Protein AF-A0A5S9F3M2-F1 (afdb_monomer_lite)

Foldseek 3Di:
DWDADVPQLEIEAEEEEFFEPPLCLVLLVVLVVVVQVVPADWDFDQPPDVPKGKGKDKAADPDALVPGTYIYIYIYDYLVRLVDPVVLVSLLRHQEYEYGDELPDDLVRRLVSLVSVCVSCVVRPNCSVVHLYEYEYEDCVVDDCSVVSVVSSCVRHVPVVHHYFYDYSPDSPSSVVSVVSSVVSSVVVVSVVSVVVVVPDDPDPPPPPPPDDDDDDDDDDDDDDDDDDDDDDDDDDDDDDDDDYYDDDDDDDDDDDDDDDDDDDDDDDDDDDDDDDPPPPVPVVVVVVVVVVVVVVVVVVVVVVVVVVVVVVVVVVVVVVVVVVVVVVPPDPDDDDDDDDDDDDDDDDDPPCPVVVVVVVVVVVVVVVVVVVPPPDDDDDDDDDDDDDDDDDDDDDPDDDPDDPPDPLPPLPDQQAADELVRLVVCVQVLHAAESHEEAENEQELEERCHEYHYELYEYAEYAQANYEANHEHEHESYEYAAEYHNHDPHEYEALEEYYAEQYEYNYEAEHEAYEHNEEYEAYLYEYCDAHANELYEACEEYEHELYEHQHYAHENYEAAYEYEAYNYEHNHEYEHANYEHQEEYYAECYEHQEYYLHLYEAAYEYEHELYEHQAEAANANYEHCEEYEAYNYEYNHEYHLDNYEAAYEYYYENYEHQEEYEPHQYEYDDEYEAYNYEDQEEYECDNHEAEEYEQALYEANYEYECHLYEYNEEAENHLYEHQEEYECANYEHPYAYYCPNYAYNYAYFCQNYHDQHYHDDCVRHPVRHPCVVPLQLVRQLRRLVVQLNNCVSVVVLLSNLVSVLRNVVSVLSPDDADPVDVVSVVVNVVCCLCCVQACSVVSDNVSLVVSLVVLLQVQLVCCLPVVVVLLDLPPLPVCVVVVVCVDPVCVVRVSSSSSSVLLVLLLDPPNPPPLVSPPDPVSVVSSVVSNVSSVVSVVSSVVSVVVVVVVD

Structure (mmCIF, N/CA/C/O backbone):
data_AF-A0A5S9F3M2-F1
#
_entry.id   AF-A0A5S9F3M2-F1
#
loop_
_atom_site.group_PDB
_atom_site.id
_atom_site.type_symbol
_atom_site.label_atom_id
_atom_site.label_alt_id
_atom_site.label_comp_id
_atom_site.label_asym_id
_atom_site.label_entity_id
_atom_site.label_seq_id
_atom_site.pdbx_PDB_ins_code
_atom_site.Cartn_x
_atom_site.Cartn_y
_atom_site.Cartn_z
_atom_site.occupancy
_atom_site.B_iso_or_equiv
_atom_site.auth_seq_id
_atom_site.auth_comp_id
_atom_site.auth_asym_id
_atom_site.auth_atom_id
_atom_site.pdbx_PDB_model_num
ATOM 1 N N . MET A 1 1 ? 10.648 -12.844 11.273 1.00 50.19 1 MET A N 1
ATOM 2 C CA . MET A 1 1 ? 9.506 -12.717 10.330 1.00 50.19 1 MET A CA 1
ATOM 3 C C . MET A 1 1 ? 9.712 -13.756 9.245 1.00 50.19 1 MET A C 1
ATOM 5 O O . MET A 1 1 ? 10.776 -13.767 8.639 1.00 50.19 1 MET A O 1
ATOM 9 N N . VAL A 1 2 ? 8.711 -14.597 8.983 1.00 56.19 2 VAL A N 1
ATOM 10 C CA . VAL A 1 2 ? 8.876 -15.795 8.148 1.00 56.19 2 VAL A CA 1
ATOM 11 C C . VAL A 1 2 ? 9.036 -15.405 6.675 1.00 56.19 2 VAL A C 1
ATOM 13 O O . VAL A 1 2 ? 8.067 -15.022 6.021 1.00 56.19 2 VAL A O 1
ATOM 16 N N . GLN A 1 3 ? 10.253 -15.509 6.138 1.00 63.50 3 GLN A N 1
ATOM 17 C CA . GLN A 1 3 ? 10.548 -15.129 4.755 1.00 63.50 3 GLN A CA 1
ATOM 18 C C . GLN A 1 3 ? 10.052 -16.218 3.793 1.00 63.50 3 GLN A C 1
ATOM 20 O O . GLN A 1 3 ? 10.585 -17.326 3.776 1.00 63.50 3 GLN A O 1
ATOM 25 N N . THR A 1 4 ? 9.041 -15.932 2.971 1.00 66.38 4 THR A N 1
ATOM 26 C CA . THR A 1 4 ? 8.465 -16.913 2.033 1.00 66.38 4 THR A CA 1
ATOM 27 C C . THR A 1 4 ? 8.854 -16.608 0.586 1.00 66.38 4 THR A C 1
ATOM 29 O O . THR A 1 4 ? 8.638 -15.515 0.075 1.00 66.38 4 THR A O 1
ATOM 32 N N . ASN A 1 5 ? 9.442 -17.590 -0.102 1.00 62.31 5 ASN A N 1
ATOM 33 C CA . ASN A 1 5 ? 9.765 -17.525 -1.525 1.00 62.31 5 ASN A CA 1
ATOM 34 C C . ASN A 1 5 ? 8.818 -18.448 -2.303 1.00 62.31 5 ASN A C 1
ATOM 36 O O . ASN A 1 5 ? 9.076 -19.642 -2.491 1.00 62.31 5 ASN A O 1
ATOM 40 N N . PHE A 1 6 ? 7.711 -17.880 -2.779 1.00 62.19 6 PHE A N 1
ATOM 41 C CA . PHE A 1 6 ? 6.687 -18.615 -3.523 1.00 62.19 6 PHE A CA 1
ATOM 42 C C . PHE A 1 6 ? 7.171 -19.142 -4.885 1.00 62.19 6 PHE A C 1
ATOM 44 O O . PHE A 1 6 ? 6.666 -20.164 -5.349 1.00 62.19 6 PHE A O 1
ATOM 51 N N . PHE A 1 7 ? 8.178 -18.510 -5.503 1.00 45.09 7 PHE A N 1
ATOM 52 C CA . PHE A 1 7 ? 8.736 -18.946 -6.789 1.00 45.09 7 PHE A CA 1
ATOM 53 C C . PHE A 1 7 ? 9.518 -20.263 -6.659 1.00 45.09 7 PHE A C 1
ATOM 55 O O . PHE A 1 7 ? 9.350 -21.174 -7.468 1.00 45.09 7 PHE A O 1
ATOM 62 N N . GLN A 1 8 ? 10.330 -20.394 -5.607 1.00 58.72 8 GLN A N 1
ATOM 63 C CA . GLN A 1 8 ? 11.069 -21.626 -5.299 1.00 58.72 8 GLN A CA 1
ATOM 64 C C . GLN A 1 8 ? 10.236 -22.637 -4.484 1.00 58.72 8 GLN A C 1
ATOM 66 O O . GLN A 1 8 ? 10.624 -23.802 -4.370 1.00 58.72 8 GLN A O 1
ATOM 71 N N . LYS A 1 9 ? 9.073 -22.207 -3.965 1.00 70.50 9 LYS A N 1
ATOM 72 C CA . LYS A 1 9 ? 8.241 -22.910 -2.972 1.00 70.50 9 LYS A CA 1
ATOM 73 C C . LYS A 1 9 ? 9.015 -23.210 -1.687 1.00 70.50 9 LYS A C 1
ATOM 75 O O . LYS A 1 9 ? 9.005 -24.345 -1.209 1.00 70.50 9 LYS A O 1
ATOM 80 N N . GLU A 1 10 ? 9.705 -22.212 -1.143 1.00 73.81 10 GLU A N 1
ATOM 81 C CA . GLU A 1 10 ? 10.549 -22.367 0.048 1.00 73.81 10 GLU A CA 1
ATOM 82 C C . GLU A 1 10 ? 10.197 -21.336 1.127 1.00 73.81 10 GLU A C 1
ATOM 84 O O . GLU A 1 10 ? 10.027 -20.153 0.847 1.00 73.81 10 GLU A O 1
ATOM 89 N N . ILE A 1 11 ? 10.101 -21.794 2.373 1.00 78.62 11 ILE A N 1
ATOM 90 C CA . ILE A 1 11 ? 9.918 -20.974 3.572 1.00 78.62 11 ILE A CA 1
ATOM 91 C C . ILE A 1 11 ? 11.272 -20.886 4.269 1.00 78.62 11 ILE A C 1
ATOM 93 O O . ILE A 1 11 ? 11.777 -21.905 4.730 1.00 78.62 11 ILE A O 1
ATOM 97 N N . SER A 1 12 ? 11.859 -19.698 4.352 1.00 81.44 12 SER A N 1
ATOM 98 C CA . SER A 1 12 ? 13.105 -19.452 5.077 1.00 81.44 12 SER A CA 1
ATOM 99 C C . SER A 1 12 ? 12.811 -18.995 6.507 1.00 81.44 12 SER A C 1
ATOM 101 O O . SER A 1 12 ? 12.123 -17.997 6.714 1.00 81.44 12 SER A O 1
ATOM 103 N N . LEU A 1 13 ? 13.337 -19.738 7.481 1.00 84.94 13 LEU A N 1
ATOM 104 C CA . LEU A 1 13 ? 13.241 -19.463 8.916 1.00 84.94 13 LEU A CA 1
ATOM 105 C C . LEU A 1 13 ? 14.618 -19.121 9.487 1.00 84.94 13 LEU A C 1
ATOM 107 O O . LEU A 1 13 ? 15.593 -19.824 9.192 1.00 84.94 13 LEU A O 1
ATOM 111 N N . LYS A 1 14 ? 14.689 -18.088 10.332 1.00 85.88 14 LYS A N 1
ATOM 112 C CA . LYS A 1 14 ? 15.930 -17.650 10.992 1.00 85.88 14 LYS A CA 1
ATOM 113 C C . LYS A 1 14 ? 15.907 -17.955 12.490 1.00 85.88 14 LYS A C 1
ATOM 115 O O . LYS A 1 14 ? 15.054 -17.449 13.221 1.00 85.88 14 LYS A O 1
ATOM 120 N N . PHE A 1 15 ? 16.879 -18.742 12.943 1.00 86.75 15 PHE A N 1
ATOM 121 C CA . PHE A 1 15 ? 17.084 -19.102 14.346 1.00 86.75 15 PHE A CA 1
ATOM 122 C C . PHE A 1 15 ? 18.406 -18.535 14.853 1.00 86.75 15 PHE A C 1
ATOM 124 O O . PHE A 1 15 ? 19.408 -18.604 14.144 1.00 86.75 15 PHE A O 1
ATOM 131 N N . ILE A 1 16 ? 18.437 -18.008 16.075 1.00 87.19 16 ILE A N 1
ATOM 132 C CA . ILE A 1 16 ? 19.652 -17.419 16.650 1.00 87.19 16 ILE A CA 1
ATOM 133 C C . ILE A 1 16 ? 20.034 -18.100 17.955 1.00 87.19 16 ILE A C 1
ATOM 135 O O . ILE A 1 16 ? 19.229 -18.176 18.876 1.00 87.19 16 ILE A O 1
ATOM 139 N N . TYR A 1 17 ? 21.292 -18.529 18.030 1.00 87.88 17 TYR A N 1
ATOM 140 C CA . TYR A 1 17 ? 21.966 -18.912 19.263 1.00 87.88 17 TYR A CA 1
ATOM 141 C C . TYR A 1 17 ? 22.765 -17.712 19.773 1.00 87.88 17 TYR A C 1
ATOM 143 O O . TYR A 1 17 ? 23.737 -17.285 19.139 1.00 87.88 17 TYR A O 1
ATOM 151 N N . TYR A 1 18 ? 22.357 -17.179 20.921 1.00 88.31 18 TYR A N 1
ATOM 152 C CA . TYR A 1 18 ? 23.039 -16.089 21.616 1.00 88.31 18 TYR A CA 1
ATOM 153 C C . TYR A 1 18 ? 23.416 -16.510 23.042 1.00 88.31 18 TYR A C 1
ATOM 155 O O . TYR A 1 18 ? 22.825 -17.424 23.600 1.00 88.31 18 TYR A O 1
ATOM 163 N N . GLY A 1 19 ? 24.416 -15.858 23.623 1.00 86.19 19 GLY A N 1
ATOM 164 C CA . GLY A 1 19 ? 24.915 -16.098 24.975 1.00 86.19 19 GLY A CA 1
ATOM 165 C C . GLY A 1 19 ? 26.361 -15.627 25.087 1.00 86.19 19 GLY A C 1
ATOM 166 O O . GLY A 1 19 ? 26.955 -15.229 24.078 1.00 86.19 19 GLY A O 1
ATOM 167 N N . ARG A 1 20 ? 26.954 -15.726 26.279 1.00 84.94 20 ARG A N 1
ATOM 168 C CA . ARG A 1 20 ? 28.384 -15.446 26.479 1.00 84.94 20 ARG A CA 1
ATOM 169 C C . ARG A 1 20 ? 29.261 -16.360 25.612 1.00 84.94 20 ARG A C 1
ATOM 171 O O . ARG A 1 20 ? 28.831 -17.412 25.134 1.00 84.94 20 ARG A O 1
ATOM 178 N N . ASP A 1 21 ? 30.494 -15.960 25.348 1.00 79.56 21 ASP A N 1
ATOM 179 C CA . ASP A 1 21 ? 31.439 -16.820 24.637 1.00 79.56 21 ASP A CA 1
ATOM 180 C C . ASP A 1 21 ? 31.909 -17.994 25.527 1.00 79.56 21 ASP A C 1
ATOM 182 O O . ASP A 1 21 ? 31.840 -17.944 26.751 1.00 79.56 21 ASP A O 1
ATOM 186 N N . SER A 1 22 ? 32.297 -19.118 24.915 1.00 77.06 22 SER A N 1
ATOM 187 C CA . SER A 1 22 ? 32.665 -20.375 25.610 1.00 77.06 22 SER A CA 1
ATOM 188 C C . SER A 1 22 ? 31.568 -21.087 26.443 1.00 77.06 22 SER A C 1
ATOM 190 O O . SER A 1 22 ? 31.860 -22.073 27.124 1.00 77.06 22 SER A O 1
ATOM 192 N N . VAL A 1 23 ? 30.290 -20.697 26.318 1.00 81.94 23 VAL A N 1
ATOM 193 C CA . VAL A 1 23 ? 29.128 -21.396 26.935 1.00 81.94 23 VAL A CA 1
ATOM 194 C C . VAL A 1 23 ? 28.634 -22.639 26.166 1.00 81.94 23 VAL A C 1
ATOM 196 O O . VAL A 1 23 ? 27.569 -23.167 26.467 1.00 81.94 23 VAL A O 1
ATOM 199 N N . GLY A 1 24 ? 29.354 -23.097 25.136 1.00 75.69 24 GLY A N 1
ATOM 200 C CA . GLY A 1 24 ? 28.998 -24.308 24.372 1.00 75.69 24 GLY A CA 1
ATOM 201 C C . GLY A 1 24 ? 28.220 -24.095 23.060 1.00 75.69 24 GLY A C 1
ATOM 202 O O . GLY A 1 24 ? 28.036 -25.059 22.322 1.00 75.69 24 GLY A O 1
ATOM 203 N N . LYS A 1 25 ? 27.855 -22.851 22.681 1.00 80.62 25 LYS A N 1
ATOM 204 C CA . LYS A 1 25 ? 27.114 -22.517 21.429 1.00 80.62 25 LYS A CA 1
ATOM 205 C C . LYS A 1 25 ? 27.614 -23.292 20.189 1.00 80.62 25 LYS A C 1
ATOM 207 O O . LYS A 1 25 ? 26.841 -23.950 19.496 1.00 80.62 25 LYS A O 1
ATOM 212 N N . LYS A 1 26 ? 28.928 -23.243 19.925 1.00 75.75 26 LYS A N 1
ATOM 213 C CA . LYS A 1 26 ? 29.568 -23.898 18.762 1.00 75.75 26 LYS A CA 1
ATOM 214 C C . LYS A 1 26 ? 29.541 -25.435 18.862 1.00 75.75 26 LYS A C 1
ATOM 216 O O . LYS A 1 26 ? 29.426 -26.108 17.840 1.00 75.75 26 LYS A O 1
ATOM 221 N N . THR A 1 27 ? 29.621 -25.992 20.073 1.00 75.94 27 THR A N 1
ATOM 222 C CA . THR A 1 27 ? 29.533 -27.438 20.342 1.00 75.94 27 THR A CA 1
ATOM 223 C C . THR A 1 27 ? 28.117 -27.953 20.082 1.00 75.94 27 THR A C 1
ATOM 225 O O . THR A 1 27 ? 27.941 -28.908 19.325 1.00 75.94 27 THR A O 1
ATOM 228 N N . THR A 1 28 ? 27.102 -27.255 20.606 1.00 78.31 28 THR A N 1
ATOM 229 C CA . THR A 1 28 ? 25.678 -27.558 20.391 1.00 78.31 28 THR A CA 1
ATOM 230 C C . THR A 1 28 ? 25.332 -27.630 18.903 1.00 78.31 28 THR A C 1
ATOM 232 O O . THR A 1 28 ? 24.705 -28.588 18.456 1.00 78.31 28 THR A O 1
ATOM 235 N N . LEU A 1 29 ? 25.806 -26.665 18.109 1.00 76.38 29 LEU A N 1
ATOM 236 C CA . LEU A 1 29 ? 25.528 -26.600 16.670 1.00 76.38 29 LEU A CA 1
ATOM 237 C C . LEU A 1 29 ? 26.213 -27.713 15.866 1.00 76.38 29 LEU A C 1
ATOM 239 O O . LEU A 1 29 ? 25.610 -28.247 14.936 1.00 76.38 29 LEU A O 1
ATOM 243 N N . ARG A 1 30 ? 27.432 -28.122 16.243 1.00 75.38 30 ARG A N 1
ATOM 244 C CA . ARG A 1 30 ? 28.111 -29.285 15.638 1.00 75.38 30 ARG A CA 1
ATOM 245 C C . ARG A 1 30 ? 27.375 -30.594 15.932 1.00 75.38 30 ARG A C 1
ATOM 247 O O . ARG A 1 30 ? 27.221 -31.409 15.025 1.00 75.38 30 ARG A O 1
ATOM 254 N N . SER A 1 31 ? 26.897 -30.769 17.165 1.00 74.62 31 SER A N 1
ATOM 255 C CA . SER A 1 31 ? 26.093 -31.931 17.571 1.00 74.62 31 SER A CA 1
ATOM 256 C C . SER A 1 31 ? 24.776 -31.999 16.784 1.00 74.62 31 SER A C 1
ATOM 258 O O . SER A 1 31 ? 24.492 -32.991 16.108 1.00 74.62 31 SER A O 1
ATOM 260 N N . LEU A 1 32 ? 24.037 -30.883 16.736 1.00 75.88 32 LEU A N 1
ATOM 261 C CA . LEU A 1 32 ? 22.804 -30.755 15.958 1.00 75.88 32 LEU A CA 1
ATOM 262 C C . LEU A 1 32 ? 23.030 -31.014 14.454 1.00 75.88 32 LEU A C 1
ATOM 264 O O . LEU A 1 32 ? 22.239 -31.717 13.824 1.00 75.88 32 LEU A O 1
ATOM 268 N N . HIS A 1 33 ? 24.123 -30.505 13.873 1.00 70.69 33 HIS A N 1
ATOM 269 C CA . HIS A 1 33 ? 24.454 -30.731 12.462 1.00 70.69 33 HIS A CA 1
ATOM 270 C C . HIS A 1 33 ? 24.686 -32.210 12.142 1.00 70.69 33 HIS A C 1
ATOM 272 O O . HIS A 1 33 ? 24.075 -32.733 11.210 1.00 70.69 33 HIS A O 1
ATOM 278 N N . LYS A 1 34 ? 25.508 -32.895 12.948 1.00 69.88 34 LYS A N 1
ATOM 279 C CA . LYS A 1 34 ? 25.791 -34.333 12.822 1.00 69.88 34 LYS A CA 1
ATOM 280 C C . LYS A 1 34 ? 24.502 -35.166 12.867 1.00 69.88 34 LYS A C 1
ATOM 282 O O . LYS A 1 34 ? 24.349 -36.114 12.095 1.00 69.88 34 LYS A O 1
ATOM 287 N N . HIS A 1 35 ? 23.543 -34.786 13.716 1.00 68.94 35 HIS A N 1
ATOM 288 C CA . HIS A 1 35 ? 22.236 -35.441 13.768 1.00 68.94 35 HIS A CA 1
ATOM 289 C C . HIS A 1 35 ? 21.396 -35.184 12.500 1.00 68.94 35 HIS A C 1
ATOM 291 O O . HIS A 1 35 ? 20.769 -36.108 11.973 1.00 68.94 35 HIS A O 1
ATOM 297 N N . LEU A 1 36 ? 21.384 -33.952 11.979 1.00 65.75 36 LEU A N 1
ATOM 298 C CA . LEU A 1 36 ? 20.599 -33.561 10.798 1.00 65.75 36 LEU A CA 1
ATOM 299 C C . LEU A 1 36 ? 21.159 -34.127 9.475 1.00 65.75 36 LEU A C 1
ATOM 301 O O . LEU A 1 36 ? 20.375 -34.548 8.619 1.00 65.75 36 LEU A O 1
ATOM 305 N N . GLU A 1 37 ? 22.486 -34.221 9.330 1.00 58.59 37 GLU A N 1
ATOM 306 C CA . GLU A 1 37 ? 23.166 -34.844 8.177 1.00 58.59 37 GLU A CA 1
ATOM 307 C C . GLU A 1 37 ? 22.725 -36.289 7.933 1.00 58.59 37 GLU A C 1
ATOM 309 O O . GLU A 1 37 ? 22.573 -36.707 6.786 1.00 58.59 37 GLU A O 1
ATOM 314 N N . SER A 1 38 ? 22.445 -37.043 9.002 1.00 53.22 38 SER A N 1
ATOM 315 C CA . SER A 1 38 ? 22.010 -38.444 8.905 1.00 53.22 38 SER A CA 1
ATOM 316 C C . SER A 1 38 ? 20.684 -38.642 8.150 1.00 53.22 38 SER A C 1
ATOM 318 O O . SER A 1 38 ? 20.350 -39.766 7.772 1.00 53.22 38 SER A O 1
ATOM 320 N N . LYS A 1 39 ? 19.907 -37.567 7.939 1.00 50.28 39 LYS A N 1
ATOM 321 C CA . LYS A 1 39 ? 18.544 -37.613 7.383 1.00 50.28 39 LYS A CA 1
ATOM 322 C C . LYS A 1 39 ? 18.332 -36.707 6.161 1.00 50.28 39 LYS A C 1
ATOM 324 O O . LYS A 1 39 ? 17.409 -36.979 5.392 1.00 50.28 39 LYS A O 1
ATOM 329 N N . GLN A 1 40 ? 19.110 -35.634 5.969 1.00 54.38 40 GLN A N 1
ATOM 330 C CA . GLN A 1 40 ? 18.882 -34.616 4.924 1.00 54.38 40 GLN A CA 1
ATOM 331 C C . GLN A 1 40 ? 20.200 -34.037 4.366 1.00 54.38 40 GLN A C 1
ATOM 333 O O . GLN A 1 40 ? 21.214 -34.004 5.052 1.00 54.38 40 GLN A O 1
ATOM 338 N N . LYS A 1 41 ? 20.186 -33.538 3.116 1.00 46.59 41 LYS A N 1
ATOM 339 C CA . LYS A 1 41 ? 21.335 -32.824 2.522 1.00 46.59 41 LYS A CA 1
ATOM 340 C C . LYS A 1 41 ? 21.522 -31.463 3.203 1.00 46.59 41 LYS A C 1
ATOM 342 O O . LYS A 1 41 ? 20.814 -30.512 2.867 1.00 46.59 41 LYS A O 1
ATOM 347 N N . THR A 1 42 ? 22.479 -31.363 4.115 1.00 51.31 42 THR A N 1
ATOM 348 C CA . THR A 1 42 ? 22.942 -30.093 4.690 1.00 51.31 42 THR A CA 1
ATOM 349 C C . THR A 1 42 ? 24.218 -29.620 3.982 1.00 51.31 42 THR A C 1
ATOM 351 O O . THR A 1 42 ? 24.799 -30.339 3.163 1.00 51.31 42 THR A O 1
ATOM 354 N N . LYS A 1 43 ? 24.639 -28.379 4.245 1.00 47.91 43 LYS A N 1
ATOM 355 C CA . LYS A 1 43 ? 25.945 -27.866 3.821 1.00 47.91 43 LYS A CA 1
ATOM 356 C C . LYS A 1 43 ? 26.406 -26.821 4.832 1.00 47.91 43 LYS A C 1
ATOM 358 O O . LYS A 1 43 ? 25.825 -25.738 4.889 1.00 47.91 43 LYS A O 1
ATOM 363 N N . ILE A 1 44 ? 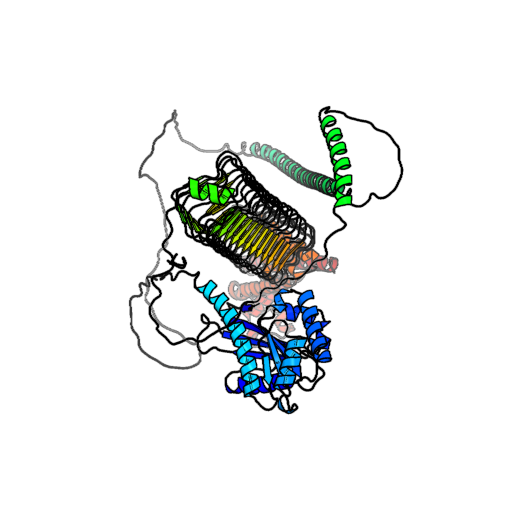27.452 -27.124 5.599 1.00 48.56 44 ILE A N 1
ATOM 364 C CA . ILE A 1 44 ? 28.142 -26.090 6.379 1.00 48.56 44 ILE A CA 1
ATOM 365 C C . ILE A 1 44 ? 28.802 -25.128 5.389 1.00 48.56 44 ILE A C 1
ATOM 367 O O . ILE A 1 44 ? 29.490 -25.550 4.456 1.00 48.56 44 ILE A O 1
ATOM 371 N N . GLN A 1 45 ? 28.578 -23.836 5.592 1.00 50.06 45 GLN A N 1
ATOM 372 C CA . GLN A 1 45 ? 29.412 -22.789 5.027 1.00 50.06 45 GLN A CA 1
ATOM 373 C C . GLN A 1 45 ? 29.901 -21.960 6.206 1.00 50.06 45 GLN A C 1
ATOM 375 O O . GLN A 1 45 ? 29.155 -21.137 6.729 1.00 50.06 45 GLN A O 1
ATOM 380 N N . ASP A 1 46 ? 31.144 -22.202 6.622 1.00 49.00 46 ASP A N 1
ATOM 381 C CA . ASP A 1 46 ? 31.852 -21.330 7.557 1.00 49.00 46 ASP A CA 1
ATOM 382 C C . ASP A 1 46 ? 32.197 -20.025 6.815 1.00 49.00 46 ASP A C 1
ATOM 384 O O . ASP A 1 46 ? 33.316 -19.811 6.346 1.00 49.00 46 ASP A O 1
ATOM 388 N N . GLU A 1 47 ? 31.188 -19.179 6.606 1.00 43.25 47 GLU A N 1
ATOM 389 C CA . GLU A 1 47 ? 31.372 -17.837 6.065 1.00 43.25 47 GLU A CA 1
ATOM 390 C C . GLU A 1 47 ? 31.952 -16.957 7.172 1.00 43.25 47 GLU A C 1
ATOM 392 O O . GLU A 1 47 ? 31.275 -16.654 8.151 1.00 43.25 47 GLU A O 1
ATOM 397 N N . ASN A 1 48 ? 33.218 -16.556 7.018 1.00 42.38 48 ASN A N 1
ATOM 398 C CA . ASN A 1 48 ? 33.896 -15.629 7.927 1.00 42.38 48 ASN A CA 1
ATOM 399 C C . ASN A 1 48 ? 33.280 -14.222 7.816 1.00 42.38 48 ASN A C 1
ATOM 401 O O . ASN A 1 48 ? 33.819 -13.342 7.145 1.00 42.38 48 ASN A O 1
ATOM 405 N N . PHE A 1 49 ? 32.143 -14.024 8.480 1.00 41.12 49 PHE A N 1
ATOM 406 C CA . PHE A 1 49 ? 31.431 -12.757 8.609 1.00 41.12 49 PHE A CA 1
ATOM 407 C C . PHE A 1 49 ? 31.561 -12.260 10.053 1.00 41.12 49 PHE A C 1
ATOM 409 O O . PHE A 1 49 ? 30.794 -12.681 10.912 1.00 41.12 49 PHE A O 1
ATOM 416 N N . ASP A 1 50 ? 32.535 -11.383 10.325 1.00 44.09 50 ASP A N 1
ATOM 417 C CA . ASP A 1 50 ? 32.705 -10.679 11.612 1.00 44.09 50 ASP A CA 1
ATOM 418 C C . ASP A 1 50 ? 32.489 -11.587 12.867 1.00 44.09 50 ASP A C 1
ATOM 420 O O . ASP A 1 50 ? 31.727 -11.250 13.772 1.00 44.09 50 ASP A O 1
ATOM 424 N N . ASP A 1 51 ? 33.120 -12.774 12.882 1.00 50.72 51 ASP A N 1
ATOM 425 C CA . ASP A 1 51 ? 33.037 -13.844 13.908 1.00 50.72 51 ASP A CA 1
ATOM 426 C C . ASP A 1 51 ? 31.664 -14.531 14.147 1.00 50.72 51 ASP A C 1
ATOM 428 O O . ASP A 1 51 ? 31.513 -15.344 15.070 1.00 50.72 51 ASP A O 1
ATOM 432 N N . VAL A 1 52 ? 30.670 -14.301 13.284 1.00 53.22 52 VAL A N 1
ATOM 433 C CA . VAL A 1 52 ? 29.374 -15.008 13.283 1.00 53.22 52 VAL A CA 1
ATOM 434 C C . VAL A 1 52 ? 29.486 -16.342 12.535 1.00 53.22 52 VAL A C 1
ATOM 436 O O . VAL A 1 52 ? 29.833 -16.370 11.358 1.00 53.22 52 VAL A O 1
ATOM 439 N N . ILE A 1 53 ? 29.129 -17.461 13.181 1.00 52.56 53 ILE A N 1
ATOM 440 C CA . ILE A 1 53 ? 29.062 -18.779 12.514 1.00 52.56 53 ILE A CA 1
ATOM 441 C C . ILE A 1 53 ? 27.638 -19.039 12.020 1.00 52.56 53 ILE A C 1
ATOM 443 O O . ILE A 1 53 ? 26.680 -18.900 12.785 1.00 52.56 53 ILE A O 1
ATOM 447 N N . VAL A 1 54 ? 27.497 -19.455 10.758 1.00 53.38 54 VAL A N 1
ATOM 448 C CA . VAL A 1 54 ? 26.201 -19.666 10.098 1.00 53.38 54 VAL A CA 1
ATOM 449 C C . VAL A 1 54 ? 26.035 -21.119 9.648 1.00 53.38 54 VAL A C 1
ATOM 451 O O . VAL A 1 54 ? 26.802 -21.632 8.839 1.00 53.38 54 VAL A O 1
ATOM 454 N N . HIS A 1 55 ? 24.980 -21.781 10.120 1.00 53.94 55 HIS A N 1
ATOM 455 C CA . HIS A 1 55 ? 24.602 -23.126 9.690 1.00 53.94 55 HIS A CA 1
ATOM 456 C C . HIS A 1 55 ? 23.305 -23.082 8.882 1.00 53.94 55 HIS A C 1
ATOM 458 O O . HIS A 1 55 ? 22.245 -22.732 9.397 1.00 53.94 55 HIS A O 1
ATOM 464 N N . HIS A 1 56 ? 23.368 -23.498 7.618 1.00 52.75 56 HIS A N 1
ATOM 465 C CA . HIS A 1 56 ? 22.193 -23.640 6.762 1.00 52.75 56 HIS A CA 1
ATOM 466 C C . HIS A 1 56 ? 21.832 -25.117 6.581 1.00 52.75 56 HIS A C 1
ATOM 468 O O . HIS A 1 56 ? 22.654 -25.923 6.139 1.00 52.75 56 HIS A O 1
ATOM 474 N N . PHE A 1 57 ? 20.574 -25.473 6.841 1.00 58.72 57 PHE A N 1
ATOM 475 C CA . PHE A 1 57 ? 20.040 -26.785 6.483 1.00 58.72 57 PHE A CA 1
ATOM 476 C C . PHE A 1 57 ? 18.626 -26.686 5.903 1.00 58.72 57 PHE A C 1
ATOM 478 O O . PHE A 1 57 ? 17.867 -25.760 6.189 1.00 58.72 57 PHE A O 1
ATOM 485 N N . ILE A 1 58 ? 18.279 -27.633 5.032 1.00 49.06 58 ILE A N 1
ATOM 486 C CA . ILE A 1 58 ? 16.990 -27.656 4.335 1.00 49.06 58 ILE A CA 1
ATOM 487 C C . ILE A 1 58 ? 16.149 -28.783 4.923 1.00 49.06 58 ILE A C 1
ATOM 489 O O . ILE A 1 58 ? 16.394 -29.960 4.652 1.00 49.06 58 ILE A O 1
ATOM 493 N N . HIS A 1 59 ? 15.136 -28.412 5.701 1.00 54.84 59 HIS A N 1
ATOM 494 C CA . HIS A 1 59 ? 14.158 -29.343 6.229 1.00 54.84 59 HIS A CA 1
ATOM 495 C C . HIS A 1 59 ? 13.013 -29.577 5.237 1.00 54.84 59 HIS A C 1
ATOM 497 O O . HIS A 1 59 ? 12.209 -28.695 4.932 1.00 54.84 59 HIS A O 1
ATOM 503 N N . ILE A 1 60 ? 12.894 -30.813 4.760 1.00 47.03 60 ILE A N 1
ATOM 504 C CA . ILE A 1 60 ? 11.728 -31.270 4.000 1.00 47.03 60 ILE A CA 1
ATOM 505 C C . ILE A 1 60 ? 10.761 -31.941 4.994 1.00 47.03 60 ILE A C 1
ATOM 507 O O . ILE A 1 60 ? 11.032 -33.070 5.415 1.00 47.03 60 ILE A O 1
ATOM 511 N N . PRO A 1 61 ? 9.660 -31.281 5.407 1.00 50.31 61 PRO A N 1
ATOM 512 C CA . PRO A 1 61 ? 8.736 -31.850 6.383 1.00 50.31 61 PRO A CA 1
ATOM 513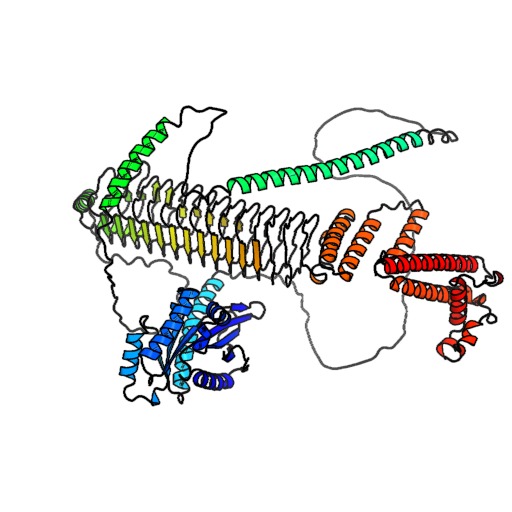 C C . PRO A 1 61 ? 7.954 -33.034 5.794 1.00 50.31 61 PRO A C 1
ATOM 515 O O . PRO A 1 61 ? 7.461 -32.975 4.668 1.00 50.31 61 PRO A O 1
ATOM 518 N N . LYS A 1 62 ? 7.772 -34.104 6.586 1.00 40.81 62 LYS A N 1
ATOM 519 C CA . LYS A 1 62 ? 7.049 -35.330 6.169 1.00 40.81 62 LYS A CA 1
ATOM 520 C C . LYS A 1 62 ? 5.573 -35.100 5.799 1.00 40.81 62 LYS A C 1
ATOM 522 O O . LYS A 1 62 ? 5.001 -35.905 5.071 1.00 40.81 62 LYS A O 1
ATOM 527 N N . LYS A 1 63 ? 4.952 -34.026 6.300 1.00 44.56 63 LYS A N 1
ATOM 528 C CA . LYS A 1 63 ? 3.649 -33.519 5.842 1.00 44.56 63 LYS A CA 1
ATOM 529 C C . LYS A 1 63 ? 3.880 -32.161 5.184 1.00 44.56 63 LYS A C 1
ATOM 531 O O . LYS A 1 63 ? 4.471 -31.279 5.803 1.00 44.56 63 LYS A O 1
ATOM 536 N N . ALA A 1 64 ? 3.423 -32.006 3.945 1.00 45.72 64 ALA A N 1
ATOM 537 C CA . ALA A 1 64 ? 3.667 -30.806 3.156 1.00 45.72 64 ALA A CA 1
ATOM 538 C C . ALA A 1 64 ? 2.960 -29.579 3.759 1.00 45.72 64 ALA A C 1
ATOM 540 O O . ALA A 1 64 ? 1.732 -29.527 3.808 1.00 45.72 64 ALA A O 1
ATOM 541 N N . LEU A 1 65 ? 3.738 -28.569 4.154 1.00 55.56 65 LEU A N 1
ATOM 542 C CA . LEU A 1 65 ? 3.230 -27.257 4.554 1.00 55.56 65 LEU A CA 1
ATOM 543 C C . LEU A 1 65 ? 2.794 -26.510 3.280 1.00 55.56 65 LEU A C 1
ATOM 545 O O . LEU A 1 65 ? 3.620 -25.916 2.593 1.00 55.56 65 LEU A O 1
ATOM 549 N N . ALA A 1 66 ? 1.530 -26.666 2.875 1.00 57.12 66 ALA A N 1
ATOM 550 C CA . ALA A 1 66 ? 0.974 -26.135 1.617 1.00 57.12 66 ALA A CA 1
ATOM 551 C C . ALA A 1 66 ? 1.774 -26.474 0.326 1.00 57.12 66 ALA A C 1
ATOM 553 O O . ALA A 1 66 ? 1.631 -25.811 -0.699 1.00 57.12 66 ALA A O 1
ATOM 554 N N . GLY A 1 67 ? 2.614 -27.518 0.347 1.00 59.34 67 GLY A N 1
ATOM 555 C CA . GLY A 1 67 ? 3.485 -27.888 -0.780 1.00 59.34 67 GLY A CA 1
ATOM 556 C C . GLY A 1 67 ? 4.827 -27.142 -0.850 1.00 59.34 67 GLY A C 1
ATOM 557 O O . GLY A 1 67 ? 5.514 -27.255 -1.866 1.00 59.34 67 GLY A O 1
ATOM 558 N N . MET A 1 68 ? 5.204 -26.405 0.199 1.00 65.88 68 MET A N 1
ATOM 559 C CA . MET A 1 68 ? 6.485 -25.702 0.317 1.00 65.88 68 MET A CA 1
ATOM 560 C C . MET A 1 68 ? 7.523 -26.503 1.124 1.00 65.88 68 MET A C 1
ATOM 562 O O . MET A 1 68 ? 7.182 -27.267 2.031 1.00 65.88 68 MET A O 1
ATOM 566 N N . LYS A 1 69 ? 8.806 -26.317 0.796 1.00 69.06 69 LYS A N 1
ATOM 567 C CA . LYS A 1 69 ? 9.964 -26.782 1.578 1.00 69.06 69 LYS A CA 1
ATOM 568 C C . LYS A 1 69 ? 10.293 -25.771 2.679 1.00 69.06 69 LYS A C 1
ATOM 570 O O . LYS A 1 69 ? 9.923 -24.606 2.560 1.00 69.06 69 LYS A O 1
ATOM 575 N N . ILE A 1 70 ? 11.048 -26.177 3.698 1.00 73.88 70 ILE A N 1
ATOM 576 C CA . ILE A 1 70 ? 11.493 -25.280 4.770 1.00 73.88 70 ILE A CA 1
ATOM 577 C C . ILE A 1 70 ? 13.024 -25.203 4.755 1.00 73.88 70 ILE A C 1
ATOM 579 O O . ILE A 1 70 ? 13.712 -26.215 4.838 1.00 73.88 70 ILE A O 1
ATOM 583 N N . LYS A 1 71 ? 13.576 -23.999 4.650 1.00 77.56 71 LYS A N 1
ATOM 584 C CA . LYS A 1 71 ? 15.005 -23.709 4.766 1.00 77.56 71 LYS A CA 1
ATOM 585 C C . LYS A 1 71 ? 15.244 -23.067 6.129 1.00 77.56 71 LYS A C 1
ATOM 587 O O . LYS A 1 71 ? 14.654 -22.038 6.435 1.00 77.56 71 LYS A O 1
ATOM 592 N N . CYS A 1 72 ? 16.098 -23.659 6.950 1.00 76.38 72 CYS A N 1
ATOM 593 C CA . CYS A 1 72 ? 16.444 -23.129 8.264 1.00 76.38 72 CYS A CA 1
ATOM 594 C C . CYS A 1 72 ? 17.873 -22.578 8.222 1.00 76.38 72 CYS A C 1
ATOM 596 O O . CYS A 1 72 ? 18.817 -23.304 7.904 1.00 76.38 72 CYS A O 1
ATOM 598 N N . GLY A 1 73 ? 18.025 -21.290 8.526 1.00 79.69 73 GLY A N 1
ATOM 599 C CA . GLY A 1 73 ? 19.312 -20.676 8.840 1.00 79.69 73 GLY A CA 1
ATOM 600 C C . GLY A 1 73 ? 19.446 -20.550 10.353 1.00 79.69 73 GLY A C 1
ATOM 601 O O . GLY A 1 73 ? 18.616 -19.892 10.980 1.00 79.69 73 GLY A O 1
ATOM 602 N N . ILE A 1 74 ? 20.459 -21.188 10.933 1.00 81.31 74 ILE A N 1
ATOM 603 C CA . ILE A 1 74 ? 20.842 -21.008 12.333 1.00 81.31 74 ILE A CA 1
ATOM 604 C C . ILE A 1 74 ? 22.093 -20.127 12.386 1.00 81.31 74 ILE A C 1
ATOM 606 O O . ILE A 1 74 ? 23.096 -20.434 11.744 1.00 81.31 74 ILE A O 1
ATOM 610 N N . TYR A 1 75 ? 22.049 -19.061 13.179 1.00 80.88 75 TYR A N 1
ATOM 611 C CA . TYR A 1 75 ? 23.128 -18.087 13.324 1.00 80.88 75 TYR A CA 1
ATOM 612 C C . TYR A 1 75 ? 23.650 -18.094 14.766 1.00 80.88 75 TYR A C 1
ATOM 614 O O . TYR A 1 75 ? 22.879 -17.945 15.713 1.00 80.88 75 TYR A O 1
ATOM 622 N N . CYS A 1 76 ? 24.958 -18.263 14.945 1.00 81.56 76 CYS A N 1
ATOM 623 C CA . CYS A 1 76 ? 25.634 -18.176 16.237 1.00 81.56 76 CYS A CA 1
ATOM 624 C C . CYS A 1 76 ? 26.273 -16.796 16.386 1.00 81.56 76 CYS A C 1
ATOM 626 O O . CYS A 1 76 ? 27.302 -16.526 15.766 1.00 81.56 76 CYS A O 1
ATOM 628 N N . ILE A 1 77 ? 25.698 -15.947 17.238 1.00 79.88 77 ILE A N 1
ATOM 629 C CA . ILE A 1 77 ? 26.226 -14.603 17.499 1.00 79.88 77 ILE A CA 1
ATOM 630 C C . ILE A 1 77 ? 27.247 -14.660 18.663 1.00 79.88 77 ILE A C 1
ATOM 632 O O . ILE A 1 77 ? 26.937 -15.228 19.721 1.00 79.88 77 ILE A O 1
ATOM 636 N N . PRO A 1 78 ? 28.470 -14.113 18.504 1.00 72.69 78 PRO A N 1
ATOM 637 C CA . PRO A 1 78 ? 29.415 -13.912 19.608 1.00 72.69 78 PRO A CA 1
ATOM 638 C C . PRO A 1 78 ? 28.950 -12.764 20.516 1.00 72.69 78 PRO A C 1
ATOM 640 O O . PRO A 1 78 ? 28.286 -11.840 20.046 1.00 72.69 78 PRO A O 1
ATOM 643 N N . GLU A 1 79 ? 29.299 -12.780 21.805 1.00 71.38 79 GLU A N 1
ATOM 644 C CA . GLU A 1 79 ? 28.766 -11.789 22.764 1.00 71.38 79 GLU A CA 1
ATOM 645 C C . GLU A 1 79 ? 29.119 -10.341 22.368 1.00 71.38 79 GLU A C 1
ATOM 647 O O . GLU A 1 79 ? 28.297 -9.428 22.452 1.00 71.38 79 GLU A O 1
ATOM 652 N N . GLN A 1 80 ? 30.331 -10.146 21.844 1.00 67.06 80 GLN A N 1
ATOM 653 C CA . GLN A 1 80 ? 30.841 -8.847 21.395 1.00 67.06 80 GLN A CA 1
ATOM 654 C C . GLN A 1 80 ? 30.127 -8.311 20.134 1.00 67.06 80 GLN A C 1
ATOM 656 O O . GLN A 1 80 ? 30.193 -7.117 19.842 1.00 67.06 80 GLN A O 1
ATOM 661 N N . GLY A 1 81 ? 29.410 -9.168 19.396 1.00 63.12 81 GLY A N 1
ATOM 662 C CA . GLY A 1 81 ? 28.797 -8.832 18.109 1.00 63.12 81 GLY A CA 1
ATOM 663 C C . GLY A 1 81 ? 27.603 -7.873 18.188 1.00 63.12 81 GLY A C 1
ATOM 664 O O . GLY A 1 81 ? 27.338 -7.169 17.216 1.00 63.12 81 GLY A O 1
ATOM 665 N N . LEU A 1 82 ? 26.905 -7.784 19.330 1.00 67.25 82 LEU A N 1
ATOM 666 C CA . LEU A 1 82 ? 25.666 -6.991 19.474 1.00 67.25 82 LEU A CA 1
ATOM 667 C C . LEU A 1 82 ? 25.829 -5.473 19.259 1.00 67.25 82 LEU A C 1
ATOM 669 O O . LEU A 1 82 ? 24.836 -4.776 19.072 1.00 67.25 82 LEU A O 1
ATOM 673 N N . GLN A 1 83 ? 27.055 -4.945 19.279 1.00 62.34 83 GLN A N 1
ATOM 674 C CA . GLN A 1 83 ? 27.336 -3.531 18.983 1.00 62.34 83 GLN A CA 1
ATOM 675 C C . GLN A 1 83 ? 27.378 -3.234 17.467 1.00 62.34 83 GLN A C 1
ATOM 677 O O . GLN A 1 83 ? 27.336 -2.074 17.057 1.00 62.34 83 GLN A O 1
ATOM 682 N N . SER A 1 84 ? 27.476 -4.259 16.611 1.00 66.38 84 SER A N 1
ATOM 683 C CA . SER A 1 84 ? 27.596 -4.090 15.160 1.00 66.38 84 SER A CA 1
ATOM 684 C C . SER A 1 84 ? 26.242 -3.827 14.503 1.00 66.38 84 SER A C 1
ATOM 686 O O . SER A 1 84 ? 25.325 -4.644 14.605 1.00 66.38 84 SER A O 1
ATOM 688 N N . LYS A 1 85 ? 26.142 -2.745 13.714 1.00 67.69 85 LYS A N 1
ATOM 689 C CA . LYS A 1 85 ? 24.948 -2.437 12.900 1.00 67.69 85 LYS A CA 1
ATOM 690 C C . LYS A 1 85 ? 24.511 -3.611 12.004 1.00 67.69 85 LYS A C 1
ATOM 692 O O . LYS A 1 85 ? 23.317 -3.800 11.812 1.00 67.69 85 LYS A O 1
ATOM 697 N N . LYS A 1 86 ? 25.455 -4.430 11.513 1.00 64.69 86 LYS A N 1
ATOM 698 C CA . LYS A 1 86 ? 25.163 -5.624 10.692 1.00 64.69 86 LYS A CA 1
ATOM 699 C C . LYS A 1 86 ? 24.556 -6.785 11.491 1.00 64.69 86 LYS A C 1
ATOM 701 O O . LYS A 1 86 ? 23.838 -7.610 10.934 1.00 64.69 86 LYS A O 1
ATOM 706 N N . VAL A 1 87 ? 24.885 -6.886 12.781 1.00 70.69 87 VAL A N 1
ATOM 707 C CA . VAL A 1 87 ? 24.327 -7.914 13.673 1.00 70.69 87 VAL A CA 1
ATOM 708 C C . VAL A 1 87 ? 22.933 -7.494 14.124 1.00 70.69 87 VAL A C 1
ATOM 710 O O . VAL A 1 87 ? 22.036 -8.328 14.133 1.00 70.69 87 VAL A O 1
ATOM 713 N N . LEU A 1 88 ? 22.711 -6.202 14.386 1.00 72.44 88 LEU A N 1
ATOM 714 C CA . LEU A 1 88 ? 21.374 -5.662 14.656 1.00 72.44 88 LEU A CA 1
ATOM 715 C C . LEU A 1 88 ? 20.410 -5.932 13.479 1.00 72.44 88 LEU A C 1
ATOM 717 O O . LEU A 1 88 ? 19.352 -6.516 13.697 1.00 72.44 88 LEU A O 1
ATOM 721 N N . SER A 1 89 ? 20.827 -5.701 12.226 1.00 71.38 89 SER A N 1
ATOM 722 C CA . SER A 1 89 ? 20.010 -6.058 11.049 1.00 71.38 89 SER A CA 1
ATOM 723 C C . SER A 1 89 ? 19.792 -7.571 10.856 1.00 71.38 89 SER A C 1
ATOM 725 O O . SER A 1 89 ? 18.892 -7.996 10.131 1.00 71.38 89 SER A O 1
ATOM 727 N N . LEU A 1 90 ? 20.597 -8.429 11.499 1.00 74.56 90 LEU A N 1
ATOM 728 C CA . LEU A 1 90 ? 20.339 -9.873 11.540 1.00 74.56 90 LEU A CA 1
ATOM 729 C C . LEU A 1 90 ? 19.216 -10.214 12.538 1.00 74.56 90 LEU A C 1
ATOM 731 O O . LEU A 1 90 ? 18.437 -11.133 12.272 1.00 74.56 90 LEU A O 1
ATOM 735 N N . LEU A 1 91 ? 19.106 -9.466 13.647 1.00 76.12 91 LEU A N 1
ATOM 736 C CA . LEU A 1 91 ? 18.072 -9.638 14.678 1.00 76.12 91 LEU A CA 1
ATOM 737 C C . LEU A 1 91 ? 16.669 -9.218 14.190 1.00 76.12 91 LEU A C 1
ATOM 739 O O . LEU A 1 91 ? 15.686 -9.874 14.534 1.00 76.12 91 LEU A O 1
ATOM 743 N N . GLU A 1 92 ? 16.572 -8.196 13.332 1.00 73.25 92 GLU A N 1
ATOM 744 C CA . GLU A 1 92 ? 15.315 -7.696 12.730 1.00 73.25 92 GLU A CA 1
ATOM 745 C C . GLU A 1 92 ? 14.483 -8.787 12.021 1.00 73.25 92 GLU A C 1
ATOM 747 O O . GLU A 1 92 ? 13.256 -8.717 11.936 1.00 73.25 92 GLU A O 1
ATOM 752 N N . GLY A 1 93 ? 15.143 -9.832 11.510 1.00 73.62 93 GLY A N 1
ATOM 753 C CA . GLY A 1 93 ? 14.509 -10.902 10.737 1.00 73.62 93 GLY A CA 1
ATOM 754 C C . GLY A 1 93 ? 14.129 -12.163 11.519 1.00 73.62 93 GLY A C 1
ATOM 755 O O . GLY A 1 93 ? 13.588 -13.083 10.908 1.00 73.62 93 GLY A O 1
ATOM 756 N N . VAL A 1 94 ? 14.416 -12.253 12.819 1.00 84.88 94 VAL A N 1
ATOM 757 C CA . VAL A 1 94 ? 14.431 -13.530 13.563 1.00 84.88 94 VAL A CA 1
ATOM 758 C C . VAL A 1 94 ? 13.040 -14.137 13.760 1.00 84.88 94 VAL A C 1
ATOM 760 O O . VAL A 1 94 ? 12.041 -13.430 13.920 1.00 84.88 94 VAL A O 1
ATOM 763 N N . ASP A 1 95 ? 12.984 -15.471 13.739 1.00 85.94 95 ASP A N 1
ATOM 764 C CA . ASP A 1 95 ? 11.783 -16.257 14.026 1.00 85.94 95 ASP A CA 1
ATOM 765 C C . ASP A 1 95 ? 11.890 -17.014 15.359 1.00 85.94 95 ASP A C 1
ATOM 767 O O . ASP A 1 95 ? 10.909 -17.051 16.097 1.00 85.94 95 ASP A O 1
ATOM 771 N N . GLY A 1 96 ? 13.066 -17.562 15.701 1.00 87.75 96 GLY A N 1
ATOM 772 C CA . GLY A 1 96 ? 13.303 -18.264 16.971 1.00 87.75 96 GLY A CA 1
ATOM 773 C C . GLY A 1 96 ? 14.640 -17.915 17.633 1.00 87.75 96 GLY A C 1
ATOM 774 O O . GLY A 1 96 ? 15.651 -17.746 16.952 1.00 87.75 96 GLY A O 1
ATOM 775 N N . ILE A 1 97 ? 14.659 -17.825 18.964 1.00 89.56 97 ILE A N 1
ATOM 776 C CA . ILE A 1 97 ? 15.846 -17.450 19.752 1.00 89.56 97 ILE A CA 1
ATOM 777 C C . ILE A 1 97 ? 16.162 -18.539 20.786 1.00 89.56 9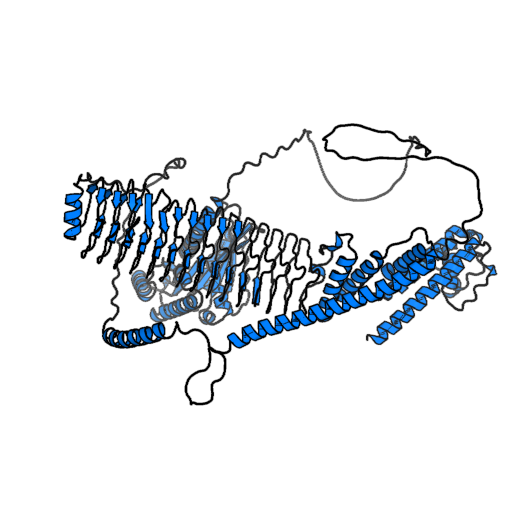7 ILE A C 1
ATOM 779 O O . ILE A 1 97 ? 15.281 -19.016 21.499 1.00 89.56 97 ILE A O 1
ATOM 783 N N . ILE A 1 98 ? 17.435 -18.905 20.897 1.00 91.00 98 ILE A N 1
ATOM 784 C CA . ILE A 1 98 ? 17.972 -19.770 21.943 1.00 91.00 98 ILE A CA 1
ATOM 785 C C . ILE A 1 98 ? 19.006 -18.955 22.717 1.00 91.00 98 ILE A C 1
ATOM 787 O O . ILE A 1 98 ? 20.065 -18.616 22.182 1.00 91.00 98 ILE A O 1
ATOM 791 N N . PHE A 1 99 ? 18.692 -18.628 23.970 1.00 91.06 99 PHE A N 1
ATOM 792 C CA . PHE A 1 99 ? 19.655 -18.028 24.886 1.00 91.06 99 PHE A CA 1
ATOM 793 C C . PHE A 1 99 ? 20.420 -19.136 25.610 1.00 91.06 99 PHE A C 1
ATOM 795 O O . PHE A 1 99 ? 19.813 -19.942 26.309 1.00 91.06 99 PHE A O 1
ATOM 802 N N . VAL A 1 100 ? 21.738 -19.190 25.434 1.00 90.56 100 VAL A N 1
ATOM 803 C CA . VAL A 1 100 ? 22.614 -20.222 25.992 1.00 90.56 100 VAL A CA 1
ATOM 804 C C . VAL A 1 100 ? 23.401 -19.662 27.172 1.00 90.56 100 VAL A C 1
ATOM 806 O O . VAL A 1 100 ? 24.142 -18.688 27.020 1.00 90.56 100 VAL A O 1
ATOM 809 N N . ALA A 1 101 ? 23.289 -20.307 28.330 1.00 90.19 101 ALA A N 1
ATOM 810 C CA . ALA A 1 101 ? 24.051 -19.975 29.529 1.00 90.19 101 ALA A CA 1
ATOM 811 C C . ALA A 1 101 ? 24.660 -21.232 30.164 1.00 90.19 101 ALA A C 1
ATOM 813 O O . ALA A 1 101 ? 24.089 -22.313 30.088 1.00 90.19 101 ALA A O 1
ATOM 814 N N . ASP A 1 102 ? 25.824 -21.075 30.785 1.00 89.25 102 ASP A N 1
ATOM 815 C CA . ASP A 1 102 ? 26.592 -22.149 31.420 1.00 89.25 102 ASP A CA 1
ATOM 816 C C . ASP A 1 102 ? 26.123 -22.337 32.873 1.00 89.25 102 ASP A C 1
ATOM 818 O O . ASP A 1 102 ? 26.179 -21.388 33.651 1.00 89.25 102 ASP A O 1
ATOM 822 N N . LEU A 1 103 ? 25.669 -23.537 33.258 1.00 86.50 103 LEU A N 1
ATOM 823 C CA . LEU A 1 103 ? 25.191 -23.810 34.625 1.00 86.50 103 LEU A CA 1
ATOM 824 C C . LEU A 1 103 ? 26.281 -23.678 35.690 1.00 86.50 103 LEU A C 1
ATOM 826 O O . LEU A 1 103 ? 25.966 -23.469 36.863 1.00 86.50 103 LEU A O 1
ATOM 830 N N . ASN A 1 104 ? 27.549 -23.810 35.302 1.00 84.75 104 ASN A N 1
ATOM 831 C CA . ASN A 1 104 ? 28.669 -23.693 36.220 1.00 84.75 104 ASN A CA 1
ATOM 832 C C . ASN A 1 104 ? 29.123 -22.233 36.408 1.00 84.75 104 ASN A C 1
ATOM 834 O O . ASN A 1 104 ? 29.766 -21.927 37.413 1.00 84.75 104 ASN A O 1
ATOM 838 N N . SER A 1 105 ? 28.785 -21.313 35.494 1.00 84.25 105 SER A N 1
ATOM 839 C CA . SER A 1 105 ? 29.247 -19.923 35.596 1.00 84.25 105 SER A CA 1
ATOM 840 C C . SER A 1 105 ? 28.582 -19.141 36.728 1.00 84.25 105 SER A C 1
ATOM 842 O O . SER A 1 105 ? 27.638 -19.609 37.374 1.00 84.25 105 SER A O 1
ATOM 844 N N . ASP A 1 106 ? 29.065 -17.920 36.955 1.00 84.19 106 ASP A N 1
ATOM 845 C CA . ASP A 1 106 ? 28.353 -16.958 37.784 1.00 84.19 106 ASP A CA 1
ATOM 846 C C . ASP A 1 106 ? 26.993 -16.614 37.142 1.00 84.19 106 ASP A C 1
ATOM 848 O O . ASP A 1 106 ? 26.848 -16.561 35.912 1.00 84.19 106 ASP A O 1
ATOM 852 N N . VAL A 1 107 ? 25.989 -16.409 37.991 1.00 84.25 107 VAL A N 1
ATOM 853 C CA . VAL A 1 107 ? 24.632 -16.018 37.603 1.00 84.25 107 VAL A CA 1
ATOM 854 C C . VAL A 1 107 ? 24.598 -14.540 37.204 1.00 84.25 107 VAL A C 1
ATOM 856 O O . VAL A 1 107 ? 23.832 -14.162 36.313 1.00 84.25 107 VAL A O 1
ATOM 859 N N . GLU A 1 108 ? 25.453 -13.703 37.802 1.00 83.56 108 GLU A N 1
ATOM 860 C CA . GLU A 1 108 ? 25.554 -12.280 37.464 1.00 83.56 108 GLU A CA 1
ATOM 861 C C . GLU A 1 108 ? 26.093 -12.084 36.040 1.00 83.56 108 GLU A C 1
ATOM 863 O O . GLU A 1 108 ? 25.486 -11.362 35.249 1.00 83.56 108 GLU A O 1
ATOM 868 N N . GLU A 1 109 ? 27.140 -12.821 35.654 1.00 83.00 109 GLU A N 1
ATOM 869 C CA . GLU A 1 109 ? 27.702 -12.802 34.293 1.00 83.00 109 GLU A CA 1
ATOM 870 C C . GLU A 1 109 ? 26.676 -13.242 33.228 1.00 83.00 109 GLU A C 1
ATOM 872 O O . GLU A 1 109 ? 26.583 -12.653 32.145 1.00 83.00 109 GLU A O 1
ATOM 877 N N . ALA A 1 110 ? 25.869 -14.266 33.531 1.00 85.12 110 ALA A N 1
ATOM 878 C CA . ALA A 1 110 ? 24.786 -14.712 32.654 1.00 85.12 110 ALA A CA 1
ATOM 879 C C . ALA A 1 110 ? 23.667 -13.657 32.544 1.00 85.12 110 ALA A C 1
ATOM 881 O O . ALA A 1 110 ? 23.173 -13.388 31.445 1.00 85.12 110 ALA A O 1
ATOM 882 N N . SER A 1 111 ? 23.319 -13.013 33.664 1.00 86.75 111 SER A N 1
ATOM 883 C CA . SER A 1 111 ? 22.352 -11.911 33.737 1.00 86.75 111 SER A CA 1
ATOM 884 C C . SER A 1 111 ? 22.808 -10.689 32.932 1.00 86.75 111 SER A C 1
ATOM 886 O O . SER A 1 111 ? 22.007 -10.096 32.210 1.00 86.75 111 SER A O 1
ATOM 888 N N . GLU A 1 112 ? 24.095 -10.329 32.967 1.00 87.12 112 GLU A N 1
ATOM 889 C CA . GLU A 1 112 ? 24.647 -9.271 32.112 1.00 87.12 112 GLU A CA 1
ATOM 890 C C . GLU A 1 112 ? 24.557 -9.609 30.623 1.00 87.12 112 GLU A C 1
ATOM 892 O O . GLU A 1 112 ? 24.141 -8.766 29.826 1.00 87.12 112 GLU A O 1
ATOM 897 N N . SER A 1 113 ? 24.918 -10.835 30.230 1.00 87.00 113 SER A N 1
ATOM 898 C CA . SER A 1 113 ? 24.822 -11.269 28.831 1.00 87.00 113 SER A CA 1
ATOM 899 C C . SER A 1 113 ? 23.373 -11.227 28.330 1.00 87.00 113 SER A C 1
ATOM 901 O O . SER A 1 113 ? 23.112 -10.748 27.224 1.00 87.00 113 SER A O 1
ATOM 903 N N . TYR A 1 114 ? 22.417 -11.638 29.170 1.00 88.38 114 TYR A N 1
ATOM 904 C CA . TYR A 1 114 ? 20.988 -11.546 28.875 1.00 88.38 114 TYR A CA 1
ATOM 905 C C . TYR A 1 114 ? 20.515 -10.085 28.755 1.00 88.38 114 TYR A C 1
ATOM 907 O O . TYR A 1 114 ? 19.912 -9.727 27.746 1.00 88.38 114 TYR A O 1
ATOM 915 N N . LYS A 1 115 ? 20.888 -9.193 29.686 1.00 87.69 115 LYS A N 1
ATOM 916 C CA . LYS A 1 115 ? 20.578 -7.748 29.605 1.00 87.69 115 LYS A CA 1
ATOM 917 C C . LYS A 1 115 ? 21.133 -7.084 28.340 1.00 87.69 115 LYS A C 1
ATOM 919 O O . LYS A 1 115 ? 20.487 -6.193 27.788 1.00 87.69 115 LYS A O 1
ATOM 924 N N . LYS A 1 116 ? 22.312 -7.500 27.853 1.00 86.88 116 LYS A N 1
ATOM 925 C CA . LYS A 1 116 ? 22.870 -7.022 26.570 1.00 86.88 116 LYS A CA 1
ATOM 926 C C . LYS A 1 116 ? 21.970 -7.424 25.396 1.00 86.88 116 LYS A C 1
ATOM 928 O O . LYS A 1 116 ? 21.727 -6.591 24.524 1.00 86.88 116 LYS A O 1
ATOM 933 N N . LEU A 1 117 ? 21.437 -8.651 25.401 1.00 86.62 117 LEU A N 1
ATOM 934 C CA . LEU A 1 117 ? 20.465 -9.117 24.406 1.00 86.62 117 LEU A CA 1
ATOM 935 C C . LEU A 1 117 ? 19.144 -8.339 24.490 1.00 86.62 117 LEU A C 1
ATOM 937 O O . LEU A 1 117 ? 18.663 -7.869 23.463 1.00 86.62 117 LEU A O 1
ATOM 941 N N . GLU A 1 118 ? 18.592 -8.143 25.693 1.00 85.12 118 GLU A N 1
ATOM 942 C CA . GLU A 1 118 ? 17.371 -7.345 25.883 1.00 85.12 118 GLU A CA 1
ATOM 943 C C . GLU A 1 118 ? 17.564 -5.911 25.375 1.00 85.12 118 GLU A C 1
ATOM 945 O O . GLU A 1 118 ? 16.769 -5.432 24.573 1.00 85.12 118 GLU A O 1
ATOM 950 N N . THR A 1 119 ? 18.681 -5.267 25.729 1.00 84.12 119 THR A N 1
ATOM 951 C CA . THR A 1 119 ? 19.030 -3.916 25.255 1.00 84.12 119 THR A CA 1
ATOM 952 C C . THR A 1 119 ? 19.163 -3.853 23.729 1.00 84.12 119 THR A C 1
ATOM 954 O O . THR A 1 119 ? 18.807 -2.845 23.120 1.00 84.12 119 THR A O 1
ATOM 957 N N . ALA A 1 120 ? 19.681 -4.906 23.088 1.00 82.12 120 ALA A N 1
ATOM 958 C CA . ALA A 1 120 ? 19.759 -4.985 21.631 1.00 82.12 120 ALA A CA 1
ATOM 959 C C . ALA A 1 120 ? 18.376 -5.165 20.982 1.00 82.12 120 ALA A C 1
ATOM 961 O O . ALA A 1 120 ? 18.132 -4.582 19.930 1.00 82.12 120 ALA A O 1
ATOM 962 N N . PHE A 1 121 ? 17.461 -5.905 21.615 1.00 83.19 121 PHE A N 1
ATOM 963 C CA . PHE A 1 121 ? 16.079 -6.031 21.152 1.00 83.19 121 PHE A CA 1
ATOM 964 C C . PHE A 1 121 ? 15.277 -4.740 21.338 1.00 83.19 121 PHE A C 1
ATOM 966 O O . PHE A 1 121 ? 14.679 -4.290 20.369 1.00 83.19 121 PHE A O 1
ATOM 973 N N . THR A 1 122 ? 15.331 -4.078 22.498 1.00 79.00 122 THR A N 1
ATOM 974 C CA . THR A 1 122 ? 14.661 -2.779 22.725 1.00 79.00 122 THR A CA 1
ATOM 975 C C . THR A 1 122 ? 15.136 -1.701 21.738 1.00 79.00 122 THR A C 1
ATOM 977 O O . THR A 1 122 ? 14.349 -0.860 21.323 1.00 79.00 122 THR A O 1
ATOM 980 N N . LYS A 1 123 ? 16.402 -1.741 21.295 1.00 78.12 123 LYS A N 1
ATOM 981 C CA . LYS A 1 123 ? 16.932 -0.831 20.257 1.00 78.12 123 LYS A CA 1
ATOM 982 C C . LYS A 1 123 ? 16.375 -1.063 18.847 1.00 78.12 123 LYS A C 1
ATOM 984 O O . LYS A 1 123 ? 16.589 -0.208 17.993 1.00 78.12 123 LYS A O 1
ATOM 989 N N . ILE A 1 124 ? 15.753 -2.212 18.589 1.00 76.69 124 ILE A N 1
ATOM 990 C CA . ILE A 1 124 ? 15.255 -2.618 17.268 1.00 76.69 124 ILE A CA 1
ATOM 991 C C . ILE A 1 124 ? 13.725 -2.644 17.271 1.00 76.69 124 ILE A C 1
ATOM 993 O O . ILE A 1 124 ? 13.088 -1.939 16.498 1.00 76.69 124 ILE A O 1
ATOM 997 N N . ASP A 1 125 ? 13.150 -3.486 18.129 1.00 73.19 125 ASP A N 1
ATOM 998 C CA . ASP A 1 125 ? 11.716 -3.697 18.304 1.00 73.19 125 ASP A CA 1
ATOM 999 C C . ASP A 1 125 ? 11.501 -4.466 19.618 1.00 73.19 125 ASP A C 1
ATOM 1001 O O . ASP A 1 125 ? 11.905 -5.627 19.750 1.00 73.19 125 ASP A O 1
ATOM 1005 N N . GLU A 1 126 ? 10.827 -3.851 20.594 1.00 69.88 126 GLU A N 1
ATOM 1006 C CA . GLU A 1 126 ? 10.492 -4.494 21.873 1.00 69.88 126 GLU A CA 1
ATOM 1007 C C . GLU A 1 126 ? 9.686 -5.795 21.690 1.00 69.88 126 GLU A C 1
ATOM 1009 O O . GLU A 1 126 ? 9.781 -6.711 22.512 1.00 69.88 126 GLU A O 1
ATOM 1014 N N . LYS A 1 127 ? 8.956 -5.952 20.573 1.00 68.38 127 LYS A N 1
ATOM 1015 C CA . LYS A 1 127 ? 8.207 -7.179 20.252 1.00 68.38 127 LYS A CA 1
ATOM 1016 C C . LYS A 1 127 ? 9.128 -8.392 20.044 1.00 68.38 127 LYS A C 1
ATOM 1018 O O . LYS A 1 127 ? 8.654 -9.528 20.134 1.00 68.38 127 LYS A O 1
ATOM 1023 N N . LEU A 1 128 ? 10.437 -8.204 19.828 1.00 67.44 128 LEU A N 1
ATOM 1024 C CA . LEU A 1 128 ? 11.416 -9.298 19.751 1.00 67.44 128 LEU A CA 1
ATOM 1025 C C . LEU A 1 128 ? 11.559 -10.061 21.080 1.00 67.44 128 LEU A C 1
ATOM 1027 O O . LEU A 1 128 ? 11.744 -11.278 21.054 1.00 67.44 128 LEU A O 1
ATOM 1031 N N . LEU A 1 129 ? 11.356 -9.409 22.232 1.00 64.56 129 LEU A N 1
ATOM 1032 C CA . LEU A 1 129 ? 11.331 -10.061 23.555 1.00 64.56 129 LEU A CA 1
ATOM 1033 C C . LEU A 1 129 ? 10.177 -11.074 23.687 1.00 64.56 129 LEU A C 1
ATOM 1035 O O . LEU A 1 129 ? 10.269 -12.071 24.412 1.00 64.56 129 LEU A O 1
ATOM 1039 N N . PHE A 1 130 ? 9.091 -10.860 22.942 1.00 66.19 130 PHE A N 1
ATOM 1040 C CA . PHE A 1 130 ? 7.897 -11.707 22.944 1.00 66.19 130 PHE A CA 1
ATOM 1041 C C . PHE A 1 130 ? 7.935 -12.836 21.901 1.00 66.19 130 PHE A C 1
ATOM 1043 O O . PHE A 1 130 ? 7.054 -13.694 21.916 1.00 66.19 130 PHE A O 1
ATOM 1050 N N . ARG A 1 131 ? 8.967 -12.903 21.045 1.00 74.94 131 ARG A N 1
ATOM 1051 C CA . ARG A 1 131 ? 9.170 -14.017 20.100 1.00 74.94 131 ARG A CA 1
ATOM 1052 C C . ARG A 1 131 ? 9.344 -15.364 20.813 1.00 74.94 131 ARG A C 1
ATOM 1054 O O . ARG A 1 131 ? 9.676 -15.436 22.005 1.00 74.94 131 ARG A O 1
ATOM 1061 N N . SER A 1 132 ? 9.158 -16.434 20.037 1.00 80.00 132 SER A N 1
ATOM 1062 C CA . SER A 1 132 ? 9.513 -17.808 20.399 1.00 80.00 132 SER A CA 1
ATOM 1063 C C . SER A 1 132 ? 10.976 -17.889 20.857 1.00 80.00 132 SER A C 1
ATOM 1065 O O . SER A 1 132 ? 11.906 -17.831 20.052 1.00 80.00 132 SER A O 1
ATOM 1067 N N . MET A 1 133 ? 11.167 -18.000 22.172 1.00 87.75 133 MET A N 1
ATOM 1068 C CA . MET A 1 133 ? 12.468 -18.032 22.837 1.00 87.75 133 MET A CA 1
ATOM 1069 C C . MET A 1 133 ? 12.486 -19.143 23.888 1.00 87.75 133 MET A C 1
ATOM 1071 O O . MET A 1 133 ? 11.515 -19.291 24.639 1.00 87.75 133 MET A O 1
ATOM 1075 N N . ILE A 1 134 ? 13.605 -19.864 23.978 1.00 91.88 134 ILE A N 1
ATOM 1076 C CA . ILE A 1 134 ? 13.923 -20.745 25.111 1.00 91.88 134 ILE A CA 1
ATOM 1077 C C . ILE A 1 134 ? 15.231 -20.329 25.783 1.00 91.88 134 ILE A C 1
ATOM 1079 O O . ILE A 1 134 ? 16.095 -19.706 25.158 1.00 91.88 134 ILE A O 1
ATOM 1083 N N . MET A 1 135 ? 15.395 -20.774 27.026 1.00 90.56 135 MET A N 1
ATOM 1084 C CA . MET A 1 135 ? 16.687 -20.814 27.705 1.00 90.56 135 MET A CA 1
ATOM 1085 C C . MET A 1 135 ? 17.306 -22.209 27.531 1.00 90.56 135 MET A C 1
ATOM 1087 O O . MET A 1 135 ? 16.657 -23.220 27.796 1.00 90.56 135 MET A O 1
ATOM 1091 N N . GLN A 1 136 ? 18.559 -22.280 27.102 1.00 92.31 136 GLN A N 1
ATOM 1092 C CA . GLN A 1 136 ? 19.352 -23.502 27.096 1.00 92.31 136 GLN A CA 1
ATOM 1093 C C . GLN A 1 136 ? 20.471 -23.362 28.127 1.00 92.31 136 GLN A C 1
ATOM 1095 O O . GLN A 1 136 ? 21.355 -22.516 28.007 1.00 92.31 136 GLN A O 1
ATOM 1100 N N . TYR A 1 137 ? 20.430 -24.213 29.138 1.00 91.94 137 TYR A N 1
ATOM 1101 C CA . TYR A 1 137 ? 21.405 -24.269 30.210 1.00 91.94 137 TYR A CA 1
ATOM 1102 C C . TYR A 1 137 ? 22.397 -25.400 29.909 1.00 91.94 137 TYR A C 1
ATOM 1104 O O . TYR A 1 137 ? 21.996 -26.556 29.788 1.00 91.94 137 TYR A O 1
ATOM 1112 N N . THR A 1 138 ? 23.670 -25.084 29.686 1.00 87.12 138 THR A N 1
ATOM 1113 C CA . THR A 1 138 ? 24.713 -26.041 29.271 1.00 87.12 138 THR A CA 1
ATOM 1114 C C . THR A 1 138 ? 25.568 -26.507 30.448 1.00 87.12 138 THR A C 1
ATOM 1116 O O . THR A 1 138 ? 25.519 -25.924 31.531 1.00 87.12 138 THR A O 1
ATOM 1119 N N . LYS A 1 139 ? 26.369 -27.559 30.222 1.00 85.88 139 LYS A N 1
ATOM 1120 C CA . LYS A 1 139 ? 27.322 -28.140 31.189 1.00 85.88 139 LYS A CA 1
ATOM 1121 C C . LYS A 1 139 ? 26.665 -28.708 32.453 1.00 85.88 139 LYS A C 1
ATOM 1123 O O . LYS A 1 139 ? 27.187 -28.597 33.561 1.00 85.88 139 LYS A O 1
ATOM 1128 N N . LYS A 1 140 ? 25.496 -29.328 32.263 1.00 83.69 140 LYS A N 1
ATOM 1129 C CA . LYS A 1 140 ? 24.723 -30.055 33.286 1.00 83.69 140 LYS A CA 1
ATOM 1130 C C . LYS A 1 140 ? 25.552 -31.119 34.025 1.00 83.69 140 LYS A C 1
ATOM 1132 O O . LYS A 1 140 ? 25.323 -31.350 35.204 1.00 83.69 140 LYS A O 1
ATOM 1137 N N . ASP A 1 141 ? 26.519 -31.722 33.341 1.00 81.25 141 ASP A N 1
ATOM 1138 C CA . ASP A 1 141 ? 27.487 -32.704 33.841 1.00 81.25 141 ASP A CA 1
ATOM 1139 C C . ASP A 1 141 ? 28.467 -32.159 34.892 1.00 81.25 141 ASP A C 1
ATOM 1141 O O . ASP A 1 141 ? 28.979 -32.923 35.709 1.00 81.25 141 ASP A O 1
ATOM 1145 N N . LEU A 1 142 ? 28.727 -30.848 34.898 1.00 81.56 142 LEU A N 1
ATOM 1146 C CA . LEU A 1 142 ? 29.715 -30.217 35.780 1.00 81.56 142 LEU A CA 1
ATOM 1147 C C . LEU A 1 142 ? 29.121 -29.702 37.102 1.00 81.56 142 LEU A C 1
ATOM 1149 O O . LEU A 1 142 ? 29.819 -29.034 37.866 1.00 81.56 142 LEU A O 1
ATOM 1153 N N . VAL A 1 143 ? 27.840 -29.970 37.369 1.00 81.62 143 VAL A N 1
ATOM 1154 C CA . VAL A 1 143 ? 27.079 -29.389 38.483 1.00 81.62 143 VAL A CA 1
ATOM 1155 C C . VAL A 1 143 ? 26.383 -30.492 39.280 1.00 81.62 143 VAL A C 1
ATOM 1157 O O . VAL A 1 143 ? 25.638 -31.287 38.717 1.00 81.62 143 VAL A O 1
ATOM 1160 N N . SER A 1 144 ? 26.591 -30.522 40.600 1.00 74.38 144 SER A N 1
ATOM 1161 C CA . SER A 1 144 ? 25.917 -31.462 41.508 1.00 74.38 144 SER A CA 1
ATOM 1162 C C . SER A 1 144 ? 24.422 -31.166 41.643 1.00 74.38 144 SER A C 1
ATOM 1164 O O . SER A 1 144 ? 23.589 -32.050 41.466 1.00 74.38 144 SER A O 1
ATOM 1166 N N . ASP A 1 145 ? 24.086 -29.902 41.901 1.00 81.81 145 ASP A N 1
ATOM 1167 C CA . ASP A 1 145 ? 22.748 -29.462 42.306 1.00 81.81 145 ASP A CA 1
ATOM 1168 C C . ASP A 1 145 ? 22.080 -28.664 41.176 1.00 81.81 145 ASP A C 1
ATOM 1170 O O . ASP A 1 145 ? 21.859 -27.450 41.233 1.00 81.81 145 ASP A O 1
ATOM 1174 N N . VAL A 1 146 ? 21.810 -29.382 40.082 1.00 82.81 146 VAL A N 1
ATOM 1175 C CA . VAL A 1 146 ? 21.299 -28.832 38.817 1.00 82.81 146 VAL A CA 1
ATOM 1176 C C . VAL A 1 146 ? 19.977 -28.077 39.005 1.00 82.81 146 VAL A C 1
ATOM 1178 O O . VAL A 1 146 ? 19.812 -26.995 38.444 1.00 82.81 146 VAL A O 1
ATOM 1181 N N . GLU A 1 147 ? 19.043 -28.602 39.802 1.00 83.25 147 GLU A N 1
ATOM 1182 C CA . GLU A 1 147 ? 17.721 -27.985 40.008 1.00 83.25 147 GLU A CA 1
ATOM 1183 C C . GLU A 1 147 ? 17.799 -26.652 40.771 1.00 83.25 147 GLU A C 1
ATOM 1185 O O . GLU A 1 147 ? 17.118 -25.688 40.407 1.00 83.25 147 GLU A O 1
ATOM 1190 N N . GLU A 1 148 ? 18.673 -26.552 41.778 1.00 82.50 148 GLU A N 1
ATOM 1191 C CA . GLU A 1 148 ? 18.896 -25.312 42.530 1.00 82.50 148 GLU A CA 1
ATOM 1192 C C . GLU A 1 148 ? 19.539 -24.242 41.637 1.00 82.50 148 GLU A C 1
ATOM 1194 O O . GLU A 1 148 ? 19.057 -23.106 41.572 1.00 82.50 148 GLU A O 1
ATOM 1199 N N . ARG A 1 149 ? 20.569 -24.613 40.860 1.00 84.38 149 ARG A N 1
ATOM 1200 C CA . ARG A 1 149 ? 21.202 -23.718 39.877 1.00 84.38 149 ARG A CA 1
ATOM 1201 C C . ARG A 1 149 ? 20.201 -23.228 38.826 1.00 84.38 149 ARG A C 1
ATOM 1203 O O . ARG A 1 149 ? 20.129 -22.024 38.589 1.00 84.38 149 ARG A O 1
ATOM 1210 N N . ILE A 1 150 ? 19.387 -24.113 38.244 1.00 87.31 150 ILE A N 1
ATOM 1211 C CA . ILE A 1 150 ? 18.327 -23.740 37.287 1.00 87.31 150 ILE A CA 1
ATOM 1212 C C . ILE A 1 150 ? 17.317 -22.782 37.925 1.00 87.31 150 ILE A C 1
ATOM 1214 O O . ILE A 1 150 ? 16.914 -21.805 37.295 1.00 87.31 150 ILE A O 1
ATOM 1218 N N . THR A 1 151 ? 16.921 -23.029 39.174 1.00 85.69 151 THR A N 1
ATOM 1219 C CA . THR A 1 151 ? 15.996 -22.159 39.915 1.00 85.69 151 THR A CA 1
ATOM 1220 C C . THR A 1 151 ? 16.593 -20.766 40.117 1.00 85.69 151 THR A C 1
ATOM 1222 O O . THR A 1 151 ? 15.916 -19.770 39.863 1.00 85.69 151 THR A O 1
ATOM 1225 N N . ASN A 1 152 ? 17.875 -20.679 40.480 1.00 85.06 152 ASN A N 1
ATOM 1226 C CA . ASN A 1 152 ? 18.586 -19.412 40.641 1.00 85.06 152 ASN A CA 1
ATOM 1227 C C . ASN A 1 152 ? 18.655 -18.629 39.311 1.00 85.06 152 ASN A C 1
ATOM 1229 O O . ASN A 1 152 ? 18.149 -17.512 39.230 1.00 85.06 152 ASN A O 1
ATOM 1233 N N . PHE A 1 153 ? 19.140 -19.253 38.228 1.00 86.38 153 PHE A N 1
ATOM 1234 C CA . PHE A 1 153 ? 19.195 -18.638 36.889 1.00 86.38 153 PHE A CA 1
ATOM 1235 C C . PHE A 1 153 ? 17.812 -18.168 36.399 1.00 86.38 153 PHE A C 1
ATOM 1237 O O . PHE A 1 153 ? 17.678 -17.062 35.863 1.00 86.38 153 PHE A O 1
ATOM 1244 N N . ASN A 1 154 ? 16.769 -18.981 36.604 1.00 87.75 154 ASN A N 1
ATOM 1245 C CA . ASN A 1 154 ? 15.404 -18.619 36.230 1.00 87.75 154 ASN A CA 1
ATOM 1246 C C . ASN A 1 154 ? 14.905 -17.389 37.008 1.00 87.75 154 ASN A C 1
ATOM 1248 O O . ASN A 1 154 ? 14.354 -16.471 36.399 1.00 87.75 154 ASN A O 1
ATOM 1252 N N . ASN A 1 155 ? 15.133 -17.345 38.323 1.00 85.06 155 ASN A N 1
ATOM 1253 C CA . ASN A 1 155 ? 14.716 -16.237 39.184 1.00 85.06 155 ASN A CA 1
ATOM 1254 C C . ASN A 1 155 ? 15.472 -14.932 38.879 1.00 85.06 155 ASN A C 1
ATOM 1256 O O . ASN A 1 155 ? 14.882 -13.854 38.958 1.00 85.06 155 ASN A O 1
ATOM 1260 N N . THR A 1 156 ? 16.755 -15.000 38.504 1.00 85.12 156 THR A N 1
ATOM 1261 C CA . THR A 1 156 ? 17.559 -13.803 38.210 1.00 85.12 156 THR A CA 1
ATOM 1262 C C . THR A 1 156 ? 17.151 -13.119 36.903 1.00 85.12 156 THR A C 1
ATOM 1264 O O . THR A 1 156 ? 16.997 -11.894 36.886 1.00 85.12 156 THR A O 1
ATOM 1267 N N . PHE A 1 157 ? 16.993 -13.871 35.802 1.00 83.38 157 PHE A N 1
ATOM 1268 C CA . PHE A 1 157 ? 16.794 -13.266 34.474 1.00 83.38 157 PHE A CA 1
ATOM 1269 C C . PHE A 1 157 ? 15.686 -13.877 33.597 1.00 83.38 157 PHE A C 1
ATOM 1271 O O . PHE A 1 157 ? 15.175 -13.172 32.730 1.00 83.38 157 PHE A O 1
ATOM 1278 N N . ASN A 1 158 ? 15.196 -15.100 33.841 1.00 85.88 158 ASN A N 1
ATOM 1279 C CA . ASN A 1 158 ? 14.056 -15.662 33.088 1.00 85.88 158 ASN A CA 1
ATOM 1280 C C . ASN A 1 158 ? 12.690 -15.180 33.628 1.00 85.88 158 ASN A C 1
ATOM 1282 O O . ASN A 1 158 ? 11.764 -15.963 33.855 1.00 85.88 158 ASN A O 1
ATOM 1286 N N . LYS A 1 159 ? 12.537 -13.864 33.817 1.00 80.19 159 LYS A N 1
ATOM 1287 C CA . LYS A 1 159 ? 11.338 -13.241 34.413 1.00 80.19 159 LYS A CA 1
ATOM 1288 C C . LYS A 1 159 ? 10.050 -13.533 33.634 1.00 80.19 159 LYS A C 1
ATOM 1290 O O . LYS A 1 159 ? 8.977 -13.610 34.222 1.00 80.19 159 LYS A O 1
ATOM 1295 N N . LEU A 1 160 ? 10.165 -13.746 32.321 1.00 78.06 160 LEU A N 1
ATOM 1296 C CA . LEU A 1 160 ? 9.056 -14.105 31.429 1.00 78.06 160 LEU A CA 1
ATOM 1297 C C . LEU A 1 160 ? 8.683 -15.602 31.469 1.00 78.06 160 LEU A C 1
ATOM 1299 O O . LEU A 1 160 ? 7.868 -16.035 30.656 1.00 78.06 160 LEU A O 1
ATOM 1303 N N . LYS A 1 161 ? 9.284 -16.401 32.369 1.00 83.88 161 LYS A N 1
ATOM 1304 C CA . LYS A 1 161 ? 9.053 -17.851 32.528 1.00 83.88 161 LYS A CA 1
ATOM 1305 C C . LYS A 1 161 ? 9.111 -18.610 31.187 1.00 83.88 161 LYS A C 1
ATOM 1307 O O . LYS A 1 161 ? 8.313 -19.512 30.928 1.00 83.88 161 LYS A O 1
ATOM 1312 N N . LYS A 1 162 ? 10.056 -18.238 30.310 1.00 85.56 162 LYS A N 1
ATOM 1313 C CA . LYS A 1 162 ? 10.303 -18.932 29.035 1.00 85.56 162 LYS A CA 1
ATOM 1314 C C . LYS A 1 162 ? 10.687 -20.386 29.328 1.00 85.56 162 LYS A C 1
ATOM 1316 O O . LYS A 1 162 ? 11.313 -20.673 30.352 1.00 85.56 162 LYS A O 1
ATOM 1321 N N . LYS A 1 163 ? 10.342 -21.306 28.421 1.00 88.94 163 LYS A N 1
ATOM 1322 C CA . LYS A 1 163 ? 10.738 -22.718 28.550 1.00 88.94 163 LYS A CA 1
ATOM 1323 C C . LYS A 1 163 ? 12.260 -22.825 28.639 1.00 88.94 163 LYS A C 1
ATOM 1325 O O . LYS A 1 163 ? 12.961 -22.123 27.912 1.00 88.94 163 LYS A O 1
ATOM 1330 N N . HIS A 1 164 ? 12.747 -23.702 29.508 1.00 90.19 164 HIS A N 1
ATOM 1331 C CA . HIS A 1 164 ? 14.171 -23.911 29.723 1.00 90.19 164 HIS A CA 1
ATOM 1332 C C . HIS A 1 164 ? 14.536 -25.393 29.626 1.00 90.19 164 HIS A C 1
ATOM 1334 O O . HIS A 1 164 ? 13.725 -26.253 29.964 1.00 90.19 164 HIS A O 1
ATOM 1340 N N . PHE A 1 165 ? 15.753 -25.677 29.165 1.00 89.62 165 PHE A N 1
ATOM 1341 C CA . PHE A 1 165 ? 16.283 -27.030 28.994 1.00 89.62 165 PHE A CA 1
ATOM 1342 C C . PHE A 1 165 ? 17.702 -27.102 29.548 1.00 89.62 165 PHE A C 1
ATOM 1344 O O . PHE A 1 165 ? 18.544 -26.287 29.174 1.00 89.62 165 PHE A O 1
ATOM 1351 N N . ALA A 1 166 ? 17.974 -28.079 30.411 1.00 87.19 166 ALA A N 1
ATOM 1352 C CA . ALA A 1 166 ? 19.331 -28.410 30.832 1.00 87.19 166 ALA A CA 1
ATOM 1353 C C . ALA A 1 166 ? 19.936 -29.404 29.836 1.00 87.19 166 ALA A C 1
ATOM 1355 O O . ALA A 1 166 ? 19.304 -30.405 29.514 1.00 87.19 166 ALA A O 1
ATOM 1356 N N . THR A 1 167 ? 21.141 -29.117 29.356 1.00 85.94 167 THR A N 1
ATOM 1357 C CA . THR A 1 167 ? 21.803 -29.833 28.264 1.00 85.94 167 THR A CA 1
ATOM 1358 C C . THR A 1 167 ? 23.239 -30.185 28.631 1.00 85.94 167 THR A C 1
ATOM 1360 O O . THR A 1 167 ? 23.981 -29.375 29.194 1.00 85.94 167 THR A O 1
ATOM 1363 N N . GLU A 1 168 ? 23.632 -31.405 28.290 1.00 83.12 168 GLU A N 1
ATOM 1364 C CA . GLU A 1 168 ? 24.999 -31.906 28.401 1.00 83.12 168 GLU A CA 1
ATOM 1365 C C . GLU A 1 168 ? 25.670 -31.899 27.020 1.00 83.12 168 GLU A C 1
ATOM 1367 O O . GLU A 1 168 ? 25.016 -32.189 26.018 1.00 83.12 168 GLU A O 1
ATOM 1372 N N . GLU A 1 169 ? 26.972 -31.598 26.930 1.00 71.44 169 GLU A N 1
ATOM 1373 C CA . GLU A 1 169 ? 27.676 -31.613 25.632 1.00 71.44 169 GLU A CA 1
ATOM 1374 C C . GLU A 1 169 ? 27.773 -33.027 25.019 1.00 71.44 169 GLU A C 1
ATOM 1376 O O . GLU A 1 169 ? 27.929 -33.158 23.803 1.00 71.44 169 GLU A O 1
ATOM 1381 N N . SER A 1 170 ? 27.643 -34.075 25.843 1.00 67.94 170 SER A N 1
ATOM 1382 C CA . SER A 1 170 ? 27.632 -35.482 25.424 1.00 67.94 170 SER A CA 1
ATOM 1383 C C . SER A 1 170 ? 26.248 -35.981 24.968 1.00 67.94 170 SER A C 1
ATOM 1385 O O . SER A 1 170 ? 26.168 -36.893 24.138 1.00 67.94 170 SER A O 1
ATOM 1387 N N . SER A 1 171 ? 25.157 -35.381 25.468 1.00 77.94 171 SER A N 1
ATOM 1388 C CA . SER A 1 171 ? 23.789 -35.830 25.196 1.00 77.94 171 SER A CA 1
ATOM 1389 C C . SER A 1 171 ? 23.240 -35.188 23.923 1.00 77.94 171 SER A C 1
ATOM 1391 O O . SER A 1 171 ? 22.708 -34.075 23.923 1.00 77.94 171 SER A O 1
ATOM 1393 N N . GLU A 1 172 ? 23.316 -35.926 22.810 1.00 74.31 172 GLU A N 1
ATOM 1394 C CA . GLU A 1 172 ? 22.653 -35.533 21.557 1.00 74.31 172 GLU A CA 1
ATOM 1395 C C . GLU A 1 172 ? 21.127 -35.379 21.728 1.00 74.31 172 GLU A C 1
ATOM 1397 O O . GLU A 1 172 ? 20.503 -34.637 20.968 1.00 74.31 172 GLU A O 1
ATOM 1402 N N . GLN A 1 173 ? 20.525 -36.049 22.720 1.00 78.12 173 GLN A N 1
ATOM 1403 C CA . GLN A 1 173 ? 19.083 -36.012 22.956 1.00 78.12 173 GLN A CA 1
ATOM 1404 C C . GLN A 1 173 ? 18.632 -34.721 23.657 1.00 78.12 173 GLN A C 1
ATOM 1406 O O . GLN A 1 173 ? 17.707 -34.080 23.163 1.00 78.12 173 GLN A O 1
ATOM 1411 N N . ASP A 1 174 ? 19.315 -34.276 24.718 1.00 82.12 174 ASP A N 1
ATOM 1412 C CA . ASP A 1 174 ? 18.973 -33.033 25.437 1.00 82.12 174 ASP A CA 1
ATOM 1413 C C . ASP A 1 174 ? 19.024 -31.816 24.482 1.00 82.12 174 ASP A C 1
ATOM 1415 O O . ASP A 1 174 ? 18.165 -30.931 24.504 1.00 82.12 174 ASP A O 1
ATOM 1419 N N . ILE A 1 175 ? 20.026 -31.794 23.591 1.00 83.81 175 ILE A N 1
ATOM 1420 C CA . ILE A 1 175 ? 20.201 -30.762 22.556 1.00 83.81 175 ILE A CA 1
ATOM 1421 C C . ILE A 1 175 ? 19.074 -30.819 21.514 1.00 83.81 175 ILE A C 1
ATOM 1423 O O . ILE A 1 175 ? 18.577 -29.773 21.081 1.00 83.81 175 ILE A O 1
ATOM 1427 N N . LEU A 1 176 ? 18.667 -32.024 21.103 1.00 82.56 176 LEU A N 1
ATOM 1428 C CA . LEU A 1 176 ? 17.585 -32.212 20.140 1.00 82.56 176 LEU A CA 1
ATOM 1429 C C . LEU A 1 176 ? 16.232 -31.787 20.723 1.00 82.56 176 LEU A C 1
ATOM 1431 O O . LEU A 1 176 ? 15.479 -31.116 20.027 1.00 82.56 176 LEU A O 1
ATOM 1435 N N . GLU A 1 177 ? 15.939 -32.101 21.987 1.00 84.25 177 GLU A N 1
ATOM 1436 C CA . GLU A 1 177 ? 14.694 -31.700 22.660 1.00 84.25 177 GLU A CA 1
ATOM 1437 C C . GLU A 1 177 ? 14.570 -30.169 22.775 1.00 84.25 177 GLU A C 1
ATOM 1439 O O . GLU A 1 177 ? 13.518 -29.601 22.457 1.00 84.25 177 GLU A O 1
ATOM 1444 N N . ALA A 1 178 ? 15.662 -29.479 23.127 1.00 85.44 178 ALA A N 1
ATOM 1445 C CA . ALA A 1 178 ? 15.718 -28.017 23.136 1.00 85.44 178 ALA A CA 1
ATOM 1446 C C . ALA A 1 178 ? 15.466 -27.424 21.732 1.00 85.44 178 ALA A C 1
ATOM 1448 O O . ALA A 1 178 ? 14.637 -26.520 21.567 1.00 85.44 178 ALA A O 1
ATOM 1449 N N . TRP A 1 179 ? 16.130 -27.965 20.702 1.00 85.56 179 TRP A N 1
ATOM 1450 C CA . TRP A 1 179 ? 15.935 -27.551 19.310 1.00 85.56 179 TRP A CA 1
ATOM 1451 C C . TRP A 1 179 ? 14.499 -27.802 18.817 1.00 85.56 179 TRP A C 1
ATOM 1453 O O . TRP A 1 179 ? 13.860 -26.897 18.273 1.00 85.56 179 TRP A O 1
ATOM 1463 N N . GLU A 1 180 ? 13.964 -29.008 19.024 1.00 85.88 180 GLU A N 1
ATOM 1464 C CA . GLU A 1 180 ? 12.614 -29.387 18.602 1.00 85.88 180 GLU A CA 1
ATOM 1465 C C . GLU A 1 180 ? 11.541 -28.555 19.307 1.00 85.88 180 GLU A C 1
ATOM 1467 O O . GLU A 1 180 ? 10.519 -28.246 18.689 1.00 85.88 180 GLU A O 1
ATOM 1472 N N . CYS A 1 181 ? 11.771 -28.114 20.549 1.00 85.44 181 CYS A N 1
ATOM 1473 C CA . CYS A 1 181 ? 10.864 -27.206 21.245 1.00 85.44 181 CYS A CA 1
ATOM 1474 C C . CYS A 1 181 ? 10.768 -25.837 20.551 1.00 85.44 181 CYS A C 1
ATOM 1476 O O . CYS A 1 181 ? 9.658 -25.391 20.249 1.00 85.44 181 CYS A O 1
ATOM 1478 N N . VAL A 1 182 ? 11.899 -25.184 20.258 1.00 87.44 182 VAL A N 1
ATOM 1479 C CA . VAL A 1 182 ? 11.922 -23.867 19.581 1.00 87.44 182 VAL A CA 1
ATOM 1480 C C . VAL A 1 182 ? 11.376 -23.995 18.171 1.00 87.44 182 VAL A C 1
ATOM 1482 O O . VAL A 1 182 ? 10.515 -23.216 17.763 1.00 87.44 182 VAL A O 1
ATOM 1485 N N . TYR A 1 183 ? 11.830 -25.013 17.437 1.00 86.19 183 TYR A N 1
ATOM 1486 C CA . TYR A 1 183 ? 11.338 -25.301 16.099 1.00 86.19 183 TYR A CA 1
ATOM 1487 C C . TYR A 1 183 ? 9.823 -25.520 16.111 1.00 86.19 183 TYR A C 1
ATOM 1489 O O . TYR A 1 183 ? 9.125 -24.964 15.270 1.00 86.19 183 TYR A O 1
ATOM 1497 N N . SER A 1 184 ? 9.281 -26.243 17.095 1.00 83.88 184 SER A N 1
ATOM 1498 C CA . SER A 1 184 ? 7.835 -26.448 17.232 1.00 83.88 184 SER A CA 1
ATOM 1499 C C . SER A 1 184 ? 7.079 -25.166 17.581 1.00 83.88 184 SER A C 1
ATOM 1501 O O . SER A 1 184 ? 6.028 -24.932 16.993 1.00 83.88 184 SER A O 1
ATOM 1503 N N . GLN A 1 185 ? 7.597 -24.315 18.475 1.00 85.06 185 GLN A N 1
ATOM 1504 C CA . GLN A 1 185 ? 6.991 -23.010 18.781 1.00 85.06 185 GLN A CA 1
ATOM 1505 C C . GLN A 1 185 ? 6.925 -22.123 17.528 1.00 85.06 185 GLN A C 1
ATOM 1507 O O . GLN A 1 185 ? 5.842 -21.676 17.143 1.00 85.06 185 GLN A O 1
ATOM 1512 N N . VAL A 1 186 ? 8.047 -21.982 16.815 1.00 86.56 186 VAL A N 1
ATOM 1513 C CA . VAL A 1 186 ? 8.115 -21.253 15.541 1.00 86.56 186 VAL A CA 1
ATOM 1514 C C . VAL A 1 186 ? 7.186 -21.878 14.500 1.00 86.56 186 VAL A C 1
ATOM 1516 O O . VAL A 1 186 ? 6.460 -21.167 13.815 1.00 86.56 186 VAL A O 1
ATOM 1519 N N . MET A 1 187 ? 7.129 -23.205 14.393 1.00 80.88 187 MET A N 1
ATOM 1520 C CA . MET A 1 187 ? 6.255 -23.885 13.435 1.00 80.88 187 MET A CA 1
ATOM 1521 C C . MET A 1 187 ? 4.765 -23.789 13.782 1.00 80.88 187 MET A C 1
ATOM 1523 O O . MET A 1 187 ? 3.944 -23.848 12.868 1.00 80.88 187 MET A O 1
ATOM 1527 N N . ILE A 1 188 ? 4.396 -23.615 15.054 1.00 81.12 188 ILE A N 1
ATOM 1528 C CA . ILE A 1 188 ? 3.026 -23.278 15.465 1.00 81.12 188 ILE A CA 1
ATOM 1529 C C . ILE A 1 188 ? 2.697 -21.850 15.019 1.00 81.12 188 ILE A C 1
ATOM 1531 O O . ILE A 1 188 ? 1.666 -21.654 14.379 1.00 81.12 188 ILE A O 1
ATOM 1535 N N . GLU A 1 189 ? 3.589 -20.878 15.246 1.00 79.94 189 GLU A N 1
ATOM 1536 C CA . GLU A 1 189 ? 3.424 -19.515 14.719 1.00 79.94 189 GLU A CA 1
ATOM 1537 C C . GLU A 1 189 ? 3.307 -19.494 13.183 1.00 79.94 189 GLU A C 1
ATOM 1539 O O . GLU A 1 189 ? 2.447 -18.806 12.635 1.00 79.94 189 GLU A O 1
ATOM 1544 N N . VAL A 1 190 ? 4.160 -20.244 12.475 1.00 79.56 190 VAL A N 1
ATOM 1545 C CA . VAL A 1 190 ? 4.161 -20.354 11.005 1.00 79.56 190 VAL A CA 1
ATOM 1546 C C . VAL A 1 190 ? 2.865 -20.997 10.510 1.00 79.56 190 VAL A C 1
ATOM 1548 O O . VAL A 1 190 ? 2.261 -20.495 9.567 1.00 79.56 190 VAL A O 1
ATOM 1551 N N . ARG A 1 191 ? 2.402 -22.088 11.140 1.00 75.81 191 ARG A N 1
ATOM 1552 C CA . ARG A 1 191 ? 1.141 -22.750 10.765 1.00 75.81 191 ARG A CA 1
ATOM 1553 C C . ARG A 1 191 ? -0.066 -21.871 11.038 1.00 75.81 191 ARG A C 1
ATOM 1555 O O . ARG A 1 191 ? -0.890 -21.741 10.149 1.00 75.81 191 ARG A O 1
ATOM 1562 N N . ALA A 1 192 ? -0.137 -21.195 12.184 1.00 72.06 192 ALA A N 1
ATOM 1563 C CA . ALA A 1 192 ? -1.216 -20.249 12.467 1.00 72.06 192 ALA A CA 1
ATOM 1564 C C . ALA A 1 192 ? -1.311 -19.144 11.393 1.00 72.06 192 ALA A C 1
ATOM 1566 O O . ALA A 1 192 ? -2.412 -18.800 10.967 1.00 72.06 192 ALA A O 1
ATOM 1567 N N . LYS A 1 193 ? -0.163 -18.653 10.898 1.00 67.31 193 LYS A N 1
ATOM 1568 C CA . LYS A 1 193 ? -0.066 -17.652 9.815 1.00 67.31 193 LYS A CA 1
ATOM 1569 C C . LYS A 1 193 ? -0.363 -18.214 8.410 1.00 67.31 193 LYS A C 1
ATOM 1571 O O . LYS A 1 193 ? -0.794 -17.464 7.538 1.00 67.31 193 LYS A O 1
ATOM 1576 N N . LEU A 1 194 ? -0.147 -19.511 8.171 1.00 63.94 194 LEU A N 1
ATOM 1577 C CA . LEU A 1 194 ? -0.442 -20.178 6.889 1.00 63.94 194 LEU A CA 1
ATOM 1578 C C . LEU A 1 194 ? -1.866 -20.744 6.809 1.00 63.94 194 LEU A C 1
ATOM 1580 O O . LEU A 1 194 ? -2.468 -20.780 5.737 1.00 63.94 194 LEU A O 1
ATOM 1584 N N . ASP A 1 195 ? -2.436 -21.167 7.932 1.00 54.12 195 ASP A N 1
ATOM 1585 C CA . ASP A 1 195 ? -3.814 -21.648 8.014 1.00 54.12 195 ASP A CA 1
ATOM 1586 C C . ASP A 1 195 ? -4.811 -20.476 7.972 1.00 54.12 195 ASP A C 1
ATOM 1588 O O . ASP A 1 195 ? -5.933 -20.650 7.493 1.00 54.12 195 ASP A O 1
ATOM 1592 N N . SER A 1 196 ? -4.406 -19.265 8.383 1.00 49.50 196 SER A N 1
ATOM 1593 C CA . SER A 1 196 ? -5.174 -18.036 8.134 1.00 49.50 196 SER A CA 1
ATOM 1594 C C . SER A 1 196 ? -5.161 -17.623 6.653 1.00 49.50 196 SER A C 1
ATOM 1596 O O . SER A 1 196 ? -6.211 -17.268 6.123 1.00 49.50 196 SER A O 1
ATOM 1598 N N . THR A 1 197 ? -4.028 -17.752 5.949 1.00 40.56 197 THR A N 1
ATOM 1599 C CA . THR A 1 197 ? -3.917 -17.444 4.503 1.00 40.56 197 THR A CA 1
ATOM 1600 C C . THR A 1 197 ? -4.456 -18.538 3.577 1.00 40.56 197 THR A C 1
ATOM 1602 O O . THR A 1 197 ? -4.833 -18.249 2.447 1.00 40.56 197 THR A O 1
ATOM 1605 N N . THR A 1 198 ? -4.540 -19.801 4.007 1.00 37.47 198 THR A N 1
ATOM 1606 C CA . THR A 1 198 ? -5.124 -20.875 3.174 1.00 37.47 198 THR A CA 1
ATOM 1607 C C . THR A 1 198 ? -6.632 -21.042 3.356 1.00 37.47 198 THR A C 1
ATOM 1609 O O . THR A 1 198 ? -7.293 -21.538 2.442 1.00 37.47 198 THR A O 1
ATOM 1612 N N . LYS A 1 199 ? -7.209 -20.581 4.476 1.00 35.22 199 LYS A N 1
ATOM 1613 C CA . LYS A 1 199 ? -8.671 -20.518 4.669 1.00 35.22 199 LYS A CA 1
ATOM 1614 C C . LYS A 1 199 ? -9.351 -19.364 3.918 1.00 35.22 199 LYS A C 1
ATOM 1616 O O . LYS A 1 199 ? -10.567 -19.415 3.763 1.00 35.22 199 LYS A O 1
ATOM 1621 N N . SER A 1 200 ? -8.606 -18.372 3.420 1.00 29.95 200 SER A N 1
ATOM 1622 C CA . SER A 1 200 ? -9.153 -17.263 2.618 1.00 29.95 200 SER A CA 1
ATOM 1623 C C . SER A 1 200 ? -9.297 -17.571 1.119 1.00 29.95 200 SER A C 1
ATOM 1625 O O . SER A 1 200 ? -9.959 -16.815 0.413 1.00 29.95 200 SER A O 1
ATOM 1627 N N . MET A 1 201 ? -8.751 -18.685 0.610 1.00 25.19 201 MET A N 1
ATOM 1628 C CA . MET A 1 201 ? -8.923 -19.082 -0.797 1.00 25.19 201 MET A CA 1
ATOM 1629 C C . MET A 1 201 ? -10.179 -19.948 -1.023 1.00 25.19 201 MET A C 1
ATOM 1631 O O . MET A 1 201 ? -10.264 -21.063 -0.493 1.00 25.19 201 MET A O 1
ATOM 1635 N N . PRO A 1 202 ? -11.122 -19.537 -1.897 1.00 24.67 202 PRO A N 1
ATOM 1636 C CA . PRO A 1 202 ? -12.208 -20.405 -2.337 1.00 24.67 202 PRO A CA 1
ATOM 1637 C C . PRO A 1 202 ? -11.678 -21.603 -3.138 1.00 24.67 202 PRO A C 1
ATOM 1639 O O . PRO A 1 202 ? -10.889 -21.450 -4.073 1.00 24.67 202 PRO A O 1
ATOM 1642 N N . LYS A 1 203 ? -12.179 -22.813 -2.851 1.00 29.45 203 LYS A N 1
ATOM 1643 C CA . LYS A 1 203 ? -11.948 -24.005 -3.692 1.00 29.45 203 LYS A CA 1
ATOM 1644 C C . LYS A 1 203 ? -12.760 -23.929 -4.991 1.00 29.45 203 LYS A C 1
ATOM 1646 O O . LYS A 1 203 ? -13.705 -24.694 -5.197 1.00 29.45 203 LYS A O 1
ATOM 1651 N N . THR A 1 204 ? -12.384 -23.030 -5.895 1.00 25.45 204 THR A N 1
ATOM 1652 C CA . THR A 1 204 ? -13.019 -22.913 -7.210 1.00 25.45 204 THR A CA 1
ATOM 1653 C C . THR A 1 204 ? -12.659 -24.127 -8.066 1.00 25.45 204 THR A C 1
ATOM 1655 O O . THR A 1 204 ? -11.567 -24.221 -8.625 1.00 25.45 204 THR A O 1
ATOM 1658 N N . LYS A 1 205 ? -13.597 -25.075 -8.197 1.00 24.69 205 LYS A N 1
ATOM 1659 C CA . LYS A 1 205 ? -13.522 -26.151 -9.196 1.00 24.69 205 LYS A CA 1
ATOM 1660 C C . LYS A 1 205 ? -13.578 -25.541 -10.600 1.00 24.69 205 LYS A C 1
ATOM 1662 O O . LYS A 1 205 ? -14.654 -25.422 -11.186 1.00 24.69 205 LYS A O 1
ATOM 1667 N N . LEU A 1 206 ? -12.417 -25.202 -11.156 1.00 23.61 206 LEU A N 1
ATOM 1668 C CA . LEU A 1 206 ? -12.251 -24.891 -12.574 1.00 23.61 206 LEU A CA 1
ATOM 1669 C C . LEU A 1 206 ? -12.645 -26.118 -13.409 1.00 23.61 206 LEU A C 1
ATOM 1671 O O . LEU A 1 206 ? -11.851 -27.035 -13.627 1.00 23.61 206 LEU A O 1
ATOM 1675 N N . LYS A 1 207 ? -13.896 -26.134 -13.886 1.00 22.39 207 LYS A N 1
ATOM 1676 C CA . LYS A 1 207 ? -14.350 -27.039 -14.947 1.00 22.39 207 LYS A CA 1
ATOM 1677 C C . LYS A 1 207 ? -13.664 -26.641 -16.256 1.00 22.39 207 LYS A C 1
ATOM 1679 O O . LYS A 1 207 ? -14.239 -25.936 -17.081 1.00 22.39 207 LYS A O 1
ATOM 1684 N N . PHE A 1 208 ? -12.437 -27.109 -16.456 1.00 23.34 208 PHE A N 1
ATOM 1685 C CA . PHE A 1 208 ? -11.809 -27.076 -17.771 1.00 23.34 208 PHE A CA 1
ATOM 1686 C C . PHE A 1 208 ? -12.560 -28.023 -18.714 1.00 23.34 208 PHE A C 1
ATOM 1688 O O . PHE A 1 208 ? -12.408 -29.243 -18.635 1.00 23.34 208 PHE A O 1
ATOM 1695 N N . ASN A 1 209 ? -13.341 -27.459 -19.638 1.00 20.66 209 ASN A N 1
ATOM 1696 C CA . ASN A 1 209 ? -13.884 -28.193 -20.781 1.00 20.66 209 ASN A CA 1
ATOM 1697 C C . ASN A 1 209 ? -12.754 -28.519 -21.775 1.00 20.66 209 ASN A C 1
ATOM 1699 O O . ASN A 1 209 ? -12.614 -27.893 -22.824 1.00 20.66 209 ASN A O 1
ATOM 1703 N N . PHE A 1 210 ? -11.943 -29.528 -21.452 1.00 22.77 210 PHE A N 1
ATOM 1704 C CA . PHE A 1 210 ? -11.029 -30.145 -22.410 1.00 22.77 210 PHE A CA 1
ATOM 1705 C C . PHE A 1 210 ? -11.817 -31.041 -23.367 1.00 22.77 210 PHE A C 1
ATOM 1707 O O . PHE A 1 210 ? -12.035 -32.224 -23.105 1.00 22.77 210 PHE A O 1
ATOM 1714 N N . ASN A 1 211 ? -12.214 -30.489 -24.512 1.00 20.86 211 ASN A N 1
ATOM 1715 C CA . ASN A 1 211 ? -12.795 -31.281 -25.590 1.00 20.86 211 ASN A CA 1
ATOM 1716 C C . ASN A 1 211 ? -11.673 -32.023 -26.344 1.00 20.86 211 ASN A C 1
ATOM 1718 O O . ASN A 1 211 ? -11.183 -31.576 -27.379 1.00 20.86 211 ASN A O 1
ATOM 1722 N N . ARG A 1 212 ? -11.205 -33.138 -25.768 1.00 23.27 212 ARG A N 1
ATOM 1723 C CA . ARG A 1 212 ? -10.094 -33.951 -26.284 1.00 23.27 212 ARG A CA 1
ATOM 1724 C C . ARG A 1 212 ? -10.642 -35.266 -26.847 1.00 23.27 212 ARG A C 1
ATOM 1726 O O . ARG A 1 212 ? -10.865 -36.218 -26.099 1.00 23.27 212 ARG A O 1
ATOM 1733 N N . LYS A 1 213 ? -10.861 -35.337 -28.168 1.00 23.78 213 LYS A N 1
ATOM 1734 C CA . LYS A 1 213 ? -11.088 -36.630 -28.843 1.00 23.78 213 LYS A CA 1
ATOM 1735 C C . LYS A 1 213 ? -9.815 -37.483 -28.752 1.00 23.78 213 LYS A C 1
ATOM 1737 O O . LYS A 1 213 ? -8.706 -36.962 -28.849 1.00 23.78 213 LYS A O 1
ATOM 1742 N N . LYS A 1 214 ? -10.002 -38.781 -28.502 1.00 23.39 214 LYS A N 1
ATOM 1743 C CA . LYS A 1 214 ? -8.942 -39.753 -28.196 1.00 23.39 214 LYS A CA 1
ATOM 1744 C C . LYS A 1 214 ? -8.375 -40.435 -29.445 1.00 23.39 214 LYS A C 1
ATOM 1746 O O . LYS A 1 214 ? -9.147 -40.898 -30.277 1.00 23.39 214 LYS A O 1
ATOM 1751 N N . SER A 1 215 ? -7.065 -40.654 -29.413 1.00 23.94 215 SER A N 1
ATOM 1752 C CA . SER A 1 215 ? -6.339 -41.875 -29.815 1.00 23.94 215 SER A CA 1
ATOM 1753 C C . SER A 1 215 ? -4.933 -41.731 -29.197 1.00 23.94 215 SER A C 1
ATOM 1755 O O . SER A 1 215 ? -4.339 -40.668 -29.351 1.00 23.94 215 SER A O 1
ATOM 1757 N N . GLY A 1 216 ? -4.392 -42.643 -28.384 1.00 22.67 216 GLY A N 1
ATOM 1758 C CA . GLY A 1 216 ? -4.495 -44.104 -28.474 1.00 22.67 216 GLY A CA 1
ATOM 1759 C C . GLY A 1 216 ? -3.372 -44.579 -29.405 1.00 22.67 216 GLY A C 1
ATOM 1760 O O . GLY A 1 216 ? -3.660 -44.797 -30.572 1.00 22.67 216 GLY A O 1
ATOM 1761 N N . ASP A 1 217 ? -2.095 -44.359 -29.076 1.00 21.69 217 ASP A N 1
ATOM 1762 C CA . ASP A 1 217 ? -1.265 -45.054 -28.062 1.00 21.69 217 ASP A CA 1
ATOM 1763 C C . ASP A 1 217 ? -0.586 -46.310 -28.640 1.00 21.69 217 ASP A C 1
ATOM 1765 O O . ASP A 1 217 ? -1.286 -47.268 -28.955 1.00 21.69 217 ASP A O 1
ATOM 1769 N N . GLN A 1 218 ? 0.750 -46.265 -28.794 1.00 22.86 218 GLN A N 1
ATOM 1770 C CA . GLN A 1 218 ? 1.720 -47.307 -28.389 1.00 22.86 218 GLN A CA 1
ATOM 1771 C C . GLN A 1 218 ? 3.140 -47.067 -28.952 1.00 22.86 218 GLN A C 1
ATOM 1773 O O . GLN A 1 218 ? 3.294 -46.920 -30.159 1.00 22.86 218 GLN A O 1
ATOM 1778 N N . SER A 1 219 ? 4.158 -47.208 -28.080 1.00 22.72 219 SER A N 1
ATOM 1779 C CA . SER A 1 219 ? 5.551 -47.665 -28.356 1.00 22.72 219 SER A CA 1
ATOM 1780 C C . SER A 1 219 ? 6.451 -46.858 -29.329 1.00 22.72 219 SER A C 1
ATOM 1782 O O . SER A 1 219 ? 5.961 -46.178 -30.216 1.00 22.72 219 SER A O 1
ATOM 1784 N N . GLU A 1 220 ? 7.791 -46.894 -29.294 1.00 22.75 220 GLU A N 1
ATOM 1785 C CA . GLU A 1 220 ? 8.816 -47.173 -28.263 1.00 22.75 220 GLU A CA 1
ATOM 1786 C C . GLU A 1 220 ? 10.184 -46.642 -28.788 1.00 22.75 220 GLU A C 1
ATOM 1788 O O . GLU A 1 220 ? 10.345 -46.449 -29.986 1.00 22.75 220 GLU A O 1
ATOM 1793 N N . ASN A 1 221 ? 11.183 -46.522 -27.900 1.00 21.89 221 ASN A N 1
ATOM 1794 C CA . ASN A 1 221 ? 12.638 -46.599 -28.171 1.00 21.89 221 ASN A CA 1
ATOM 1795 C C . ASN A 1 221 ? 13.433 -45.500 -28.946 1.00 21.89 221 ASN A C 1
ATOM 1797 O O . ASN A 1 221 ? 13.286 -45.288 -30.140 1.00 21.89 221 ASN A O 1
ATOM 1801 N N . LYS A 1 222 ? 14.439 -44.984 -28.208 1.00 22.77 222 LYS A N 1
ATOM 1802 C CA . LYS A 1 222 ? 15.896 -44.897 -28.509 1.00 22.77 222 LYS A CA 1
ATOM 1803 C C . LYS A 1 222 ? 16.506 -43.980 -29.601 1.00 22.77 222 LYS A C 1
ATOM 1805 O O . LYS A 1 222 ? 16.235 -44.085 -30.783 1.00 22.77 222 LYS A O 1
ATOM 1810 N N . GLU A 1 223 ? 17.521 -43.256 -29.104 1.00 22.28 223 GLU A N 1
ATOM 1811 C CA . GLU A 1 223 ? 18.899 -43.070 -29.620 1.00 22.28 223 GLU A CA 1
ATOM 1812 C C . GLU A 1 223 ? 19.217 -42.240 -30.887 1.00 22.28 223 GLU A C 1
ATOM 1814 O O . GLU A 1 223 ? 18.841 -42.544 -32.006 1.00 22.28 223 GLU A O 1
ATOM 1819 N N . GLU A 1 224 ? 20.048 -41.221 -30.622 1.00 21.86 224 GLU A N 1
ATOM 1820 C CA . GLU A 1 224 ? 21.233 -40.741 -31.355 1.00 21.86 224 GLU A CA 1
ATOM 1821 C C . GLU A 1 224 ? 21.272 -40.519 -32.888 1.00 21.86 224 GLU A C 1
ATOM 1823 O O . GLU A 1 224 ? 21.179 -41.427 -33.699 1.00 21.86 224 GLU A O 1
ATOM 1828 N N . ARG A 1 225 ? 21.763 -39.306 -33.202 1.00 20.56 225 ARG A N 1
ATOM 1829 C CA . ARG A 1 225 ? 22.762 -38.959 -34.239 1.00 20.56 225 ARG A CA 1
ATOM 1830 C C . ARG A 1 225 ? 22.433 -39.099 -35.741 1.00 20.56 225 ARG A C 1
ATOM 1832 O O . ARG A 1 225 ? 22.354 -40.183 -36.294 1.00 20.56 225 ARG A O 1
ATOM 1839 N N . LYS A 1 226 ? 22.681 -37.942 -36.377 1.00 21.19 226 LYS A N 1
ATOM 1840 C CA . LYS A 1 226 ? 23.441 -37.708 -37.625 1.00 21.19 226 LYS A CA 1
ATOM 1841 C C . LYS A 1 226 ? 22.718 -37.726 -38.981 1.00 21.19 226 LYS A C 1
ATOM 1843 O O . LYS A 1 226 ? 22.022 -38.655 -39.349 1.00 21.19 226 LYS A O 1
ATOM 1848 N N . GLU A 1 227 ? 23.145 -36.704 -39.728 1.00 22.56 227 GLU A N 1
ATOM 1849 C CA . GLU A 1 227 ? 23.398 -36.638 -41.172 1.00 22.56 227 GLU A CA 1
ATOM 1850 C C . GLU A 1 227 ? 22.253 -36.316 -42.146 1.00 22.56 227 GLU A C 1
ATOM 1852 O O . GLU A 1 227 ? 21.142 -36.830 -42.098 1.00 22.56 227 GLU A O 1
ATOM 1857 N N . GLU A 1 228 ? 22.589 -35.354 -43.011 1.00 21.11 228 GLU A N 1
ATOM 1858 C CA . GLU A 1 228 ? 21.814 -34.829 -44.130 1.00 21.11 228 GLU A CA 1
ATOM 1859 C C . GLU A 1 228 ? 22.113 -35.640 -45.409 1.00 21.11 228 GLU A C 1
ATOM 1861 O O . GLU A 1 228 ? 22.983 -36.510 -45.404 1.00 21.11 228 GLU A O 1
ATOM 1866 N N . SER A 1 229 ? 21.474 -35.252 -46.523 1.00 21.23 229 SER A N 1
ATOM 1867 C CA . SER A 1 229 ? 21.547 -35.821 -47.889 1.00 21.23 229 SER A CA 1
ATOM 1868 C C . SER A 1 229 ? 20.650 -37.049 -48.154 1.00 21.23 229 SER A C 1
ATOM 1870 O O . SER A 1 229 ? 20.464 -37.882 -47.277 1.00 21.23 229 SER A O 1
ATOM 1872 N N . ALA A 1 230 ? 20.054 -37.228 -49.342 1.00 24.05 230 ALA A N 1
ATOM 1873 C CA . ALA A 1 230 ? 19.701 -36.265 -50.399 1.00 24.05 230 ALA A CA 1
ATOM 1874 C C . ALA A 1 230 ? 18.653 -36.867 -51.375 1.00 24.05 230 ALA A C 1
ATOM 1876 O O . ALA A 1 230 ? 18.588 -38.080 -51.531 1.00 24.05 230 ALA A O 1
ATOM 1877 N N . ASP A 1 231 ? 17.945 -35.965 -52.068 1.00 21.89 231 ASP A N 1
ATOM 1878 C CA . ASP A 1 231 ? 17.439 -36.049 -53.460 1.00 21.89 231 ASP A CA 1
ATOM 1879 C C . ASP A 1 231 ? 16.281 -36.981 -53.913 1.00 21.89 231 ASP A C 1
ATOM 1881 O O . ASP A 1 231 ? 16.242 -38.159 -53.582 1.00 21.89 231 ASP A O 1
ATOM 1885 N N . SER A 1 232 ? 15.454 -36.445 -54.842 1.00 22.86 232 SER A N 1
ATOM 1886 C CA . SER A 1 232 ? 14.554 -37.117 -55.832 1.00 22.86 232 SER A CA 1
ATOM 1887 C C . SER A 1 232 ? 13.457 -38.110 -55.327 1.00 22.86 232 SER A C 1
ATOM 1889 O O . SER A 1 232 ? 13.642 -38.786 -54.328 1.00 22.86 232 SER A O 1
ATOM 1891 N N . ASP A 1 233 ? 12.275 -38.366 -55.925 1.00 24.44 233 ASP A N 1
ATOM 1892 C CA . ASP A 1 233 ? 11.412 -37.750 -56.965 1.00 24.44 233 ASP A CA 1
ATOM 1893 C C . ASP A 1 233 ? 10.027 -38.500 -56.986 1.00 24.44 233 ASP A C 1
ATOM 1895 O O . ASP A 1 233 ? 9.882 -39.502 -56.291 1.00 24.44 233 ASP A O 1
ATOM 1899 N N . GLU A 1 234 ? 8.922 -38.158 -57.686 1.00 25.78 234 GLU A N 1
ATOM 1900 C CA . GLU A 1 234 ? 8.592 -37.083 -58.646 1.00 25.78 234 GLU A CA 1
ATOM 1901 C C . GLU A 1 234 ? 7.057 -36.757 -58.706 1.00 25.78 234 GLU A C 1
ATOM 1903 O O . GLU A 1 234 ? 6.209 -37.549 -58.303 1.00 25.78 234 GLU A O 1
ATOM 1908 N N . LYS A 1 235 ? 6.700 -35.616 -59.329 1.00 25.61 235 LYS A N 1
ATOM 1909 C CA . LYS A 1 235 ? 5.458 -35.269 -60.094 1.00 25.61 235 LYS A CA 1
ATOM 1910 C C . LYS A 1 235 ? 4.044 -35.771 -59.683 1.00 25.61 235 LYS A C 1
ATOM 1912 O O . LYS A 1 235 ? 3.645 -36.894 -59.990 1.00 25.61 235 LYS A O 1
ATOM 1917 N N . LYS A 1 236 ? 3.173 -34.791 -59.364 1.00 25.72 236 LYS A N 1
ATOM 1918 C CA . LYS A 1 236 ? 1.958 -34.333 -60.124 1.00 25.72 236 LYS A CA 1
ATOM 1919 C C . LYS A 1 236 ? 1.164 -33.337 -59.241 1.00 25.72 236 LYS A C 1
ATOM 1921 O O . LYS A 1 236 ? 0.890 -33.653 -58.098 1.00 25.72 236 LYS A O 1
ATOM 1926 N N . GLY A 1 237 ? 0.714 -32.145 -59.645 1.00 21.89 237 GLY A N 1
ATOM 1927 C CA . GLY A 1 237 ? 0.838 -31.414 -60.907 1.00 21.89 237 GLY A CA 1
ATOM 1928 C C . GLY A 1 237 ? -0.501 -30.821 -61.374 1.00 21.89 237 GLY A C 1
ATOM 1929 O O . GLY A 1 237 ? -1.218 -31.506 -62.092 1.00 21.89 237 GLY A O 1
ATOM 1930 N N . LEU A 1 238 ? -0.811 -29.552 -61.054 1.00 22.67 238 LEU A N 1
ATOM 1931 C CA . LEU A 1 238 ? -1.696 -28.698 -61.876 1.00 22.67 238 LEU A CA 1
ATOM 1932 C C . LEU A 1 238 ? -1.495 -27.190 -61.605 1.00 22.67 238 LEU A C 1
ATOM 1934 O O . LEU A 1 238 ? -0.896 -26.797 -60.608 1.00 22.67 238 LEU A O 1
ATOM 1938 N N . LYS A 1 239 ? -1.923 -26.353 -62.559 1.00 24.56 239 LYS A N 1
ATOM 1939 C CA . LYS A 1 239 ? -1.468 -24.964 -62.760 1.00 24.56 239 LYS A CA 1
ATOM 1940 C C . LYS A 1 239 ? -2.472 -23.917 -62.259 1.00 24.56 239 LYS A C 1
ATOM 1942 O O . LYS A 1 239 ? -3.676 -24.099 -62.400 1.00 24.56 239 LYS A O 1
ATOM 1947 N N . ILE A 1 240 ? -1.956 -22.770 -61.811 1.00 24.86 240 ILE A N 1
ATOM 1948 C CA . ILE A 1 240 ? -2.725 -21.547 -61.520 1.00 24.86 240 ILE A CA 1
ATOM 1949 C C . ILE A 1 240 ? -2.681 -20.611 -62.750 1.00 24.86 240 ILE A C 1
ATOM 1951 O O . ILE A 1 240 ? -1.578 -20.250 -63.171 1.00 24.86 240 ILE A O 1
ATOM 1955 N N . PRO A 1 241 ? -3.820 -20.169 -63.320 1.00 25.30 241 PRO A N 1
ATOM 1956 C CA . PRO A 1 241 ? -3.863 -19.094 -64.315 1.00 25.30 241 PRO A CA 1
ATOM 1957 C C . PRO A 1 241 ? -4.043 -17.697 -63.676 1.00 25.30 241 PRO A C 1
ATOM 1959 O O . PRO A 1 241 ? -4.521 -17.558 -62.553 1.00 25.30 241 PRO A O 1
ATOM 1962 N N . LYS A 1 242 ? -3.650 -16.640 -64.403 1.00 24.80 242 LYS A N 1
ATOM 1963 C CA . LYS A 1 242 ? -3.654 -15.229 -63.958 1.00 24.80 242 LYS A CA 1
ATOM 1964 C C . LYS A 1 242 ? -4.666 -14.369 -64.737 1.00 24.80 242 LYS A C 1
ATOM 1966 O O . LYS A 1 242 ? -4.583 -14.360 -65.960 1.00 24.80 242 LYS A O 1
ATOM 1971 N N . LYS A 1 243 ? -5.392 -13.489 -64.018 1.00 23.69 243 LYS A N 1
ATOM 1972 C CA . LYS A 1 243 ? -6.115 -12.274 -64.506 1.00 23.69 243 LYS A CA 1
ATOM 1973 C C . LYS A 1 243 ? -7.285 -12.557 -65.496 1.00 23.69 243 LYS A C 1
ATOM 1975 O O . LYS A 1 243 ? -7.385 -13.662 -65.998 1.00 23.69 243 LYS A O 1
ATOM 1980 N N . PHE A 1 244 ? -8.240 -11.658 -65.791 1.00 22.55 244 PHE A N 1
ATOM 1981 C CA . PHE A 1 244 ? -8.336 -10.186 -65.677 1.00 22.55 244 PHE A CA 1
ATOM 1982 C C . PHE A 1 244 ? -9.819 -9.714 -65.567 1.00 22.55 244 PHE A C 1
ATOM 1984 O O . PHE A 1 244 ? -10.699 -10.378 -66.093 1.00 22.55 244 PHE A O 1
ATOM 1991 N N . ALA A 1 245 ? -10.018 -8.489 -65.051 1.00 22.05 245 ALA A N 1
ATOM 1992 C CA . ALA A 1 245 ? -11.030 -7.483 -65.455 1.00 22.05 245 ALA A CA 1
ATOM 1993 C C . ALA A 1 245 ? -12.523 -7.502 -64.993 1.00 22.05 245 ALA A C 1
ATOM 1995 O O . ALA A 1 245 ? -13.286 -8.409 -65.289 1.00 22.05 245 ALA A O 1
ATOM 1996 N N . LYS A 1 246 ? -12.915 -6.299 -64.515 1.00 22.23 246 LYS A N 1
ATOM 1997 C CA . LYS A 1 246 ? -14.140 -5.494 -64.779 1.00 22.23 246 LYS A CA 1
ATOM 1998 C C . LYS A 1 246 ? -15.460 -5.653 -63.978 1.00 22.23 246 LYS A C 1
ATOM 2000 O O . LYS A 1 246 ? -16.143 -6.659 -64.074 1.00 22.23 246 LYS A O 1
ATOM 2005 N N . LYS A 1 247 ? -15.863 -4.461 -63.487 1.00 22.70 247 LYS A N 1
ATOM 2006 C CA . LYS A 1 247 ? -17.190 -3.792 -63.489 1.00 22.70 247 LYS A CA 1
ATOM 2007 C C . LYS A 1 247 ? -18.208 -4.033 -62.357 1.00 22.70 247 LYS A C 1
ATOM 2009 O O . LYS A 1 247 ? -18.495 -5.165 -62.010 1.00 22.70 247 LYS A O 1
ATOM 2014 N N . GLU A 1 248 ? -18.745 -2.880 -61.923 1.00 21.42 248 GLU A N 1
ATOM 2015 C CA . GLU A 1 248 ? -20.111 -2.542 -61.458 1.00 21.42 248 GLU A CA 1
ATOM 2016 C C . GLU A 1 248 ? -20.719 -3.348 -60.288 1.00 21.42 248 GLU A C 1
ATOM 2018 O O . GLU A 1 248 ? -20.748 -4.568 -60.313 1.00 21.42 248 GLU A O 1
ATOM 2023 N N . GLU A 1 249 ? -21.067 -2.747 -59.140 1.00 22.03 249 GLU A N 1
ATOM 2024 C CA . GLU A 1 249 ? -22.093 -1.711 -58.831 1.00 22.03 249 GLU A CA 1
ATOM 2025 C C . GLU A 1 249 ? -23.392 -2.371 -58.293 1.00 22.03 249 GLU A C 1
ATOM 2027 O O . GLU A 1 249 ? -23.605 -3.563 -58.478 1.00 22.03 249 GLU A O 1
ATOM 2032 N N . LEU A 1 250 ? -24.230 -1.595 -57.592 1.00 21.56 250 LEU A N 1
ATOM 2033 C CA . LEU A 1 250 ? -25.539 -1.941 -57.000 1.00 21.56 250 LEU A CA 1
ATOM 2034 C C . LEU A 1 250 ? -25.598 -2.809 -55.710 1.00 21.56 250 LEU A C 1
ATOM 2036 O O . LEU A 1 250 ? -25.641 -4.032 -55.715 1.00 21.56 250 LEU A O 1
ATOM 2040 N N . ALA A 1 251 ? -25.780 -2.080 -54.603 1.00 22.20 251 ALA A N 1
ATOM 2041 C CA . ALA A 1 251 ? -27.030 -2.026 -53.823 1.00 22.20 251 ALA A CA 1
ATOM 2042 C C . ALA A 1 251 ? -27.474 -3.141 -52.833 1.00 22.20 251 ALA A C 1
ATOM 2044 O O . ALA A 1 251 ? -27.791 -4.275 -53.169 1.00 22.20 251 ALA A O 1
ATOM 2045 N N . SER A 1 252 ? -27.728 -2.642 -51.612 1.00 22.86 252 SER A N 1
ATOM 2046 C CA . SER A 1 252 ? -28.928 -2.845 -50.772 1.00 22.86 252 SER A CA 1
ATOM 2047 C C . SER A 1 252 ? -29.270 -4.218 -50.177 1.00 22.86 252 SER A C 1
ATOM 2049 O O . SER A 1 252 ? -29.863 -5.077 -50.822 1.00 22.86 252 SER A O 1
ATOM 2051 N N . SER A 1 253 ? -29.130 -4.323 -48.853 1.00 23.83 253 SER A N 1
ATOM 2052 C CA . SER A 1 253 ? -30.221 -4.313 -47.840 1.00 23.83 253 SER A CA 1
ATOM 2053 C C . SER A 1 253 ? -29.634 -4.824 -46.504 1.00 23.83 253 SER A C 1
ATOM 2055 O O . SER A 1 253 ? -28.705 -5.620 -46.521 1.00 23.83 253 SER A O 1
ATOM 2057 N N . THR A 1 254 ? -29.982 -4.313 -45.318 1.00 26.58 254 THR A N 1
ATOM 2058 C CA . THR A 1 254 ? -31.333 -4.169 -44.742 1.00 26.58 254 THR A CA 1
ATOM 2059 C C . THR A 1 254 ? -31.426 -3.066 -43.669 1.00 26.58 254 THR A C 1
ATOM 2061 O O . THR A 1 254 ? -30.521 -2.947 -42.856 1.00 26.58 254 THR A O 1
ATOM 2064 N N . GLN A 1 255 ? -32.585 -2.384 -43.637 1.00 27.89 255 GLN A N 1
ATOM 2065 C CA . GLN A 1 255 ? -33.321 -1.816 -42.474 1.00 27.89 255 GLN A CA 1
ATOM 2066 C C . GLN A 1 255 ? -32.571 -0.873 -41.494 1.00 27.89 255 GLN A C 1
ATOM 2068 O O . GLN A 1 255 ? -31.643 -1.280 -40.812 1.00 27.89 255 GLN A O 1
ATOM 2073 N N . LYS A 1 256 ? -32.875 0.435 -41.432 1.00 24.53 256 LYS A N 1
ATOM 2074 C CA . LYS A 1 256 ? -34.112 1.173 -41.036 1.00 24.53 256 LYS A CA 1
ATOM 2075 C C . LYS A 1 256 ? -34.126 1.619 -39.558 1.00 24.53 256 LYS A C 1
ATOM 2077 O O . LYS A 1 256 ? -34.388 0.811 -38.675 1.00 24.53 256 LYS A O 1
ATOM 2082 N N . ALA A 1 257 ? -33.996 2.930 -39.354 1.00 24.44 257 ALA A N 1
ATOM 2083 C CA . ALA A 1 257 ? -34.701 3.731 -38.347 1.00 24.44 257 ALA A CA 1
ATOM 2084 C C . ALA A 1 257 ? -34.730 5.190 -38.856 1.00 24.44 257 ALA A C 1
ATOM 2086 O O . ALA A 1 257 ? -33.754 5.633 -39.461 1.00 24.44 257 ALA A O 1
ATOM 2087 N N . ASP A 1 258 ? -35.854 5.888 -38.691 1.00 23.94 258 ASP A N 1
ATOM 2088 C CA . ASP A 1 258 ? -36.157 7.165 -39.360 1.00 23.94 258 ASP A CA 1
ATOM 2089 C C . ASP A 1 258 ? -35.811 8.402 -38.499 1.00 23.94 258 ASP A C 1
ATOM 2091 O O . ASP A 1 258 ? -35.957 8.337 -37.280 1.00 23.94 258 ASP A O 1
ATOM 2095 N N . SER A 1 259 ? -35.456 9.539 -39.128 1.00 27.02 259 SER A N 1
ATOM 2096 C CA . SER A 1 259 ? -35.919 10.890 -38.721 1.00 27.02 259 SER A CA 1
ATOM 2097 C C . SER A 1 259 ? -35.532 12.003 -39.724 1.00 27.02 259 SER A C 1
ATOM 2099 O O . SER A 1 259 ? -34.357 12.329 -39.876 1.00 27.02 259 SER A O 1
ATOM 2101 N N . ASP A 1 260 ? -36.558 12.564 -40.364 1.00 24.83 260 ASP A N 1
ATOM 2102 C CA . ASP A 1 260 ? -36.746 13.857 -41.058 1.00 24.83 260 ASP A CA 1
ATOM 2103 C C . ASP A 1 260 ? -35.619 14.898 -41.261 1.00 24.83 260 ASP A C 1
ATOM 2105 O O . ASP A 1 260 ? -35.005 15.393 -40.316 1.00 24.83 260 ASP A O 1
ATOM 2109 N N . SER A 1 261 ? -35.507 15.355 -42.521 1.00 28.22 261 SER A N 1
ATOM 2110 C CA . SER A 1 261 ? -35.618 16.750 -43.046 1.00 28.22 261 SER A CA 1
ATOM 2111 C C . SER A 1 261 ? -34.841 16.848 -44.379 1.00 28.22 261 SER A C 1
ATOM 2113 O O . SER A 1 261 ? -33.668 16.499 -44.448 1.00 28.22 261 SER A O 1
ATOM 2115 N N . GLN A 1 262 ? -35.513 16.996 -45.531 1.00 26.53 262 GLN A N 1
ATOM 2116 C CA . GLN A 1 262 ? -35.809 18.272 -46.223 1.00 26.53 262 GLN A CA 1
ATOM 2117 C C . GLN A 1 262 ? -34.552 19.162 -46.432 1.00 26.53 262 GLN A C 1
ATOM 2119 O O . GLN A 1 262 ? -33.850 19.455 -45.475 1.00 26.53 262 GLN A O 1
ATOM 2124 N N . GLU A 1 263 ? -34.212 19.647 -47.638 1.00 26.11 263 GLU A N 1
ATOM 2125 C CA . GLU A 1 263 ? -35.048 19.821 -48.842 1.00 26.11 263 GLU A CA 1
ATOM 2126 C C . GLU A 1 263 ? -34.231 20.027 -50.153 1.00 26.11 263 GLU A C 1
ATOM 2128 O O . GLU A 1 263 ? -33.112 20.524 -50.098 1.00 26.11 263 GLU A O 1
ATOM 2133 N N . THR A 1 264 ? -34.835 19.685 -51.313 1.00 23.91 264 THR A N 1
ATOM 2134 C CA . THR A 1 264 ? -34.669 20.281 -52.685 1.00 23.91 264 THR A CA 1
ATOM 2135 C C . THR A 1 264 ? -33.262 20.472 -53.304 1.00 23.91 264 THR A C 1
ATOM 2137 O O . THR A 1 264 ? -32.452 21.237 -52.800 1.00 23.91 264 THR A O 1
ATOM 2140 N N . THR A 1 265 ? -32.881 19.713 -54.352 1.00 23.92 265 THR A N 1
ATOM 2141 C CA . THR A 1 265 ? -33.084 19.968 -55.820 1.00 23.92 265 THR A CA 1
ATOM 2142 C C . THR A 1 265 ? -32.210 21.114 -56.395 1.00 23.92 265 THR A C 1
ATOM 2144 O O . THR A 1 265 ? -31.903 22.070 -55.703 1.00 23.92 265 THR A O 1
ATOM 2147 N N . GLU A 1 266 ? -31.707 21.091 -57.637 1.00 25.61 266 GLU A N 1
ATOM 2148 C CA . GLU A 1 266 ? -32.056 20.265 -58.800 1.00 25.61 266 GLU A CA 1
ATOM 2149 C C . GLU A 1 266 ? -30.872 20.053 -59.777 1.00 25.61 266 GLU A C 1
ATOM 2151 O O . GLU A 1 266 ? -29.826 20.696 -59.711 1.00 25.61 266 GLU A O 1
ATOM 2156 N N . GLU A 1 267 ? -31.099 19.100 -60.677 1.00 23.92 267 GLU A N 1
ATOM 2157 C CA . GLU A 1 267 ? -30.399 18.748 -61.918 1.00 23.92 267 GLU A CA 1
ATOM 2158 C C . GLU A 1 267 ? -30.133 19.945 -62.872 1.00 23.92 267 GLU A C 1
ATOM 2160 O O . GLU A 1 267 ? -30.760 20.989 -62.759 1.00 23.92 267 GLU A O 1
ATOM 2165 N N . GLY A 1 268 ? -29.287 19.875 -63.911 1.00 24.88 268 GLY A N 1
ATOM 2166 C CA . GLY A 1 268 ? -28.424 18.798 -64.417 1.00 24.88 268 GLY A CA 1
ATOM 2167 C C . GLY A 1 268 ? -28.189 18.917 -65.939 1.00 24.88 268 GLY A C 1
ATOM 2168 O O . GLY A 1 268 ? -28.868 19.691 -66.607 1.00 24.88 268 GLY A O 1
ATOM 2169 N N . LYS A 1 269 ? -27.294 18.068 -66.486 1.00 25.16 269 LYS A N 1
ATOM 2170 C CA . LYS A 1 269 ? -27.005 17.851 -67.935 1.00 25.16 269 LYS A CA 1
ATOM 2171 C C . LYS A 1 269 ? -26.346 19.064 -68.653 1.00 25.16 269 LYS A C 1
ATOM 2173 O O . LYS A 1 269 ? -26.628 20.210 -68.350 1.00 25.16 269 LYS A O 1
ATOM 2178 N N . LYS A 1 270 ? -25.437 18.894 -69.624 1.00 25.20 270 LYS A N 1
ATOM 2179 C CA . LYS A 1 270 ? -25.112 17.730 -70.473 1.00 25.20 270 LYS A CA 1
ATOM 2180 C C . LYS A 1 270 ? -23.653 17.803 -70.975 1.00 25.20 270 LYS A C 1
ATOM 2182 O O . LYS A 1 270 ? -23.069 18.881 -70.996 1.00 25.20 270 LYS A O 1
ATOM 2187 N N . GLU A 1 271 ? -23.109 16.667 -71.413 1.00 25.12 271 GLU A N 1
ATOM 2188 C CA . GLU A 1 271 ? -21.876 16.564 -72.223 1.00 25.12 271 GLU A CA 1
ATOM 2189 C C . GLU A 1 271 ? -22.053 17.324 -73.574 1.00 25.12 271 GLU A C 1
ATOM 2191 O O . GLU A 1 271 ? -23.177 17.673 -73.932 1.00 25.12 271 GLU A O 1
ATOM 2196 N N . GLU A 1 272 ? -21.043 17.654 -74.391 1.00 26.48 272 GLU A N 1
ATOM 2197 C CA . GLU A 1 272 ? -19.792 16.944 -74.712 1.00 26.48 272 GLU A CA 1
ATOM 2198 C C . GLU A 1 272 ? -18.811 17.872 -75.497 1.00 26.48 272 GLU A C 1
ATOM 2200 O O . GLU A 1 272 ? -19.152 19.007 -75.822 1.00 26.48 272 GLU A O 1
ATOM 2205 N N . SER A 1 273 ? -17.638 17.353 -75.897 1.00 24.03 273 SER A N 1
ATOM 2206 C CA . SER A 1 273 ? -16.669 17.887 -76.896 1.00 24.03 273 SER A CA 1
ATOM 2207 C C . SER A 1 273 ? -15.500 18.815 -76.461 1.00 24.03 273 SER A C 1
ATOM 2209 O O . SER A 1 273 ? -15.550 20.037 -76.470 1.00 24.03 273 SER A O 1
ATOM 2211 N N . LEU A 1 274 ? -14.370 18.150 -76.187 1.00 24.70 274 LEU A N 1
ATOM 2212 C CA . LEU A 1 274 ? -12.980 18.456 -76.581 1.00 24.70 274 LEU A CA 1
ATOM 2213 C C . LEU A 1 274 ? -12.409 19.906 -76.595 1.00 24.70 274 LEU A C 1
ATOM 2215 O O . LEU A 1 274 ? -12.435 20.606 -77.604 1.00 24.70 274 LEU A O 1
ATOM 2219 N N . SER A 1 275 ? -11.483 20.095 -75.642 1.00 29.45 275 SER A N 1
ATOM 2220 C CA . SER A 1 275 ? -10.059 20.447 -75.866 1.00 29.45 275 SER A CA 1
ATOM 2221 C C . SER A 1 275 ? -9.587 21.917 -75.860 1.00 29.45 275 SER A C 1
ATOM 2223 O O . SER A 1 275 ? -10.153 22.796 -76.497 1.00 29.45 275 SER A O 1
ATOM 2225 N N . LYS A 1 276 ? -8.412 22.102 -75.225 1.00 32.44 276 LYS A N 1
ATOM 2226 C CA . LYS A 1 276 ? -7.491 23.262 -75.280 1.00 32.44 276 LYS A CA 1
ATOM 2227 C C . LYS A 1 276 ? -7.956 24.577 -74.626 1.00 32.44 276 LYS A C 1
ATOM 2229 O O . LYS A 1 276 ? -8.089 25.589 -75.308 1.00 32.44 276 LYS A O 1
ATOM 2234 N N . ALA A 1 277 ? -8.052 24.599 -73.290 1.00 31.11 277 ALA A N 1
ATOM 2235 C CA . ALA A 1 277 ? -8.112 25.854 -72.519 1.00 31.11 277 ALA A CA 1
ATOM 2236 C C . ALA A 1 277 ? -7.506 25.814 -71.087 1.00 31.11 277 ALA A C 1
ATOM 2238 O O . ALA A 1 277 ? -7.774 26.721 -70.303 1.00 31.11 277 ALA A O 1
ATOM 2239 N N . ASP A 1 278 ? -6.671 24.824 -70.733 1.00 32.47 278 ASP A N 1
ATOM 2240 C CA . ASP A 1 278 ? -6.225 24.603 -69.335 1.00 32.47 278 ASP A CA 1
ATOM 2241 C C . ASP A 1 278 ? -4.792 25.069 -68.983 1.00 32.47 278 ASP A C 1
ATOM 2243 O O . ASP A 1 278 ? -4.310 24.801 -67.887 1.00 32.47 278 ASP A O 1
ATOM 2247 N N . ASP A 1 279 ? -4.134 25.861 -69.838 1.00 36.19 279 ASP A N 1
ATOM 2248 C CA . ASP A 1 279 ? -2.784 26.415 -69.574 1.00 36.19 279 ASP A CA 1
ATOM 2249 C C . ASP A 1 279 ? -2.781 27.852 -68.997 1.00 36.19 279 ASP A C 1
ATOM 2251 O O . ASP A 1 279 ? -1.755 28.529 -69.000 1.00 36.19 279 ASP A O 1
ATOM 2255 N N . LYS A 1 280 ? -3.921 28.358 -68.495 1.00 36.59 280 LYS A N 1
ATOM 2256 C CA . LYS A 1 280 ? -3.986 29.683 -67.828 1.00 36.59 280 LYS A CA 1
ATOM 2257 C C . LYS A 1 280 ? -4.631 29.730 -66.441 1.00 36.59 280 LYS A C 1
ATOM 2259 O O . LYS A 1 280 ? -4.485 30.740 -65.769 1.00 36.59 280 LYS A O 1
ATOM 2264 N N . LYS A 1 281 ? -5.280 28.660 -65.964 1.00 33.31 281 LYS A N 1
ATOM 2265 C CA . LYS A 1 281 ? -5.816 28.592 -64.583 1.00 33.31 281 LYS A CA 1
ATOM 2266 C C . LYS A 1 281 ? -4.909 27.867 -63.583 1.00 33.31 281 LYS A C 1
ATOM 2268 O O . LYS A 1 281 ? -5.178 27.906 -62.386 1.00 33.31 281 LYS A O 1
ATOM 2273 N N . ALA A 1 282 ? -3.829 27.240 -64.049 1.00 35.75 282 ALA A N 1
ATOM 2274 C CA . ALA A 1 282 ? -2.850 26.577 -63.186 1.00 35.75 282 ALA A CA 1
ATOM 2275 C C . ALA A 1 282 ? -1.838 27.546 -62.538 1.00 35.75 282 ALA A C 1
ATOM 2277 O O . ALA A 1 282 ? -1.213 27.184 -61.546 1.00 35.75 282 ALA A O 1
ATOM 2278 N N . GLN A 1 283 ? -1.673 28.759 -63.083 1.00 36.22 283 GLN A N 1
ATOM 2279 C CA . GLN A 1 283 ? -0.631 29.699 -62.654 1.00 36.22 283 GLN A CA 1
ATOM 2280 C C . GLN A 1 283 ? -1.096 30.660 -61.549 1.00 36.22 283 GLN A C 1
ATOM 2282 O O . GLN A 1 283 ? -0.377 30.830 -60.569 1.00 36.22 283 GLN A O 1
ATOM 2287 N N . ASP A 1 284 ? -2.325 31.183 -61.617 1.00 37.00 284 ASP A N 1
ATOM 2288 C CA . ASP A 1 284 ? -2.871 32.028 -60.539 1.00 37.00 284 ASP A CA 1
ATOM 2289 C C . ASP A 1 284 ? -3.070 31.237 -59.235 1.00 37.00 284 ASP A C 1
ATOM 2291 O O . ASP A 1 284 ? -2.786 31.732 -58.146 1.00 37.00 284 ASP A O 1
ATOM 2295 N N . LYS A 1 285 ? -3.439 29.952 -59.341 1.00 32.66 285 LYS A N 1
ATOM 2296 C CA . LYS A 1 285 ? -3.591 29.062 -58.180 1.00 32.66 285 LYS A CA 1
ATOM 2297 C C . LYS A 1 285 ? -2.273 28.637 -57.525 1.00 32.66 285 LYS A C 1
ATOM 2299 O O . LYS A 1 285 ? -2.315 28.011 -56.473 1.00 32.66 285 LYS A O 1
ATOM 2304 N N . PHE A 1 286 ? -1.124 28.948 -58.128 1.00 35.09 286 PHE A N 1
ATOM 2305 C CA . PHE A 1 286 ? 0.188 28.672 -57.535 1.00 35.09 286 PHE A CA 1
ATOM 2306 C C . PHE A 1 286 ? 0.654 29.814 -56.617 1.00 35.09 286 PHE A C 1
ATOM 2308 O O . PHE A 1 286 ? 1.346 29.562 -55.635 1.00 35.09 286 PHE A O 1
ATOM 2315 N N . ASN A 1 287 ? 0.224 31.052 -56.891 1.00 34.91 287 ASN A N 1
ATOM 2316 C CA . ASN A 1 287 ? 0.651 32.234 -56.139 1.00 34.91 287 ASN A CA 1
ATOM 2317 C C . ASN A 1 287 ? -0.130 32.434 -54.827 1.00 34.91 287 ASN A C 1
ATOM 2319 O O . ASN A 1 287 ? 0.475 32.833 -53.837 1.00 34.91 287 ASN A O 1
ATOM 2323 N N . GLU A 1 288 ? -1.427 32.100 -54.762 1.00 34.41 288 GLU A N 1
ATOM 2324 C CA . GLU A 1 288 ? -2.171 32.126 -53.484 1.00 34.41 288 GLU A CA 1
ATOM 2325 C C . GLU A 1 288 ? -1.620 31.090 -52.487 1.00 34.41 288 GLU A C 1
ATOM 2327 O O . GLU A 1 288 ? -1.389 31.405 -51.322 1.00 34.41 288 GLU A O 1
ATOM 2332 N N . THR A 1 289 ? -1.294 29.875 -52.949 1.00 35.19 289 THR A N 1
ATOM 2333 C CA . THR A 1 289 ? -0.770 28.810 -52.068 1.00 35.19 289 THR A CA 1
ATOM 2334 C C . THR A 1 289 ? 0.623 29.123 -51.505 1.00 35.19 289 THR A C 1
ATOM 2336 O O . THR A 1 289 ? 1.028 28.525 -50.510 1.00 35.19 289 THR A O 1
ATOM 2339 N N . GLN A 1 290 ? 1.370 30.048 -52.116 1.00 34.34 290 GLN A N 1
ATOM 2340 C CA . GLN A 1 290 ? 2.698 30.435 -51.640 1.00 34.34 290 GLN A CA 1
ATOM 2341 C C . GLN A 1 290 ? 2.640 31.476 -50.506 1.00 34.34 290 GLN A C 1
ATOM 2343 O O . GLN A 1 290 ? 3.501 31.453 -49.632 1.00 34.34 290 GLN A O 1
ATOM 2348 N N . VAL A 1 291 ? 1.598 32.318 -50.463 1.00 36.78 291 VAL A N 1
ATOM 2349 C CA . VAL A 1 291 ? 1.377 33.295 -49.379 1.00 36.78 291 VAL A CA 1
ATOM 2350 C C . VAL A 1 291 ? 0.851 32.610 -48.109 1.00 36.78 291 VAL A C 1
ATOM 2352 O O . VAL A 1 291 ? 1.329 32.901 -47.013 1.00 36.78 291 VAL A O 1
ATOM 2355 N N . ASP A 1 292 ? -0.050 31.631 -48.248 1.00 32.84 292 ASP A N 1
ATOM 2356 C CA . ASP A 1 292 ? -0.577 30.857 -47.110 1.00 32.84 292 ASP A CA 1
ATOM 2357 C C . ASP A 1 292 ? 0.498 29.999 -46.411 1.00 32.84 292 ASP A C 1
ATOM 2359 O O . ASP A 1 292 ? 0.428 29.762 -45.202 1.00 32.84 292 ASP A O 1
ATOM 2363 N N . LEU A 1 293 ? 1.520 29.540 -47.146 1.00 38.28 293 LEU A N 1
ATOM 2364 C CA . LEU A 1 293 ? 2.623 28.751 -46.583 1.00 38.28 293 LEU A CA 1
ATOM 2365 C C . LEU A 1 293 ? 3.585 29.596 -45.734 1.00 38.28 293 LEU A C 1
ATOM 2367 O O . LEU A 1 293 ? 4.012 29.132 -44.677 1.00 38.28 293 LEU A O 1
ATOM 2371 N N . GLU A 1 294 ? 3.890 30.832 -46.140 1.00 37.19 294 GLU A N 1
ATOM 2372 C CA . GLU A 1 294 ? 4.717 31.739 -45.329 1.00 37.19 294 GLU A CA 1
ATOM 2373 C C . GLU A 1 294 ? 3.966 32.216 -44.075 1.00 37.19 294 GLU A C 1
ATOM 2375 O O . GLU A 1 294 ? 4.545 32.235 -42.986 1.00 37.19 294 GLU A O 1
ATOM 2380 N N . PHE A 1 295 ? 2.656 32.481 -44.178 1.00 33.59 295 PHE A N 1
ATOM 2381 C CA . PHE A 1 295 ? 1.827 32.809 -43.012 1.00 33.59 295 PHE A CA 1
ATOM 2382 C C . PHE A 1 295 ? 1.740 31.632 -42.021 1.00 33.59 295 PHE A C 1
ATOM 2384 O O . PHE A 1 295 ? 1.857 31.832 -40.812 1.00 33.59 295 PHE A O 1
ATOM 2391 N N . SER A 1 296 ? 1.613 30.394 -42.519 1.00 37.25 296 SER A N 1
ATOM 2392 C CA . SER A 1 296 ? 1.563 29.182 -41.689 1.00 37.25 296 SER A CA 1
ATOM 2393 C C . SER A 1 296 ? 2.866 28.909 -40.927 1.00 37.25 296 SER A C 1
ATOM 2395 O O . SER A 1 296 ? 2.805 28.493 -39.768 1.00 37.25 296 SER A O 1
ATOM 2397 N N . GLU A 1 297 ? 4.041 29.110 -41.536 1.00 40.06 297 GLU A N 1
ATOM 2398 C CA . GLU A 1 297 ? 5.320 28.912 -40.833 1.00 40.06 297 GLU A CA 1
ATOM 2399 C C . GLU A 1 297 ? 5.588 30.009 -39.791 1.00 40.06 297 GLU A C 1
ATOM 2401 O O . GLU A 1 297 ? 6.178 29.730 -38.742 1.00 40.06 297 GLU A O 1
ATOM 2406 N N . GLU A 1 298 ? 5.140 31.245 -40.031 1.00 39.47 298 GLU A N 1
ATOM 2407 C CA . GLU A 1 298 ? 5.261 32.314 -39.037 1.00 39.47 298 GLU A CA 1
ATOM 2408 C C . GLU A 1 298 ? 4.289 32.114 -37.862 1.00 39.47 298 GLU A C 1
ATOM 2410 O O . GLU A 1 298 ? 4.663 32.326 -36.707 1.00 39.47 298 GLU A O 1
ATOM 2415 N N . GLU A 1 299 ? 3.073 31.621 -38.117 1.00 36.09 299 GLU A N 1
ATOM 2416 C CA . GLU A 1 299 ? 2.095 31.309 -37.071 1.00 36.09 299 GLU A CA 1
ATOM 2417 C C . GLU A 1 299 ? 2.509 30.088 -36.222 1.00 36.09 299 GLU A C 1
ATOM 2419 O O . GLU A 1 299 ? 2.331 30.108 -35.002 1.00 36.09 299 GLU A O 1
ATOM 2424 N N . GLU A 1 300 ? 3.125 29.051 -36.810 1.00 40.78 300 GLU A N 1
ATOM 2425 C CA . GLU A 1 300 ? 3.721 27.943 -36.040 1.00 40.78 300 GLU A CA 1
ATOM 2426 C C . GLU A 1 300 ? 4.928 28.398 -35.204 1.00 40.78 300 GLU A C 1
ATOM 2428 O O . GLU A 1 300 ? 5.071 27.961 -34.060 1.00 40.78 300 GLU A O 1
ATOM 2433 N N . ARG A 1 301 ? 5.769 29.313 -35.710 1.00 39.19 301 ARG A N 1
ATOM 2434 C CA . ARG A 1 301 ? 6.873 29.900 -34.925 1.00 39.19 301 ARG A CA 1
ATOM 2435 C C . ARG A 1 301 ? 6.368 30.767 -33.774 1.00 39.19 301 ARG A C 1
ATOM 2437 O O . ARG A 1 301 ? 6.908 30.662 -32.674 1.00 39.19 301 ARG A O 1
ATOM 2444 N N . ARG A 1 302 ? 5.318 31.568 -33.992 1.00 37.38 302 ARG A N 1
ATOM 2445 C CA . ARG A 1 302 ? 4.665 32.347 -32.926 1.00 37.38 302 ARG A CA 1
ATOM 2446 C C . ARG A 1 302 ? 4.085 31.418 -31.861 1.00 37.38 302 ARG A C 1
ATOM 2448 O O . ARG A 1 302 ? 4.479 31.545 -30.706 1.00 37.38 302 ARG A O 1
ATOM 2455 N N . LYS A 1 303 ? 3.312 30.396 -32.247 1.00 37.25 303 LYS A N 1
ATOM 2456 C CA . LYS A 1 303 ? 2.771 29.379 -31.322 1.00 37.25 303 LYS A CA 1
ATOM 2457 C C . LYS A 1 303 ? 3.865 28.610 -30.573 1.00 37.25 303 LYS A C 1
ATOM 2459 O O . LYS A 1 303 ? 3.699 28.330 -29.390 1.00 37.25 303 LYS A O 1
ATOM 2464 N N . ALA A 1 304 ? 5.003 28.314 -31.207 1.00 36.69 304 ALA A N 1
ATOM 2465 C CA . ALA A 1 304 ? 6.154 27.716 -30.527 1.00 36.69 304 ALA A CA 1
ATOM 2466 C C . ALA A 1 304 ? 6.739 28.661 -29.458 1.00 36.69 304 ALA A C 1
ATOM 2468 O O . ALA A 1 304 ? 6.897 28.249 -28.308 1.00 36.69 304 ALA A O 1
ATOM 2469 N N . SER A 1 305 ? 6.970 29.935 -29.799 1.00 34.34 305 SER A N 1
ATOM 2470 C CA . SER A 1 305 ? 7.470 30.944 -28.851 1.00 34.34 305 SER A CA 1
ATOM 2471 C C . SER A 1 305 ? 6.475 31.270 -27.728 1.00 34.34 305 SER A C 1
ATOM 2473 O O . SER A 1 305 ? 6.879 31.499 -26.589 1.00 34.34 305 SER A O 1
ATOM 2475 N N . GLU A 1 306 ? 5.170 31.206 -28.007 1.00 35.62 306 GLU A N 1
ATOM 2476 C CA . GLU A 1 306 ? 4.101 31.294 -27.009 1.00 35.62 306 GLU A CA 1
ATOM 2477 C C . GLU A 1 306 ? 4.113 30.067 -26.091 1.00 35.62 306 GLU A C 1
ATOM 2479 O O . GLU A 1 306 ? 3.989 30.215 -24.882 1.00 35.62 306 GLU A O 1
ATOM 2484 N N . THR A 1 307 ? 4.345 28.851 -26.601 1.00 38.59 307 THR A N 1
ATOM 2485 C CA . THR A 1 307 ? 4.483 27.672 -25.725 1.00 38.59 307 THR A CA 1
ATOM 2486 C C . THR A 1 307 ? 5.754 27.678 -24.876 1.00 38.59 307 THR A C 1
ATOM 2488 O O . THR A 1 307 ? 5.708 27.181 -23.751 1.00 38.59 307 THR A O 1
ATOM 2491 N N . GLU A 1 308 ? 6.862 28.257 -25.351 1.00 37.12 308 GLU A N 1
ATOM 2492 C CA . GLU A 1 308 ? 8.072 28.446 -24.536 1.00 37.12 308 GLU A CA 1
ATOM 2493 C C . GLU A 1 308 ? 7.863 29.537 -23.476 1.00 37.12 308 GLU A C 1
ATOM 2495 O O . GLU A 1 308 ? 8.103 29.281 -22.298 1.00 37.12 308 GLU A O 1
ATOM 2500 N N . THR A 1 309 ? 7.285 30.691 -23.828 1.00 38.03 309 THR A N 1
ATOM 2501 C CA . THR A 1 309 ? 6.954 31.737 -22.838 1.00 38.03 309 THR A CA 1
ATOM 2502 C C . THR A 1 309 ? 5.862 31.314 -21.853 1.00 38.03 309 THR A C 1
ATOM 2504 O O . THR A 1 309 ? 5.942 31.677 -20.684 1.00 38.03 309 THR A O 1
ATOM 2507 N N . ILE A 1 310 ? 4.890 30.481 -22.241 1.00 39.31 310 ILE A N 1
ATOM 2508 C CA . ILE A 1 310 ? 3.928 29.861 -21.310 1.00 39.31 310 ILE A CA 1
ATOM 2509 C C . ILE A 1 310 ? 4.626 28.834 -20.405 1.00 39.31 310 ILE A C 1
ATOM 2511 O O . ILE A 1 310 ? 4.289 28.739 -19.225 1.00 39.31 310 ILE A O 1
ATOM 2515 N N . ALA A 1 311 ? 5.612 28.078 -20.900 1.00 37.94 311 ALA A N 1
ATOM 2516 C CA . ALA A 1 311 ? 6.396 27.165 -20.068 1.00 37.94 311 ALA A CA 1
ATOM 2517 C C . ALA A 1 311 ? 7.271 27.920 -19.050 1.00 37.94 311 ALA A C 1
ATOM 2519 O O . ALA A 1 311 ? 7.304 27.536 -17.880 1.00 37.94 311 ALA A O 1
ATOM 2520 N N . GLU A 1 312 ? 7.908 29.020 -19.452 1.00 39.66 312 GLU A N 1
ATOM 2521 C CA . GLU A 1 312 ? 8.673 29.905 -18.564 1.00 39.66 312 GLU A CA 1
ATOM 2522 C C . GLU A 1 312 ? 7.768 30.647 -17.570 1.00 39.66 312 GLU A C 1
ATOM 2524 O O . GLU A 1 312 ? 8.075 30.700 -16.379 1.00 39.66 312 GLU A O 1
ATOM 2529 N N . HIS A 1 313 ? 6.607 31.142 -18.009 1.00 37.91 313 HIS A N 1
ATOM 2530 C CA . HIS A 1 313 ? 5.614 31.779 -17.140 1.00 37.91 313 HIS A CA 1
ATOM 2531 C C . HIS A 1 313 ? 5.045 30.792 -16.113 1.00 37.91 313 HIS A C 1
ATOM 2533 O O . HIS A 1 313 ? 4.908 31.139 -14.941 1.00 37.91 313 HIS A O 1
ATOM 2539 N N . ASN A 1 314 ? 4.799 29.538 -16.506 1.00 41.59 314 ASN A N 1
ATOM 2540 C CA . ASN A 1 314 ? 4.398 28.476 -15.584 1.00 41.59 314 ASN A CA 1
ATOM 2541 C C . ASN A 1 314 ? 5.536 28.073 -14.637 1.00 41.59 314 ASN A C 1
ATOM 2543 O O . ASN A 1 314 ? 5.283 27.901 -13.450 1.00 41.59 314 ASN A O 1
ATOM 2547 N N . GLN A 1 315 ? 6.793 27.993 -15.091 1.00 39.56 315 GLN A N 1
ATOM 2548 C CA . GLN A 1 315 ? 7.935 27.807 -14.183 1.00 39.56 315 GLN A CA 1
ATOM 2549 C C . GLN A 1 315 ? 8.082 28.971 -13.193 1.00 39.56 315 GLN A C 1
ATOM 2551 O O . GLN A 1 315 ? 8.436 28.744 -12.039 1.00 39.56 315 GLN A O 1
ATOM 2556 N N . HIS A 1 316 ? 7.785 30.202 -13.609 1.00 39.38 316 HIS A N 1
ATOM 2557 C CA . HIS A 1 316 ? 7.825 31.386 -12.755 1.00 39.38 316 HIS A CA 1
ATOM 2558 C C . HIS A 1 316 ? 6.645 31.439 -11.764 1.00 39.38 316 HIS A C 1
ATOM 2560 O O . HIS A 1 316 ? 6.840 31.789 -10.602 1.00 39.38 316 HIS A O 1
ATOM 2566 N N . LEU A 1 317 ? 5.439 31.035 -12.177 1.00 40.09 317 LEU A N 1
ATOM 2567 C CA . LEU A 1 317 ? 4.274 30.860 -11.297 1.00 40.09 317 LEU A CA 1
ATOM 2568 C C . LEU A 1 317 ? 4.492 29.737 -10.278 1.00 40.09 317 LEU A C 1
ATOM 2570 O O . LEU A 1 317 ? 4.231 29.940 -9.097 1.00 40.09 317 LEU A O 1
ATOM 2574 N N . ILE A 1 318 ? 5.027 28.591 -10.708 1.00 44.00 318 ILE A N 1
ATOM 2575 C CA . ILE A 1 318 ? 5.361 27.468 -9.822 1.00 44.00 318 ILE A CA 1
ATOM 2576 C C . ILE A 1 318 ? 6.488 27.870 -8.866 1.00 44.00 318 ILE A C 1
ATOM 2578 O O . ILE A 1 318 ? 6.378 27.604 -7.675 1.00 44.00 318 ILE A O 1
ATOM 2582 N N . LYS A 1 319 ? 7.523 28.593 -9.325 1.00 41.12 319 LYS A N 1
ATOM 2583 C CA . LYS A 1 319 ? 8.530 29.178 -8.423 1.00 41.12 319 LYS A CA 1
ATOM 2584 C C . LYS A 1 319 ? 7.913 30.151 -7.423 1.00 41.12 319 LYS A C 1
ATOM 2586 O O . LYS A 1 319 ? 8.258 30.060 -6.256 1.00 41.12 319 LYS A O 1
ATOM 2591 N N . LYS A 1 320 ? 6.977 31.019 -7.826 1.00 42.09 320 LYS A N 1
ATOM 2592 C CA . LYS A 1 320 ? 6.252 31.896 -6.889 1.00 42.09 320 LYS A CA 1
ATOM 2593 C C . LYS A 1 320 ? 5.412 31.118 -5.876 1.00 42.09 320 LYS A C 1
ATOM 2595 O O . LYS A 1 320 ? 5.421 31.483 -4.710 1.00 42.09 320 LYS A O 1
ATOM 2600 N N . GLN A 1 321 ? 4.729 30.050 -6.285 1.00 39.66 321 GLN A N 1
ATOM 2601 C CA . GLN A 1 321 ? 3.954 29.205 -5.370 1.00 39.66 321 GLN A CA 1
ATOM 2602 C C . GLN A 1 321 ? 4.856 28.433 -4.401 1.00 39.66 321 GLN A C 1
ATOM 2604 O O . GLN A 1 321 ? 4.592 28.432 -3.205 1.00 39.66 321 GLN A O 1
ATOM 2609 N N . VAL A 1 322 ? 5.953 27.844 -4.883 1.00 40.22 322 VAL A N 1
ATOM 2610 C CA . VAL A 1 322 ? 6.964 27.190 -4.034 1.00 40.22 322 VAL A CA 1
ATOM 2611 C C . VAL A 1 322 ? 7.622 28.201 -3.094 1.00 40.22 322 VAL A C 1
ATOM 2613 O O . VAL A 1 322 ? 7.828 27.886 -1.929 1.00 40.22 322 VAL A O 1
ATOM 2616 N N . GLN A 1 323 ? 7.878 29.426 -3.557 1.00 37.28 323 GLN A N 1
ATOM 2617 C CA . GLN A 1 323 ? 8.449 30.488 -2.736 1.00 37.28 323 GLN A CA 1
ATOM 2618 C C . GLN A 1 323 ? 7.468 30.976 -1.655 1.00 37.28 323 GLN A C 1
ATOM 2620 O O . GLN A 1 323 ? 7.871 31.119 -0.508 1.00 37.28 323 GLN A O 1
ATOM 2625 N N . GLN A 1 324 ? 6.173 31.109 -1.964 1.00 38.12 324 GLN A N 1
ATOM 2626 C CA . GLN A 1 324 ? 5.125 31.375 -0.966 1.00 38.12 324 GLN A CA 1
ATOM 2627 C C . GLN A 1 324 ? 4.960 30.225 0.043 1.00 38.12 324 GLN A C 1
ATOM 2629 O O . GLN A 1 324 ? 4.695 30.473 1.215 1.00 38.12 324 GLN A O 1
ATOM 2634 N N . ILE A 1 325 ? 5.150 28.972 -0.382 1.00 40.69 325 ILE A N 1
ATOM 2635 C CA . ILE A 1 325 ? 5.152 27.808 0.518 1.00 40.69 325 ILE A CA 1
ATOM 2636 C C . ILE A 1 325 ? 6.410 27.809 1.406 1.00 40.69 325 ILE A C 1
ATOM 2638 O O . ILE A 1 325 ? 6.307 27.508 2.590 1.00 40.69 325 ILE A O 1
ATOM 2642 N N . SER A 1 326 ? 7.582 28.199 0.890 1.00 34.53 326 SER A N 1
ATOM 2643 C CA . SER A 1 326 ? 8.803 28.310 1.702 1.00 34.53 326 SER A CA 1
ATOM 2644 C C . SER A 1 326 ? 8.812 29.521 2.638 1.00 34.53 326 SER A C 1
ATOM 2646 O O . SER A 1 326 ? 9.334 29.415 3.741 1.00 34.53 326 SER A O 1
ATOM 2648 N N . GLU A 1 327 ? 8.221 30.650 2.238 1.00 34.91 327 GLU A N 1
ATOM 2649 C CA . GLU A 1 327 ? 8.118 31.858 3.071 1.00 34.91 327 GLU A CA 1
ATOM 2650 C C . GLU A 1 327 ? 7.108 31.658 4.218 1.00 34.91 327 GLU A C 1
ATOM 2652 O O . GLU A 1 327 ? 7.363 32.109 5.332 1.00 34.91 327 GLU A O 1
ATOM 2657 N N . ASN A 1 328 ? 6.042 30.874 4.005 1.00 35.88 328 ASN A N 1
ATOM 2658 C CA . ASN A 1 328 ? 5.150 30.424 5.085 1.00 35.88 328 ASN A CA 1
ATOM 2659 C C . ASN A 1 328 ? 5.797 29.394 6.035 1.00 35.88 328 ASN A C 1
ATOM 2661 O O . ASN A 1 328 ? 5.334 29.249 7.160 1.00 35.88 328 ASN A O 1
ATOM 2665 N N . ASN A 1 329 ? 6.866 28.709 5.613 1.00 36.41 329 ASN A N 1
ATOM 2666 C CA . ASN A 1 329 ? 7.603 27.739 6.433 1.00 36.41 329 ASN A CA 1
ATOM 2667 C C . ASN A 1 329 ? 8.821 28.352 7.160 1.00 36.41 329 ASN A C 1
ATOM 2669 O O . ASN A 1 329 ? 9.599 27.614 7.758 1.00 36.41 329 ASN A O 1
ATOM 2673 N N . PHE A 1 330 ? 9.019 29.677 7.107 1.00 26.95 330 PHE A N 1
ATOM 2674 C CA . PHE A 1 330 ? 10.165 30.357 7.737 1.00 26.95 330 PHE A CA 1
ATOM 2675 C C . PHE A 1 330 ? 9.803 31.159 9.005 1.00 26.95 330 PHE A C 1
ATOM 2677 O O . PHE A 1 330 ? 10.618 31.930 9.504 1.00 26.95 330 PHE A O 1
ATOM 2684 N N . PHE A 1 331 ? 8.593 30.965 9.541 1.00 28.97 331 PHE A N 1
ATOM 2685 C CA . PHE A 1 331 ? 8.106 31.587 10.780 1.00 28.97 331 PHE A CA 1
ATOM 2686 C C . PHE A 1 331 ? 7.580 30.544 11.783 1.00 28.97 331 PHE A C 1
ATOM 2688 O O . PHE A 1 331 ? 6.447 30.634 12.245 1.00 28.97 331 PHE A O 1
ATOM 2695 N N . GLU A 1 332 ? 8.417 29.572 12.159 1.00 30.97 332 GLU A N 1
ATOM 2696 C CA . GLU A 1 332 ? 8.173 28.784 13.386 1.00 30.97 332 GLU A CA 1
ATOM 2697 C C . GLU A 1 332 ? 9.435 28.452 14.218 1.00 30.97 332 GLU A C 1
ATOM 2699 O O . GLU A 1 332 ? 9.298 27.979 15.338 1.00 30.97 332 GLU A O 1
ATOM 2704 N N . ASP A 1 333 ? 10.647 28.807 13.755 1.00 28.25 333 ASP A N 1
ATOM 2705 C CA . ASP A 1 333 ? 11.924 28.539 14.452 1.00 28.25 333 ASP A CA 1
ATOM 2706 C C . ASP A 1 333 ? 12.821 29.797 14.601 1.00 28.25 333 ASP A C 1
ATOM 2708 O O . ASP A 1 333 ? 13.968 29.821 14.159 1.00 28.25 333 ASP A O 1
ATOM 2712 N N . SER A 1 334 ? 12.312 30.868 15.232 1.00 30.50 334 SER A N 1
ATOM 2713 C CA . SER A 1 334 ? 13.135 31.814 16.027 1.00 30.50 334 SER A CA 1
ATOM 2714 C C . SER A 1 334 ? 12.295 32.922 16.680 1.00 30.50 334 SER A C 1
ATOM 2716 O O . SER A 1 334 ? 11.974 33.920 16.031 1.00 30.50 334 SER A O 1
ATOM 2718 N N . ALA A 1 335 ? 12.000 32.801 17.975 1.00 26.84 335 ALA A N 1
ATOM 2719 C CA . ALA A 1 335 ? 11.593 33.934 18.810 1.00 26.84 335 ALA A CA 1
ATOM 2720 C C . ALA A 1 335 ? 11.812 33.627 20.300 1.00 26.84 335 ALA A C 1
ATOM 2722 O O . ALA A 1 335 ? 10.869 33.300 21.016 1.00 26.84 335 ALA A O 1
ATOM 2723 N N . ASP A 1 336 ? 13.049 33.792 20.763 1.00 27.84 336 ASP A N 1
ATOM 2724 C CA . ASP A 1 336 ? 13.296 34.151 22.159 1.00 27.84 336 ASP A CA 1
ATOM 2725 C C . ASP A 1 336 ? 14.129 35.442 22.184 1.00 27.84 336 ASP A C 1
ATOM 2727 O O . ASP A 1 336 ? 15.023 35.623 21.359 1.00 27.84 336 ASP A O 1
ATOM 2731 N N . GLU A 1 337 ? 13.765 36.343 23.096 1.00 27.83 337 GLU A N 1
ATOM 2732 C CA . GLU A 1 337 ? 14.348 37.671 23.367 1.00 27.83 337 GLU A CA 1
ATOM 2733 C C . GLU A 1 337 ? 14.480 38.716 22.221 1.00 27.83 337 GLU A C 1
ATOM 2735 O O . GLU A 1 337 ? 15.358 38.661 21.365 1.00 27.83 337 GLU A O 1
ATOM 2740 N N . GLY A 1 338 ? 13.755 39.842 22.363 1.00 24.77 338 GLY A N 1
ATOM 2741 C CA . GLY A 1 338 ? 14.425 41.152 22.246 1.00 24.77 338 GLY A CA 1
ATOM 2742 C C . GLY A 1 338 ? 13.859 42.239 21.314 1.00 24.77 338 GLY A C 1
ATOM 2743 O O . GLY A 1 338 ? 14.234 42.348 20.153 1.00 24.77 338 GLY A O 1
ATOM 2744 N N . MET A 1 339 ? 13.195 43.218 21.943 1.00 24.03 339 MET A N 1
ATOM 2745 C CA . MET A 1 339 ? 13.146 44.644 21.551 1.00 24.03 339 MET A CA 1
ATOM 2746 C C . MET A 1 339 ? 12.156 45.109 20.459 1.00 24.03 339 MET A C 1
ATOM 2748 O O . MET A 1 339 ? 11.612 44.347 19.671 1.00 24.03 339 MET A O 1
ATOM 2752 N N . ALA A 1 340 ? 11.832 46.407 20.514 1.00 26.56 340 ALA A N 1
ATOM 2753 C CA . ALA A 1 340 ? 10.577 46.971 20.016 1.00 26.56 340 ALA A CA 1
ATOM 2754 C C . ALA A 1 340 ? 10.740 48.105 18.984 1.00 26.56 340 ALA A C 1
ATOM 2756 O O . ALA A 1 340 ? 11.794 48.723 18.862 1.00 26.56 340 ALA A O 1
ATOM 2757 N N . SER A 1 341 ? 9.600 48.464 18.377 1.00 25.39 341 SER A N 1
ATOM 2758 C CA . SER A 1 341 ? 9.318 49.645 17.539 1.00 25.39 341 SER A CA 1
ATOM 2759 C C . SER A 1 341 ? 9.792 49.624 16.073 1.00 25.39 341 SER A C 1
ATOM 2761 O O . SER A 1 341 ? 10.966 49.813 15.782 1.00 25.39 341 SER A O 1
ATOM 2763 N N . ALA A 1 342 ? 8.834 49.533 15.135 1.00 26.14 342 ALA A N 1
ATOM 2764 C CA . ALA A 1 342 ? 8.448 50.663 14.269 1.00 26.14 342 ALA A CA 1
ATOM 2765 C C . ALA A 1 342 ? 7.301 50.324 13.277 1.00 26.14 342 ALA A C 1
ATOM 2767 O O . ALA A 1 342 ? 7.448 49.462 12.425 1.00 26.14 342 ALA A O 1
ATOM 2768 N N . LYS A 1 343 ? 6.215 51.112 13.350 1.00 24.89 343 LYS A N 1
ATOM 2769 C CA . LYS A 1 343 ? 5.315 51.548 12.250 1.00 24.89 343 LYS A CA 1
ATOM 2770 C C . LYS A 1 343 ? 4.654 50.510 11.313 1.00 24.89 343 LYS A C 1
ATOM 2772 O O . LYS A 1 343 ? 5.169 50.172 10.258 1.00 24.89 343 LYS A O 1
ATOM 2777 N N . THR A 1 344 ? 3.429 50.142 11.695 1.00 24.27 344 THR A N 1
ATOM 2778 C CA . THR A 1 344 ? 2.136 50.520 11.065 1.00 24.27 344 THR A CA 1
ATOM 2779 C C . THR A 1 344 ? 2.080 51.035 9.608 1.00 24.27 344 THR A C 1
ATOM 2781 O O . THR A 1 344 ? 2.924 51.823 9.199 1.00 24.27 344 THR A O 1
ATOM 2784 N N . GLU A 1 345 ? 0.925 50.746 8.973 1.00 25.41 345 GLU A N 1
ATOM 2785 C CA . GLU A 1 345 ? 0.374 51.171 7.657 1.00 25.41 345 GLU A CA 1
ATOM 2786 C C . GLU A 1 345 ? 0.557 50.111 6.538 1.00 25.41 345 GLU A C 1
ATOM 2788 O O . GLU A 1 345 ? 1.674 49.704 6.251 1.00 25.41 345 GLU A O 1
ATOM 2793 N N . ALA A 1 346 ? -0.488 49.588 5.869 1.00 23.59 346 ALA A N 1
ATOM 2794 C CA . ALA A 1 346 ? -1.910 49.973 5.830 1.00 23.59 346 ALA A CA 1
ATOM 2795 C C . ALA A 1 346 ? -2.874 48.793 5.514 1.00 23.59 346 ALA A C 1
ATOM 2797 O O . ALA A 1 346 ? -2.437 47.690 5.206 1.00 23.59 346 ALA A O 1
ATOM 2798 N N . PHE A 1 347 ? -4.178 49.113 5.507 1.00 23.05 347 PHE A N 1
ATOM 2799 C CA . PHE A 1 347 ? -5.379 48.310 5.187 1.00 23.05 347 PHE A CA 1
ATOM 2800 C C . PHE A 1 347 ? -6.080 47.549 6.325 1.00 23.05 347 PHE A C 1
ATOM 2802 O O . PHE A 1 347 ? -5.705 46.464 6.752 1.00 23.05 347 PHE A O 1
ATOM 2809 N N . SER A 1 348 ? -7.185 48.163 6.751 1.00 24.70 348 SER A N 1
ATOM 2810 C CA . SER A 1 348 ? -8.224 47.663 7.645 1.00 24.70 348 SER A CA 1
ATOM 2811 C C . SER A 1 348 ? -9.312 46.887 6.896 1.00 24.70 348 SER A C 1
ATOM 2813 O O . SER A 1 348 ? -9.688 47.295 5.797 1.00 24.70 348 SER A O 1
ATOM 2815 N N . ASN A 1 349 ? -9.884 45.865 7.540 1.00 24.23 349 ASN A N 1
ATOM 2816 C CA . ASN A 1 349 ? -11.330 45.719 7.795 1.00 24.23 349 ASN A CA 1
ATOM 2817 C C . ASN A 1 349 ? -11.608 44.362 8.469 1.00 24.23 349 ASN A C 1
ATOM 2819 O O . ASN A 1 349 ? -11.390 43.337 7.838 1.00 24.23 349 ASN A O 1
ATOM 2823 N N . ASP A 1 350 ? -12.081 44.373 9.722 1.00 26.30 350 ASP A N 1
ATOM 2824 C CA . ASP A 1 350 ? -13.288 43.646 10.169 1.00 26.30 350 ASP A CA 1
ATOM 2825 C C . ASP A 1 350 ? -13.453 43.729 11.700 1.00 26.30 350 ASP A C 1
ATOM 2827 O O . ASP A 1 350 ? -12.776 43.081 12.497 1.00 26.30 350 ASP A O 1
ATOM 2831 N N . GLU A 1 351 ? -14.400 44.559 12.136 1.00 27.69 351 GLU A N 1
ATOM 2832 C CA . GLU A 1 351 ? -14.567 44.993 13.531 1.00 27.69 351 GLU A CA 1
ATOM 2833 C C . GLU A 1 351 ? -15.381 43.996 14.391 1.00 27.69 351 GLU A C 1
ATOM 2835 O O . GLU A 1 351 ? -16.207 44.384 15.215 1.00 27.69 351 GLU A O 1
ATOM 2840 N N . LYS A 1 352 ? -15.192 42.684 14.175 1.00 31.95 352 LYS A N 1
ATOM 2841 C CA . LYS A 1 352 ? -15.955 41.615 14.859 1.00 31.95 352 LYS A CA 1
ATOM 2842 C C . LYS A 1 352 ? -15.127 40.579 15.624 1.00 31.95 352 LYS A C 1
ATOM 2844 O O . LYS A 1 352 ? -15.714 39.817 16.386 1.00 31.95 352 LYS A O 1
ATOM 2849 N N . GLU A 1 353 ? -13.800 40.566 15.500 1.00 31.25 353 GLU A N 1
ATOM 2850 C CA . GLU A 1 353 ? -12.952 39.592 16.217 1.00 31.25 353 GLU A CA 1
ATOM 2851 C C . GLU A 1 353 ? -12.443 40.074 17.590 1.00 31.25 353 GLU A C 1
ATOM 2853 O O . GLU A 1 353 ? -12.119 39.260 18.458 1.00 31.25 353 GLU A O 1
ATOM 2858 N N . MET A 1 354 ? -12.404 41.389 17.835 1.00 26.02 354 MET A N 1
ATOM 2859 C CA . MET A 1 354 ? -11.812 41.957 19.061 1.00 26.02 354 MET A CA 1
ATOM 2860 C C . MET A 1 354 ? -12.571 41.615 20.356 1.00 26.02 354 MET A C 1
ATOM 2862 O O . MET A 1 354 ? -11.955 41.505 21.419 1.00 26.02 354 MET A O 1
ATOM 2866 N N . ASP A 1 355 ? -13.887 41.396 20.286 1.00 30.19 355 ASP A N 1
ATOM 2867 C CA . ASP A 1 355 ? -14.707 41.084 21.469 1.00 30.19 355 ASP A CA 1
ATOM 2868 C C . ASP A 1 355 ? -14.574 39.609 21.915 1.00 30.19 355 ASP A C 1
ATOM 2870 O O . ASP A 1 355 ? -14.803 39.270 23.080 1.00 30.19 355 ASP A O 1
ATOM 2874 N N . SER A 1 356 ? -14.126 38.731 21.010 1.00 32.69 356 SER A N 1
ATOM 2875 C CA . SER A 1 356 ? -13.784 37.324 21.273 1.00 32.69 356 SER A CA 1
ATOM 2876 C C . SER A 1 356 ? -12.414 37.194 21.949 1.00 32.69 356 SER A C 1
ATOM 2878 O O . SER A 1 356 ? -12.251 36.436 22.907 1.00 32.69 356 SER A O 1
ATOM 2880 N N . ILE A 1 357 ? -11.428 37.969 21.481 1.00 33.31 357 ILE A N 1
ATOM 2881 C CA . ILE A 1 357 ? -10.033 37.917 21.955 1.00 33.31 357 ILE A CA 1
ATOM 2882 C C . ILE A 1 357 ? -9.918 38.370 23.420 1.00 33.31 357 ILE A C 1
ATOM 2884 O O . ILE A 1 357 ? -9.158 37.784 24.195 1.00 33.31 357 ILE A O 1
ATOM 2888 N N . ASN A 1 358 ? -10.710 39.361 23.840 1.00 33.25 358 ASN A N 1
ATOM 2889 C CA . ASN A 1 358 ? -10.709 39.820 25.232 1.00 33.25 358 ASN A CA 1
ATOM 2890 C C . ASN A 1 358 ? -11.338 38.813 26.211 1.00 33.25 358 ASN A C 1
ATOM 2892 O O . ASN A 1 358 ? -10.937 38.780 27.373 1.00 33.25 358 ASN A O 1
ATOM 2896 N N . ARG A 1 359 ? -12.252 37.938 25.763 1.00 30.67 359 ARG A N 1
ATOM 2897 C CA . ARG A 1 359 ? -12.798 36.857 26.609 1.00 30.67 359 ARG A CA 1
ATOM 2898 C C . ARG A 1 359 ? -11.791 35.719 26.795 1.00 30.67 359 ARG A C 1
ATOM 2900 O O . ARG A 1 359 ? -11.635 35.232 27.910 1.00 30.67 359 ARG A O 1
ATOM 2907 N N . LEU A 1 360 ? -11.048 35.370 25.740 1.00 30.47 360 LEU A N 1
ATOM 2908 C CA . LEU A 1 360 ? -10.019 34.321 25.773 1.00 30.47 360 LEU A CA 1
ATOM 2909 C C . LEU A 1 360 ? -8.871 34.620 26.756 1.00 30.47 360 LEU A C 1
ATOM 2911 O O . LEU A 1 360 ? -8.369 33.708 27.416 1.00 30.47 360 LEU A O 1
ATOM 2915 N N . LYS A 1 361 ? -8.485 35.895 26.914 1.00 30.03 361 LYS A N 1
ATOM 2916 C CA . LYS A 1 361 ? -7.449 36.303 27.882 1.00 30.03 361 LYS A CA 1
ATOM 2917 C C . LYS A 1 361 ? -7.862 36.078 29.342 1.00 30.03 361 LYS A C 1
ATOM 2919 O O . LYS A 1 361 ? -7.023 35.674 30.141 1.00 30.03 361 LYS A O 1
ATOM 2924 N N . VAL A 1 362 ? -9.140 36.271 29.677 1.00 33.31 362 VAL A N 1
ATOM 2925 C CA . VAL A 1 362 ? -9.655 36.074 31.046 1.00 33.31 362 VAL A CA 1
ATOM 2926 C C . VAL A 1 362 ? -9.721 34.585 31.409 1.00 33.31 362 VAL A C 1
ATOM 2928 O O . VAL A 1 362 ? -9.353 34.210 32.520 1.00 33.31 362 VAL A O 1
ATOM 2931 N N . THR A 1 363 ? -10.094 33.709 30.468 1.00 29.52 363 THR A N 1
ATOM 2932 C CA . THR A 1 363 ? -10.048 32.249 30.682 1.00 29.52 363 THR A CA 1
ATOM 2933 C C . THR A 1 363 ? -8.630 31.710 30.869 1.00 29.52 363 THR A C 1
ATOM 2935 O O . THR A 1 363 ? -8.425 30.847 31.719 1.00 29.52 363 THR A O 1
ATOM 2938 N N . ASN A 1 364 ? -7.638 32.233 30.141 1.00 30.78 364 ASN A N 1
ATOM 2939 C CA . ASN A 1 364 ? -6.256 31.754 30.266 1.00 30.78 364 ASN A CA 1
ATOM 2940 C C . ASN A 1 364 ? -5.583 32.186 31.582 1.00 30.78 364 ASN A C 1
ATOM 2942 O O . ASN A 1 364 ? -4.748 31.445 32.094 1.00 30.78 364 ASN A O 1
ATOM 2946 N N . GLN A 1 365 ? -5.973 33.324 32.174 1.00 32.38 365 GLN A N 1
ATOM 2947 C CA . GLN A 1 365 ? -5.532 33.683 33.529 1.00 32.38 365 GLN A CA 1
ATOM 2948 C C . GLN A 1 365 ? -6.089 32.718 34.586 1.00 32.38 365 GLN A C 1
ATOM 2950 O O . GLN A 1 365 ? -5.321 32.195 35.390 1.00 32.38 365 GLN A O 1
ATOM 2955 N N . LEU A 1 366 ? -7.387 32.398 34.528 1.00 31.72 366 LEU A N 1
ATOM 2956 C CA . LEU A 1 366 ? -8.031 31.475 35.475 1.00 31.72 366 LEU A CA 1
ATOM 2957 C C . LEU A 1 366 ? -7.496 30.034 35.385 1.00 31.72 366 LEU A C 1
ATOM 2959 O O . LEU A 1 366 ? -7.435 29.338 36.395 1.00 31.72 366 LEU A O 1
ATOM 2963 N N . LEU A 1 367 ? -7.074 29.581 34.200 1.00 32.94 367 LEU A N 1
ATOM 2964 C CA . LEU A 1 367 ? -6.473 28.251 34.028 1.00 32.94 367 LEU A CA 1
ATOM 2965 C C . LEU A 1 367 ? -5.076 28.141 34.666 1.00 32.94 367 LEU A C 1
ATOM 2967 O O . LEU A 1 367 ? -4.743 27.095 35.220 1.00 32.94 367 LEU A O 1
ATOM 2971 N N . SER A 1 368 ? -4.287 29.221 34.660 1.00 32.25 368 SER A N 1
ATOM 2972 C CA . SER A 1 368 ? -2.938 29.221 35.252 1.00 32.25 368 SER A CA 1
ATOM 2973 C C . SER A 1 368 ? -2.921 29.118 36.787 1.00 32.25 368 SER A C 1
ATOM 2975 O O . SER A 1 368 ? -1.941 28.642 37.360 1.00 32.25 368 SER A O 1
ATOM 2977 N N . GLU A 1 369 ? -4.016 29.496 37.455 1.00 33.47 369 GLU A N 1
ATOM 2978 C CA . GLU A 1 369 ? -4.176 29.372 38.913 1.00 33.47 369 GLU A CA 1
ATOM 2979 C C . GLU A 1 369 ? -4.657 27.975 39.354 1.00 33.47 369 GLU A C 1
ATOM 2981 O O . GLU A 1 369 ? -4.501 27.607 40.517 1.00 33.47 369 GLU A O 1
ATOM 2986 N N . LEU A 1 370 ? -5.204 27.167 38.438 1.00 32.34 370 LEU A N 1
ATOM 2987 C CA . LEU A 1 370 ? -5.629 25.788 38.714 1.00 32.34 370 LEU A CA 1
ATOM 2988 C C . LEU A 1 370 ? -4.474 24.782 38.580 1.00 32.34 370 LEU A C 1
ATOM 2990 O O . LEU A 1 370 ? -4.340 23.887 39.418 1.00 32.34 370 LEU A O 1
ATOM 2994 N N . ASP A 1 371 ? -3.606 24.951 37.579 1.00 31.88 371 ASP A N 1
ATOM 2995 C CA . ASP A 1 371 ? -2.510 24.015 37.267 1.00 31.88 371 ASP A CA 1
ATOM 2996 C C . ASP A 1 371 ? -1.410 23.954 38.349 1.00 31.88 371 ASP A C 1
ATOM 2998 O O . ASP A 1 371 ? -0.707 22.950 38.492 1.00 31.88 371 ASP A O 1
ATOM 3002 N N . THR A 1 372 ? -1.278 25.002 39.167 1.00 31.69 372 THR A N 1
ATOM 3003 C CA . THR A 1 372 ? -0.353 25.037 40.313 1.00 31.69 372 THR A CA 1
ATOM 3004 C C . THR A 1 372 ? -0.845 24.227 41.516 1.00 31.69 372 THR A C 1
ATOM 3006 O O . THR A 1 372 ? -0.031 23.856 42.358 1.00 31.69 372 THR A O 1
ATOM 3009 N N . SER A 1 373 ? -2.136 23.880 41.584 1.00 31.31 373 SER A N 1
ATOM 3010 C CA . SER A 1 373 ? -2.723 23.117 42.701 1.00 31.31 373 SER A CA 1
ATOM 3011 C C . SER A 1 373 ? -2.667 21.589 42.536 1.00 31.31 373 SER A C 1
ATOM 3013 O O . SER A 1 373 ? -2.833 20.858 43.510 1.00 31.31 373 SER A O 1
ATOM 3015 N N . LEU A 1 374 ? -2.416 21.089 41.318 1.00 31.44 374 LEU A N 1
ATOM 3016 C CA . LEU A 1 374 ? -2.520 19.661 40.971 1.00 31.44 374 LEU A CA 1
ATOM 3017 C C . LEU A 1 374 ? -1.169 18.941 40.800 1.00 31.44 374 LEU A C 1
ATOM 3019 O O . LEU A 1 374 ? -1.148 17.736 40.549 1.00 31.44 374 LEU A O 1
ATOM 3023 N N . ARG A 1 375 ? -0.036 19.642 40.947 1.00 26.11 375 ARG A N 1
ATOM 3024 C CA . ARG A 1 375 ? 1.312 19.063 40.764 1.00 26.11 375 ARG A CA 1
ATOM 3025 C C . ARG A 1 375 ? 1.919 18.392 42.002 1.00 26.11 375 ARG A C 1
ATOM 3027 O O . ARG A 1 375 ? 2.928 17.706 41.862 1.00 26.11 375 ARG A O 1
ATOM 3034 N N . GLU A 1 376 ? 1.300 18.503 43.177 1.00 28.81 376 GLU A N 1
ATOM 3035 C CA . GLU A 1 376 ? 1.782 17.882 44.424 1.00 28.81 376 GLU A CA 1
ATOM 3036 C C . GLU A 1 376 ? 0.923 16.690 44.890 1.00 28.81 376 GLU A C 1
ATOM 3038 O O . GLU A 1 376 ? 0.409 16.692 46.007 1.00 28.81 376 GLU A O 1
ATOM 3043 N N . GLN A 1 377 ? 0.769 15.654 44.049 1.00 28.50 377 GLN A N 1
ATOM 3044 C CA . GLN A 1 377 ? 0.472 14.270 44.479 1.00 28.50 377 GLN A CA 1
ATOM 3045 C C . GLN A 1 377 ? 0.370 13.291 43.295 1.00 28.50 377 GLN A C 1
ATOM 3047 O O . GLN A 1 377 ? -0.605 13.343 42.547 1.00 28.50 377 GLN A O 1
ATOM 3052 N N . ARG A 1 378 ? 1.317 12.338 43.199 1.00 24.66 378 ARG A N 1
ATOM 3053 C CA . ARG A 1 378 ? 1.109 10.883 42.955 1.00 24.66 378 ARG A CA 1
ATOM 3054 C C . ARG A 1 378 ? 2.406 10.184 42.532 1.00 24.66 378 ARG A C 1
ATOM 3056 O O . ARG A 1 378 ? 2.955 10.453 41.470 1.00 24.66 378 ARG A O 1
ATOM 3063 N N . THR A 1 379 ? 2.837 9.221 43.339 1.00 23.31 379 THR A N 1
ATOM 3064 C CA . THR A 1 379 ? 3.789 8.165 42.963 1.00 23.31 379 THR A CA 1
ATOM 3065 C C . THR A 1 379 ? 3.031 6.945 42.417 1.00 23.31 379 THR A C 1
ATOM 3067 O O . THR A 1 379 ? 1.915 6.691 42.874 1.00 23.31 379 THR A O 1
ATOM 3070 N N . PRO A 1 380 ? 3.592 6.173 41.467 1.00 26.36 380 PRO A N 1
ATOM 3071 C CA . PRO A 1 380 ? 2.932 4.985 40.931 1.00 26.36 380 PRO A CA 1
ATOM 3072 C C . PRO A 1 380 ? 3.203 3.744 41.798 1.00 26.36 380 PRO A C 1
ATOM 3074 O O . PRO A 1 380 ? 4.345 3.300 41.905 1.00 26.36 380 PRO A O 1
ATOM 3077 N N . GLU A 1 381 ? 2.154 3.147 42.369 1.00 25.27 381 GLU A N 1
ATOM 3078 C CA . GLU A 1 381 ? 2.222 1.806 42.966 1.00 25.27 381 GLU A CA 1
ATOM 3079 C C . GLU A 1 381 ? 1.739 0.731 41.984 1.00 25.27 381 GLU A C 1
ATOM 3081 O O . GLU A 1 381 ? 0.756 0.894 41.259 1.00 25.27 381 GLU A O 1
ATOM 3086 N N . THR A 1 382 ? 2.459 -0.388 41.964 1.00 25.72 382 THR A N 1
ATOM 3087 C CA . THR A 1 382 ? 2.213 -1.551 41.107 1.00 25.72 382 THR A CA 1
ATOM 3088 C C . THR A 1 382 ? 1.203 -2.512 41.732 1.00 25.72 382 THR A C 1
ATOM 3090 O O . THR A 1 382 ? 1.424 -2.966 42.854 1.00 25.72 382 THR A O 1
ATOM 3093 N N . LEU A 1 383 ? 0.185 -2.945 40.981 1.00 24.95 383 LEU A N 1
ATOM 3094 C CA . LEU A 1 383 ? -0.660 -4.084 41.361 1.00 24.95 383 LEU A CA 1
ATOM 3095 C C . LEU A 1 383 ? -0.805 -5.082 40.205 1.00 24.95 383 LEU A C 1
ATOM 3097 O O . LEU A 1 383 ? -1.549 -4.867 39.250 1.00 24.95 383 LEU A O 1
ATOM 3101 N N . PHE A 1 384 ? -0.076 -6.192 40.326 1.00 23.62 384 PHE A N 1
ATOM 3102 C CA . PHE A 1 384 ? -0.270 -7.406 39.534 1.00 23.62 384 PHE A CA 1
ATOM 3103 C C . PHE A 1 384 ? -1.471 -8.200 40.067 1.00 23.62 384 PHE A C 1
ATOM 3105 O O . PHE A 1 384 ? -1.715 -8.215 41.272 1.00 23.62 384 PHE A O 1
ATOM 3112 N N . PHE A 1 385 ? -2.146 -8.947 39.191 1.00 24.80 385 PHE A N 1
ATOM 3113 C CA . PHE A 1 385 ? -2.986 -10.078 39.589 1.00 24.80 385 PHE A CA 1
ATOM 3114 C C . PHE A 1 385 ? -2.556 -11.334 38.828 1.00 24.80 385 PHE A C 1
ATOM 3116 O O . PHE A 1 385 ? -2.498 -11.344 37.599 1.00 24.80 385 PHE A O 1
ATOM 3123 N N . GLU A 1 386 ? -2.239 -12.386 39.580 1.00 21.77 386 GLU A N 1
ATOM 3124 C CA . GLU A 1 386 ? -1.918 -13.714 39.059 1.00 21.77 386 GLU A CA 1
ATOM 3125 C C . GLU A 1 386 ? -3.193 -14.515 38.747 1.00 21.77 386 GLU A C 1
ATOM 3127 O O . GLU A 1 386 ? -4.249 -14.294 39.341 1.00 21.77 386 GLU A O 1
ATOM 3132 N N . SER A 1 387 ? -3.080 -15.505 37.859 1.00 22.97 387 SER A N 1
ATOM 3133 C CA . SER A 1 387 ? -4.095 -16.546 37.665 1.00 22.97 387 SER A CA 1
ATOM 3134 C C . SER A 1 387 ? -3.440 -17.925 37.707 1.00 22.97 387 SER A C 1
ATOM 3136 O O . SER A 1 387 ? -2.477 -18.175 36.980 1.00 22.97 387 SER A O 1
ATOM 3138 N N . THR A 1 388 ? -3.963 -18.800 38.562 1.00 22.70 388 THR A N 1
ATOM 3139 C CA . THR A 1 388 ? -3.431 -20.135 38.871 1.00 22.70 388 THR A CA 1
ATOM 3140 C C . THR A 1 388 ? -3.630 -21.159 37.748 1.00 22.70 388 THR A C 1
ATOM 3142 O O . THR A 1 388 ? -4.470 -20.988 36.865 1.00 22.70 388 THR A O 1
ATOM 3145 N N . SER A 1 389 ? -2.837 -22.230 37.801 1.00 25.55 389 SER A N 1
ATOM 3146 C CA . SER A 1 389 ? -2.814 -23.350 36.856 1.00 25.55 389 SER A CA 1
ATOM 3147 C C . SER A 1 389 ? -3.868 -24.433 37.142 1.00 25.55 389 SER A C 1
ATOM 3149 O O . SER A 1 389 ? -4.625 -24.317 38.102 1.00 25.55 389 SER A O 1
ATOM 3151 N N . ASP A 1 390 ? -3.821 -25.485 36.305 1.00 25.06 390 ASP A N 1
ATOM 3152 C CA . ASP A 1 390 ? -4.282 -26.880 36.505 1.00 25.06 390 ASP A CA 1
ATOM 3153 C C . ASP A 1 390 ? -5.470 -27.310 35.617 1.00 25.06 390 ASP A C 1
ATOM 3155 O O . ASP A 1 390 ? -6.381 -26.524 35.376 1.00 25.06 390 ASP A O 1
ATOM 3159 N N . GLN A 1 391 ? -5.575 -28.548 35.107 1.00 25.02 391 GLN A N 1
ATOM 3160 C CA . GLN A 1 391 ? -4.602 -29.584 34.678 1.00 25.02 391 GLN A CA 1
ATOM 3161 C C . GLN A 1 391 ? -5.389 -30.651 33.858 1.00 25.02 391 GLN A C 1
ATOM 3163 O O . GLN A 1 391 ? -6.617 -30.607 33.810 1.00 25.02 391 GLN A O 1
ATOM 3168 N N . GLU A 1 392 ? -4.681 -31.617 33.258 1.00 25.17 392 GLU A N 1
ATOM 3169 C CA . GLU A 1 392 ? -5.206 -32.846 32.614 1.00 25.17 392 GLU A CA 1
ATOM 3170 C C . GLU A 1 392 ? -6.074 -32.748 31.332 1.00 25.17 392 GLU A C 1
ATOM 3172 O O . GLU A 1 392 ? -6.672 -31.735 30.976 1.00 25.17 392 GLU A O 1
ATOM 3177 N N . GLY A 1 393 ? -6.102 -33.853 30.576 1.00 24.11 393 GLY A N 1
ATOM 3178 C CA . GLY A 1 393 ? -6.841 -33.991 29.318 1.00 24.11 393 GLY A CA 1
ATOM 3179 C C . GLY A 1 393 ? -7.110 -35.455 28.953 1.00 24.11 393 GLY A C 1
ATOM 3180 O O . GLY A 1 393 ? -6.674 -36.373 29.646 1.00 24.11 393 GLY A O 1
ATOM 3181 N N . THR A 1 394 ? -7.828 -35.705 27.854 1.00 24.16 394 THR A N 1
ATOM 3182 C CA . THR A 1 394 ? -8.034 -37.067 27.321 1.00 24.16 394 THR A CA 1
ATOM 3183 C C . THR A 1 394 ? -8.348 -37.074 25.816 1.00 24.16 394 THR A C 1
ATOM 3185 O O . THR A 1 394 ? -8.382 -36.032 25.165 1.00 24.16 394 THR A O 1
ATOM 3188 N N . ARG A 1 395 ? -8.437 -38.275 25.231 1.00 21.75 395 ARG A N 1
ATOM 3189 C CA . ARG A 1 395 ? -8.242 -38.566 23.799 1.00 21.75 395 ARG A CA 1
ATOM 3190 C C . ARG A 1 395 ? -9.495 -38.449 22.913 1.00 21.75 395 ARG A C 1
ATOM 3192 O O . ARG A 1 395 ? -10.528 -38.984 23.276 1.00 21.75 395 ARG A O 1
ATOM 3199 N N . VAL A 1 396 ? -9.252 -37.939 21.694 1.00 27.22 396 VAL A N 1
ATOM 3200 C CA . VAL A 1 396 ? -9.749 -38.414 20.374 1.00 27.22 396 VAL A CA 1
ATOM 3201 C C . VAL A 1 396 ? -11.267 -38.459 20.134 1.00 27.22 396 VAL A C 1
ATOM 3203 O O . VAL A 1 396 ? -11.953 -39.298 20.695 1.00 27.22 396 VAL A O 1
ATOM 3206 N N . ASP A 1 397 ? -11.733 -37.680 19.145 1.00 23.12 397 ASP A N 1
ATOM 3207 C CA . ASP A 1 397 ? -12.366 -38.263 17.946 1.00 23.12 397 ASP A CA 1
ATOM 3208 C C . ASP A 1 397 ? -12.395 -37.292 16.746 1.00 23.12 397 ASP A C 1
ATOM 3210 O O . ASP A 1 397 ? -12.625 -36.089 16.884 1.00 23.12 397 ASP A O 1
ATOM 3214 N N . GLU A 1 398 ? -12.147 -37.821 15.545 1.00 31.30 398 GLU A N 1
ATOM 3215 C CA . GLU A 1 398 ? -12.342 -37.113 14.273 1.00 31.30 398 GLU A CA 1
ATOM 3216 C C . GLU A 1 398 ? -13.787 -37.339 13.798 1.00 31.30 398 GLU A C 1
ATOM 3218 O O . GLU A 1 398 ? -14.071 -38.441 13.343 1.00 31.30 398 GLU A O 1
ATOM 3223 N N . ASN A 1 399 ? -14.684 -36.336 13.893 1.00 28.42 399 ASN A N 1
ATOM 3224 C CA . ASN A 1 399 ? -15.862 -36.115 13.010 1.00 28.42 399 ASN A CA 1
ATOM 3225 C C . ASN A 1 399 ? -16.872 -35.084 13.585 1.00 28.42 399 ASN A C 1
ATOM 3227 O O . ASN A 1 399 ? -17.957 -35.476 14.001 1.00 28.42 399 ASN A O 1
ATOM 3231 N N . LEU A 1 400 ? -16.585 -33.769 13.557 1.00 26.36 400 LEU A N 1
ATOM 3232 C CA . LEU A 1 400 ? -17.647 -32.734 13.537 1.00 26.36 400 LEU A CA 1
ATOM 3233 C C . LEU A 1 400 ? -17.122 -31.323 13.180 1.00 26.36 400 LEU A C 1
ATOM 3235 O O . LEU A 1 400 ? -16.808 -30.539 14.064 1.00 26.36 400 LEU A O 1
ATOM 3239 N N . TYR A 1 401 ? -17.051 -30.964 11.890 1.00 28.23 401 TYR A N 1
ATOM 3240 C CA . TYR A 1 401 ? -16.837 -29.561 11.466 1.00 28.23 401 TYR A CA 1
ATOM 3241 C C . TYR A 1 401 ? -17.619 -29.204 10.194 1.00 28.23 401 TYR A C 1
ATOM 3243 O O . TYR A 1 401 ? -17.070 -28.769 9.181 1.00 28.23 401 TYR A O 1
ATOM 3251 N N . SER A 1 402 ? -18.938 -29.369 10.275 1.00 31.00 402 SER A N 1
ATOM 3252 C CA . SER A 1 402 ? -19.902 -28.710 9.385 1.00 31.00 402 SER A CA 1
ATOM 3253 C C . SER A 1 402 ? -21.182 -28.317 10.131 1.00 31.00 402 SER A C 1
ATOM 3255 O O . SER A 1 402 ? -22.269 -28.438 9.586 1.00 31.00 402 SER A O 1
ATOM 3257 N N . GLU A 1 403 ? -21.034 -27.877 11.383 1.00 32.69 403 GLU A N 1
ATOM 3258 C CA . GLU A 1 403 ? -22.034 -27.204 12.222 1.00 32.69 403 GLU A CA 1
ATOM 3259 C C . GLU A 1 403 ? -21.298 -26.587 13.434 1.00 32.69 403 GLU A C 1
ATOM 3261 O O . GLU A 1 403 ? -20.156 -26.953 13.709 1.00 32.69 403 GLU A O 1
ATOM 3266 N N . THR A 1 404 ? -21.921 -25.637 14.141 1.00 28.78 404 THR A N 1
ATOM 3267 C CA . THR A 1 404 ? -21.365 -24.869 15.286 1.00 28.78 404 THR A CA 1
ATOM 3268 C C . THR A 1 404 ? -20.234 -23.852 14.996 1.00 28.78 404 THR A C 1
ATOM 3270 O O . THR A 1 404 ? -19.094 -23.992 15.426 1.00 28.78 404 THR A O 1
ATOM 3273 N N . ILE A 1 405 ? -20.604 -22.700 14.419 1.00 31.45 405 ILE A N 1
ATOM 3274 C CA . ILE A 1 405 ? -20.289 -21.414 15.086 1.00 31.45 405 ILE A CA 1
ATOM 3275 C C . ILE A 1 405 ? -21.619 -20.767 15.483 1.00 31.45 405 ILE A C 1
ATOM 3277 O O . ILE A 1 405 ? -22.071 -19.759 14.954 1.00 31.45 405 ILE A O 1
ATOM 3281 N N . SER A 1 406 ? -22.257 -21.438 16.430 1.00 31.66 406 SER A N 1
ATOM 3282 C CA . SER A 1 406 ? -23.293 -20.917 17.306 1.00 31.66 406 SER A CA 1
ATOM 3283 C C . SER A 1 406 ? -22.894 -21.372 18.705 1.00 31.66 406 SER A C 1
ATOM 3285 O O . SER A 1 406 ? -22.539 -22.540 18.861 1.00 31.66 406 SER A O 1
ATOM 3287 N N . LEU A 1 407 ? -22.994 -20.484 19.696 1.00 31.50 407 LEU A N 1
ATOM 3288 C CA . LEU A 1 407 ? -22.735 -20.740 21.122 1.00 31.50 407 LEU A CA 1
ATOM 3289 C C . LEU A 1 407 ? -21.253 -20.855 21.547 1.00 31.50 407 LEU A C 1
ATOM 3291 O O . LEU A 1 407 ? -20.683 -21.935 21.681 1.00 31.50 407 LEU A O 1
ATOM 3295 N N . ARG A 1 408 ? -20.705 -19.715 21.983 1.00 29.70 408 ARG A N 1
ATOM 3296 C CA . ARG A 1 408 ? -20.182 -19.596 23.358 1.00 29.70 408 ARG A CA 1
ATOM 3297 C C . ARG A 1 408 ? -20.770 -18.370 24.066 1.00 29.70 408 ARG A C 1
ATOM 3299 O O . ARG A 1 408 ? -20.062 -17.607 24.711 1.00 29.70 408 ARG A O 1
ATOM 3306 N N . SER A 1 409 ? -22.096 -18.233 24.014 1.00 33.56 409 SER A N 1
ATOM 3307 C CA . SER A 1 409 ? -22.791 -17.680 25.175 1.00 33.56 409 SER A CA 1
ATOM 3308 C C . SER A 1 409 ? -22.535 -18.648 26.330 1.00 33.56 409 SER A C 1
ATOM 3310 O O . SER A 1 409 ? -22.887 -19.828 26.225 1.00 33.56 409 SER A O 1
ATOM 3312 N N . SER A 1 410 ? -21.920 -18.191 27.418 1.00 32.03 410 SER A N 1
ATOM 3313 C CA . SER A 1 410 ? -22.019 -18.907 28.687 1.00 32.03 410 SER A CA 1
ATOM 3314 C C . SER A 1 410 ? -23.514 -19.070 28.986 1.00 32.03 410 SER A C 1
ATOM 3316 O O . SER A 1 410 ? -24.226 -18.064 29.024 1.00 32.03 410 SER A O 1
ATOM 3318 N N . PRO A 1 411 ? -24.047 -20.300 29.128 1.00 33.84 411 PRO A N 1
ATOM 3319 C CA . PRO A 1 411 ? -25.439 -20.442 29.509 1.00 33.84 411 PRO A CA 1
ATOM 3320 C C . PRO A 1 411 ? -25.606 -19.767 30.867 1.00 33.84 411 PRO A C 1
ATOM 3322 O O . PRO A 1 411 ? -24.840 -20.026 31.798 1.00 33.84 411 PRO A O 1
ATOM 3325 N N . ILE A 1 412 ? -26.589 -18.876 30.970 1.00 42.84 412 ILE A N 1
ATOM 3326 C CA . ILE A 1 412 ? -26.975 -18.285 32.246 1.00 42.84 412 ILE A CA 1
ATOM 3327 C C . ILE A 1 412 ? -27.648 -19.417 33.035 1.00 42.84 412 ILE A C 1
ATOM 3329 O O . ILE A 1 412 ? -28.834 -19.687 32.880 1.00 42.84 412 ILE A O 1
ATOM 3333 N N . THR A 1 413 ? -26.842 -20.168 33.792 1.00 36.16 413 THR A N 1
ATOM 3334 C CA . THR A 1 413 ? -27.230 -21.428 34.456 1.00 36.16 413 THR A CA 1
ATOM 3335 C C . THR A 1 413 ? -27.926 -21.236 35.799 1.00 36.16 413 THR A C 1
ATOM 3337 O O . THR A 1 413 ? -28.353 -22.213 36.410 1.00 36.16 413 THR A O 1
ATOM 3340 N N . LYS A 1 414 ? -28.061 -19.992 36.263 1.00 47.12 414 LYS A N 1
ATOM 3341 C CA . LYS A 1 414 ? -29.022 -19.632 37.308 1.00 47.12 414 LYS A CA 1
ATOM 3342 C C . LYS A 1 414 ? -30.311 -19.183 36.637 1.00 47.12 414 LYS A C 1
ATOM 3344 O O . LYS A 1 414 ? -30.251 -18.438 35.662 1.00 47.12 414 LYS A O 1
ATOM 3349 N N . GLU A 1 415 ? -31.453 -19.603 37.176 1.00 51.22 415 GLU A N 1
ATOM 3350 C CA . GLU A 1 415 ? -32.746 -19.060 36.763 1.00 51.22 415 GLU A CA 1
ATOM 3351 C C . GLU A 1 415 ? -32.703 -17.532 36.873 1.00 51.22 415 GLU A C 1
ATOM 3353 O O . GLU A 1 415 ? -32.407 -16.977 37.933 1.00 51.22 415 GLU A O 1
ATOM 3358 N N . LEU A 1 416 ? -32.928 -16.854 35.746 1.00 64.06 416 LEU A N 1
ATOM 3359 C CA . LEU A 1 416 ? -32.963 -15.400 35.705 1.00 64.06 416 LEU A CA 1
ATOM 3360 C C . LEU A 1 416 ? -34.206 -14.909 36.444 1.00 64.06 416 LEU A C 1
ATOM 3362 O O . LEU A 1 416 ? -35.333 -15.237 36.069 1.00 64.06 416 LEU A O 1
ATOM 3366 N N . GLU A 1 417 ? -34.007 -14.070 37.454 1.00 69.81 417 GLU A N 1
ATOM 3367 C CA . GLU A 1 417 ? -35.113 -13.461 38.182 1.00 69.81 417 GLU A CA 1
ATOM 3368 C C . GLU A 1 417 ? -35.792 -12.413 37.292 1.00 69.81 417 GLU A C 1
ATOM 3370 O O . GLU A 1 417 ? -35.173 -11.407 36.928 1.00 69.81 417 GLU A O 1
ATOM 3375 N N . ASN A 1 418 ? -37.071 -12.618 36.964 1.00 70.25 418 ASN A N 1
ATOM 3376 C CA . ASN A 1 418 ? -37.900 -11.574 36.361 1.00 70.25 418 ASN A CA 1
ATOM 3377 C C . ASN A 1 418 ? -38.048 -10.428 37.375 1.00 70.25 418 ASN A C 1
ATOM 3379 O O . ASN A 1 418 ? -38.718 -10.593 38.396 1.00 70.25 418 ASN A O 1
ATOM 3383 N N . LYS A 1 419 ? -37.431 -9.275 37.103 1.00 74.94 419 LYS A N 1
ATOM 3384 C CA . LYS A 1 419 ? -37.548 -8.066 37.937 1.00 74.94 419 LYS A CA 1
ATOM 3385 C C . LYS A 1 419 ? -38.445 -7.036 37.254 1.00 74.94 419 LYS A C 1
ATOM 3387 O O . LYS A 1 419 ? -38.471 -6.959 36.027 1.00 74.94 419 LYS A O 1
ATOM 3392 N N . SER A 1 420 ? -39.159 -6.228 38.040 1.00 78.94 420 SER A N 1
ATOM 3393 C CA . SER A 1 420 ? -39.825 -5.035 37.501 1.00 78.94 420 SER A CA 1
ATOM 3394 C C . SER A 1 420 ? -38.781 -3.999 37.070 1.00 78.94 420 SER A C 1
ATOM 3396 O O . SER A 1 420 ? -37.741 -3.865 37.723 1.00 78.94 420 SER A O 1
ATOM 3398 N N . SER A 1 421 ? -39.071 -3.235 36.015 1.00 78.56 421 SER A N 1
ATOM 3399 C CA . SER A 1 421 ? -38.249 -2.100 35.576 1.00 78.56 421 SER A CA 1
ATOM 3400 C C . SER A 1 421 ? -37.995 -1.104 36.711 1.00 78.56 421 SER A C 1
ATOM 3402 O O . SER A 1 421 ? -36.857 -0.682 36.902 1.00 78.56 421 SER A O 1
ATOM 3404 N N . ASP A 1 422 ? -39.012 -0.810 37.528 1.00 80.69 422 ASP A N 1
ATOM 3405 C CA . ASP A 1 422 ? -38.897 0.127 38.655 1.00 80.69 422 ASP A CA 1
ATOM 3406 C C . ASP A 1 422 ? -37.953 -0.401 39.746 1.00 80.69 422 ASP A C 1
ATOM 3408 O O . ASP A 1 422 ? -37.106 0.329 40.253 1.00 80.69 422 ASP A O 1
ATOM 3412 N N . GLN A 1 423 ? -38.027 -1.702 40.051 1.00 82.88 423 GLN A N 1
ATOM 3413 C CA . GLN A 1 423 ? -37.151 -2.355 41.034 1.00 82.88 423 GLN A CA 1
ATOM 3414 C C . GLN A 1 423 ? -35.689 -2.400 40.569 1.00 82.88 423 GLN A C 1
ATOM 3416 O O . GLN A 1 423 ? -34.771 -2.322 41.384 1.00 82.88 423 GLN A O 1
ATOM 3421 N N . ALA A 1 424 ? -35.455 -2.546 39.261 1.00 85.00 424 ALA A N 1
ATOM 3422 C CA . ALA A 1 424 ? -34.115 -2.453 38.691 1.00 85.00 424 ALA A CA 1
ATOM 3423 C C . ALA A 1 424 ? -33.585 -1.010 38.732 1.00 85.00 424 ALA A C 1
ATOM 3425 O O . ALA A 1 424 ? -32.417 -0.801 39.058 1.00 85.00 424 ALA A O 1
ATOM 3426 N N . LEU A 1 425 ? -34.445 -0.022 38.467 1.00 87.56 425 LEU A N 1
ATOM 3427 C CA . LEU A 1 425 ? -34.103 1.396 38.533 1.00 87.56 425 LEU A CA 1
ATOM 3428 C C . LEU A 1 425 ? -33.782 1.855 39.964 1.00 87.56 425 LEU A C 1
ATOM 3430 O O . LEU A 1 425 ? -32.800 2.568 40.151 1.00 87.56 425 LEU A O 1
ATOM 3434 N N . GLU A 1 426 ? -34.550 1.438 40.976 1.00 85.88 426 GLU A N 1
ATOM 3435 C CA . GLU A 1 426 ? -34.246 1.734 42.387 1.00 85.88 426 GLU A CA 1
ATOM 3436 C C . GLU A 1 426 ? -32.901 1.142 42.819 1.00 85.88 426 GLU A C 1
ATOM 3438 O O . GLU A 1 426 ? -32.094 1.842 43.427 1.00 85.88 426 GLU A O 1
ATOM 3443 N N . LYS A 1 427 ? -32.604 -0.108 42.438 1.00 86.94 427 LYS A N 1
ATOM 3444 C CA . LYS A 1 427 ? -31.296 -0.727 42.705 1.00 86.94 427 LYS A CA 1
ATOM 3445 C C . LYS A 1 427 ? -30.142 0.081 42.116 1.00 86.94 427 LYS A C 1
ATOM 3447 O O . LYS A 1 427 ? -29.189 0.379 42.827 1.00 86.94 427 LYS A O 1
ATOM 3452 N N . ILE A 1 428 ? -30.255 0.485 40.851 1.00 89.69 428 ILE A N 1
ATOM 3453 C CA . ILE A 1 428 ? -29.226 1.289 40.177 1.00 89.69 428 ILE A CA 1
ATOM 3454 C C . ILE A 1 428 ? -29.093 2.680 40.818 1.00 89.69 428 ILE A C 1
ATOM 3456 O O . ILE A 1 428 ? -27.975 3.149 41.012 1.00 89.69 428 ILE A O 1
ATOM 3460 N N . LYS A 1 429 ? -30.203 3.324 41.207 1.00 86.12 429 LYS A N 1
ATOM 3461 C CA . LYS A 1 429 ? -30.186 4.612 41.930 1.00 86.12 429 LYS A CA 1
ATOM 3462 C C . LYS A 1 429 ? -29.533 4.525 43.312 1.00 86.12 429 LYS A C 1
ATOM 3464 O O . LYS A 1 429 ? -28.996 5.525 43.767 1.00 86.12 429 LYS A O 1
ATOM 3469 N N . ASN A 1 430 ? -29.551 3.352 43.944 1.00 86.19 430 ASN A N 1
ATOM 3470 C CA . ASN A 1 430 ? -28.869 3.076 45.211 1.00 86.19 430 ASN A CA 1
ATOM 3471 C C . ASN A 1 430 ? -27.412 2.586 45.022 1.00 86.19 430 ASN A C 1
ATOM 3473 O O . ASN A 1 430 ? -26.795 2.132 45.985 1.00 86.19 430 ASN A O 1
ATOM 3477 N N . GLY A 1 431 ? -26.875 2.597 43.794 1.00 84.19 431 GLY A N 1
ATOM 3478 C CA . GLY A 1 431 ? -25.528 2.101 43.478 1.00 84.19 431 GLY A CA 1
ATOM 3479 C C . GLY A 1 431 ? -25.365 0.574 43.542 1.00 84.19 431 GLY A C 1
ATOM 3480 O O . GLY A 1 431 ? -24.241 0.066 43.516 1.00 84.19 431 GLY A O 1
ATOM 3481 N N . GLU A 1 432 ? -26.459 -0.189 43.633 1.00 89.44 432 GLU A N 1
ATOM 3482 C CA . GLU A 1 432 ? -26.411 -1.650 43.673 1.00 89.44 432 GLU A CA 1
ATOM 3483 C C . GLU A 1 432 ? -26.166 -2.265 42.286 1.00 89.44 432 GLU A C 1
ATOM 3485 O O . GLU A 1 432 ? -26.665 -1.800 41.259 1.00 89.44 432 GLU A O 1
ATOM 3490 N N . VAL A 1 433 ? -25.453 -3.395 42.258 1.00 90.31 433 VAL A N 1
ATOM 3491 C CA . VAL A 1 433 ? -25.226 -4.161 41.026 1.00 90.31 433 VAL A CA 1
ATOM 3492 C C . VAL A 1 433 ? -26.514 -4.866 40.592 1.00 90.31 433 VAL A C 1
ATOM 3494 O O . VAL A 1 433 ? -27.042 -5.728 41.301 1.00 90.31 433 VAL A O 1
ATOM 3497 N N . LEU A 1 434 ? -26.978 -4.581 39.376 1.00 91.81 434 LEU A N 1
ATOM 3498 C CA . LEU A 1 434 ? -28.053 -5.329 38.735 1.00 91.81 434 LEU A CA 1
ATOM 3499 C C . LEU A 1 434 ? -27.491 -6.651 38.190 1.00 91.81 434 LEU A C 1
ATOM 3501 O O . LEU A 1 434 ? -26.822 -6.668 37.154 1.00 91.81 434 LEU A O 1
ATOM 3505 N N . GLN A 1 435 ? -27.746 -7.757 38.894 1.00 91.12 435 GLN A N 1
ATOM 3506 C CA . GLN A 1 435 ? -27.212 -9.078 38.546 1.00 91.12 435 GLN A CA 1
ATOM 3507 C C . GLN A 1 435 ? -28.290 -10.168 38.404 1.00 91.12 435 GLN A C 1
ATOM 3509 O O . GLN A 1 435 ? -29.284 -10.167 39.136 1.00 91.12 435 GLN A O 1
ATOM 3514 N N . ASN A 1 436 ? -28.064 -11.115 37.479 1.00 89.25 436 ASN A N 1
ATOM 3515 C CA . ASN A 1 436 ? -28.912 -12.290 37.194 1.00 89.25 436 ASN A CA 1
ATOM 3516 C C . ASN A 1 436 ? -30.399 -11.940 36.952 1.00 89.25 436 ASN A C 1
ATOM 3518 O O . ASN A 1 436 ? -31.295 -12.676 37.367 1.00 89.25 436 ASN A O 1
ATOM 3522 N N . ALA A 1 437 ? -30.672 -10.795 36.321 1.00 89.31 437 ALA A N 1
ATOM 3523 C CA . ALA A 1 437 ? -32.025 -10.288 36.111 1.00 89.31 437 ALA A CA 1
ATOM 3524 C C . ALA A 1 437 ? -32.493 -10.460 34.659 1.00 89.31 437 ALA A C 1
ATOM 3526 O O . ALA A 1 437 ? -31.726 -10.249 33.714 1.00 89.31 437 ALA A O 1
ATOM 3527 N N . LYS A 1 438 ? -33.779 -10.781 34.491 1.00 91.31 438 LYS A N 1
ATOM 3528 C CA . LYS A 1 438 ? -34.494 -10.677 33.218 1.00 91.31 438 LYS A CA 1
ATOM 3529 C C . LYS A 1 438 ? -35.480 -9.514 33.274 1.00 91.31 438 LYS A C 1
ATOM 3531 O O . LYS A 1 438 ? -36.282 -9.423 34.201 1.00 91.31 438 LYS A O 1
ATOM 3536 N N . LEU A 1 439 ? -35.382 -8.620 32.295 1.00 92.12 439 LEU A N 1
ATOM 3537 C CA . LEU A 1 439 ? -36.101 -7.343 32.225 1.00 92.12 439 LEU A CA 1
ATOM 3538 C C . LEU A 1 439 ? -36.556 -7.091 30.785 1.00 92.12 439 LEU A C 1
ATOM 3540 O O . LEU A 1 439 ? -35.789 -7.339 29.859 1.00 92.12 439 LEU A O 1
ATOM 3544 N N . ASP A 1 440 ? -37.762 -6.561 30.571 1.00 89.88 440 ASP A N 1
ATOM 3545 C CA . ASP A 1 440 ? -38.198 -6.181 29.215 1.00 89.88 440 ASP A CA 1
ATOM 3546 C C . ASP A 1 440 ? -37.656 -4.801 28.802 1.00 89.88 440 ASP A C 1
ATOM 3548 O O . ASP A 1 440 ? -37.172 -4.623 27.684 1.00 89.88 440 ASP A O 1
ATOM 3552 N N . VAL A 1 441 ? -37.663 -3.830 29.718 1.00 92.81 441 VAL A N 1
ATOM 3553 C CA . VAL A 1 441 ? -37.098 -2.489 29.507 1.00 92.81 441 VAL A CA 1
ATOM 3554 C C . VAL A 1 441 ? -36.378 -2.033 30.773 1.00 92.81 441 VAL A C 1
ATOM 3556 O O . VAL A 1 441 ? -36.913 -2.159 31.875 1.00 92.81 441 VAL A O 1
ATOM 3559 N N . LEU A 1 442 ? -35.181 -1.480 30.606 1.00 93.44 442 LEU A N 1
ATOM 3560 C CA . LEU A 1 442 ? -34.455 -0.711 31.604 1.00 93.44 442 LEU A CA 1
ATOM 3561 C C . LEU A 1 442 ? -34.404 0.752 31.142 1.00 93.44 442 LEU A C 1
ATOM 3563 O O . LEU A 1 442 ? -33.632 1.105 30.249 1.00 93.44 442 LEU A O 1
ATOM 3567 N N . ASP A 1 443 ? -35.269 1.580 31.724 1.00 91.56 443 ASP A N 1
ATOM 3568 C CA . ASP A 1 443 ? -35.381 3.001 31.400 1.00 91.56 443 ASP A CA 1
ATOM 3569 C C . ASP A 1 443 ? -34.550 3.833 32.387 1.00 91.56 443 ASP A C 1
ATOM 3571 O O . ASP A 1 443 ? -34.855 3.899 33.577 1.00 91.56 443 ASP A O 1
ATOM 3575 N N . LEU A 1 444 ? -33.468 4.426 31.887 1.00 91.75 444 LEU A N 1
ATOM 3576 C CA . LEU A 1 444 ? -32.526 5.269 32.623 1.00 91.75 444 LEU A CA 1
ATOM 3577 C C . LEU A 1 444 ? -32.602 6.738 32.167 1.00 91.75 444 LEU A C 1
ATOM 3579 O O . LEU A 1 444 ? -31.723 7.516 32.530 1.00 91.75 444 LEU A O 1
ATOM 3583 N N . ARG A 1 445 ? -33.601 7.122 31.357 1.00 92.19 445 ARG A N 1
ATOM 3584 C CA . ARG A 1 445 ? -33.701 8.444 30.706 1.00 92.19 445 ARG A CA 1
ATOM 3585 C C . ARG A 1 445 ? -33.978 9.592 31.677 1.00 92.19 445 ARG A C 1
ATOM 3587 O O . ARG A 1 445 ? -34.730 9.434 32.636 1.00 92.19 445 ARG A O 1
ATOM 3594 N N . ASN A 1 446 ? -33.465 10.779 31.349 1.00 89.81 446 ASN A N 1
ATOM 3595 C CA . ASN A 1 446 ? -33.635 12.031 32.102 1.00 89.81 446 ASN A CA 1
ATOM 3596 C C . ASN A 1 446 ? -33.257 11.939 33.597 1.00 89.81 446 ASN A C 1
ATOM 3598 O O . ASN A 1 446 ? -33.853 12.617 34.438 1.00 89.81 446 ASN A O 1
ATOM 3602 N N . TYR A 1 447 ? -32.277 11.101 33.942 1.00 89.44 447 TYR A N 1
ATOM 3603 C CA . TYR A 1 447 ? -31.774 10.950 35.308 1.00 89.44 447 TYR A CA 1
ATOM 3604 C C . TYR A 1 447 ? -30.322 11.418 35.433 1.00 89.44 447 TYR A C 1
ATOM 3606 O O . TYR A 1 447 ? -29.555 11.416 34.474 1.00 89.44 447 TYR A O 1
ATOM 3614 N N . ASN A 1 448 ? -29.948 11.805 36.650 1.00 91.44 448 ASN A N 1
ATOM 3615 C CA . ASN A 1 448 ? -28.575 12.120 37.021 1.00 91.44 448 ASN A CA 1
ATOM 3616 C C . ASN A 1 448 ? -28.084 11.036 37.990 1.00 91.44 448 ASN A C 1
ATOM 3618 O O . ASN A 1 448 ? -28.564 10.962 39.123 1.00 91.44 448 ASN A O 1
ATOM 3622 N N . PHE A 1 449 ? -27.180 10.173 37.532 1.00 91.00 449 PHE A N 1
ATOM 3623 C CA . PHE A 1 449 ? -26.621 9.079 38.321 1.00 91.00 449 PHE A CA 1
ATOM 3624 C C . PHE A 1 449 ? -25.267 9.498 38.886 1.00 91.00 449 PHE A C 1
ATOM 3626 O O . PHE A 1 449 ? -24.310 9.727 38.143 1.00 91.00 449 PHE A O 1
ATOM 3633 N N . VAL A 1 450 ? -25.188 9.621 40.211 1.00 88.62 450 VAL A N 1
ATOM 3634 C CA . VAL A 1 450 ? -23.929 9.903 40.919 1.00 88.62 450 VAL A CA 1
ATOM 3635 C C . VAL A 1 450 ? -23.125 8.613 41.104 1.00 88.62 450 VAL A C 1
ATOM 3637 O O . VAL A 1 450 ? -21.921 8.594 40.864 1.00 88.62 450 VAL A O 1
ATOM 3640 N N . ASP A 1 451 ? -23.811 7.532 41.474 1.00 91.19 451 ASP A N 1
ATOM 3641 C CA . ASP A 1 451 ? -23.224 6.221 41.738 1.00 91.19 451 ASP A CA 1
ATOM 3642 C C . ASP A 1 451 ? -22.924 5.405 40.461 1.00 91.19 451 ASP A C 1
ATOM 3644 O O . ASP A 1 451 ? -23.545 5.617 39.414 1.00 91.19 451 ASP A O 1
ATOM 3648 N N . PRO A 1 452 ? -21.969 4.452 40.519 1.00 91.81 452 PRO A N 1
ATOM 3649 C CA . PRO A 1 452 ? -21.609 3.593 39.391 1.00 91.81 452 PRO A CA 1
ATOM 3650 C C . PRO A 1 452 ? -22.759 2.676 38.955 1.00 91.81 452 PRO A C 1
ATOM 3652 O O . PRO A 1 452 ? -23.286 1.899 39.752 1.00 91.81 452 PRO A O 1
ATOM 3655 N N . ILE A 1 453 ? -23.060 2.651 37.655 1.00 94.25 453 ILE A N 1
ATOM 3656 C CA . ILE A 1 453 ? -24.027 1.705 37.088 1.00 94.25 453 ILE A CA 1
ATOM 3657 C C . ILE A 1 453 ? -23.307 0.409 36.730 1.00 94.25 453 ILE A C 1
ATOM 3659 O O . ILE A 1 453 ? -22.375 0.402 35.927 1.00 94.25 453 ILE A O 1
ATOM 3663 N N . ARG A 1 454 ? -23.750 -0.709 37.312 1.00 95.12 454 ARG A N 1
ATOM 3664 C CA . ARG A 1 454 ? -23.171 -2.037 37.067 1.00 95.12 454 ARG A CA 1
ATOM 3665 C C . ARG A 1 454 ? -24.259 -3.048 36.734 1.00 95.12 454 ARG A C 1
ATOM 3667 O O . ARG A 1 454 ? -25.064 -3.403 37.593 1.00 95.12 454 ARG A O 1
ATOM 3674 N N . ILE A 1 455 ? -24.251 -3.541 35.500 1.00 95.38 455 ILE A N 1
ATOM 3675 C CA . ILE A 1 455 ? -25.162 -4.573 34.995 1.00 95.38 455 ILE A CA 1
ATOM 3676 C C . ILE A 1 455 ? -24.329 -5.820 34.691 1.00 95.38 455 ILE A C 1
ATOM 3678 O O . ILE A 1 455 ? -23.351 -5.739 33.953 1.00 95.38 455 ILE A O 1
ATOM 3682 N N . SER A 1 456 ? -24.682 -6.976 35.258 1.00 94.75 456 SER A N 1
ATOM 3683 C CA . SER A 1 456 ? -23.925 -8.217 35.035 1.00 94.75 456 SER A CA 1
ATOM 3684 C C . SER A 1 456 ? -24.810 -9.456 34.896 1.00 94.75 456 SER A C 1
ATOM 3686 O O . SER A 1 456 ? -25.720 -9.663 35.695 1.00 94.75 456 SER A O 1
ATOM 3688 N N . LYS A 1 457 ? -24.520 -10.335 33.928 1.00 94.00 457 LYS A N 1
ATOM 3689 C CA . LYS A 1 457 ? -25.218 -11.632 33.766 1.00 94.00 457 LYS A CA 1
ATOM 3690 C C . LYS A 1 457 ? -26.738 -11.490 33.580 1.00 94.00 457 LYS A C 1
ATOM 3692 O O . LYS A 1 457 ? -27.510 -12.280 34.122 1.00 94.00 457 LYS A O 1
ATOM 3697 N N . CYS A 1 458 ? -27.171 -10.457 32.860 1.00 93.31 458 CYS A N 1
ATOM 3698 C CA . CYS A 1 458 ? -28.584 -10.124 32.672 1.00 93.31 458 CYS A CA 1
ATOM 3699 C C . CYS A 1 458 ? -29.076 -10.432 31.247 1.00 93.31 458 CYS A C 1
ATOM 3701 O O . CYS A 1 458 ? -28.296 -10.489 30.296 1.00 93.31 458 CYS A O 1
ATOM 3703 N N . GLN A 1 459 ? -30.394 -10.571 31.091 1.00 94.56 459 GLN A N 1
ATOM 3704 C CA . GLN A 1 459 ? -31.070 -10.562 29.790 1.00 94.56 459 GLN A CA 1
ATOM 3705 C C . GLN A 1 459 ? -32.068 -9.400 29.772 1.00 94.56 459 GLN A C 1
ATOM 3707 O O . GLN A 1 459 ? -33.065 -9.428 30.493 1.00 94.56 459 GLN A O 1
ATOM 3712 N N . ILE A 1 460 ? -31.800 -8.373 28.967 1.00 94.62 460 ILE A N 1
ATOM 3713 C CA . ILE A 1 460 ? -32.581 -7.130 28.950 1.00 94.62 460 ILE A CA 1
ATOM 3714 C C . ILE A 1 460 ? -33.182 -6.929 27.556 1.00 94.62 460 ILE A C 1
ATOM 3716 O O . ILE A 1 460 ? -32.486 -7.035 26.551 1.00 94.62 460 ILE A O 1
ATOM 3720 N N . GLY A 1 461 ? -34.479 -6.641 27.462 1.00 92.06 461 GLY A N 1
ATOM 3721 C CA . GLY A 1 461 ? -35.121 -6.359 26.179 1.00 92.06 461 GLY A CA 1
ATOM 3722 C C . GLY A 1 461 ? -34.603 -5.054 25.569 1.00 92.06 461 GLY A C 1
ATOM 3723 O O . GLY A 1 461 ? -34.062 -5.073 24.468 1.00 92.06 461 GLY A O 1
ATOM 3724 N N . SER A 1 462 ? -34.708 -3.941 26.296 1.00 94.69 462 SER A N 1
ATOM 3725 C CA . SER A 1 462 ? -34.213 -2.627 25.860 1.00 94.69 462 SER A CA 1
ATOM 3726 C C . SER A 1 462 ? -33.507 -1.878 26.994 1.00 94.69 462 SER A C 1
ATOM 3728 O O . SER A 1 462 ? -33.994 -1.907 28.120 1.00 94.69 462 SER A O 1
ATOM 3730 N N . ILE A 1 463 ? -32.416 -1.168 26.701 1.00 94.81 463 ILE A N 1
ATOM 3731 C CA . ILE A 1 463 ? -31.785 -0.179 27.594 1.00 94.81 463 ILE A CA 1
ATOM 3732 C C . ILE A 1 463 ? -31.891 1.195 26.926 1.00 94.81 463 ILE A C 1
ATOM 3734 O O . ILE A 1 463 ? -31.517 1.332 25.758 1.00 94.81 463 ILE A O 1
ATOM 3738 N N . LEU A 1 464 ? -32.407 2.188 27.654 1.00 93.38 464 LEU A N 1
ATOM 3739 C CA . LEU A 1 464 ? -32.634 3.553 27.167 1.00 93.38 464 LEU A CA 1
ATOM 3740 C C . LEU A 1 464 ? -32.016 4.568 28.138 1.00 93.38 464 LEU A C 1
ATOM 3742 O O . LEU A 1 464 ? -32.412 4.600 29.300 1.00 93.38 464 LEU A O 1
ATOM 3746 N N . CYS A 1 465 ? -31.085 5.404 27.676 1.00 92.25 465 CYS A N 1
ATOM 3747 C CA . CYS A 1 465 ? -30.347 6.356 28.521 1.00 92.25 465 CYS A CA 1
ATOM 3748 C C . CYS A 1 465 ? -30.451 7.827 28.076 1.00 92.25 465 CYS A C 1
ATOM 3750 O O . CYS A 1 465 ? -29.723 8.656 28.612 1.00 92.25 465 CYS A O 1
ATOM 3752 N N . ASP A 1 466 ? -31.295 8.151 27.091 1.00 90.56 466 ASP A N 1
ATOM 3753 C CA . ASP A 1 466 ? -31.438 9.496 26.505 1.00 90.56 466 ASP A CA 1
ATOM 3754 C C . ASP A 1 466 ? -31.594 10.619 27.558 1.00 90.56 466 ASP A C 1
ATOM 3756 O O . ASP A 1 466 ? -32.406 10.512 28.484 1.00 90.56 466 ASP A O 1
ATOM 3760 N N . GLY A 1 467 ? -30.863 11.724 27.378 1.00 88.50 467 GLY A N 1
ATOM 3761 C CA . GLY A 1 467 ? -30.956 12.923 28.220 1.00 88.50 467 GLY A CA 1
ATOM 3762 C C . GLY A 1 467 ? -30.438 12.769 29.655 1.00 88.50 467 GLY A C 1
ATOM 3763 O O . GLY A 1 467 ? -30.838 13.548 30.520 1.00 88.50 467 GLY A O 1
ATOM 3764 N N . SER A 1 468 ? -29.590 11.774 29.924 1.00 91.56 468 SER A N 1
ATOM 3765 C CA . SER A 1 468 ? -29.080 11.469 31.270 1.00 91.56 468 SER A CA 1
ATOM 3766 C C . SER A 1 468 ? -27.608 11.843 31.463 1.00 91.56 468 SER A C 1
ATOM 3768 O O . SER A 1 468 ? -26.824 11.853 30.512 1.00 91.56 468 SER A O 1
ATOM 3770 N N . ASP A 1 469 ? -27.234 12.126 32.713 1.00 92.38 469 ASP A N 1
ATOM 3771 C CA . ASP A 1 469 ? -25.855 12.398 33.141 1.00 92.38 469 ASP A CA 1
ATOM 3772 C C . ASP A 1 469 ? -25.368 11.254 34.046 1.00 92.38 469 ASP A C 1
ATOM 3774 O O . ASP A 1 469 ? -26.033 10.884 35.018 1.00 92.38 469 ASP A O 1
ATOM 3778 N N . PHE A 1 470 ? -24.222 10.669 33.705 1.00 94.25 470 PHE A N 1
ATOM 3779 C CA . PHE A 1 470 ? -23.608 9.540 34.398 1.00 94.25 470 PHE A CA 1
ATOM 3780 C C . PHE A 1 470 ? -22.253 9.985 34.962 1.00 94.25 470 PHE A C 1
ATOM 3782 O O . PHE A 1 470 ? -21.254 10.062 34.241 1.00 94.25 470 PHE A O 1
ATOM 3789 N N . ASN A 1 471 ? -22.222 10.300 36.260 1.00 92.31 471 ASN A N 1
ATOM 3790 C CA . ASN A 1 471 ? -21.013 10.763 36.950 1.00 92.31 471 ASN A CA 1
ATOM 3791 C C . ASN A 1 471 ? -20.115 9.607 37.407 1.00 92.31 471 ASN A C 1
ATOM 3793 O O . ASN A 1 471 ? -18.911 9.803 37.537 1.00 92.31 471 ASN A O 1
ATOM 3797 N N . GLY A 1 472 ? -20.700 8.433 37.660 1.00 91.56 472 GLY A N 1
ATOM 3798 C CA . GLY A 1 472 ? -19.987 7.191 37.953 1.00 91.56 472 GLY A CA 1
ATOM 3799 C C . GLY A 1 472 ? -19.811 6.305 36.710 1.00 91.56 472 GLY A C 1
ATOM 3800 O O . GLY A 1 472 ? -20.502 6.499 35.707 1.00 91.56 472 GLY A O 1
ATOM 3801 N N . PRO A 1 473 ? -18.906 5.308 36.754 1.00 93.94 473 PRO A N 1
ATOM 3802 C CA . PRO A 1 473 ? -18.622 4.438 35.615 1.00 93.94 473 PRO A CA 1
ATOM 3803 C C . PRO A 1 473 ? -19.836 3.592 35.220 1.00 93.94 473 PRO A C 1
ATOM 3805 O O . PRO A 1 473 ? -20.540 3.047 36.076 1.00 93.94 473 PRO A O 1
ATOM 3808 N N . PHE A 1 474 ? -20.041 3.450 33.911 1.00 96.25 474 PHE A N 1
ATOM 3809 C CA . PHE A 1 474 ? -21.140 2.710 33.299 1.00 96.25 474 PHE A CA 1
ATOM 3810 C C . PHE A 1 474 ? -20.628 1.365 32.772 1.00 96.25 474 PHE A C 1
ATOM 3812 O O . PHE A 1 474 ? -19.956 1.296 31.742 1.00 96.25 474 PHE A O 1
ATOM 3819 N N . ILE A 1 475 ? -20.914 0.286 33.500 1.00 96.94 475 ILE A N 1
ATOM 3820 C CA . ILE A 1 475 ? -20.316 -1.035 33.284 1.00 96.94 475 ILE A CA 1
ATOM 3821 C C . ILE A 1 475 ? -21.406 -2.065 32.965 1.00 96.94 475 ILE A C 1
ATOM 3823 O O . ILE A 1 475 ? -22.314 -2.292 33.769 1.00 96.94 475 ILE A O 1
ATOM 3827 N N . ILE A 1 476 ? -21.280 -2.737 31.820 1.00 97.38 476 ILE A N 1
ATOM 3828 C CA . ILE A 1 476 ? -22.116 -3.874 31.421 1.00 97.38 476 ILE A CA 1
ATOM 3829 C C . ILE A 1 476 ? -21.217 -5.081 31.127 1.00 97.38 476 ILE A C 1
ATOM 3831 O O . ILE A 1 476 ? -20.379 -5.037 30.226 1.00 97.38 476 ILE A O 1
ATOM 3835 N N . GLU A 1 477 ? -21.422 -6.180 31.856 1.00 96.88 477 GLU A N 1
ATOM 3836 C CA . GLU A 1 477 ? -20.688 -7.439 31.677 1.00 96.88 477 GLU A CA 1
ATOM 3837 C C . GLU A 1 477 ? -21.627 -8.638 31.454 1.00 96.88 477 GLU A C 1
ATOM 3839 O O . GLU A 1 477 ? -22.708 -8.710 32.042 1.00 96.88 477 GLU A O 1
ATOM 3844 N N . ASP A 1 478 ? -21.220 -9.620 30.641 1.00 96.12 478 ASP A N 1
ATOM 3845 C CA . ASP A 1 478 ? -21.919 -10.915 30.477 1.00 96.12 478 ASP A CA 1
ATOM 3846 C C . ASP A 1 478 ? -23.433 -10.790 30.188 1.00 96.12 478 ASP A C 1
ATOM 3848 O O . ASP A 1 478 ? -24.241 -11.569 30.693 1.00 96.12 478 ASP A O 1
ATOM 3852 N N . THR A 1 479 ? -23.853 -9.758 29.454 1.00 96.06 479 THR A N 1
ATOM 3853 C CA . THR A 1 479 ? -25.267 -9.356 29.357 1.00 96.06 479 THR A CA 1
ATOM 3854 C C . THR A 1 479 ? -25.749 -9.377 27.913 1.00 96.06 479 THR A C 1
ATOM 3856 O O . THR A 1 479 ? -25.048 -8.921 27.009 1.00 96.06 479 THR A O 1
ATOM 3859 N N . LYS A 1 480 ? -26.972 -9.878 27.709 1.00 96.19 480 LYS A N 1
ATOM 3860 C CA . LYS A 1 480 ? -27.624 -9.956 26.399 1.00 96.19 480 LYS A CA 1
ATOM 3861 C C . LYS A 1 480 ? -28.744 -8.921 26.274 1.00 96.19 480 LYS A C 1
ATOM 3863 O O . LYS A 1 480 ? -29.652 -8.902 27.108 1.00 96.19 480 LYS A O 1
ATOM 3868 N N . ILE A 1 481 ? -28.687 -8.088 25.235 1.00 96.25 481 ILE A N 1
ATOM 3869 C CA . ILE A 1 481 ? -29.658 -7.029 24.922 1.00 96.25 481 ILE A CA 1
ATOM 3870 C C . ILE A 1 481 ? -30.416 -7.392 23.637 1.00 96.25 481 ILE A C 1
ATOM 3872 O O . ILE A 1 481 ? -29.798 -7.617 22.597 1.00 96.25 481 ILE A O 1
ATOM 3876 N N . LEU A 1 482 ? -31.750 -7.458 23.694 1.00 94.12 482 LEU A N 1
ATOM 3877 C CA . LEU A 1 482 ? -32.551 -8.099 22.637 1.00 94.12 482 LEU A CA 1
ATOM 3878 C C . LEU A 1 482 ? -33.096 -7.149 21.553 1.00 94.12 482 LEU A C 1
ATOM 3880 O O . LEU A 1 482 ? -33.240 -7.570 20.411 1.00 94.12 482 LEU A O 1
ATOM 3884 N N . ARG A 1 483 ? -33.462 -5.902 21.891 1.00 94.00 483 ARG A N 1
ATOM 3885 C CA . ARG A 1 483 ? -34.242 -5.001 21.008 1.00 94.00 483 ARG A CA 1
ATOM 3886 C C . ARG A 1 483 ? -33.594 -3.645 20.755 1.00 94.00 483 ARG A C 1
ATOM 3888 O O . ARG A 1 483 ? -33.392 -3.298 19.597 1.00 94.00 483 ARG A O 1
ATOM 3895 N N . HIS A 1 484 ? -33.264 -2.891 21.804 1.00 93.38 484 HIS A N 1
ATOM 3896 C CA . HIS A 1 484 ? -32.651 -1.564 21.662 1.00 93.38 484 HIS A CA 1
ATOM 3897 C C . HIS A 1 484 ? -31.592 -1.310 22.738 1.00 93.38 484 HIS A C 1
ATOM 3899 O O . HIS A 1 484 ? -31.832 -1.543 23.923 1.00 93.38 484 HIS A O 1
ATOM 3905 N N . PHE A 1 485 ? -30.446 -0.777 22.328 1.00 95.06 485 PHE A N 1
ATOM 3906 C CA . PHE A 1 485 ? -29.404 -0.239 23.194 1.00 95.06 485 PHE A CA 1
ATOM 3907 C C . PHE A 1 485 ? -29.169 1.230 22.815 1.00 95.06 485 PHE A C 1
ATOM 3909 O O . PHE A 1 485 ? -28.303 1.544 21.995 1.00 95.06 485 PHE A O 1
ATOM 3916 N N . SER A 1 486 ? -29.992 2.122 23.376 1.00 92.62 486 SER A N 1
ATOM 3917 C CA . SER A 1 486 ? -29.873 3.569 23.171 1.00 92.62 486 SER A CA 1
ATOM 3918 C C . SER A 1 486 ? -29.107 4.195 24.327 1.00 92.62 486 SER A C 1
ATOM 3920 O O . SER A 1 486 ? -29.628 4.256 25.443 1.00 92.62 486 SER A O 1
ATOM 3922 N N . LEU A 1 487 ? -27.889 4.681 24.072 1.00 90.25 487 LEU A N 1
ATOM 3923 C CA . LEU A 1 487 ? -27.232 5.589 25.018 1.00 90.25 487 LEU A CA 1
ATOM 3924 C C . LEU A 1 487 ? -27.743 7.024 24.839 1.00 90.25 487 LEU A C 1
ATOM 3926 O O . LEU A 1 487 ? -27.882 7.743 25.823 1.00 90.25 487 LEU A O 1
ATOM 3930 N N . SER A 1 488 ? -28.053 7.408 23.600 1.00 85.56 488 SER A N 1
ATOM 3931 C CA . SER A 1 488 ? -28.740 8.645 23.231 1.00 85.56 488 SER A CA 1
ATOM 3932 C C . SER A 1 488 ? -29.294 8.506 21.815 1.00 85.56 488 SER A C 1
ATOM 3934 O O . SER A 1 488 ? -28.601 8.013 20.928 1.00 85.56 488 SER A O 1
ATOM 3936 N N . SER A 1 489 ? -30.519 8.974 21.595 1.00 76.75 489 SER A N 1
ATOM 3937 C CA . SER A 1 489 ? -31.212 8.943 20.300 1.00 76.75 489 SER A CA 1
ATOM 3938 C C . SER A 1 489 ? -31.695 10.308 19.803 1.00 76.75 489 SER A C 1
ATOM 3940 O O . SER A 1 489 ? -32.134 10.413 18.660 1.00 76.75 489 SER A O 1
ATOM 3942 N N . ASN A 1 490 ? -31.687 11.340 20.657 1.00 72.50 490 ASN A N 1
ATOM 3943 C CA . ASN A 1 490 ? -32.284 12.649 20.342 1.00 72.50 490 ASN A CA 1
ATOM 3944 C C . ASN A 1 490 ? -31.807 13.770 21.288 1.00 72.50 490 ASN A C 1
ATOM 3946 O O . ASN A 1 490 ? -31.605 14.906 20.868 1.00 72.50 490 ASN A O 1
ATOM 3950 N N . ILE A 1 491 ? -31.615 13.450 22.574 1.00 76.38 491 ILE A N 1
ATOM 3951 C CA . ILE A 1 491 ? -31.040 14.349 23.584 1.00 76.38 491 ILE A CA 1
ATOM 3952 C C . ILE A 1 491 ? -29.742 13.709 24.073 1.00 76.38 491 ILE A C 1
ATOM 3954 O O . ILE A 1 491 ? -29.792 12.671 24.732 1.00 76.38 491 ILE A O 1
ATOM 3958 N N . GLY A 1 492 ? -28.613 14.340 23.738 1.00 80.88 492 GLY A N 1
ATOM 3959 C CA . GLY A 1 492 ? -27.269 13.853 24.048 1.00 80.88 492 GLY A CA 1
ATOM 3960 C C . GLY A 1 492 ? -27.080 13.540 25.530 1.00 80.88 492 GLY A C 1
ATOM 3961 O O . GLY A 1 492 ? -27.295 14.402 26.383 1.00 80.88 492 GLY A O 1
ATOM 3962 N N . SER A 1 493 ? -26.661 12.310 25.818 1.00 90.12 493 SER A N 1
ATOM 3963 C CA . SER A 1 493 ? -26.337 11.851 27.170 1.00 90.12 493 SER A CA 1
ATOM 3964 C C . SER A 1 493 ? -24.852 12.030 27.467 1.00 90.12 493 SER A C 1
ATOM 3966 O O . SER A 1 493 ? -23.997 11.825 26.597 1.00 90.12 493 SER A O 1
ATOM 3968 N N . LEU A 1 494 ? -24.547 12.401 28.709 1.00 92.31 494 LEU A N 1
ATOM 3969 C CA . LEU A 1 494 ? -23.199 12.714 29.168 1.00 92.31 494 LEU A CA 1
ATOM 3970 C C . LEU A 1 494 ? -22.677 11.604 30.081 1.00 92.31 494 LEU A C 1
ATOM 3972 O O . LEU A 1 494 ? -23.286 11.279 31.094 1.00 92.31 494 LEU A O 1
ATOM 3976 N N . PHE A 1 495 ? -21.516 11.056 29.742 1.00 95.50 495 PHE A N 1
ATOM 3977 C CA . PHE A 1 495 ? -20.785 10.089 30.554 1.00 95.50 495 PHE A CA 1
ATOM 3978 C C . PHE A 1 495 ? -19.497 10.762 31.028 1.00 95.50 495 PHE A C 1
ATOM 3980 O O . PHE A 1 495 ? -18.584 11.021 30.239 1.00 95.50 495 PHE A O 1
ATOM 3987 N N . ARG A 1 496 ? -19.437 11.117 32.315 1.00 93.75 496 ARG A N 1
ATOM 3988 C CA . ARG A 1 496 ? -18.281 11.809 32.913 1.00 93.75 496 ARG A CA 1
ATOM 3989 C C . ARG A 1 496 ? -17.196 10.845 33.385 1.00 93.75 496 ARG A C 1
ATOM 3991 O O . ARG A 1 496 ? -16.040 11.250 33.506 1.00 93.75 496 ARG A O 1
ATOM 3998 N N . ASP A 1 497 ? -17.565 9.589 33.613 1.00 94.50 497 ASP A N 1
ATOM 3999 C CA . ASP A 1 497 ? -16.660 8.467 33.861 1.00 94.50 497 ASP A CA 1
ATOM 4000 C C . ASP A 1 497 ? -16.715 7.460 32.687 1.00 94.50 497 ASP A C 1
ATOM 4002 O O . ASP A 1 497 ? -17.318 7.708 31.642 1.00 94.50 497 ASP A O 1
ATOM 4006 N N . SER A 1 498 ? -15.998 6.355 32.830 1.00 95.75 498 SER A N 1
ATOM 4007 C CA . SER A 1 498 ? -15.732 5.332 31.829 1.00 95.75 498 SER A CA 1
ATOM 4008 C C . SER A 1 498 ? -16.963 4.508 31.448 1.00 95.75 498 SER A C 1
ATOM 4010 O O . SER A 1 498 ? -17.793 4.158 32.290 1.00 95.75 498 SER A O 1
ATOM 4012 N N . ILE A 1 499 ? -17.043 4.140 30.167 1.00 97.38 499 ILE A N 1
ATOM 4013 C CA . ILE A 1 499 ? -18.052 3.222 29.623 1.00 97.38 499 ILE A CA 1
ATOM 4014 C C . ILE A 1 499 ? -17.355 1.892 29.340 1.00 97.38 499 ILE A C 1
ATOM 4016 O O . ILE A 1 499 ? -16.427 1.845 28.535 1.00 97.38 499 ILE A O 1
ATOM 4020 N N . LYS A 1 500 ? -17.782 0.797 29.977 1.00 97.88 500 LYS A N 1
ATOM 4021 C CA . LYS A 1 500 ? -17.136 -0.520 29.840 1.00 97.88 500 LYS A CA 1
ATOM 4022 C C . LYS A 1 500 ? -18.150 -1.594 29.477 1.00 97.88 500 LYS A C 1
ATOM 4024 O O . LYS A 1 500 ? -19.010 -1.942 30.281 1.00 97.88 500 LYS A O 1
ATOM 4029 N N . LEU A 1 501 ? -18.024 -2.134 28.270 1.00 97.75 501 LEU A N 1
ATOM 4030 C CA . LEU A 1 501 ? -18.859 -3.202 27.728 1.00 97.75 501 LEU A CA 1
ATOM 4031 C C . LEU A 1 501 ? -17.990 -4.449 27.536 1.00 97.75 501 LEU A C 1
ATOM 4033 O O . LEU A 1 501 ? -17.066 -4.442 26.725 1.00 97.75 501 LEU A O 1
ATOM 4037 N N . LYS A 1 502 ? -18.255 -5.520 28.289 1.00 97.62 502 LYS A N 1
ATOM 4038 C CA . LYS A 1 502 ? -17.451 -6.751 28.263 1.00 97.62 502 LYS A CA 1
ATOM 4039 C C . LYS A 1 502 ? -18.323 -7.985 28.072 1.00 97.62 502 LYS A C 1
ATOM 4041 O O . LYS A 1 502 ? -19.163 -8.283 28.917 1.00 97.62 502 LYS A O 1
ATOM 4046 N N . ARG A 1 503 ? -18.102 -8.737 26.989 1.00 97.31 503 ARG A N 1
ATOM 4047 C CA . ARG A 1 503 ? -18.944 -9.888 26.605 1.00 97.31 503 ARG A CA 1
ATOM 4048 C C . ARG A 1 503 ? -20.428 -9.503 26.550 1.00 97.31 503 ARG A C 1
ATOM 4050 O O . ARG A 1 503 ? -21.283 -10.183 27.116 1.00 97.31 503 ARG A O 1
ATOM 4057 N N . VAL A 1 504 ? -20.717 -8.366 25.912 1.00 97.31 504 VAL A N 1
ATOM 4058 C CA . VAL A 1 504 ? -22.085 -7.885 25.693 1.00 97.31 504 VAL A CA 1
ATOM 4059 C C . VAL A 1 504 ? -22.561 -8.376 24.332 1.00 97.31 504 VAL A C 1
ATOM 4061 O O . VAL A 1 504 ? -21.923 -8.123 23.308 1.00 97.31 504 VAL A O 1
ATOM 4064 N N . GLU A 1 505 ? -23.682 -9.087 24.323 1.00 97.19 505 GLU A N 1
ATOM 4065 C CA . GLU A 1 505 ? -24.344 -9.539 23.101 1.00 97.19 505 GLU A CA 1
ATOM 4066 C C . GLU A 1 505 ? -25.530 -8.615 22.817 1.00 97.19 505 GLU A C 1
ATOM 4068 O O . GLU A 1 505 ? -26.402 -8.457 23.670 1.00 97.19 505 GLU A O 1
ATOM 4073 N N . VAL A 1 506 ? -25.576 -7.994 21.639 1.00 96.69 506 VAL A N 1
ATOM 4074 C CA . VAL A 1 506 ? -26.686 -7.124 21.234 1.00 96.69 506 VAL A CA 1
ATOM 4075 C C . VAL A 1 506 ? -27.300 -7.653 19.945 1.00 96.69 506 VAL A C 1
ATOM 4077 O O . VAL A 1 506 ? -26.683 -7.584 18.882 1.00 96.69 506 VAL A O 1
ATOM 4080 N N . GLU A 1 507 ? -28.521 -8.175 20.062 1.00 94.31 507 GLU A N 1
ATOM 4081 C CA . GLU A 1 507 ? -29.348 -8.615 18.928 1.00 94.31 507 GLU A CA 1
ATOM 4082 C C . GLU A 1 507 ? -30.116 -7.445 18.284 1.00 94.31 507 GLU A C 1
ATOM 4084 O O . GLU A 1 507 ? -30.505 -7.494 17.116 1.00 94.31 507 GLU A O 1
ATOM 4089 N N . GLY A 1 508 ? -30.331 -6.389 19.072 1.00 90.19 508 GLY A N 1
ATOM 4090 C CA . GLY A 1 508 ? -31.147 -5.229 18.737 1.00 90.19 508 GLY A CA 1
ATOM 4091 C C . GLY A 1 508 ? -30.431 -4.091 18.003 1.00 90.19 508 GLY A C 1
ATOM 4092 O O . GLY A 1 508 ? -29.265 -4.176 17.624 1.00 90.19 508 GLY A O 1
ATOM 4093 N N . GLU A 1 509 ? -31.145 -2.982 17.826 1.00 92.38 509 GLU A N 1
ATOM 4094 C CA . GLU A 1 509 ? -30.585 -1.721 17.328 1.00 92.38 509 GLU A CA 1
ATOM 4095 C C . GLU A 1 509 ? -29.694 -1.051 18.384 1.00 92.38 509 GLU A C 1
ATOM 4097 O O . GLU A 1 509 ? -30.015 -1.055 19.573 1.00 92.38 509 GLU A O 1
ATOM 4102 N N . ILE A 1 510 ? -28.593 -0.433 17.951 1.00 95.81 510 ILE A N 1
ATOM 4103 C CA . ILE A 1 510 ? -27.655 0.296 18.817 1.00 95.81 510 ILE A CA 1
ATOM 4104 C C . ILE A 1 510 ? -27.591 1.741 18.325 1.00 95.81 510 ILE A C 1
ATOM 4106 O O . ILE A 1 510 ? -27.217 1.974 17.172 1.00 95.81 510 ILE A O 1
ATOM 4110 N N . VAL A 1 511 ? -27.962 2.695 19.185 1.00 95.25 511 VAL A N 1
ATOM 4111 C CA . VAL A 1 511 ? -28.086 4.119 18.828 1.00 95.25 511 VAL A CA 1
ATOM 4112 C C . VAL A 1 511 ? -27.420 4.999 19.884 1.00 95.25 511 VAL A C 1
ATOM 4114 O O . VAL A 1 511 ? -27.838 5.065 21.040 1.00 95.25 511 VAL A O 1
ATOM 4117 N N . TRP A 1 512 ? -26.320 5.622 19.485 1.00 94.19 512 TRP A N 1
ATOM 4118 C CA . TRP A 1 512 ? -25.521 6.568 20.249 1.00 94.19 512 TRP A CA 1
ATOM 4119 C C . TRP A 1 512 ? -25.384 7.826 19.362 1.00 94.19 512 TRP A C 1
ATOM 4121 O O . TRP A 1 512 ? -24.413 7.970 18.627 1.00 94.19 512 TRP A O 1
ATOM 4131 N N . ASP A 1 513 ? -26.383 8.709 19.352 1.00 92.75 513 ASP A N 1
ATOM 4132 C CA . ASP A 1 513 ? -26.340 9.997 18.637 1.00 92.75 513 ASP A CA 1
ATOM 4133 C C . ASP A 1 513 ? -26.028 11.126 19.628 1.00 92.75 513 ASP A C 1
ATOM 4135 O O . ASP A 1 513 ? -26.729 11.294 20.629 1.00 92.75 513 ASP A O 1
ATOM 4139 N N . GLY A 1 514 ? -24.950 11.876 19.393 1.00 91.62 514 GLY A N 1
ATOM 4140 C CA . GLY A 1 514 ? -24.554 12.994 20.258 1.00 91.62 514 GLY A CA 1
ATOM 4141 C C . GLY A 1 514 ? -24.114 12.598 21.676 1.00 91.62 514 GLY A C 1
ATOM 4142 O O . GLY A 1 514 ? -24.228 13.411 22.594 1.00 91.62 514 GLY A O 1
ATOM 4143 N N . VAL A 1 515 ? -23.638 11.364 21.887 1.00 94.12 515 VAL A N 1
ATOM 4144 C CA . VAL A 1 515 ? -23.082 10.930 23.184 1.00 94.12 515 VAL A CA 1
ATOM 4145 C C . VAL A 1 515 ? -21.747 11.630 23.443 1.00 94.12 515 VAL A C 1
ATOM 4147 O O . VAL A 1 515 ? -20.878 11.668 22.569 1.00 94.12 515 VAL A O 1
ATOM 4150 N N . VAL A 1 516 ? -21.561 12.138 24.663 1.00 94.81 516 VAL A N 1
ATOM 4151 C CA . VAL A 1 516 ? -20.296 12.733 25.115 1.00 94.81 516 VAL A CA 1
ATOM 4152 C C . VAL A 1 516 ? -19.681 11.848 26.198 1.00 94.81 516 VAL A C 1
ATOM 4154 O O . VAL A 1 516 ? -20.257 11.697 27.274 1.00 94.81 516 VAL A O 1
ATOM 4157 N N . ALA A 1 517 ? -18.507 11.278 25.929 1.00 95.88 517 ALA A N 1
ATOM 4158 C CA . ALA A 1 517 ? -17.750 10.446 26.861 1.00 95.88 517 ALA A CA 1
ATOM 4159 C C . ALA A 1 517 ? -16.460 11.160 27.295 1.00 95.88 517 ALA A C 1
ATOM 4161 O O . ALA A 1 517 ? -15.555 11.397 26.495 1.00 95.88 517 ALA A O 1
ATOM 4162 N N . SER A 1 518 ? -16.370 11.500 28.582 1.00 94.88 518 SER A N 1
ATOM 4163 C CA . SER A 1 518 ? -15.265 12.281 29.167 1.00 94.88 518 SER A CA 1
ATOM 4164 C C . SER A 1 518 ? -14.059 11.426 29.593 1.00 94.88 518 SER A C 1
ATOM 4166 O O . SER A 1 518 ? -13.007 11.956 29.964 1.00 94.88 518 SER A O 1
ATOM 4168 N N . LYS A 1 519 ? -14.217 10.098 29.585 1.00 96.12 519 LYS A N 1
ATOM 4169 C CA . LYS A 1 519 ? -13.224 9.081 29.966 1.00 96.12 519 LYS A CA 1
ATOM 4170 C C . LYS A 1 519 ? -13.231 7.935 28.951 1.00 96.12 519 LYS A C 1
ATOM 4172 O O . LYS A 1 519 ? -13.901 8.014 27.927 1.00 96.12 519 LYS A O 1
ATOM 4177 N N . GLU A 1 520 ? -12.431 6.910 29.229 1.00 96.19 520 GLU A N 1
ATOM 4178 C CA . GLU A 1 520 ? -12.250 5.747 28.361 1.00 96.19 520 GLU A CA 1
ATOM 4179 C C . GLU A 1 520 ? -13.569 5.029 28.024 1.00 96.19 520 GLU A C 1
ATOM 4181 O O . GLU A 1 520 ? -14.438 4.836 28.882 1.00 96.19 520 GLU A O 1
ATOM 4186 N N . VAL A 1 521 ? -13.692 4.600 26.767 1.00 97.69 521 VAL A N 1
ATOM 4187 C CA . VAL A 1 521 ? -14.781 3.748 26.278 1.00 97.69 521 VAL A CA 1
ATOM 4188 C C . VAL A 1 521 ? -14.182 2.422 25.832 1.00 97.69 521 VAL A C 1
ATOM 4190 O O . VAL A 1 521 ? -13.466 2.359 24.836 1.00 97.69 521 VAL A O 1
ATOM 4193 N N . THR A 1 522 ? -14.466 1.351 26.568 1.00 98.00 522 THR A N 1
ATOM 4194 C CA . THR A 1 522 ? -13.893 0.021 26.337 1.00 98.00 522 THR A CA 1
ATOM 4195 C C . THR A 1 522 ? -14.971 -0.964 25.885 1.00 98.00 522 THR A C 1
ATOM 4197 O O . THR A 1 522 ? -15.973 -1.150 26.576 1.00 98.00 522 THR A O 1
ATOM 4200 N N . ILE A 1 523 ? -14.753 -1.641 24.756 1.00 97.88 523 ILE A N 1
ATOM 4201 C CA . ILE A 1 523 ? -15.633 -2.681 24.208 1.00 97.88 523 ILE A CA 1
ATOM 4202 C C . ILE A 1 523 ? -14.802 -3.951 23.999 1.00 97.88 523 ILE A C 1
ATOM 4204 O O . ILE A 1 523 ? -13.935 -3.999 23.131 1.00 97.88 523 ILE A O 1
ATOM 4208 N N . LEU A 1 524 ? -15.052 -4.980 24.806 1.00 97.81 524 LEU A N 1
ATOM 4209 C CA . LEU A 1 524 ? -14.262 -6.212 24.853 1.00 97.81 524 LEU A CA 1
ATOM 4210 C C . LEU A 1 524 ? -15.136 -7.436 24.583 1.00 97.81 524 LEU A C 1
ATOM 4212 O O . LEU A 1 524 ? -16.225 -7.551 25.153 1.00 97.81 524 LEU A O 1
ATOM 4216 N N . ASP A 1 525 ? -14.629 -8.372 23.780 1.00 97.25 525 ASP A N 1
ATOM 4217 C CA . ASP A 1 525 ? -15.193 -9.716 23.569 1.00 97.25 525 ASP A CA 1
ATOM 4218 C C . ASP A 1 525 ? -16.708 -9.716 23.229 1.00 97.25 525 ASP A C 1
ATOM 4220 O O . ASP A 1 525 ? -17.443 -10.635 23.594 1.00 97.25 525 ASP A O 1
ATOM 4224 N N . SER A 1 526 ? -17.208 -8.644 22.608 1.00 97.12 526 SER A N 1
ATOM 4225 C CA . SER A 1 526 ? -18.641 -8.356 22.455 1.00 97.12 526 SER A CA 1
ATOM 4226 C C . SER A 1 526 ? -19.146 -8.700 21.051 1.00 97.12 526 SER A C 1
ATOM 4228 O O . SER A 1 526 ? -18.380 -8.728 20.088 1.00 97.12 526 SER A O 1
ATOM 4230 N N . THR A 1 527 ? -20.441 -8.998 20.921 1.00 97.56 527 THR A N 1
ATOM 4231 C CA . THR A 1 527 ? -21.060 -9.398 19.644 1.00 97.56 527 THR A CA 1
ATOM 4232 C C . THR A 1 527 ? -22.289 -8.547 19.358 1.00 97.56 527 THR A C 1
ATOM 4234 O O . THR A 1 527 ? -23.274 -8.619 20.087 1.00 97.56 527 THR A O 1
ATOM 4237 N N . TRP A 1 528 ? -22.244 -7.744 18.299 1.00 97.06 528 TRP A N 1
ATOM 4238 C CA . TRP A 1 528 ? -23.338 -6.870 17.874 1.00 97.06 528 TRP A CA 1
ATOM 4239 C C . TRP A 1 528 ? -23.850 -7.343 16.514 1.00 97.06 528 TRP A C 1
ATOM 4241 O O . TRP A 1 528 ? -23.136 -7.244 15.517 1.00 97.06 528 TRP A O 1
ATOM 4251 N N . THR A 1 529 ? -25.069 -7.882 16.458 1.00 95.00 529 THR A N 1
ATOM 4252 C CA . THR A 1 529 ? -25.609 -8.504 15.233 1.00 95.00 529 THR A CA 1
ATOM 4253 C C . THR A 1 529 ? -26.221 -7.498 14.260 1.00 95.00 529 THR A C 1
ATOM 4255 O O . THR A 1 529 ? -26.506 -7.852 13.119 1.00 95.00 529 THR A O 1
ATOM 4258 N N . ASN A 1 530 ? -26.433 -6.255 14.696 1.00 94.56 530 ASN A N 1
ATOM 4259 C CA . ASN A 1 530 ? -26.977 -5.167 13.889 1.00 94.56 530 ASN A CA 1
ATOM 4260 C C . ASN A 1 530 ? -25.978 -3.994 13.800 1.00 94.56 530 ASN A C 1
ATOM 4262 O O . ASN A 1 530 ? -24.969 -3.958 14.504 1.00 94.56 530 ASN A O 1
ATOM 4266 N N . SER A 1 531 ? -26.223 -3.044 12.894 1.00 93.00 531 SER A N 1
ATOM 4267 C CA . SER A 1 531 ? -25.297 -1.933 12.636 1.00 93.00 531 SER A CA 1
ATOM 4268 C C . SER A 1 531 ? -25.435 -0.828 13.685 1.00 93.00 531 SER A C 1
ATOM 4270 O O . SER A 1 531 ? -26.464 -0.152 13.734 1.00 93.00 531 SER A O 1
ATOM 4272 N N . ALA A 1 532 ? -24.387 -0.593 14.473 1.00 95.06 532 ALA A N 1
ATOM 4273 C CA . ALA A 1 532 ? -24.365 0.454 15.485 1.00 95.06 532 ALA A CA 1
ATOM 4274 C C . ALA A 1 532 ? -24.252 1.852 14.867 1.00 95.06 532 ALA A C 1
ATOM 4276 O O . ALA A 1 532 ? -23.334 2.126 14.092 1.00 95.06 532 ALA A O 1
ATOM 4277 N N . GLN A 1 533 ? -25.182 2.736 15.225 1.00 95.31 533 GLN A N 1
ATOM 4278 C CA . GLN A 1 533 ? -25.181 4.144 14.837 1.00 95.31 533 GLN A CA 1
ATOM 4279 C C . GLN A 1 533 ? -24.551 4.955 15.973 1.00 95.31 533 GLN A C 1
ATOM 4281 O O . GLN A 1 533 ? -25.210 5.198 16.975 1.00 95.31 533 GLN A O 1
ATOM 4286 N N . ILE A 1 534 ? -23.279 5.330 15.834 1.00 94.19 534 ILE A N 1
ATOM 4287 C CA . ILE A 1 534 ? -22.478 6.062 16.833 1.00 94.19 534 ILE A CA 1
ATOM 4288 C C . ILE A 1 534 ? -22.063 7.424 16.251 1.00 94.19 534 ILE A C 1
ATOM 4290 O O . ILE A 1 534 ? -20.884 7.740 16.068 1.00 94.19 534 ILE A O 1
ATOM 4294 N N . GLN A 1 535 ? -23.065 8.203 15.848 1.00 93.38 535 GLN A N 1
ATOM 4295 C CA . GLN A 1 535 ? -22.892 9.422 15.057 1.00 93.38 535 GLN A CA 1
ATOM 4296 C C . GLN A 1 535 ? -22.754 10.655 15.958 1.00 93.38 535 GLN A C 1
ATOM 4298 O O . GLN A 1 535 ? -23.310 10.694 17.057 1.00 93.38 535 GLN A O 1
ATOM 4303 N N . LYS A 1 536 ? -22.011 11.668 15.490 1.00 92.69 536 LYS A N 1
ATOM 4304 C CA . LYS A 1 536 ? -21.847 12.979 16.161 1.00 92.69 536 LYS A CA 1
ATOM 4305 C C . LYS A 1 536 ? -21.399 12.892 17.629 1.00 92.69 536 LYS A C 1
ATOM 4307 O O . LYS A 1 536 ? -21.652 13.798 18.420 1.00 92.69 536 LYS A O 1
ATOM 4312 N N . CYS A 1 537 ? -20.754 11.793 18.007 1.00 95.00 537 CYS A N 1
ATOM 4313 C CA . CYS A 1 537 ? -20.285 11.559 19.367 1.00 95.00 537 CYS A CA 1
ATOM 4314 C C . CYS A 1 537 ? -18.969 12.298 19.625 1.00 95.00 537 CYS A C 1
ATOM 4316 O O . CYS A 1 537 ? -18.167 12.489 18.709 1.00 95.00 537 CYS A O 1
ATOM 4318 N N . ALA A 1 538 ? -18.719 12.661 20.881 1.00 95.69 538 ALA A N 1
ATOM 4319 C CA . ALA A 1 538 ? -17.453 13.230 21.328 1.00 95.69 538 ALA A CA 1
ATOM 4320 C C . ALA A 1 538 ? -16.804 12.313 22.371 1.00 95.69 538 ALA A C 1
ATOM 4322 O O . ALA A 1 538 ? -17.371 12.073 23.437 1.00 95.69 538 ALA A O 1
ATOM 4323 N N . PHE A 1 539 ? -15.608 11.814 22.066 1.00 96.56 539 PHE A N 1
ATOM 4324 C CA . PHE A 1 539 ? -14.809 10.972 22.951 1.00 96.56 539 PHE A CA 1
ATOM 4325 C C . PHE A 1 539 ? -13.562 11.751 23.388 1.00 96.56 539 PHE A C 1
ATOM 4327 O O . PHE A 1 539 ? -12.644 11.961 22.600 1.00 96.56 539 PHE A O 1
ATOM 4334 N N . GLU A 1 540 ? -13.526 12.212 24.639 1.00 95.81 540 GLU A N 1
ATOM 4335 C CA . GLU A 1 540 ? -12.445 13.056 25.184 1.00 95.81 540 GLU A CA 1
ATOM 4336 C C . GLU A 1 540 ? -11.176 12.263 25.564 1.00 95.81 540 GLU A C 1
ATOM 4338 O O . GLU A 1 540 ? -10.124 12.844 25.855 1.00 95.81 540 GLU A O 1
ATOM 4343 N N . LYS A 1 541 ? -11.284 10.930 25.617 1.00 96.00 541 LYS A N 1
ATOM 4344 C CA . LYS A 1 541 ? -10.228 9.972 25.984 1.00 96.00 541 LYS A CA 1
ATOM 4345 C C . LYS A 1 541 ? -10.298 8.726 25.096 1.00 96.00 541 LYS A C 1
ATOM 4347 O O . LYS A 1 541 ? -11.015 8.721 24.101 1.00 96.00 541 LYS A O 1
ATOM 4352 N N . GLU A 1 542 ? -9.488 7.722 25.430 1.00 96.25 542 GLU A N 1
ATOM 4353 C CA . GLU A 1 542 ? -9.290 6.514 24.628 1.00 96.25 542 GLU A CA 1
ATOM 4354 C C . GLU A 1 542 ? -10.605 5.784 24.314 1.00 96.25 542 GLU A C 1
ATOM 4356 O O . GLU A 1 542 ? -11.456 5.587 25.186 1.00 96.25 542 GLU A O 1
ATOM 4361 N N . VAL A 1 543 ? -10.741 5.329 23.070 1.00 97.75 543 VAL A N 1
ATOM 4362 C CA . VAL A 1 543 ? -11.781 4.385 22.656 1.00 97.75 543 VAL A CA 1
ATOM 4363 C C . VAL A 1 543 ? -11.093 3.084 22.253 1.00 97.75 543 VAL A C 1
ATOM 4365 O O . VAL A 1 543 ? -10.386 3.039 21.251 1.00 97.75 543 VAL A O 1
ATOM 4368 N N . PHE A 1 544 ? -11.306 2.020 23.022 1.00 97.88 544 PHE A N 1
ATOM 4369 C CA . PHE A 1 544 ? -10.641 0.731 22.843 1.00 97.88 544 PHE A CA 1
ATOM 4370 C C . PHE A 1 544 ? -11.658 -0.364 22.517 1.00 97.88 544 PHE A C 1
ATOM 4372 O O . PHE A 1 544 ? -12.481 -0.734 23.356 1.00 97.88 544 PHE A O 1
ATOM 4379 N N . ILE A 1 545 ? -11.590 -0.913 21.304 1.00 97.81 545 ILE A N 1
ATOM 4380 C CA . ILE A 1 545 ? -12.419 -2.037 20.856 1.00 97.81 545 ILE A CA 1
ATOM 4381 C C . ILE A 1 545 ? -11.511 -3.250 20.633 1.00 97.81 545 ILE A C 1
ATOM 4383 O O . ILE A 1 545 ? -10.574 -3.187 19.835 1.00 97.81 545 ILE A O 1
ATOM 4387 N N . ALA A 1 546 ? -11.783 -4.366 21.313 1.00 97.69 546 ALA A N 1
ATOM 4388 C CA . ALA A 1 546 ? -11.003 -5.594 21.176 1.00 97.69 546 ALA A CA 1
ATOM 4389 C C . ALA A 1 546 ? -11.852 -6.863 21.060 1.00 97.69 546 ALA A C 1
ATOM 4391 O O . ALA A 1 546 ? -12.911 -6.983 21.684 1.00 97.69 546 ALA A O 1
ATOM 4392 N N . ASN A 1 547 ? -11.350 -7.828 20.280 1.00 96.88 547 ASN A N 1
ATOM 4393 C CA . ASN A 1 547 ? -11.874 -9.195 20.124 1.00 96.88 547 ASN A CA 1
ATOM 4394 C C . ASN A 1 547 ? -13.384 -9.281 19.823 1.00 96.88 547 ASN A C 1
ATOM 4396 O O . ASN A 1 547 ? -14.035 -10.273 20.149 1.00 96.88 547 ASN A O 1
ATOM 4400 N N . SER A 1 548 ? -13.961 -8.224 19.251 1.00 96.94 548 SER A N 1
ATOM 4401 C CA . SER A 1 548 ? -15.410 -8.066 19.127 1.00 96.94 548 SER A CA 1
ATOM 4402 C C . SER A 1 548 ? -15.872 -8.296 17.689 1.00 96.94 548 SER A C 1
ATOM 4404 O O . SER A 1 548 ? -15.197 -7.891 16.738 1.00 96.94 548 SER A O 1
ATOM 4406 N N . ASN A 1 549 ? -17.032 -8.937 17.523 1.00 97.50 549 ASN A N 1
ATOM 4407 C CA . ASN A 1 549 ? -17.690 -9.089 16.226 1.00 97.50 549 ASN A CA 1
ATOM 4408 C C . ASN A 1 549 ? -18.823 -8.068 16.113 1.00 97.50 549 ASN A C 1
ATOM 4410 O O . ASN A 1 549 ? -19.821 -8.157 16.826 1.00 97.50 549 ASN A O 1
ATOM 4414 N N . ILE A 1 550 ? -18.662 -7.087 15.235 1.00 96.75 550 ILE A N 1
ATOM 4415 C CA . ILE A 1 550 ? -19.597 -5.981 15.057 1.00 96.75 550 ILE A CA 1
ATOM 4416 C C . ILE A 1 550 ? -20.125 -6.053 13.629 1.00 96.75 550 ILE A C 1
ATOM 4418 O O . ILE A 1 550 ? -19.367 -5.922 12.670 1.00 96.75 550 ILE A O 1
ATOM 4422 N N . PHE A 1 551 ? -21.432 -6.250 13.459 1.00 96.38 551 PHE A N 1
ATOM 4423 C CA . PHE A 1 551 ? -22.014 -6.367 12.126 1.00 96.38 551 PHE A CA 1
ATOM 4424 C C . PHE A 1 551 ? -21.755 -5.105 11.294 1.00 96.38 551 PHE A C 1
ATOM 4426 O O . PHE A 1 551 ? -21.197 -5.201 10.205 1.00 96.38 551 PHE A O 1
ATOM 4433 N N . GLY A 1 552 ? -22.056 -3.919 11.825 1.00 95.31 552 GLY A N 1
ATOM 4434 C CA . GLY A 1 552 ? -21.692 -2.639 11.212 1.00 95.31 552 GLY A CA 1
ATOM 4435 C C . GLY A 1 552 ? -21.428 -1.564 12.262 1.00 95.31 552 GLY A C 1
ATOM 4436 O O . GLY A 1 552 ? -21.976 -1.628 13.361 1.00 95.31 552 GLY A O 1
ATOM 4437 N N . LEU A 1 553 ? -20.594 -0.582 11.923 1.00 96.50 553 LEU A N 1
ATOM 4438 C CA . LEU A 1 553 ? -20.201 0.514 12.808 1.00 96.50 553 LEU A CA 1
ATOM 4439 C C . LEU A 1 553 ? -20.229 1.837 12.037 1.00 96.50 553 LEU A C 1
ATOM 4441 O O . LEU A 1 553 ? -19.416 2.053 11.142 1.00 96.50 553 LEU A O 1
ATOM 4445 N N . ASN A 1 554 ? -21.154 2.727 12.381 1.00 96.25 554 ASN A N 1
ATOM 4446 C CA . ASN A 1 554 ? -21.312 4.027 11.743 1.00 96.25 554 ASN A CA 1
ATOM 4447 C C . ASN A 1 554 ? -20.946 5.147 12.724 1.00 96.25 554 ASN A C 1
ATOM 4449 O O . ASN A 1 554 ? -21.781 5.581 13.512 1.00 96.25 554 ASN A O 1
ATOM 4453 N N . CYS A 1 555 ? -19.701 5.611 12.644 1.00 95.56 555 CYS A N 1
ATOM 4454 C CA . CYS A 1 555 ? -19.095 6.653 13.473 1.00 95.56 555 CYS A CA 1
ATOM 4455 C C . CYS A 1 555 ? -18.924 7.992 12.727 1.00 95.56 555 CYS A C 1
ATOM 4457 O O . CYS A 1 555 ? -17.950 8.717 12.960 1.00 95.56 555 CYS A O 1
ATOM 4459 N N . ARG A 1 556 ? -19.821 8.302 11.780 1.00 95.31 556 ARG A N 1
ATOM 4460 C CA . ARG A 1 556 ? -19.791 9.544 10.986 1.00 95.31 556 ARG A CA 1
ATOM 4461 C C . ARG A 1 556 ? -19.947 10.792 11.857 1.00 95.31 556 ARG A C 1
ATOM 4463 O O . ARG A 1 556 ? -20.711 10.786 12.820 1.00 95.31 556 ARG A O 1
ATOM 4470 N N . GLU A 1 557 ? -19.260 11.865 11.467 1.00 94.69 557 GLU A N 1
ATOM 4471 C CA . GLU A 1 557 ? -19.297 13.186 12.130 1.00 94.69 557 GLU A CA 1
ATOM 4472 C C . GLU A 1 557 ? -18.866 13.174 13.616 1.00 94.69 557 GLU A C 1
ATOM 4474 O O . GLU A 1 557 ? -19.030 14.169 14.318 1.00 94.69 557 GLU A O 1
ATOM 4479 N N . SER A 1 558 ? -18.291 12.069 14.102 1.00 96.25 558 SER A N 1
ATOM 4480 C CA . SER A 1 558 ? -17.821 11.919 15.486 1.00 96.25 558 SER A CA 1
ATOM 4481 C C . SER A 1 558 ? -16.384 12.430 15.666 1.00 96.25 558 SER A C 1
ATOM 4483 O O . SER A 1 558 ? -15.568 12.388 14.739 1.00 96.25 558 SER A O 1
ATOM 4485 N N . ASN A 1 559 ? -16.060 12.899 16.872 1.00 96.62 559 ASN A N 1
ATOM 4486 C CA . ASN A 1 559 ? -14.742 13.406 17.250 1.00 96.62 559 ASN A CA 1
ATOM 4487 C C . ASN A 1 559 ? -14.093 12.511 18.318 1.00 96.62 559 ASN A C 1
ATOM 4489 O O . ASN A 1 559 ? -14.657 12.305 19.393 1.00 96.62 559 ASN A O 1
ATOM 4493 N N . PHE A 1 560 ? -12.892 12.022 18.030 1.00 96.69 560 PHE A N 1
ATOM 4494 C CA . PHE A 1 560 ? -12.077 11.174 18.894 1.00 96.69 560 PHE A CA 1
ATOM 4495 C C . PHE A 1 560 ? -10.839 11.970 19.317 1.00 96.69 560 PHE A C 1
ATOM 4497 O O . PHE A 1 560 ? -9.924 12.173 18.523 1.00 96.69 560 PHE A O 1
ATOM 4504 N N . ARG A 1 561 ? -10.818 12.484 20.549 1.00 94.81 561 ARG A N 1
ATOM 4505 C CA . ARG A 1 561 ? -9.709 13.311 21.054 1.00 94.81 561 ARG A CA 1
ATOM 4506 C C . ARG A 1 561 ? -8.581 12.500 21.676 1.00 94.81 561 ARG A C 1
ATOM 4508 O O . ARG A 1 561 ? -7.446 12.957 21.662 1.00 94.81 561 ARG A O 1
ATOM 4515 N N . GLY A 1 562 ? -8.898 11.335 22.240 1.00 91.19 562 GLY A N 1
ATOM 4516 C CA . GLY A 1 562 ? -7.906 10.343 22.655 1.00 91.19 562 GLY A CA 1
ATOM 4517 C C . GLY A 1 562 ? -7.626 9.315 21.559 1.00 91.19 562 GLY A C 1
ATOM 4518 O O . GLY A 1 562 ? -8.257 9.332 20.501 1.00 91.19 562 GLY A O 1
ATOM 4519 N N . GLU A 1 563 ? -6.692 8.406 21.837 1.00 95.00 563 GLU A N 1
ATOM 4520 C CA . GLU A 1 563 ? -6.363 7.294 20.944 1.00 95.00 563 GLU A CA 1
ATOM 4521 C C . GLU A 1 563 ? -7.599 6.428 20.637 1.00 95.00 563 GLU A C 1
ATOM 4523 O O . GLU A 1 563 ? -8.382 6.079 21.524 1.00 95.00 563 GLU A O 1
ATOM 4528 N N . PHE A 1 564 ? -7.780 6.077 19.365 1.00 96.94 564 PHE A N 1
ATOM 4529 C CA . PHE A 1 564 ? -8.820 5.156 18.923 1.00 96.94 564 PHE A CA 1
ATOM 4530 C C . PHE A 1 564 ? -8.183 3.845 18.461 1.00 96.94 564 PHE A C 1
ATOM 4532 O O . PHE A 1 564 ? -7.520 3.782 17.422 1.00 96.94 564 PHE A O 1
ATOM 4539 N N . THR A 1 565 ? -8.402 2.795 19.250 1.00 97.75 565 THR A N 1
ATOM 4540 C CA . THR A 1 565 ? -7.763 1.490 19.101 1.00 97.75 565 THR A CA 1
ATOM 4541 C C . THR A 1 565 ? -8.770 0.399 18.742 1.00 97.75 565 THR A C 1
ATOM 4543 O O . THR A 1 565 ? -9.808 0.239 19.386 1.00 97.75 565 THR A O 1
ATOM 4546 N N . MET A 1 566 ? -8.438 -0.405 17.729 1.00 97.50 566 MET A N 1
ATOM 4547 C CA . MET A 1 566 ? -9.244 -1.529 17.244 1.00 97.50 566 MET A CA 1
ATOM 4548 C C . MET A 1 566 ? -8.358 -2.774 17.084 1.00 97.50 566 MET A C 1
ATOM 4550 O O . MET A 1 566 ? -7.495 -2.815 16.207 1.00 97.50 566 MET A O 1
ATOM 4554 N N . THR A 1 567 ? -8.541 -3.804 17.915 1.00 97.75 567 THR A N 1
ATOM 4555 C CA . THR A 1 567 ? -7.657 -4.989 17.932 1.00 97.75 567 THR A CA 1
ATOM 4556 C C . THR A 1 567 ? -8.430 -6.304 17.825 1.00 97.75 567 THR A C 1
ATOM 4558 O O . THR A 1 567 ? -9.428 -6.509 18.508 1.00 97.75 567 THR A O 1
ATOM 4561 N N . GLY A 1 568 ? -8.018 -7.215 16.938 1.00 96.44 568 GLY A N 1
ATOM 4562 C CA . GLY A 1 568 ? -8.672 -8.529 16.795 1.00 96.44 568 GLY A CA 1
ATOM 4563 C C . GLY A 1 568 ? -10.172 -8.473 16.454 1.00 96.44 568 GLY A C 1
ATOM 4564 O O . GLY A 1 568 ? -10.905 -9.414 16.754 1.00 96.44 568 GLY A O 1
ATOM 4565 N N . CYS A 1 569 ? -10.653 -7.361 15.893 1.00 97.38 569 CYS A N 1
ATOM 4566 C CA . CYS A 1 569 ? -12.075 -7.116 15.666 1.00 97.38 569 CYS A CA 1
ATOM 4567 C C . CYS A 1 569 ? -12.529 -7.604 14.288 1.00 97.38 569 CYS A C 1
ATOM 4569 O O . CYS A 1 569 ? -11.746 -7.649 13.336 1.00 97.38 569 CYS A O 1
ATOM 4571 N N . ARG A 1 570 ? -13.819 -7.923 14.159 1.00 98.06 570 ARG A N 1
ATOM 4572 C CA . ARG A 1 570 ? -14.446 -8.303 12.889 1.00 98.06 570 ARG A CA 1
ATOM 4573 C C . ARG A 1 570 ? -15.600 -7.362 12.560 1.00 98.06 570 ARG A C 1
ATOM 4575 O O . ARG A 1 570 ? -16.504 -7.202 13.370 1.00 98.06 570 ARG A O 1
ATOM 4582 N N . PHE A 1 571 ? -15.576 -6.799 11.353 1.00 97.19 571 PHE A N 1
ATOM 4583 C CA . PHE A 1 571 ? -16.638 -5.966 10.792 1.00 97.19 571 PHE A CA 1
ATOM 4584 C C . PHE A 1 571 ? -17.252 -6.655 9.575 1.00 97.19 571 PHE A C 1
ATOM 4586 O O . PHE A 1 571 ? -16.615 -6.768 8.523 1.00 97.19 571 PHE A O 1
ATOM 4593 N N . GLU A 1 572 ? -18.478 -7.160 9.722 1.00 94.75 572 GLU A N 1
ATOM 4594 C CA . GLU A 1 572 ? -19.107 -8.029 8.715 1.00 94.75 572 GLU A CA 1
ATOM 4595 C C . GLU A 1 572 ? -19.836 -7.268 7.591 1.00 94.75 572 GLU A C 1
ATOM 4597 O O . GLU A 1 572 ? -20.045 -7.838 6.520 1.00 94.75 572 GLU A O 1
ATOM 4602 N N . ASN A 1 573 ? -20.156 -5.985 7.783 1.00 95.31 573 ASN A N 1
ATOM 4603 C CA . ASN A 1 573 ? -20.778 -5.088 6.804 1.00 95.31 573 ASN A CA 1
ATOM 4604 C C . ASN A 1 573 ? -19.876 -3.869 6.504 1.00 95.31 573 ASN A C 1
ATOM 4606 O O . ASN A 1 573 ? -18.919 -3.999 5.737 1.00 95.31 573 ASN A O 1
ATOM 4610 N N . SER A 1 574 ? -20.157 -2.692 7.077 1.00 95.00 574 SER A N 1
ATOM 4611 C CA . SER A 1 574 ? -19.364 -1.469 6.904 1.00 95.00 574 SER A CA 1
ATOM 4612 C C . SER A 1 574 ? -18.905 -0.879 8.237 1.00 95.00 574 SER A C 1
ATOM 4614 O O . SER A 1 574 ? -19.650 -0.866 9.216 1.00 95.00 574 SER A O 1
ATOM 4616 N N . ALA A 1 575 ? -17.668 -0.379 8.251 1.00 96.62 575 ALA A N 1
ATOM 4617 C CA . ALA A 1 575 ? -17.140 0.522 9.269 1.00 96.62 575 ALA A CA 1
ATOM 4618 C C . ALA A 1 575 ? -16.945 1.916 8.641 1.00 96.62 575 ALA A C 1
ATOM 4620 O O . ALA A 1 575 ? -16.256 2.057 7.628 1.00 96.62 575 ALA A O 1
ATOM 4621 N N . GLU A 1 576 ? -17.599 2.941 9.180 1.00 96.94 576 GLU A N 1
ATOM 4622 C CA . GLU A 1 576 ? -17.756 4.246 8.530 1.00 96.94 576 GLU A CA 1
ATOM 4623 C C . GLU A 1 576 ? -17.353 5.387 9.466 1.00 96.94 576 GLU A C 1
ATOM 4625 O O . GLU A 1 576 ? -17.971 5.592 10.503 1.00 96.94 576 GLU A O 1
ATOM 4630 N N . PHE A 1 577 ? -16.348 6.163 9.066 1.00 95.94 577 PHE A N 1
ATOM 4631 C CA . PHE A 1 577 ? -15.754 7.270 9.829 1.00 95.94 577 PHE A CA 1
ATOM 4632 C C . PHE A 1 577 ? -15.739 8.562 8.995 1.00 95.94 577 PHE A C 1
ATOM 4634 O O . PHE A 1 577 ? -14.799 9.361 9.034 1.00 95.94 577 PHE A O 1
ATOM 4641 N N . GLN A 1 578 ? -16.756 8.719 8.145 1.00 95.25 578 GLN A N 1
ATOM 4642 C CA . GLN A 1 578 ? -16.810 9.788 7.151 1.00 95.25 578 GLN A CA 1
ATOM 4643 C C . GLN A 1 578 ? -17.025 11.140 7.839 1.00 95.25 578 GLN A C 1
ATOM 4645 O O . GLN A 1 578 ? -17.890 11.263 8.709 1.00 95.25 578 GLN A O 1
ATOM 4650 N N . ASN A 1 579 ? -16.258 12.149 7.422 1.00 95.25 579 ASN A N 1
ATOM 4651 C CA . ASN A 1 579 ? -16.228 13.490 8.026 1.00 95.25 579 ASN A CA 1
ATOM 4652 C C . ASN A 1 579 ? -15.884 13.505 9.537 1.00 95.25 579 ASN A C 1
ATOM 4654 O O . ASN A 1 579 ? -16.151 14.498 10.211 1.00 95.25 579 ASN A O 1
ATOM 4658 N N . SER A 1 580 ? -15.315 12.424 10.076 1.00 96.31 580 SER A N 1
ATOM 4659 C CA . SER A 1 580 ? -14.931 12.316 11.489 1.00 96.31 580 SER A CA 1
ATOM 4660 C C . SER A 1 580 ? -13.543 12.923 11.751 1.00 96.31 580 SER A C 1
ATOM 4662 O O . SER A 1 580 ? -12.740 13.103 10.829 1.00 96.31 580 SER A O 1
ATOM 4664 N N . SER A 1 581 ? -13.252 13.227 13.015 1.00 96.69 581 SER A N 1
ATOM 4665 C CA . SER A 1 581 ? -11.972 13.782 13.477 1.00 96.69 581 SER A CA 1
ATOM 4666 C C . SER A 1 581 ? -11.320 12.845 14.492 1.00 96.69 581 SER A C 1
ATOM 4668 O O . SER A 1 581 ? -12.001 12.353 15.386 1.00 96.69 581 SER A O 1
ATOM 4670 N N . ILE A 1 582 ? -10.016 12.605 14.360 1.00 96.44 582 ILE A N 1
ATOM 4671 C CA . ILE A 1 582 ? -9.187 11.857 15.310 1.00 96.44 582 ILE A CA 1
ATOM 4672 C C . ILE A 1 582 ? -7.991 12.752 15.667 1.00 96.44 582 ILE A C 1
ATOM 4674 O O . ILE A 1 582 ? -7.140 13.025 14.819 1.00 96.44 582 ILE A O 1
ATOM 4678 N N . GLU A 1 583 ? -7.949 13.291 16.886 1.00 95.25 583 GLU A N 1
ATOM 4679 C CA . GLU A 1 583 ? -6.918 14.260 17.293 1.00 95.25 583 GLU A CA 1
ATOM 4680 C C . GLU A 1 583 ? -5.616 13.586 17.748 1.00 95.25 583 GLU A C 1
ATOM 4682 O O . GLU A 1 583 ? -4.533 14.132 17.538 1.00 95.25 583 GLU A O 1
ATOM 4687 N N . ASP A 1 584 ? -5.713 12.388 18.320 1.00 94.25 584 ASP A N 1
ATOM 4688 C CA . ASP A 1 584 ? -4.566 11.565 18.704 1.00 94.25 584 ASP A CA 1
ATOM 4689 C C . ASP A 1 584 ? -4.352 10.431 17.674 1.00 94.25 584 ASP A C 1
ATOM 4691 O O . ASP A 1 584 ? -4.584 10.616 16.474 1.00 94.25 584 ASP A O 1
ATOM 4695 N N . ARG A 1 585 ? -3.864 9.268 18.107 1.00 95.50 585 ARG A N 1
ATOM 4696 C CA . ARG A 1 585 ? -3.553 8.109 17.261 1.00 95.50 585 ARG A CA 1
ATOM 4697 C C . ARG A 1 585 ? -4.786 7.287 16.859 1.00 95.50 585 ARG A C 1
ATOM 4699 O O . ARG A 1 585 ? -5.709 7.090 17.645 1.00 95.50 585 ARG A O 1
ATOM 4706 N N . LEU A 1 586 ? -4.765 6.752 15.638 1.00 97.31 586 LEU A N 1
ATOM 4707 C CA . LEU A 1 586 ? -5.632 5.663 15.177 1.00 97.31 586 LEU A CA 1
ATOM 4708 C C . LEU A 1 586 ? -4.783 4.392 15.060 1.00 97.31 586 LEU A C 1
ATOM 4710 O O . LEU A 1 586 ? -3.924 4.317 14.182 1.00 97.31 586 LEU A O 1
ATOM 4714 N N . TYR A 1 587 ? -5.035 3.396 15.909 1.00 97.94 587 TYR A N 1
ATOM 4715 C CA . TYR A 1 587 ? -4.299 2.131 15.915 1.00 97.94 587 TYR A CA 1
ATOM 4716 C C . TYR A 1 587 ? -5.225 0.943 15.625 1.00 97.94 587 TYR A C 1
ATOM 4718 O O . TYR A 1 587 ? -6.110 0.597 16.407 1.00 97.94 587 TYR A O 1
ATOM 4726 N N . VAL A 1 588 ? -5.013 0.275 14.494 1.00 98.12 588 VAL A N 1
ATOM 4727 C CA . VAL A 1 588 ? -5.802 -0.884 14.061 1.00 98.12 588 VAL A CA 1
ATOM 4728 C C . VAL A 1 588 ? -4.879 -2.086 13.915 1.00 98.12 588 VAL A C 1
ATOM 4730 O O . VAL A 1 588 ? -3.916 -2.042 13.153 1.00 98.12 588 VAL A O 1
ATOM 4733 N N . SER A 1 589 ? -5.162 -3.191 14.607 1.00 97.88 589 SER A N 1
ATOM 4734 C CA . SER A 1 589 ? -4.346 -4.405 14.486 1.00 97.88 589 SER A CA 1
ATOM 4735 C C . SER A 1 589 ? -5.148 -5.700 14.401 1.00 97.88 589 SER A C 1
ATOM 4737 O O . SER A 1 589 ? -6.197 -5.855 15.032 1.00 97.88 589 SER A O 1
ATOM 4739 N N . SER A 1 590 ? -4.639 -6.650 13.611 1.00 97.19 590 SER A N 1
ATOM 4740 C CA . SER A 1 590 ? -5.157 -8.024 13.491 1.00 97.19 590 SER A CA 1
ATOM 4741 C C . SER A 1 590 ? -6.669 -8.107 13.223 1.00 97.19 590 SER A C 1
ATOM 4743 O O . SER A 1 590 ? -7.329 -9.042 13.675 1.00 97.19 590 SER A O 1
ATOM 4745 N N . SER A 1 591 ? -7.233 -7.104 12.546 1.00 97.94 591 SER A N 1
ATOM 4746 C CA . SER A 1 591 ? -8.681 -6.918 12.407 1.00 97.94 591 SER A CA 1
ATOM 4747 C C . SER A 1 591 ? -9.152 -7.179 10.975 1.00 97.94 591 SER A C 1
ATOM 4749 O O . SER A 1 591 ? -8.410 -7.006 10.007 1.00 97.94 591 SER A O 1
ATOM 4751 N N . TYR A 1 592 ? -10.402 -7.611 10.836 1.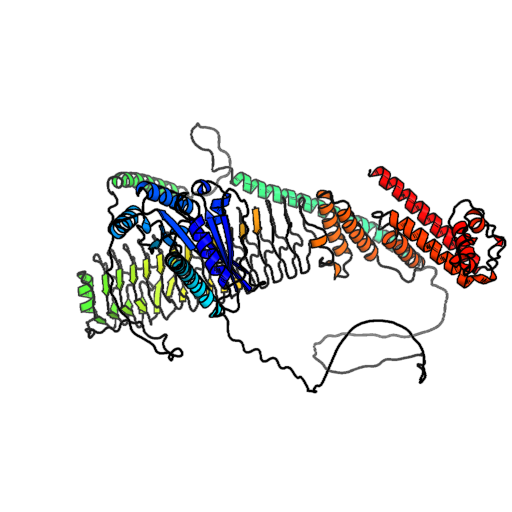00 98.25 592 TYR A N 1
ATOM 4752 C CA . TYR A 1 592 ? -11.041 -7.924 9.561 1.00 98.25 592 TYR A CA 1
ATOM 4753 C C . TYR A 1 592 ? -12.151 -6.920 9.259 1.00 98.25 592 TYR A C 1
ATOM 4755 O O . TYR A 1 592 ? -13.073 -6.753 10.057 1.00 98.25 592 TYR A O 1
ATOM 4763 N N . PHE A 1 593 ? -12.119 -6.328 8.070 1.00 98.06 593 PHE A N 1
ATOM 4764 C CA . PHE A 1 593 ? -13.139 -5.414 7.573 1.00 98.06 593 PHE A CA 1
ATOM 4765 C C . PHE A 1 593 ? -13.713 -5.934 6.262 1.00 98.06 593 PHE A C 1
ATOM 4767 O O . PHE A 1 593 ? -12.985 -6.101 5.283 1.00 98.06 593 PHE A O 1
ATOM 4774 N N . GLN A 1 594 ? -15.033 -6.121 6.185 1.00 96.81 594 GLN A N 1
ATOM 4775 C CA . GLN A 1 594 ? -15.661 -6.347 4.887 1.00 96.81 594 GLN A CA 1
ATOM 4776 C C . GLN A 1 594 ? -15.615 -5.067 4.032 1.00 96.81 594 GLN A C 1
ATOM 4778 O O . GLN A 1 594 ? -15.211 -5.121 2.869 1.00 96.81 594 GLN A O 1
ATOM 4783 N N . LYS A 1 595 ? -15.980 -3.911 4.604 1.00 97.19 595 LYS A N 1
ATOM 4784 C CA . LYS A 1 595 ? -15.816 -2.582 3.992 1.00 97.19 595 LYS A CA 1
ATOM 4785 C C . LYS A 1 595 ? -15.408 -1.548 5.042 1.00 97.19 595 LYS A C 1
ATOM 4787 O O . LYS A 1 595 ? -15.959 -1.562 6.142 1.00 97.19 595 LYS A O 1
ATOM 4792 N N . VAL A 1 596 ? -14.531 -0.611 4.682 1.00 97.12 596 VAL A N 1
ATOM 4793 C CA . VAL A 1 596 ? -14.197 0.552 5.522 1.00 97.12 596 VAL A CA 1
ATOM 4794 C C . VAL A 1 596 ? -14.195 1.865 4.730 1.00 97.12 596 VAL A C 1
ATOM 4796 O O . VAL A 1 596 ? -13.828 1.885 3.550 1.00 97.12 596 VAL A O 1
ATOM 4799 N N . TYR A 1 597 ? -14.613 2.953 5.383 1.00 96.94 597 TYR A N 1
ATOM 4800 C CA . TYR A 1 597 ? -14.742 4.290 4.796 1.00 96.94 597 TYR A CA 1
ATOM 4801 C C . TYR A 1 597 ? -14.223 5.395 5.737 1.00 96.94 597 TYR A C 1
ATOM 4803 O O . TYR A 1 597 ? -14.970 5.889 6.582 1.00 96.94 597 TYR A O 1
ATOM 4811 N N . PHE A 1 598 ? -12.985 5.843 5.529 1.00 95.19 598 PHE A N 1
ATOM 4812 C CA . PHE A 1 598 ? -12.361 7.025 6.151 1.00 95.19 598 PHE A CA 1
ATOM 4813 C C . PHE A 1 598 ? -12.427 8.259 5.225 1.00 95.19 598 PHE A C 1
ATOM 4815 O O . PHE A 1 598 ? -11.463 9.005 5.045 1.00 95.19 598 PHE A O 1
ATOM 4822 N N . CYS A 1 599 ? -13.565 8.450 4.551 1.00 94.31 599 CYS A N 1
ATOM 4823 C CA . CYS A 1 599 ? -13.719 9.513 3.558 1.00 94.31 599 CYS A CA 1
ATOM 4824 C C . CYS A 1 599 ? -13.759 10.900 4.222 1.00 94.31 599 CYS A C 1
ATOM 4826 O O . CYS A 1 599 ? -14.604 11.146 5.084 1.00 94.31 599 CYS A O 1
ATOM 4828 N N . ASN A 1 600 ? -12.900 11.823 3.776 1.00 94.50 600 ASN A N 1
ATOM 4829 C CA . ASN A 1 600 ? -12.715 13.168 4.354 1.00 94.50 600 ASN A CA 1
ATOM 4830 C C . ASN A 1 600 ? -12.315 13.197 5.852 1.00 94.50 600 ASN A C 1
ATOM 4832 O O . ASN A 1 600 ? -12.398 14.258 6.476 1.00 94.50 600 ASN A O 1
ATOM 4836 N N . THR A 1 601 ? -11.901 12.073 6.449 1.00 96.00 601 THR A N 1
ATOM 4837 C CA . THR A 1 601 ? -11.510 12.014 7.868 1.00 96.00 601 THR A CA 1
ATOM 4838 C C . THR A 1 601 ? -10.264 12.873 8.124 1.00 96.00 601 THR A C 1
ATOM 4840 O O . THR A 1 601 ? -9.322 12.863 7.326 1.00 96.00 601 THR A O 1
ATOM 4843 N N . GLN A 1 602 ? -10.255 13.619 9.230 1.00 95.94 602 GLN A N 1
ATOM 4844 C CA . GLN A 1 602 ? -9.086 14.374 9.694 1.00 95.94 602 GLN A CA 1
ATOM 4845 C C . GLN A 1 602 ? -8.383 13.594 10.811 1.00 95.94 602 GLN A C 1
ATOM 484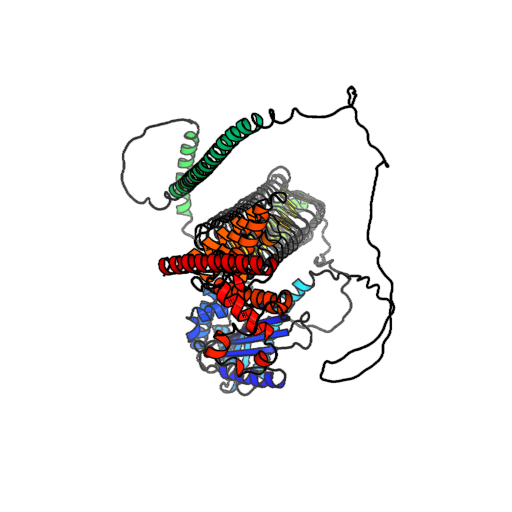7 O O . GLN A 1 602 ? -9.016 13.263 11.809 1.00 95.94 602 GLN A O 1
ATOM 4852 N N . CYS A 1 603 ? -7.084 13.339 10.670 1.00 96.31 603 CYS A N 1
ATOM 4853 C CA . CYS A 1 603 ? -6.244 12.699 11.679 1.00 96.31 603 CYS A CA 1
ATOM 4854 C C . CYS A 1 603 ? -5.078 13.627 12.037 1.00 96.31 603 CYS A C 1
ATOM 4856 O O . CYS A 1 603 ? -4.221 13.897 11.197 1.00 96.31 603 CYS A O 1
ATOM 4858 N N . LYS A 1 604 ? -5.031 14.139 13.272 1.00 95.12 604 LYS A N 1
ATOM 4859 C CA . LYS A 1 604 ? -3.910 14.974 13.742 1.00 95.12 604 LYS A CA 1
ATOM 4860 C C . LYS A 1 604 ? -2.751 14.140 14.307 1.00 95.12 604 LYS A C 1
ATOM 4862 O O . LYS A 1 604 ? -1.615 14.608 14.292 1.00 95.12 604 LYS A O 1
ATOM 4867 N N . GLY A 1 605 ? -3.014 12.926 14.794 1.00 94.12 605 GLY A N 1
ATOM 4868 C CA . GLY A 1 605 ? -1.986 11.968 15.203 1.00 94.12 605 GLY A CA 1
ATOM 4869 C C . GLY A 1 605 ? -1.578 10.991 14.096 1.00 94.12 605 GLY A C 1
ATOM 4870 O O . GLY A 1 605 ? -1.850 11.207 12.913 1.00 94.12 605 GLY A O 1
ATOM 4871 N N . ASN A 1 606 ? -0.893 9.919 14.500 1.00 95.81 606 ASN A N 1
ATOM 4872 C CA . ASN A 1 606 ? -0.480 8.839 13.603 1.00 95.81 606 ASN A CA 1
ATOM 4873 C C . ASN A 1 606 ? -1.661 7.927 13.250 1.00 95.81 606 ASN A C 1
ATOM 4875 O O . ASN A 1 606 ? -2.556 7.709 14.067 1.00 95.81 606 ASN A O 1
ATOM 4879 N N . VAL A 1 607 ? -1.611 7.328 12.064 1.00 97.62 607 VAL A N 1
ATOM 4880 C CA . VAL A 1 607 ? -2.512 6.247 11.651 1.00 97.62 607 VAL A CA 1
ATOM 4881 C C . VAL A 1 607 ? -1.684 4.998 11.395 1.00 97.62 607 VAL A C 1
ATOM 4883 O O . VAL A 1 607 ? -0.824 4.990 10.520 1.00 97.62 607 VAL A O 1
ATOM 4886 N N . GLU A 1 608 ? -1.945 3.934 12.141 1.00 98.00 608 GLU A N 1
ATOM 4887 C CA . GLU A 1 608 ? -1.198 2.682 12.067 1.00 98.00 608 GLU A CA 1
ATOM 4888 C C . GLU A 1 608 ? -2.167 1.517 11.892 1.00 98.00 608 GLU A C 1
ATOM 4890 O O . GLU A 1 608 ? -3.001 1.248 12.757 1.00 98.00 608 GLU A O 1
ATOM 4895 N N . ILE A 1 609 ? -2.063 0.817 10.762 1.00 98.19 609 ILE A N 1
ATOM 4896 C CA . ILE A 1 609 ? -2.882 -0.353 10.447 1.00 98.19 609 ILE A CA 1
ATOM 4897 C C . ILE A 1 609 ? -1.947 -1.540 10.215 1.00 98.19 609 ILE A C 1
ATOM 4899 O O . ILE A 1 609 ? -1.142 -1.549 9.285 1.00 98.19 609 ILE A O 1
ATOM 4903 N N . ILE A 1 610 ? -2.049 -2.547 11.081 1.00 98.19 610 ILE A N 1
ATOM 4904 C CA . ILE A 1 610 ? -1.089 -3.651 11.169 1.00 98.19 610 ILE A CA 1
ATOM 4905 C C . ILE A 1 610 ? -1.810 -5.002 11.053 1.00 98.19 610 ILE A C 1
ATOM 4907 O O . ILE A 1 610 ? -2.829 -5.235 11.707 1.00 98.19 610 ILE A O 1
ATOM 4911 N N . ASN A 1 611 ? -1.284 -5.927 10.245 1.00 97.75 611 ASN A N 1
ATOM 4912 C CA . ASN A 1 611 ? -1.769 -7.310 10.088 1.00 97.75 611 ASN A CA 1
ATOM 4913 C C . ASN A 1 611 ? -3.292 -7.434 9.845 1.00 97.75 611 ASN A C 1
ATOM 4915 O O . ASN A 1 611 ? -3.921 -8.394 10.292 1.00 97.75 611 ASN A O 1
ATOM 4919 N N . SER A 1 612 ? -3.907 -6.441 9.196 1.00 98.12 612 SER A N 1
ATOM 4920 C CA . SER A 1 612 ? -5.365 -6.335 9.053 1.00 98.12 612 SER A CA 1
ATOM 4921 C C . SER A 1 612 ? -5.823 -6.617 7.618 1.00 98.12 612 SER A C 1
ATOM 4923 O O . SER A 1 612 ? -5.072 -6.431 6.660 1.00 98.12 612 SER A O 1
ATOM 4925 N N . THR A 1 613 ? -7.051 -7.118 7.464 1.00 98.31 613 THR A N 1
ATOM 4926 C CA . THR A 1 613 ? -7.601 -7.586 6.178 1.00 98.31 613 THR A CA 1
ATOM 4927 C C . THR A 1 613 ? -8.813 -6.761 5.748 1.00 98.31 613 THR A C 1
ATOM 4929 O O . THR A 1 613 ? -9.744 -6.575 6.531 1.00 98.31 613 THR A O 1
ATOM 4932 N N . PHE A 1 614 ? -8.833 -6.336 4.484 1.00 97.94 614 PHE A N 1
ATOM 4933 C CA . PHE A 1 614 ? -9.906 -5.570 3.848 1.00 97.94 614 PHE A CA 1
ATOM 4934 C C . PHE A 1 614 ? -10.491 -6.364 2.673 1.00 97.94 614 PHE A C 1
ATOM 4936 O O . PHE A 1 614 ? -9.862 -6.509 1.624 1.00 97.94 614 PHE A O 1
ATOM 4943 N N . ASP A 1 615 ? -11.694 -6.912 2.853 1.00 96.88 615 ASP A N 1
ATOM 4944 C CA . ASP A 1 615 ? -12.210 -7.966 1.973 1.00 96.88 615 ASP A CA 1
ATOM 494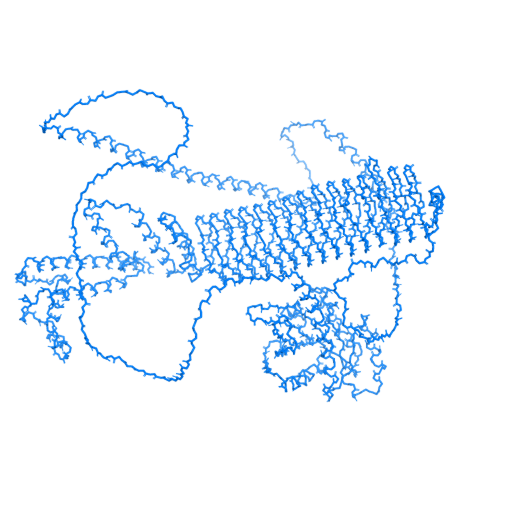5 C C . ASP A 1 615 ? -12.862 -7.449 0.678 1.00 96.88 615 ASP A C 1
ATOM 4947 O O . ASP A 1 615 ? -12.624 -8.003 -0.391 1.00 96.88 615 ASP A O 1
ATOM 4951 N N . LYS A 1 616 ? -13.667 -6.375 0.738 1.00 96.56 616 LYS A N 1
ATOM 4952 C CA . LYS A 1 616 ? -14.380 -5.838 -0.444 1.00 96.56 616 LYS A CA 1
ATOM 4953 C C . LYS A 1 616 ? -13.987 -4.413 -0.822 1.00 96.56 616 LYS A C 1
ATOM 4955 O O . LYS A 1 616 ? -13.913 -4.111 -2.012 1.00 96.56 616 LYS A O 1
ATOM 4960 N N . LEU A 1 617 ? -13.779 -3.529 0.154 1.00 96.44 617 LEU A N 1
ATOM 4961 C CA . LEU A 1 617 ? -13.407 -2.133 -0.103 1.00 96.44 617 LEU A CA 1
ATOM 4962 C C . LEU A 1 617 ? -12.682 -1.511 1.095 1.00 96.44 617 LEU A C 1
ATOM 4964 O O . LEU A 1 617 ? -13.223 -1.510 2.201 1.00 96.44 617 LEU A O 1
ATOM 4968 N N . GLY A 1 618 ? -11.521 -0.904 0.853 1.00 97.31 618 GLY A N 1
ATOM 4969 C CA . GLY A 1 618 ? -10.875 0.016 1.791 1.00 97.31 618 GLY A CA 1
ATOM 4970 C C . GLY A 1 618 ? -10.762 1.410 1.185 1.00 97.31 618 GLY A C 1
ATOM 4971 O O . GLY A 1 618 ? -9.938 1.624 0.300 1.00 97.31 618 GLY A O 1
ATOM 4972 N N . SER A 1 619 ? -11.597 2.355 1.625 1.00 97.31 619 SER A N 1
ATOM 4973 C CA . SER A 1 619 ? -11.555 3.738 1.139 1.00 97.31 619 SER A CA 1
ATOM 4974 C C . SER A 1 619 ? -11.038 4.686 2.216 1.00 97.31 619 SER A C 1
ATOM 4976 O O . SER A 1 619 ? -11.660 4.852 3.262 1.00 97.31 619 SER A O 1
ATOM 4978 N N . PHE A 1 620 ? -9.920 5.336 1.912 1.00 97.00 620 PHE A N 1
ATOM 4979 C CA . PHE A 1 620 ? -9.262 6.394 2.683 1.00 97.00 620 PHE A CA 1
ATOM 4980 C C . PHE A 1 620 ? -9.304 7.726 1.915 1.00 97.00 620 PHE A C 1
ATOM 4982 O O . PHE A 1 620 ? -8.524 8.639 2.159 1.00 97.00 620 PHE A O 1
ATOM 4989 N N . LYS A 1 621 ? -10.192 7.837 0.921 1.00 96.75 621 LYS A N 1
ATOM 4990 C CA . LYS A 1 621 ? -10.228 8.953 -0.023 1.00 96.75 621 LYS A CA 1
ATOM 4991 C C . LYS A 1 621 ? -10.363 10.305 0.688 1.00 96.75 621 LYS A C 1
ATOM 4993 O O . LYS A 1 621 ? -11.277 10.499 1.489 1.00 96.75 621 LYS A O 1
ATOM 4998 N N . LYS A 1 622 ? -9.506 11.267 0.326 1.00 96.50 622 LYS A N 1
ATOM 4999 C CA . LYS A 1 622 ? -9.447 12.619 0.923 1.00 96.50 622 LYS A CA 1
ATOM 5000 C C . LYS A 1 622 ? -9.174 12.651 2.434 1.00 96.50 622 LYS A C 1
ATOM 5002 O O . LYS A 1 622 ? -9.438 13.669 3.072 1.00 96.50 622 LYS A O 1
ATOM 5007 N N . MET A 1 623 ? -8.656 11.568 3.008 1.00 96.50 623 MET A N 1
ATOM 5008 C CA . MET A 1 623 ? -8.162 11.573 4.382 1.00 96.50 623 MET A CA 1
ATOM 5009 C C . MET A 1 623 ? -6.968 12.532 4.503 1.00 96.50 623 MET A C 1
ATOM 5011 O O . MET A 1 623 ? -6.138 12.618 3.595 1.00 96.50 623 MET A O 1
ATOM 5015 N N . ASN A 1 624 ? -6.904 13.278 5.602 1.00 96.50 624 ASN A N 1
ATOM 5016 C CA . ASN A 1 624 ? -5.834 14.231 5.886 1.00 96.50 624 ASN A CA 1
ATOM 5017 C C . ASN A 1 624 ? -5.138 13.816 7.183 1.00 96.50 624 ASN A C 1
ATOM 5019 O O . ASN A 1 624 ? -5.790 13.773 8.225 1.00 96.50 624 ASN A O 1
ATOM 5023 N N . ILE A 1 625 ? -3.851 13.487 7.112 1.00 96.62 625 ILE A N 1
ATOM 5024 C CA . ILE A 1 625 ? -3.053 12.961 8.222 1.00 96.62 625 ILE A CA 1
ATOM 5025 C C . ILE A 1 625 ? -1.912 13.941 8.509 1.00 96.62 625 ILE A C 1
ATOM 5027 O O . ILE A 1 625 ? -1.053 14.166 7.659 1.00 96.62 625 ILE A O 1
ATOM 5031 N N . ALA A 1 626 ? -1.898 14.543 9.699 1.00 94.44 626 ALA A N 1
ATOM 5032 C CA . ALA A 1 626 ? -0.911 15.563 10.060 1.00 94.44 626 ALA A CA 1
ATOM 5033 C C . ALA A 1 626 ? 0.451 14.983 10.491 1.00 94.44 626 ALA A C 1
ATOM 5035 O O . ALA A 1 626 ? 1.450 15.697 10.450 1.00 94.44 626 ALA A O 1
ATOM 5036 N N . LYS A 1 627 ? 0.497 13.705 10.894 1.00 93.81 627 LYS A N 1
ATOM 5037 C CA . LYS A 1 627 ? 1.728 12.967 11.223 1.00 93.81 627 LYS A CA 1
ATOM 5038 C C . LYS A 1 627 ? 1.895 11.755 10.292 1.00 93.81 627 LYS A C 1
ATOM 5040 O O . LYS A 1 627 ? 1.672 11.890 9.091 1.00 93.81 627 LYS A O 1
ATOM 5045 N N . GLY A 1 628 ? 2.334 10.606 10.809 1.00 93.62 628 GLY A N 1
ATOM 5046 C CA . GLY A 1 628 ? 2.644 9.425 10.004 1.00 93.62 628 GLY A CA 1
ATOM 5047 C C . GLY A 1 628 ? 1.428 8.566 9.646 1.00 93.62 628 GLY A C 1
ATOM 5048 O O . GLY A 1 628 ? 0.437 8.522 10.379 1.00 93.62 628 GLY A O 1
ATOM 5049 N N . PHE A 1 629 ? 1.532 7.839 8.536 1.00 96.50 629 PHE A N 1
ATOM 5050 C CA . PHE A 1 629 ? 0.583 6.814 8.102 1.00 96.50 629 PHE A CA 1
ATOM 5051 C C . PHE A 1 629 ? 1.345 5.523 7.776 1.00 96.50 629 PHE A C 1
ATOM 5053 O O . PHE A 1 629 ? 2.175 5.511 6.870 1.00 96.50 629 PHE A O 1
ATOM 5060 N N . CYS A 1 630 ? 1.059 4.437 8.495 1.00 97.50 630 CYS A N 1
ATOM 5061 C CA . CYS A 1 630 ? 1.729 3.148 8.344 1.00 97.50 630 CYS A CA 1
ATOM 5062 C C . CYS A 1 630 ? 0.731 2.022 8.032 1.00 97.50 630 CYS A C 1
ATOM 5064 O O . CYS A 1 630 ? -0.246 1.821 8.759 1.00 97.50 630 CYS A O 1
ATOM 5066 N N . LEU A 1 631 ? 1.011 1.262 6.970 1.00 97.81 631 LEU A N 1
ATOM 5067 C CA . LEU A 1 631 ? 0.377 -0.018 6.650 1.00 97.81 631 LEU A CA 1
ATOM 5068 C C . LEU A 1 631 ? 1.429 -1.131 6.727 1.00 97.81 631 LEU A C 1
ATOM 5070 O O . LEU A 1 631 ? 2.265 -1.245 5.830 1.00 97.81 631 LEU A O 1
ATOM 5074 N N . GLU A 1 632 ? 1.375 -1.985 7.749 1.00 97.94 632 GLU A N 1
ATOM 5075 C CA . GLU A 1 632 ? 2.289 -3.130 7.882 1.00 97.94 632 GLU A CA 1
ATOM 5076 C C . GLU A 1 632 ? 1.529 -4.461 7.796 1.00 97.94 632 GLU A C 1
ATOM 5078 O O . GLU A 1 632 ? 0.547 -4.676 8.508 1.00 97.94 632 GLU A O 1
ATOM 5083 N N . GLY A 1 633 ? 1.976 -5.392 6.947 1.00 97.31 633 GLY A N 1
ATOM 5084 C CA . GLY A 1 633 ? 1.439 -6.762 6.925 1.00 97.31 633 GLY A CA 1
ATOM 5085 C C . GLY A 1 633 ? -0.037 -6.866 6.517 1.00 97.31 633 GLY A C 1
ATOM 5086 O O . GLY A 1 633 ? -0.699 -7.849 6.853 1.00 97.31 633 GLY A O 1
ATOM 5087 N N . CYS A 1 634 ? -0.589 -5.837 5.869 1.00 98.38 634 CYS A N 1
ATOM 5088 C CA . CYS A 1 634 ? -2.011 -5.759 5.553 1.00 98.38 634 CYS A CA 1
ATOM 5089 C C . CYS A 1 634 ? -2.362 -6.481 4.246 1.00 98.38 634 CYS A C 1
ATOM 5091 O O . CYS A 1 634 ? -1.534 -6.632 3.348 1.00 98.38 634 CYS A O 1
ATOM 5093 N N . VAL A 1 635 ? -3.622 -6.904 4.125 1.00 98.44 635 VAL A N 1
ATOM 5094 C CA . VAL A 1 635 ? -4.132 -7.600 2.936 1.00 98.44 635 VAL A CA 1
ATOM 5095 C C . VAL A 1 635 ? -5.415 -6.941 2.446 1.00 98.44 635 VAL A C 1
ATOM 5097 O O . VAL A 1 635 ? -6.420 -6.907 3.153 1.00 98.44 635 VAL A O 1
ATOM 5100 N N . PHE A 1 636 ? -5.401 -6.451 1.211 1.00 98.44 636 PHE A N 1
ATOM 5101 C CA . PHE A 1 636 ? -6.554 -5.886 0.521 1.00 98.44 636 PHE A CA 1
ATOM 5102 C C . PHE A 1 636 ? -7.004 -6.858 -0.575 1.00 98.44 636 PHE A C 1
ATOM 5104 O O . PHE A 1 636 ? -6.463 -6.858 -1.682 1.00 98.44 636 PHE A O 1
ATOM 5111 N N . ASN A 1 637 ? -7.996 -7.701 -0.265 1.00 97.81 637 ASN A N 1
ATOM 5112 C CA . ASN A 1 637 ? -8.640 -8.569 -1.260 1.00 97.81 637 ASN A CA 1
ATOM 5113 C C . ASN A 1 637 ? -9.479 -7.739 -2.240 1.00 97.81 637 ASN A C 1
ATOM 5115 O O . ASN A 1 637 ? -9.575 -8.079 -3.414 1.00 97.81 637 ASN A O 1
ATOM 5119 N N . GLY A 1 638 ? -10.100 -6.668 -1.739 1.00 96.50 638 GLY A N 1
ATOM 5120 C CA . GLY A 1 638 ? -10.934 -5.753 -2.508 1.00 96.50 638 GLY A CA 1
ATOM 5121 C C . GLY A 1 638 ? -10.214 -4.468 -2.917 1.00 96.50 638 GLY A C 1
ATOM 5122 O O . GLY A 1 638 ? -9.049 -4.243 -2.589 1.00 96.50 638 GLY A O 1
ATOM 5123 N N . ARG A 1 639 ? -10.940 -3.593 -3.621 1.00 97.56 639 ARG A N 1
ATOM 5124 C CA . ARG A 1 639 ? -10.421 -2.309 -4.120 1.00 97.56 639 ARG A CA 1
ATOM 5125 C C . ARG A 1 639 ? -9.922 -1.424 -2.970 1.00 97.56 639 ARG A C 1
ATOM 5127 O O . ARG A 1 639 ? -10.622 -1.260 -1.967 1.00 97.56 639 ARG A O 1
ATOM 5134 N N . ALA A 1 640 ? -8.769 -0.786 -3.163 1.00 98.12 640 ALA A N 1
ATOM 5135 C CA . ALA A 1 640 ? -8.200 0.175 -2.220 1.00 98.12 640 ALA A CA 1
ATOM 5136 C C . ALA A 1 640 ? -8.159 1.589 -2.832 1.00 98.12 640 ALA A C 1
ATOM 5138 O O . ALA A 1 640 ? -7.679 1.780 -3.950 1.00 98.12 640 ALA A O 1
ATOM 5139 N N . ASP A 1 641 ? -8.693 2.589 -2.129 1.00 98.12 641 ASP A N 1
ATOM 5140 C CA . ASP A 1 641 ? -8.793 3.970 -2.622 1.00 98.12 641 ASP A CA 1
ATOM 5141 C C . ASP A 1 641 ? -8.189 4.973 -1.631 1.00 98.12 641 ASP A C 1
ATOM 5143 O O . ASP A 1 641 ? -8.827 5.362 -0.654 1.00 98.12 641 ASP A O 1
ATOM 5147 N N . PHE A 1 642 ? -6.967 5.404 -1.933 1.00 97.56 642 PHE A N 1
ATOM 5148 C CA . PHE A 1 642 ? -6.193 6.459 -1.277 1.00 97.56 642 PHE A CA 1
ATOM 5149 C C . PHE A 1 642 ? -6.141 7.737 -2.142 1.00 97.56 642 PHE A C 1
ATOM 5151 O O . PHE A 1 642 ? -5.216 8.545 -2.029 1.00 97.56 642 PHE A O 1
ATOM 5158 N N . SER A 1 643 ? -7.105 7.933 -3.051 1.00 97.38 643 SER A N 1
ATOM 5159 C CA . SER A 1 643 ? -7.136 9.125 -3.906 1.00 97.38 643 SER A CA 1
ATOM 5160 C C . SER A 1 643 ? -7.258 10.401 -3.071 1.00 97.38 643 SER A C 1
ATOM 5162 O O . SER A 1 643 ? -8.052 10.468 -2.131 1.00 97.38 643 SER A O 1
ATOM 5164 N N . GLU A 1 644 ? -6.528 11.445 -3.461 1.00 96.75 644 GLU A N 1
ATOM 5165 C CA . GLU A 1 644 ? -6.553 12.771 -2.825 1.00 96.75 644 GLU A CA 1
ATOM 5166 C C . GLU A 1 644 ? -6.196 12.768 -1.317 1.00 96.75 644 GLU A C 1
ATOM 5168 O O . GLU A 1 644 ? -6.498 13.740 -0.621 1.00 96.75 644 GLU A O 1
ATOM 5173 N N . VAL A 1 645 ? -5.570 11.699 -0.802 1.00 97.06 645 VAL A N 1
ATOM 5174 C CA . VAL A 1 645 ? -5.030 11.645 0.570 1.00 97.06 645 VAL A CA 1
ATOM 5175 C C . VAL A 1 645 ? -3.911 12.673 0.732 1.00 97.06 645 VAL A C 1
ATOM 5177 O O . VAL A 1 645 ? -3.100 12.855 -0.179 1.00 97.06 645 VAL A O 1
ATOM 5180 N N . ARG A 1 646 ? -3.857 13.330 1.894 1.00 96.69 646 ARG A N 1
ATOM 5181 C CA . ARG A 1 646 ? -2.769 14.235 2.289 1.00 96.69 646 ARG A CA 1
ATOM 5182 C C . ARG A 1 646 ? -2.077 13.703 3.536 1.00 96.69 646 ARG A C 1
ATOM 5184 O O . ARG A 1 646 ? -2.761 13.385 4.505 1.00 96.69 646 ARG A O 1
ATOM 5191 N N . ILE A 1 647 ? -0.751 13.601 3.500 1.00 95.12 647 ILE A N 1
ATOM 5192 C CA . ILE A 1 647 ? 0.069 13.085 4.604 1.00 95.12 647 ILE A CA 1
ATOM 5193 C C . ILE A 1 647 ? 1.215 14.066 4.855 1.00 95.12 647 ILE A C 1
ATOM 5195 O O . ILE A 1 647 ? 2.060 14.274 3.984 1.00 95.12 647 ILE A O 1
ATOM 5199 N N . ASN A 1 648 ? 1.228 14.691 6.030 1.00 93.62 648 ASN A N 1
ATOM 5200 C CA . ASN A 1 648 ? 2.243 15.684 6.389 1.00 93.62 648 ASN A CA 1
ATOM 5201 C C . ASN A 1 648 ? 3.461 15.074 7.115 1.00 93.62 648 ASN A C 1
ATOM 5203 O O . ASN A 1 648 ? 4.468 15.757 7.293 1.00 93.62 648 ASN A O 1
ATOM 5207 N N . GLY A 1 649 ? 3.367 13.810 7.540 1.00 91.31 649 GLY A N 1
ATOM 5208 C CA . GLY A 1 649 ? 4.466 13.010 8.080 1.00 91.31 649 GLY A CA 1
ATOM 5209 C C . GLY A 1 649 ? 4.738 11.753 7.247 1.00 91.31 649 GLY A C 1
ATOM 5210 O O . GLY A 1 649 ? 4.266 11.621 6.119 1.00 91.31 649 GLY A O 1
ATOM 5211 N N . GLU A 1 650 ? 5.557 10.852 7.793 1.00 91.94 650 GLU A N 1
ATOM 5212 C CA . GLU A 1 650 ? 6.079 9.680 7.074 1.00 91.94 650 GLU A CA 1
ATOM 5213 C C . GLU A 1 650 ? 4.962 8.765 6.556 1.00 91.94 650 GLU A C 1
ATOM 5215 O O . GLU A 1 650 ? 4.015 8.447 7.280 1.00 91.94 650 GLU A O 1
ATOM 5220 N N . PHE A 1 651 ? 5.081 8.319 5.304 1.00 95.06 651 PHE A N 1
ATOM 5221 C CA . PHE A 1 651 ? 4.132 7.388 4.698 1.00 95.06 651 PHE A CA 1
ATOM 5222 C C . PHE A 1 651 ? 4.807 6.046 4.424 1.00 95.06 651 PHE A C 1
ATOM 5224 O O . PHE A 1 651 ? 5.583 5.913 3.479 1.00 95.06 651 PHE A O 1
ATOM 5231 N N . GLU A 1 652 ? 4.487 5.039 5.231 1.00 96.44 652 GLU A N 1
ATOM 5232 C CA . GLU A 1 652 ? 5.052 3.699 5.110 1.00 96.44 652 GLU A CA 1
ATOM 5233 C C . GLU A 1 652 ? 4.005 2.666 4.691 1.00 96.44 652 GLU A C 1
ATOM 5235 O O . GLU A 1 652 ? 2.940 2.530 5.294 1.00 96.44 652 GLU A O 1
ATOM 5240 N N . VAL A 1 653 ? 4.337 1.872 3.678 1.00 97.75 653 VAL A N 1
ATOM 5241 C CA . VAL A 1 653 ? 3.599 0.672 3.287 1.00 97.75 653 VAL A CA 1
ATOM 5242 C C . VAL A 1 653 ? 4.604 -0.468 3.223 1.00 97.75 653 VAL A C 1
ATOM 5244 O O . VAL A 1 653 ? 5.438 -0.534 2.322 1.00 97.75 653 VAL A O 1
ATOM 5247 N N . ARG A 1 654 ? 4.545 -1.377 4.195 1.00 97.88 654 ARG A N 1
ATOM 5248 C CA . ARG A 1 654 ? 5.478 -2.499 4.322 1.00 97.88 654 ARG A CA 1
ATOM 5249 C C . ARG A 1 654 ? 4.732 -3.826 4.271 1.00 97.88 654 ARG A C 1
ATOM 5251 O O . ARG A 1 654 ? 3.700 -3.997 4.923 1.00 97.88 654 ARG A O 1
ATOM 5258 N N . ARG A 1 655 ? 5.266 -4.794 3.518 1.00 97.06 655 ARG A N 1
ATOM 5259 C CA . ARG A 1 655 ? 4.832 -6.211 3.531 1.00 97.06 655 ARG A CA 1
ATOM 5260 C C . ARG A 1 655 ? 3.319 -6.380 3.315 1.00 97.06 655 ARG A C 1
ATOM 5262 O O . ARG A 1 655 ? 2.689 -7.234 3.930 1.00 97.06 655 ARG A O 1
ATOM 5269 N N . THR A 1 656 ? 2.744 -5.514 2.483 1.00 98.31 656 THR A N 1
ATOM 5270 C CA . THR A 1 656 ? 1.297 -5.376 2.267 1.00 98.31 656 THR A CA 1
ATOM 5271 C C . THR A 1 656 ? 0.931 -5.832 0.854 1.00 98.31 656 THR A C 1
ATOM 5273 O O . THR A 1 656 ? 1.648 -5.542 -0.108 1.00 98.31 656 THR A O 1
ATOM 5276 N N . GLU A 1 657 ? -0.184 -6.549 0.719 1.00 98.31 657 GLU A N 1
ATOM 5277 C CA . GLU A 1 657 ? -0.658 -7.098 -0.556 1.00 98.31 657 GLU A CA 1
ATOM 5278 C C . GLU A 1 657 ? -1.997 -6.482 -0.977 1.00 98.31 657 GLU A C 1
ATOM 5280 O O . GLU A 1 657 ? -2.966 -6.481 -0.218 1.00 98.31 657 GLU A O 1
ATOM 5285 N N . PHE A 1 658 ? -2.061 -6.008 -2.221 1.00 98.50 658 PHE A N 1
ATOM 5286 C CA . PHE A 1 658 ? -3.271 -5.547 -2.894 1.00 98.50 658 PHE A CA 1
ATOM 5287 C C . PHE A 1 658 ? -3.607 -6.515 -4.037 1.00 98.50 658 PHE A C 1
ATOM 5289 O O . PHE A 1 658 ? -2.790 -6.733 -4.942 1.00 98.50 658 PHE A O 1
ATOM 5296 N N . PHE A 1 659 ? -4.794 -7.121 -4.002 1.00 97.94 659 PHE A N 1
ATOM 5297 C CA . PHE A 1 659 ? -5.246 -8.077 -5.019 1.00 97.94 659 PHE A CA 1
ATOM 5298 C C . PHE A 1 659 ? -6.012 -7.415 -6.168 1.00 97.94 659 PHE A C 1
ATOM 5300 O O . PHE A 1 659 ? -5.788 -7.769 -7.325 1.00 97.94 659 PHE A O 1
ATOM 5307 N N . GLU A 1 660 ? -6.854 -6.436 -5.848 1.00 98.19 660 GLU A N 1
ATOM 5308 C CA . GLU A 1 660 ? -7.668 -5.656 -6.788 1.00 98.19 660 GLU A CA 1
ATOM 5309 C C . GLU A 1 660 ? -7.084 -4.247 -7.017 1.00 98.19 660 GLU A C 1
ATOM 5311 O O . GLU A 1 660 ? -6.025 -3.891 -6.489 1.00 98.19 660 GLU A O 1
ATOM 5316 N N . ASP A 1 661 ? -7.747 -3.448 -7.858 1.00 98.12 661 ASP A N 1
ATOM 5317 C CA . ASP A 1 661 ? -7.250 -2.131 -8.268 1.00 98.12 661 ASP A CA 1
ATOM 5318 C C . ASP A 1 661 ? -6.997 -1.188 -7.074 1.00 98.12 661 ASP A C 1
ATOM 5320 O O . ASP A 1 661 ? -7.826 -1.050 -6.166 1.00 98.12 661 ASP A O 1
ATOM 5324 N N . THR A 1 662 ? -5.864 -0.483 -7.113 1.00 98.38 662 THR A N 1
ATOM 5325 C CA . THR A 1 662 ? -5.432 0.457 -6.069 1.00 98.38 662 THR A CA 1
ATOM 5326 C C . THR A 1 662 ? -5.230 1.866 -6.627 1.00 98.38 662 THR A C 1
ATOM 5328 O O . THR A 1 662 ? -4.569 2.059 -7.649 1.00 98.38 662 THR A O 1
ATOM 5331 N N . PHE A 1 663 ? -5.786 2.870 -5.948 1.00 98.25 663 PHE A N 1
ATOM 5332 C CA . PHE A 1 663 ? -5.802 4.260 -6.411 1.00 98.25 663 PHE A CA 1
ATOM 5333 C C . PHE A 1 663 ? -5.088 5.178 -5.419 1.00 98.25 663 PHE A C 1
ATOM 5335 O O . PHE A 1 663 ? -5.509 5.300 -4.277 1.00 98.25 663 PHE A O 1
ATOM 5342 N N . PHE A 1 664 ? -4.052 5.865 -5.888 1.00 97.31 664 PHE A N 1
ATOM 5343 C CA . PHE A 1 664 ? -3.320 6.946 -5.219 1.00 97.31 664 PHE A CA 1
ATOM 5344 C C . PHE A 1 664 ? -3.417 8.251 -6.036 1.00 97.31 664 PHE A C 1
ATOM 5346 O O . PHE A 1 664 ? -2.550 9.124 -5.963 1.00 97.31 664 PHE A O 1
ATOM 5353 N N . HIS A 1 665 ? -4.462 8.390 -6.859 1.00 95.69 665 HIS A N 1
ATOM 5354 C CA . HIS A 1 665 ? -4.638 9.529 -7.754 1.00 95.69 665 HIS A CA 1
ATOM 5355 C C . HIS A 1 665 ? -4.655 10.845 -6.966 1.00 95.69 665 HIS A C 1
ATOM 5357 O O . HIS A 1 665 ? -5.502 11.028 -6.089 1.00 95.69 665 HIS A O 1
ATOM 5363 N N . LYS A 1 666 ? -3.747 11.777 -7.286 1.00 96.19 666 LYS A N 1
ATOM 5364 C CA . LYS A 1 666 ? -3.545 13.038 -6.537 1.00 96.19 666 LYS A CA 1
ATOM 5365 C C . LYS A 1 666 ? -3.256 12.867 -5.035 1.00 96.19 666 LYS A C 1
ATOM 5367 O O . LYS A 1 666 ? -3.522 13.795 -4.272 1.00 96.19 666 LYS A O 1
ATOM 5372 N N . ALA A 1 667 ? -2.738 11.721 -4.593 1.00 96.38 667 ALA A N 1
ATOM 5373 C CA . ALA A 1 667 ? -2.182 11.617 -3.246 1.00 96.38 667 ALA A CA 1
ATOM 5374 C C . ALA A 1 667 ? -1.007 12.602 -3.094 1.00 96.38 667 ALA A C 1
ATOM 5376 O O . ALA A 1 667 ? -0.234 12.804 -4.033 1.00 96.38 667 ALA A O 1
ATOM 5377 N N . MET A 1 668 ? -0.895 13.244 -1.937 1.00 94.00 668 MET A N 1
ATOM 5378 C CA . MET A 1 668 ? 0.131 14.238 -1.628 1.00 94.00 668 MET A CA 1
ATOM 5379 C C . MET A 1 668 ? 0.792 13.855 -0.311 1.00 94.00 668 MET A C 1
ATOM 5381 O O . MET A 1 668 ? 0.104 13.747 0.703 1.00 94.00 668 MET A O 1
ATOM 5385 N N . ALA A 1 669 ? 2.110 13.689 -0.309 1.00 90.31 669 ALA A N 1
ATOM 5386 C CA . ALA A 1 669 ? 2.859 13.495 0.923 1.00 90.31 669 ALA A CA 1
ATOM 5387 C C . ALA A 1 669 ? 4.095 14.408 0.956 1.00 90.31 669 ALA A C 1
ATOM 5389 O O . ALA A 1 669 ? 4.780 14.583 -0.054 1.00 90.31 669 ALA A O 1
ATOM 5390 N N . THR A 1 670 ? 4.340 15.048 2.102 1.00 86.75 670 THR A N 1
ATOM 5391 C CA . THR A 1 670 ? 5.341 16.126 2.236 1.00 86.75 670 THR A CA 1
ATOM 5392 C C . THR A 1 670 ? 6.706 15.650 2.727 1.00 86.75 670 THR A C 1
ATOM 5394 O O . THR A 1 670 ? 7.691 16.346 2.500 1.00 86.75 670 THR A O 1
ATOM 5397 N N . THR A 1 671 ? 6.800 14.489 3.376 1.00 92.12 671 THR A N 1
ATOM 5398 C CA . THR A 1 671 ? 8.056 13.916 3.903 1.00 92.12 671 THR A CA 1
ATOM 5399 C C . THR A 1 671 ? 8.392 12.600 3.192 1.00 92.12 671 THR A C 1
ATOM 5401 O O . THR A 1 671 ? 8.001 12.419 2.045 1.00 92.12 671 THR A O 1
ATOM 5404 N N . ASN A 1 672 ? 9.145 11.690 3.806 1.00 92.50 672 ASN A N 1
ATOM 5405 C CA . ASN A 1 672 ? 9.601 10.467 3.152 1.00 92.50 672 ASN A CA 1
ATOM 5406 C C . ASN A 1 672 ? 8.453 9.459 2.958 1.00 92.50 672 ASN A C 1
ATOM 5408 O O . ASN A 1 672 ? 7.610 9.268 3.838 1.00 92.50 672 ASN A O 1
ATOM 5412 N N . GLN A 1 673 ? 8.443 8.792 1.802 1.00 95.62 673 GLN A N 1
ATOM 5413 C CA . GLN A 1 673 ? 7.521 7.706 1.473 1.00 95.62 673 GLN A CA 1
ATOM 5414 C C . GLN A 1 673 ? 8.289 6.394 1.260 1.00 95.62 673 GLN A C 1
ATOM 5416 O O . GLN A 1 673 ? 9.257 6.355 0.504 1.00 95.62 673 GLN A O 1
ATOM 5421 N N . CYS A 1 674 ? 7.841 5.301 1.874 1.00 96.69 674 CYS A N 1
ATOM 5422 C CA . CYS A 1 674 ? 8.485 3.992 1.783 1.00 96.69 674 CYS A CA 1
ATOM 5423 C C . CYS A 1 674 ? 7.475 2.912 1.379 1.00 96.69 674 CYS A C 1
ATOM 5425 O O . CYS A 1 674 ? 6.462 2.713 2.047 1.00 96.69 674 CYS A O 1
ATOM 5427 N N . PHE A 1 675 ? 7.776 2.188 0.302 1.00 97.75 675 PHE A N 1
ATOM 5428 C CA . PHE A 1 675 ? 7.053 1.008 -0.159 1.00 97.75 675 PHE A CA 1
ATOM 5429 C C . PHE A 1 675 ? 8.026 -0.179 -0.154 1.00 97.75 675 PHE A C 1
ATOM 5431 O O . PHE A 1 675 ? 8.777 -0.387 -1.107 1.00 97.75 675 PHE A O 1
ATOM 5438 N N . GLU A 1 676 ? 8.036 -0.949 0.936 1.00 97.69 676 GLU A N 1
ATOM 5439 C CA . GLU A 1 676 ? 8.958 -2.074 1.148 1.00 97.69 676 GLU A CA 1
ATOM 5440 C C . GLU A 1 676 ? 8.216 -3.413 1.038 1.00 97.69 676 GLU A C 1
ATOM 5442 O O . GLU A 1 676 ? 7.283 -3.680 1.801 1.00 97.69 676 GLU A O 1
ATOM 5447 N N . ASN A 1 677 ? 8.649 -4.302 0.138 1.00 97.38 677 ASN A N 1
ATOM 5448 C CA . ASN A 1 677 ? 8.053 -5.638 -0.016 1.00 97.38 677 ASN A CA 1
ATOM 5449 C C . ASN A 1 677 ? 6.524 -5.598 -0.263 1.00 97.38 677 ASN A C 1
ATOM 5451 O O . ASN A 1 677 ? 5.770 -6.436 0.236 1.00 97.38 677 ASN A O 1
ATOM 5455 N N . VAL A 1 678 ? 6.054 -4.600 -1.018 1.00 98.50 678 VAL A N 1
ATOM 5456 C CA . VAL A 1 678 ? 4.634 -4.404 -1.355 1.00 98.50 678 VAL A CA 1
ATOM 5457 C C . VAL A 1 678 ? 4.294 -5.134 -2.653 1.00 98.50 678 VAL A C 1
ATOM 5459 O O . VAL A 1 678 ? 5.077 -5.127 -3.602 1.00 98.50 678 VAL A O 1
ATOM 5462 N N . THR A 1 679 ? 3.111 -5.744 -2.732 1.00 98.44 679 THR A N 1
ATOM 5463 C CA . THR A 1 679 ? 2.615 -6.364 -3.970 1.00 98.44 679 THR A CA 1
ATOM 5464 C C . THR A 1 679 ? 1.320 -5.712 -4.432 1.00 98.44 679 THR A C 1
ATOM 5466 O O . THR A 1 679 ? 0.316 -5.764 -3.729 1.00 98.44 679 THR A O 1
ATOM 5469 N N . PHE A 1 680 ? 1.314 -5.194 -5.659 1.00 98.38 680 PHE A N 1
ATOM 5470 C CA . PHE A 1 680 ? 0.121 -4.730 -6.361 1.00 98.38 680 PHE A CA 1
ATOM 5471 C C . PHE A 1 680 ? -0.225 -5.710 -7.488 1.00 98.38 680 PHE A C 1
ATOM 5473 O O . PHE A 1 680 ? 0.503 -5.824 -8.480 1.00 98.38 680 PHE A O 1
ATOM 5480 N N . SER A 1 681 ? -1.314 -6.464 -7.333 1.00 97.50 681 SER A N 1
ATOM 5481 C CA . SER A 1 681 ? -1.653 -7.559 -8.252 1.00 97.50 681 SER A CA 1
ATOM 5482 C C . SER A 1 681 ? -2.462 -7.114 -9.476 1.00 97.50 681 SER A C 1
ATOM 5484 O O . SER A 1 681 ? -2.261 -7.667 -10.558 1.00 97.50 681 SER A O 1
ATOM 5486 N N . ALA A 1 682 ? -3.329 -6.110 -9.319 1.00 97.12 682 ALA A N 1
ATOM 5487 C CA . ALA A 1 682 ? -4.126 -5.501 -10.386 1.00 97.12 682 ALA A CA 1
ATOM 5488 C C . ALA A 1 682 ? -3.619 -4.081 -10.726 1.00 97.12 682 ALA A C 1
ATOM 5490 O O . ALA A 1 682 ? -2.427 -3.803 -10.575 1.00 97.12 682 ALA A O 1
ATOM 5491 N N . MET A 1 683 ? -4.467 -3.195 -11.264 1.00 98.00 683 MET A N 1
ATOM 5492 C CA . MET A 1 683 ? -4.037 -1.855 -11.678 1.00 98.00 683 MET A CA 1
ATOM 5493 C C . MET A 1 683 ? -3.608 -1.005 -10.472 1.00 98.00 683 MET A C 1
ATOM 5495 O O . MET A 1 683 ? -4.212 -1.068 -9.402 1.00 98.00 683 MET A O 1
ATOM 5499 N N . THR A 1 684 ? -2.591 -0.162 -10.648 1.00 98.31 684 THR A N 1
ATOM 5500 C CA . THR A 1 684 ? -2.183 0.834 -9.646 1.00 98.31 684 THR A CA 1
ATOM 5501 C C . THR A 1 684 ? -2.058 2.213 -10.279 1.00 98.31 684 THR A C 1
ATOM 5503 O O . THR A 1 684 ? -1.264 2.406 -11.204 1.00 98.31 684 THR A O 1
ATOM 5506 N N . ASP A 1 685 ? -2.832 3.176 -9.783 1.00 98.31 685 ASP A N 1
ATOM 5507 C CA . ASP A 1 685 ? -2.861 4.542 -10.308 1.00 98.31 685 ASP A CA 1
ATOM 5508 C C . ASP A 1 685 ? -2.268 5.563 -9.326 1.00 98.31 685 ASP A C 1
ATOM 5510 O O . ASP A 1 685 ? -2.944 6.009 -8.405 1.00 98.31 685 ASP A O 1
ATOM 5514 N N . PHE A 1 686 ? -1.023 5.974 -9.564 1.00 98.00 686 PHE A N 1
ATOM 5515 C CA . PHE A 1 686 ? -0.347 7.109 -8.924 1.00 98.00 686 PHE A CA 1
ATOM 5516 C C . PHE A 1 686 ? -0.395 8.381 -9.795 1.00 98.00 686 PHE A C 1
ATOM 5518 O O . PHE A 1 686 ? 0.423 9.288 -9.626 1.00 98.00 686 PHE A O 1
ATOM 5525 N N . SER A 1 687 ? -1.301 8.472 -10.776 1.00 97.12 687 SER A N 1
ATOM 5526 C CA . SER A 1 687 ? -1.344 9.634 -11.668 1.00 97.12 687 SER A CA 1
ATOM 5527 C C . SER A 1 687 ? -1.609 10.919 -10.885 1.00 97.12 687 SER A C 1
ATOM 5529 O O . SER A 1 687 ? -2.516 10.985 -10.050 1.00 97.12 687 SER A O 1
ATOM 5531 N N . LYS A 1 688 ? -0.831 11.964 -11.183 1.00 96.44 688 LYS A N 1
ATOM 5532 C CA . LYS A 1 688 ? -0.863 13.269 -10.498 1.00 96.44 688 LYS A CA 1
ATOM 5533 C C . LYS A 1 688 ? -0.568 13.209 -8.992 1.00 96.44 688 LYS A C 1
ATOM 5535 O O . LYS A 1 688 ? -0.851 14.184 -8.301 1.00 96.44 688 LYS A O 1
ATOM 5540 N N . ALA A 1 689 ? -0.037 12.097 -8.478 1.00 97.12 689 ALA A N 1
ATOM 5541 C CA . ALA A 1 689 ? 0.470 12.033 -7.112 1.00 97.12 689 ALA A CA 1
ATOM 5542 C C . ALA A 1 689 ? 1.730 12.903 -6.962 1.00 97.12 689 ALA A C 1
ATOM 5544 O O . ALA A 1 689 ? 2.502 13.056 -7.913 1.00 97.12 689 ALA A O 1
ATOM 5545 N N . SER A 1 690 ? 1.923 13.462 -5.770 1.00 95.69 690 SER A N 1
ATOM 5546 C CA . SER A 1 690 ? 3.095 14.251 -5.397 1.00 95.69 690 SER A CA 1
ATOM 5547 C C . SER A 1 690 ? 3.860 13.520 -4.302 1.00 95.69 690 SER A C 1
ATOM 5549 O O . SER A 1 690 ? 3.391 13.428 -3.166 1.00 95.69 690 SER A O 1
ATOM 5551 N N . PHE A 1 691 ? 5.033 13.023 -4.673 1.00 94.62 691 PHE A N 1
ATOM 5552 C CA . PHE A 1 691 ? 6.020 12.412 -3.796 1.00 94.62 691 PHE A CA 1
ATOM 5553 C C . PHE A 1 691 ? 7.087 13.444 -3.421 1.00 94.62 691 PHE A C 1
ATOM 5555 O O . PHE A 1 691 ? 7.388 14.361 -4.202 1.00 94.62 691 PHE A O 1
ATOM 5562 N N . ASN A 1 692 ? 7.678 13.279 -2.240 1.00 93.81 692 ASN A N 1
ATOM 5563 C CA . ASN A 1 692 ? 8.864 14.031 -1.849 1.00 93.81 692 ASN A CA 1
ATOM 5564 C C . ASN A 1 692 ? 10.104 13.170 -2.124 1.00 93.81 692 ASN A C 1
ATOM 5566 O O . ASN A 1 692 ? 10.457 13.024 -3.296 1.00 93.81 692 ASN A O 1
ATOM 5570 N N . GLN A 1 693 ? 10.694 12.551 -1.097 1.00 94.38 693 GLN A N 1
ATOM 5571 C CA . GLN A 1 693 ? 11.626 11.434 -1.257 1.00 94.38 693 GLN A CA 1
ATOM 5572 C C . GLN A 1 693 ? 10.837 10.120 -1.182 1.00 94.38 693 GLN A C 1
ATOM 5574 O O . GLN A 1 693 ? 10.102 9.917 -0.215 1.00 94.38 693 GLN A O 1
ATOM 5579 N N . VAL A 1 694 ? 10.984 9.228 -2.170 1.00 96.75 694 VAL A N 1
ATOM 5580 C CA . VAL A 1 694 ? 10.220 7.965 -2.223 1.00 96.75 694 VAL A CA 1
ATOM 5581 C C . VAL A 1 694 ? 11.062 6.746 -2.585 1.00 96.75 694 VAL A C 1
ATOM 5583 O O . VAL A 1 694 ? 11.708 6.703 -3.630 1.00 96.75 694 VAL A O 1
ATOM 5586 N N . ASP A 1 695 ? 10.967 5.710 -1.758 1.00 96.88 695 ASP A N 1
ATOM 5587 C CA . ASP A 1 695 ? 11.674 4.446 -1.930 1.00 96.88 695 ASP A CA 1
ATOM 5588 C C . ASP A 1 695 ? 10.693 3.293 -2.212 1.00 96.88 695 ASP A C 1
ATOM 5590 O O . ASP A 1 695 ? 9.962 2.846 -1.330 1.00 96.88 695 ASP A O 1
ATOM 5594 N N . PHE A 1 696 ? 10.690 2.778 -3.446 1.00 97.31 696 PHE A N 1
ATOM 5595 C CA . PHE A 1 696 ? 10.023 1.531 -3.836 1.00 97.31 696 PHE A CA 1
ATOM 5596 C C . PHE A 1 696 ? 11.044 0.385 -3.827 1.00 97.31 696 PHE A C 1
ATOM 5598 O O . PHE A 1 696 ? 11.700 0.104 -4.835 1.00 97.31 696 PHE A O 1
ATOM 5605 N N . ILE A 1 697 ? 11.179 -0.283 -2.682 1.00 96.25 697 ILE A N 1
ATOM 5606 C CA . ILE A 1 697 ? 12.165 -1.346 -2.445 1.00 96.25 697 ILE A CA 1
ATOM 5607 C C . ILE A 1 697 ? 11.468 -2.704 -2.515 1.00 96.25 697 ILE A C 1
ATOM 5609 O O . ILE A 1 697 ? 10.503 -2.955 -1.788 1.00 96.25 697 ILE A O 1
ATOM 5613 N N . GLN A 1 698 ? 11.954 -3.596 -3.384 1.00 96.12 698 GLN A N 1
ATOM 5614 C CA . GLN A 1 698 ? 11.392 -4.946 -3.560 1.00 96.12 698 GLN A CA 1
ATOM 5615 C C . GLN A 1 698 ? 9.866 -4.923 -3.809 1.00 96.12 698 GLN A C 1
ATOM 5617 O O . GLN A 1 698 ? 9.130 -5.785 -3.329 1.00 96.12 698 GLN A O 1
ATOM 5622 N N . THR A 1 699 ? 9.363 -3.914 -4.531 1.00 98.00 699 THR A N 1
ATOM 5623 C CA . THR A 1 699 ? 7.928 -3.754 -4.806 1.00 98.00 699 THR A CA 1
ATOM 5624 C C . THR A 1 699 ? 7.540 -4.446 -6.117 1.00 98.00 699 THR A C 1
ATOM 5626 O O . THR A 1 699 ? 8.199 -4.306 -7.150 1.00 98.00 699 THR A O 1
ATOM 5629 N N . TYR A 1 700 ? 6.441 -5.200 -6.087 1.00 97.81 700 TYR A N 1
ATOM 5630 C CA . TYR A 1 700 ? 5.968 -6.036 -7.190 1.00 97.81 700 TYR A CA 1
ATOM 5631 C C . TYR A 1 700 ? 4.685 -5.472 -7.804 1.00 97.81 700 TYR A C 1
ATOM 5633 O O . TYR A 1 700 ? 3.589 -5.671 -7.280 1.00 97.81 700 TYR A O 1
ATOM 5641 N N . PHE A 1 701 ? 4.808 -4.834 -8.963 1.00 98.06 701 PHE A N 1
ATOM 5642 C CA . PHE A 1 701 ? 3.693 -4.352 -9.772 1.00 98.06 701 PHE A CA 1
ATOM 5643 C C . PHE A 1 701 ? 3.340 -5.394 -10.845 1.00 98.06 701 PHE A C 1
ATOM 5645 O O . PHE A 1 701 ? 3.962 -5.453 -11.908 1.00 98.06 701 PHE A O 1
ATOM 5652 N N . LYS A 1 702 ? 2.357 -6.258 -10.571 1.00 97.25 702 LYS A N 1
ATOM 5653 C CA . LYS A 1 702 ? 1.928 -7.314 -11.510 1.00 97.25 702 LYS A CA 1
ATOM 5654 C C . LYS A 1 702 ? 0.940 -6.794 -12.559 1.00 97.25 702 LYS A C 1
ATOM 5656 O O . LYS A 1 702 ? 0.972 -7.237 -13.708 1.00 97.25 702 LYS A O 1
ATOM 5661 N N . GLY A 1 703 ? 0.071 -5.860 -12.174 1.00 95.50 703 GLY A N 1
ATOM 5662 C CA . GLY A 1 703 ? -0.870 -5.204 -13.079 1.00 95.50 703 GLY A CA 1
ATOM 5663 C C . GLY A 1 703 ? -0.296 -3.965 -13.771 1.00 95.50 703 GLY A C 1
ATOM 5664 O O . GLY A 1 703 ? 0.913 -3.751 -13.823 1.00 95.50 703 GLY A O 1
ATOM 5665 N N . ILE A 1 704 ? -1.181 -3.171 -14.376 1.00 96.75 704 ILE A N 1
ATOM 5666 C CA . ILE A 1 704 ? -0.817 -1.943 -15.098 1.00 96.75 704 ILE A CA 1
ATOM 5667 C C . ILE A 1 704 ? -0.538 -0.828 -14.084 1.00 96.75 704 ILE A C 1
ATOM 5669 O O . ILE A 1 704 ? -1.352 -0.601 -13.193 1.00 96.75 704 ILE A O 1
ATOM 5673 N N . THR A 1 705 ? 0.567 -0.098 -14.242 1.00 98.00 705 THR A N 1
ATOM 5674 C CA . THR A 1 705 ? 0.961 0.978 -13.319 1.00 98.00 705 THR A CA 1
ATOM 5675 C C . THR A 1 705 ? 0.999 2.332 -14.018 1.00 98.00 705 THR A C 1
ATOM 5677 O O . THR A 1 705 ? 1.590 2.494 -15.094 1.00 98.00 705 THR A O 1
ATOM 5680 N N . HIS A 1 706 ? 0.386 3.338 -13.403 1.00 97.94 706 HIS A N 1
ATOM 5681 C CA . HIS A 1 706 ? 0.329 4.699 -13.925 1.00 97.94 706 HIS A CA 1
ATOM 5682 C C . HIS A 1 706 ? 0.993 5.688 -12.966 1.00 97.94 706 HIS A C 1
ATOM 5684 O O . HIS A 1 706 ? 0.543 5.871 -11.846 1.00 97.94 706 HIS A O 1
ATOM 5690 N N . PHE A 1 707 ? 2.035 6.362 -13.445 1.00 97.62 707 PHE A N 1
ATOM 5691 C CA . PHE A 1 707 ? 2.685 7.527 -12.836 1.00 97.62 707 PHE A CA 1
ATOM 5692 C C . PHE A 1 707 ? 2.487 8.760 -13.740 1.00 97.62 707 PHE A C 1
ATOM 5694 O O . PHE A 1 707 ? 3.370 9.607 -13.882 1.00 97.62 707 PHE A O 1
ATOM 5701 N N . HIS A 1 708 ? 1.350 8.833 -14.441 1.00 96.06 708 HIS A N 1
ATOM 5702 C CA . HIS A 1 708 ? 1.102 9.880 -15.427 1.00 96.06 708 HIS A CA 1
ATOM 5703 C C . HIS A 1 708 ? 0.949 11.243 -14.742 1.00 96.06 708 HIS A C 1
ATOM 5705 O O . HIS A 1 708 ? 0.120 11.398 -13.846 1.00 96.06 708 HIS A O 1
ATOM 5711 N N . GLU A 1 709 ? 1.745 12.229 -15.161 1.00 96.19 709 GLU A N 1
ATOM 5712 C CA . GLU A 1 709 ? 1.811 13.554 -14.515 1.00 96.19 709 GLU A CA 1
ATOM 5713 C C . GLU A 1 709 ? 2.134 13.493 -13.002 1.00 96.19 709 GLU A C 1
ATOM 5715 O O . GLU A 1 709 ? 1.818 14.427 -12.270 1.00 96.19 709 GLU A O 1
ATOM 5720 N N . ALA A 1 710 ? 2.757 12.406 -12.522 1.00 97.38 710 ALA A N 1
ATOM 5721 C CA . ALA A 1 710 ? 3.246 12.301 -11.146 1.00 97.38 710 ALA A CA 1
ATOM 5722 C C . ALA A 1 710 ? 4.501 13.168 -10.934 1.00 97.38 710 ALA A C 1
ATOM 5724 O O . ALA A 1 710 ? 5.327 13.315 -11.842 1.00 97.38 710 ALA A O 1
ATOM 5725 N N . ILE A 1 711 ? 4.645 13.729 -9.735 1.00 95.94 711 ILE A N 1
ATOM 5726 C CA . ILE A 1 711 ? 5.724 14.651 -9.367 1.00 95.94 711 ILE A CA 1
ATOM 5727 C C . ILE A 1 711 ? 6.567 14.014 -8.261 1.00 95.94 711 ILE A C 1
ATOM 5729 O O . ILE A 1 711 ? 6.025 13.533 -7.271 1.00 95.94 711 ILE A O 1
ATOM 5733 N N . PHE A 1 712 ? 7.886 14.029 -8.436 1.00 96.12 712 PHE A N 1
ATOM 5734 C CA . PHE A 1 712 ? 8.884 13.531 -7.493 1.00 96.12 712 PHE A CA 1
ATOM 5735 C C . PHE A 1 712 ? 9.820 14.693 -7.144 1.00 96.12 712 PHE A C 1
ATOM 5737 O O . PHE A 1 712 ? 10.579 15.165 -8.001 1.00 96.12 712 PHE A O 1
ATOM 5744 N N . SER A 1 713 ? 9.680 15.213 -5.923 1.00 93.31 713 SER A N 1
ATOM 5745 C CA . SER A 1 713 ? 10.279 16.491 -5.505 1.00 93.31 713 SER A CA 1
ATOM 5746 C C . SER A 1 713 ? 11.735 16.350 -5.064 1.00 93.31 713 SER A C 1
ATOM 5748 O O . SER A 1 713 ? 12.562 17.193 -5.410 1.00 93.31 713 SER A O 1
ATOM 5750 N N . GLU A 1 714 ? 12.054 15.259 -4.372 1.00 95.06 714 GLU A N 1
ATOM 5751 C CA . GLU A 1 714 ? 13.407 14.880 -3.970 1.00 95.06 714 GLU A CA 1
ATOM 5752 C C . GLU A 1 714 ? 13.793 13.539 -4.631 1.00 95.06 714 GLU A C 1
ATOM 5754 O O . GLU A 1 714 ? 13.319 13.231 -5.731 1.00 95.06 714 GLU A O 1
ATOM 5759 N N . ASP A 1 715 ? 14.726 12.786 -4.046 1.00 95.06 715 ASP A N 1
ATOM 5760 C CA . ASP A 1 715 ? 15.245 11.555 -4.649 1.00 95.06 715 ASP A CA 1
ATOM 5761 C C . ASP A 1 715 ? 14.202 10.418 -4.661 1.00 95.06 715 ASP A C 1
ATOM 5763 O O . ASP A 1 715 ? 13.425 10.233 -3.723 1.00 95.06 715 ASP A O 1
ATOM 5767 N N . ALA A 1 716 ? 14.196 9.625 -5.735 1.00 96.50 716 ALA A N 1
ATOM 5768 C CA . ALA A 1 716 ? 13.293 8.488 -5.907 1.00 96.50 716 ALA A CA 1
ATOM 5769 C C . ALA A 1 716 ? 14.057 7.189 -6.216 1.00 96.50 716 ALA A C 1
ATOM 5771 O O . ALA A 1 716 ? 14.944 7.170 -7.071 1.00 96.50 716 ALA A O 1
ATOM 5772 N N . SER A 1 717 ? 13.689 6.081 -5.578 1.00 96.56 717 SER A N 1
ATOM 5773 C CA . SER A 1 717 ? 14.308 4.765 -5.771 1.00 96.56 717 SER A CA 1
ATOM 5774 C C . SER A 1 717 ? 13.284 3.716 -6.191 1.00 96.56 717 SER A C 1
ATOM 5776 O O . SER A 1 717 ? 12.169 3.681 -5.677 1.00 96.56 717 SER A O 1
ATOM 5778 N N . PHE A 1 718 ? 13.671 2.832 -7.110 1.00 96.62 718 PHE A N 1
ATOM 5779 C CA . PHE A 1 718 ? 12.904 1.655 -7.534 1.00 96.62 718 PHE A CA 1
ATOM 5780 C C . PHE A 1 718 ? 13.736 0.364 -7.394 1.00 96.62 718 PHE A C 1
ATOM 5782 O O . PHE A 1 718 ? 13.595 -0.568 -8.192 1.00 96.62 718 PHE A O 1
ATOM 5789 N N . LEU A 1 719 ? 14.634 0.328 -6.404 1.00 93.25 719 LEU A N 1
ATOM 5790 C CA . LEU A 1 719 ? 15.590 -0.757 -6.172 1.00 93.25 719 LEU A CA 1
ATOM 5791 C C . LEU A 1 719 ? 14.901 -2.126 -6.013 1.00 93.25 719 LEU A C 1
ATOM 5793 O O . LEU A 1 719 ? 13.924 -2.273 -5.276 1.00 93.25 719 LEU A O 1
ATOM 5797 N N . GLU A 1 720 ? 15.414 -3.134 -6.723 1.00 94.19 720 GLU A N 1
ATOM 5798 C CA . GLU A 1 720 ? 14.883 -4.512 -6.769 1.00 94.19 720 GLU A CA 1
ATOM 5799 C C . GLU A 1 720 ? 13.382 -4.641 -7.144 1.00 94.19 720 GLU A C 1
ATOM 5801 O O . GLU A 1 720 ? 12.807 -5.729 -7.068 1.00 94.19 720 GLU A O 1
ATOM 5806 N N . SER A 1 721 ? 12.721 -3.564 -7.587 1.00 96.94 721 SER A N 1
ATOM 5807 C CA . SER A 1 721 ? 11.294 -3.589 -7.925 1.00 96.94 721 SER A CA 1
ATOM 5808 C C . SER A 1 721 ? 11.022 -4.222 -9.299 1.00 96.94 721 SER A C 1
ATOM 5810 O O . SER A 1 721 ? 11.836 -4.163 -10.223 1.00 96.94 721 SER A O 1
ATOM 5812 N N . ASN A 1 722 ? 9.855 -4.845 -9.466 1.00 97.06 722 ASN A N 1
ATOM 5813 C CA . ASN A 1 722 ? 9.483 -5.588 -10.675 1.00 97.06 722 ASN A CA 1
ATOM 5814 C C . ASN A 1 722 ? 8.133 -5.113 -11.226 1.00 97.06 722 ASN A C 1
ATOM 5816 O O . ASN A 1 722 ? 7.121 -5.160 -10.531 1.00 97.06 722 ASN A O 1
ATOM 5820 N N . PHE A 1 723 ? 8.120 -4.733 -12.502 1.00 97.44 723 PHE A N 1
ATOM 5821 C CA . PHE A 1 723 ? 6.941 -4.326 -13.262 1.00 97.44 723 PHE A CA 1
ATOM 5822 C C . PHE A 1 723 ? 6.620 -5.386 -14.322 1.00 97.44 723 PHE A C 1
ATOM 5824 O O . PHE A 1 723 ? 7.273 -5.472 -15.370 1.00 97.44 723 PHE A O 1
ATOM 5831 N N . GLU A 1 724 ? 5.612 -6.219 -14.066 1.00 96.31 724 GLU A N 1
ATOM 5832 C CA . GLU A 1 724 ? 5.290 -7.352 -14.940 1.00 96.31 724 GLU A CA 1
ATOM 5833 C C . GLU A 1 724 ? 4.492 -6.937 -16.181 1.00 96.31 724 GLU A C 1
ATOM 5835 O O . GLU A 1 724 ? 4.638 -7.546 -17.243 1.00 96.31 724 GLU A O 1
ATOM 5840 N N . ASN A 1 725 ? 3.695 -5.872 -16.067 1.00 95.69 725 ASN A N 1
ATOM 5841 C CA . ASN A 1 725 ? 2.836 -5.352 -17.127 1.00 95.69 725 ASN A CA 1
ATOM 5842 C C . ASN A 1 725 ? 3.187 -3.882 -17.456 1.00 95.69 725 ASN A C 1
ATOM 5844 O O . ASN A 1 725 ? 4.317 -3.432 -17.264 1.00 95.69 725 ASN A O 1
ATOM 5848 N N . THR A 1 726 ? 2.264 -3.153 -18.079 1.00 95.50 726 THR A N 1
ATOM 5849 C CA . THR A 1 726 ? 2.535 -1.847 -18.684 1.00 95.50 726 THR A CA 1
ATOM 5850 C C . THR A 1 726 ? 2.697 -0.753 -17.629 1.00 95.50 726 THR A C 1
ATOM 5852 O O . THR A 1 726 ? 1.797 -0.533 -16.827 1.00 95.50 726 THR A O 1
ATOM 5855 N N . THR A 1 727 ? 3.819 -0.033 -17.673 1.00 97.06 727 THR A N 1
ATOM 5856 C CA . THR A 1 727 ? 4.155 1.078 -16.767 1.00 97.06 727 THR A CA 1
ATOM 5857 C C . THR A 1 727 ? 4.198 2.402 -17.529 1.00 97.06 727 THR A C 1
ATOM 5859 O O . THR A 1 727 ? 4.819 2.502 -18.588 1.00 97.06 727 THR A O 1
ATOM 5862 N N . ASN A 1 728 ? 3.545 3.441 -17.011 1.00 96.31 728 ASN A N 1
ATOM 5863 C CA . ASN A 1 728 ? 3.401 4.725 -17.698 1.00 96.31 728 ASN A CA 1
ATOM 5864 C C . ASN A 1 728 ? 3.940 5.898 -16.859 1.00 96.31 728 ASN A C 1
ATOM 5866 O O . ASN A 1 728 ? 3.237 6.383 -15.980 1.00 96.31 728 ASN A O 1
ATOM 5870 N N . PHE A 1 729 ? 5.136 6.394 -17.189 1.00 96.12 729 PHE A N 1
ATOM 5871 C CA . PHE A 1 729 ? 5.752 7.617 -16.646 1.00 96.12 729 PHE A CA 1
ATOM 5872 C C . PHE A 1 729 ? 5.558 8.835 -17.575 1.00 96.12 729 PHE A C 1
ATOM 5874 O O . PHE A 1 729 ? 6.348 9.783 -17.559 1.00 96.12 729 PHE A O 1
ATOM 5881 N N . SER A 1 730 ? 4.550 8.826 -18.455 1.00 92.56 730 SER A N 1
ATOM 5882 C CA . SER A 1 730 ? 4.337 9.953 -19.370 1.00 92.56 730 SER A CA 1
ATOM 5883 C C . SER A 1 730 ? 4.022 11.242 -18.608 1.00 92.56 730 SER A C 1
ATOM 5885 O O . SER A 1 730 ? 3.159 11.265 -17.731 1.00 92.56 730 SER A O 1
ATOM 5887 N N . ARG A 1 731 ? 4.731 12.322 -18.956 1.00 93.75 731 ARG A N 1
ATOM 5888 C CA . ARG A 1 731 ? 4.720 13.615 -18.247 1.00 93.75 731 ARG A CA 1
ATOM 5889 C C . ARG A 1 731 ? 5.073 13.561 -16.749 1.00 93.75 731 ARG A C 1
ATOM 5891 O O . ARG A 1 731 ? 4.832 14.545 -16.060 1.00 93.75 731 ARG A O 1
ATOM 5898 N N . ALA A 1 732 ? 5.649 12.468 -16.242 1.00 96.62 732 ALA A N 1
ATOM 5899 C CA . ALA A 1 732 ? 6.199 12.464 -14.888 1.00 96.62 732 ALA A CA 1
ATOM 5900 C C . ALA A 1 732 ? 7.362 13.469 -14.777 1.00 96.62 732 ALA A C 1
ATOM 5902 O O . ALA A 1 732 ? 8.112 13.664 -15.744 1.00 96.62 732 ALA A O 1
ATOM 5903 N N . ILE A 1 733 ? 7.502 14.104 -13.613 1.00 95.25 733 ILE A N 1
ATOM 5904 C CA . ILE A 1 733 ? 8.531 15.109 -13.327 1.00 95.25 733 ILE A CA 1
ATOM 5905 C C . ILE A 1 733 ? 9.387 14.619 -12.161 1.00 95.25 733 ILE A C 1
ATOM 5907 O O . ILE A 1 733 ? 8.883 14.457 -11.056 1.00 95.25 733 ILE A O 1
ATOM 5911 N N . PHE A 1 734 ? 10.680 14.427 -12.411 1.00 95.50 734 PHE A N 1
ATOM 5912 C CA . PHE A 1 734 ? 11.693 14.119 -11.405 1.00 95.50 734 PHE A CA 1
ATOM 5913 C C . PHE A 1 734 ? 12.611 15.332 -11.242 1.00 95.50 734 PHE A C 1
ATOM 5915 O O . PHE A 1 734 ? 13.368 15.664 -12.160 1.00 95.50 734 PHE A O 1
ATOM 5922 N N . TYR A 1 735 ? 12.529 16.013 -10.098 1.00 92.19 735 TYR A N 1
ATOM 5923 C CA . TYR A 1 735 ? 13.339 17.204 -9.824 1.00 92.19 735 TYR A CA 1
ATOM 5924 C C . TYR A 1 735 ? 14.782 16.869 -9.413 1.00 92.19 735 TYR A C 1
ATOM 5926 O O . TYR A 1 735 ? 15.694 17.634 -9.738 1.00 92.19 735 TYR A O 1
ATOM 5934 N N . LYS A 1 736 ? 15.003 15.728 -8.745 1.00 94.25 736 LYS A N 1
ATOM 5935 C CA . LYS A 1 736 ? 16.327 15.249 -8.309 1.00 94.25 736 LYS A CA 1
ATOM 5936 C C . LYS A 1 736 ? 16.710 13.924 -8.987 1.00 94.25 736 LYS A C 1
ATOM 5938 O O . LYS A 1 736 ? 16.453 13.745 -10.184 1.00 94.25 736 LYS A O 1
ATOM 5943 N N . LYS A 1 737 ? 17.409 13.030 -8.280 1.00 94.50 737 LYS A N 1
ATOM 5944 C CA . LYS A 1 737 ? 17.851 11.735 -8.797 1.00 94.50 737 LYS A CA 1
ATOM 5945 C C . LYS A 1 737 ? 16.678 10.757 -8.793 1.00 94.50 737 LYS A C 1
ATOM 5947 O O . LYS A 1 737 ? 15.939 10.673 -7.820 1.00 94.50 737 LYS A O 1
ATOM 5952 N N . VAL A 1 738 ? 16.547 9.959 -9.849 1.00 96.06 738 VAL A N 1
ATOM 5953 C CA . VAL A 1 738 ? 15.727 8.741 -9.802 1.00 96.06 738 VAL A CA 1
ATOM 5954 C C . VAL A 1 738 ? 16.563 7.530 -10.175 1.00 96.06 738 VAL A C 1
ATOM 5956 O O . VAL A 1 738 ? 17.281 7.544 -11.178 1.00 96.06 738 VAL A O 1
ATOM 5959 N N . ASP A 1 739 ? 16.488 6.493 -9.352 1.00 94.81 739 ASP A N 1
ATOM 5960 C CA . ASP A 1 739 ? 17.285 5.284 -9.480 1.00 94.81 739 ASP A CA 1
ATOM 5961 C C . ASP A 1 739 ? 16.418 4.080 -9.859 1.00 94.81 739 ASP A C 1
ATOM 5963 O O . ASP A 1 739 ? 15.604 3.600 -9.073 1.00 94.81 739 ASP A O 1
ATOM 5967 N N . PHE A 1 740 ? 16.598 3.591 -11.087 1.00 94.50 740 PHE A N 1
ATOM 5968 C CA . PHE A 1 740 ? 16.007 2.345 -11.566 1.00 94.50 740 PHE A CA 1
ATOM 5969 C C . PHE A 1 740 ? 17.034 1.201 -11.596 1.00 94.50 740 PHE A C 1
ATOM 5971 O O . PHE A 1 740 ? 16.823 0.234 -12.326 1.00 94.50 740 PHE A O 1
ATOM 5978 N N . THR A 1 741 ? 18.161 1.270 -10.878 1.00 87.75 741 THR A N 1
ATOM 5979 C CA . THR A 1 741 ? 19.081 0.120 -10.784 1.00 87.75 741 THR A CA 1
ATOM 5980 C C . THR A 1 741 ? 18.381 -1.110 -10.204 1.00 87.75 741 THR A C 1
ATOM 5982 O O . THR A 1 741 ? 17.482 -1.010 -9.375 1.00 87.75 741 THR A O 1
ATOM 5985 N N . GLU A 1 742 ? 18.729 -2.282 -10.743 1.00 90.94 742 GLU A N 1
ATOM 5986 C CA . GLU A 1 742 ? 18.175 -3.606 -10.384 1.00 90.94 742 GLU A CA 1
ATOM 5987 C C . GLU A 1 742 ? 16.649 -3.784 -10.585 1.00 90.94 742 GLU A C 1
ATOM 5989 O O . GLU A 1 742 ? 16.134 -4.901 -10.541 1.00 90.94 742 GLU A O 1
ATOM 5994 N N . CYS A 1 743 ? 15.937 -2.717 -10.957 1.00 94.62 743 CYS A N 1
ATOM 5995 C CA . CYS A 1 743 ? 14.539 -2.744 -11.360 1.00 94.62 743 CYS A CA 1
ATOM 5996 C C . CYS A 1 743 ? 14.331 -3.572 -12.643 1.00 94.62 743 CYS A C 1
ATOM 5998 O O . CYS A 1 743 ? 15.081 -3.462 -13.622 1.00 94.62 743 CYS A O 1
ATOM 6000 N N . THR A 1 744 ? 13.276 -4.385 -12.684 1.00 94.31 744 THR A N 1
ATOM 6001 C CA . THR A 1 744 ? 12.936 -5.216 -13.847 1.00 94.31 744 THR A CA 1
ATOM 6002 C C . THR A 1 744 ? 11.609 -4.801 -14.468 1.00 94.31 744 THR A C 1
ATOM 6004 O O . THR A 1 744 ? 10.543 -5.091 -13.939 1.00 94.31 744 THR A O 1
ATOM 6007 N N . PHE A 1 745 ? 11.657 -4.227 -15.671 1.00 95.00 745 PHE A N 1
ATOM 6008 C CA . PHE A 1 745 ? 10.479 -4.095 -16.535 1.00 95.00 745 PHE A CA 1
ATOM 6009 C C . PHE A 1 745 ? 10.339 -5.352 -17.406 1.00 95.00 745 PHE A C 1
ATOM 6011 O O . PHE A 1 745 ? 11.182 -5.590 -18.278 1.00 95.00 745 PHE A O 1
ATOM 6018 N N . LYS A 1 746 ? 9.303 -6.171 -17.191 1.00 93.44 746 LYS A N 1
ATOM 6019 C CA . LYS A 1 746 ? 8.926 -7.278 -18.098 1.00 93.44 746 LYS A CA 1
ATOM 6020 C C . LYS A 1 746 ? 7.913 -6.812 -19.145 1.00 93.44 746 LYS A C 1
ATOM 6022 O O . LYS A 1 746 ? 7.991 -7.234 -20.299 1.00 93.44 746 LYS A O 1
ATOM 6027 N N . GLY A 1 747 ? 6.985 -5.946 -18.735 1.00 91.25 747 GLY A N 1
ATOM 6028 C CA . GLY A 1 747 ? 5.951 -5.372 -19.589 1.00 91.25 747 GLY A CA 1
ATOM 6029 C C . GLY A 1 747 ? 6.433 -4.200 -20.448 1.00 91.25 747 GLY A C 1
ATOM 6030 O O . GLY A 1 747 ? 7.629 -4.008 -20.683 1.00 91.25 747 GLY A O 1
ATOM 6031 N N . ARG A 1 748 ? 5.475 -3.417 -20.958 1.00 93.50 748 ARG A N 1
ATOM 6032 C CA . ARG A 1 748 ? 5.757 -2.208 -21.748 1.00 93.50 748 ARG A CA 1
ATOM 6033 C C . ARG A 1 748 ? 6.042 -1.014 -20.839 1.00 93.50 748 ARG A C 1
ATOM 6035 O O . ARG A 1 748 ? 5.452 -0.914 -19.773 1.00 93.50 748 ARG A O 1
ATOM 6042 N N . ILE A 1 749 ? 6.875 -0.074 -21.273 1.00 95.00 749 ILE A N 1
ATOM 6043 C CA . ILE A 1 749 ? 7.128 1.173 -20.536 1.00 95.00 749 ILE A CA 1
ATOM 6044 C C . ILE A 1 749 ? 6.953 2.405 -21.422 1.00 95.00 749 ILE A C 1
ATOM 6046 O O . ILE A 1 749 ? 7.296 2.356 -22.603 1.00 95.00 749 ILE A O 1
ATOM 6050 N N . SER A 1 750 ? 6.436 3.506 -20.867 1.00 93.44 750 SER A N 1
ATOM 6051 C CA . SER A 1 750 ? 6.489 4.813 -21.527 1.00 93.44 750 SER A CA 1
ATOM 6052 C C . SER A 1 750 ? 7.106 5.911 -20.662 1.00 93.44 750 SER A C 1
ATOM 6054 O O . SER A 1 750 ? 6.693 6.115 -19.525 1.00 93.44 750 SER A O 1
ATOM 6056 N N . PHE A 1 751 ? 8.031 6.667 -21.254 1.00 92.44 751 PHE A N 1
ATOM 6057 C CA . PHE A 1 751 ? 8.668 7.883 -20.733 1.00 92.44 751 PHE A CA 1
ATOM 6058 C C . PHE A 1 751 ? 8.254 9.138 -21.526 1.00 92.44 751 PHE A C 1
ATOM 6060 O O . PHE A 1 751 ? 8.967 10.147 -21.562 1.00 92.44 751 PHE A O 1
ATOM 6067 N N . ARG A 1 752 ? 7.125 9.080 -22.245 1.00 88.19 752 ARG A N 1
ATOM 6068 C CA . ARG A 1 752 ? 6.710 10.129 -23.185 1.00 88.19 752 ARG A CA 1
ATOM 6069 C C . ARG A 1 752 ? 6.522 11.479 -22.485 1.00 88.19 752 ARG A C 1
ATOM 6071 O O . ARG A 1 752 ? 5.603 11.660 -21.693 1.00 88.19 752 ARG A O 1
ATOM 6078 N N . GLY A 1 753 ? 7.366 12.451 -22.827 1.00 87.88 753 GLY A N 1
ATOM 6079 C CA . GLY A 1 753 ? 7.324 13.785 -22.221 1.00 87.88 753 GLY A CA 1
ATOM 6080 C C . GLY A 1 753 ? 7.735 13.821 -20.745 1.00 87.88 753 GLY A C 1
ATOM 6081 O O . GLY A 1 753 ? 7.473 14.824 -20.095 1.00 87.88 753 GLY A O 1
ATOM 6082 N N . MET A 1 754 ? 8.355 12.756 -20.221 1.00 94.31 754 MET A N 1
ATOM 6083 C CA . MET A 1 754 ? 8.959 12.767 -18.889 1.00 94.31 754 MET A CA 1
ATOM 6084 C C . MET A 1 754 ? 10.063 13.832 -18.816 1.00 94.31 754 MET A C 1
ATOM 6086 O O . MET A 1 754 ? 10.857 13.989 -19.756 1.00 94.31 754 MET A O 1
ATOM 6090 N N . ILE A 1 755 ? 10.116 14.534 -17.688 1.00 89.88 755 ILE A N 1
ATOM 6091 C CA . ILE A 1 755 ? 11.151 15.503 -17.334 1.00 89.88 755 ILE A CA 1
ATOM 6092 C C . ILE A 1 755 ? 11.945 14.905 -16.172 1.00 89.88 755 ILE A C 1
ATOM 6094 O O . ILE A 1 755 ? 11.366 14.484 -15.178 1.00 89.88 755 ILE A O 1
ATOM 6098 N N . GLY A 1 756 ? 13.264 14.830 -16.313 1.00 87.75 756 GLY A N 1
ATOM 6099 C CA . GLY A 1 756 ? 14.141 14.257 -15.300 1.00 87.75 756 GLY A CA 1
ATOM 6100 C C . GLY A 1 756 ? 15.589 14.343 -15.751 1.00 87.75 756 GLY A C 1
ATOM 6101 O O . GLY A 1 756 ? 15.928 13.900 -16.852 1.00 87.75 756 GLY A O 1
ATOM 6102 N N . ASP A 1 757 ? 16.427 14.947 -14.916 1.00 79.75 757 ASP A N 1
ATOM 6103 C CA . ASP A 1 757 ? 17.811 15.265 -15.263 1.00 79.75 757 ASP A CA 1
ATOM 6104 C C . ASP A 1 757 ? 18.803 14.186 -14.816 1.00 79.75 757 ASP A C 1
ATOM 6106 O O . ASP A 1 757 ? 19.735 13.872 -15.559 1.00 79.75 757 ASP A O 1
ATOM 6110 N N . TYR A 1 758 ? 18.572 13.571 -13.655 1.00 89.12 758 TYR A N 1
ATOM 6111 C CA . TYR A 1 758 ? 19.444 12.555 -13.060 1.00 89.12 758 TYR A CA 1
ATOM 6112 C C . TYR A 1 758 ? 18.736 11.197 -12.959 1.00 89.12 758 TYR A C 1
ATOM 6114 O O . TYR A 1 758 ? 18.596 10.612 -11.890 1.00 89.12 758 TYR A O 1
ATOM 6122 N N . VAL A 1 759 ? 18.278 10.695 -14.108 1.00 93.31 759 VAL A N 1
ATOM 6123 C CA . VAL A 1 759 ? 17.649 9.371 -14.238 1.00 93.31 759 VAL A CA 1
ATOM 6124 C C . VAL A 1 759 ? 18.731 8.304 -14.436 1.00 93.31 759 VAL A C 1
ATOM 6126 O O . VAL A 1 759 ? 19.412 8.304 -15.465 1.00 93.31 759 VAL A O 1
ATOM 6129 N N . ILE A 1 760 ? 18.871 7.364 -13.500 1.00 92.56 760 ILE A N 1
ATOM 6130 C CA . ILE A 1 760 ? 19.725 6.177 -13.644 1.00 92.56 760 ILE A CA 1
ATOM 6131 C C . ILE A 1 760 ? 18.874 5.020 -14.163 1.00 92.56 760 ILE A C 1
ATOM 6133 O O . ILE A 1 760 ? 17.969 4.542 -13.491 1.00 92.56 760 ILE A O 1
ATOM 6137 N N . ILE A 1 761 ? 19.156 4.594 -15.392 1.00 92.69 761 ILE A N 1
ATOM 6138 C CA . ILE A 1 761 ? 18.460 3.510 -16.093 1.00 92.69 761 ILE A CA 1
ATOM 6139 C C . ILE A 1 761 ? 19.362 2.933 -17.188 1.00 92.69 761 ILE A C 1
ATOM 6141 O O . ILE A 1 761 ? 20.087 3.670 -17.858 1.00 92.69 761 ILE A O 1
ATOM 6145 N N . HIS A 1 762 ? 19.316 1.618 -17.376 1.00 91.25 762 HIS A N 1
ATOM 6146 C CA . HIS A 1 762 ? 20.144 0.863 -18.311 1.00 91.25 762 HIS A CA 1
ATOM 6147 C C . HIS A 1 762 ? 19.380 0.517 -19.593 1.00 91.25 762 HIS A C 1
ATOM 6149 O O . HIS A 1 762 ? 18.166 0.305 -19.592 1.00 91.25 762 HIS A O 1
ATOM 6155 N N . ARG A 1 763 ? 20.099 0.404 -20.715 1.00 91.44 763 ARG A N 1
ATOM 6156 C CA . ARG A 1 763 ? 19.492 0.054 -22.005 1.00 91.44 763 ARG A CA 1
ATOM 6157 C C . ARG A 1 763 ? 18.816 -1.320 -21.981 1.00 91.44 763 ARG A C 1
ATOM 6159 O O . ARG A 1 763 ? 17.727 -1.454 -22.535 1.00 91.44 763 ARG A O 1
ATOM 6166 N N . GLU A 1 764 ? 19.406 -2.318 -21.324 1.00 91.31 764 GLU A N 1
ATOM 6167 C CA . GLU A 1 764 ? 18.847 -3.674 -21.218 1.00 91.31 764 GLU A CA 1
ATOM 6168 C C . GLU A 1 764 ? 17.466 -3.689 -20.534 1.00 91.31 764 GLU A C 1
ATOM 6170 O O . GLU A 1 764 ? 16.624 -4.549 -20.809 1.00 91.31 764 GLU A O 1
ATOM 6175 N N . GLN A 1 765 ? 17.199 -2.704 -19.672 1.00 92.56 765 GLN A N 1
ATOM 6176 C CA . GLN A 1 765 ? 15.926 -2.574 -18.970 1.00 92.56 765 GLN A CA 1
ATOM 6177 C C . GLN A 1 765 ? 14.801 -2.071 -19.882 1.00 92.56 765 GLN A C 1
ATOM 6179 O O . GLN A 1 765 ? 13.660 -2.461 -19.651 1.00 92.56 765 GLN A O 1
ATOM 6184 N N . VAL A 1 766 ? 15.106 -1.291 -20.931 1.00 92.75 766 VAL A N 1
ATOM 6185 C CA . VAL A 1 766 ? 14.116 -0.600 -21.790 1.00 92.75 766 VAL A CA 1
ATOM 6186 C C . VAL A 1 766 ? 14.086 -1.063 -23.254 1.00 92.75 766 VAL A C 1
ATOM 6188 O O . VAL A 1 766 ? 13.091 -0.850 -23.952 1.00 92.75 766 VAL A O 1
ATOM 6191 N N . GLU A 1 767 ? 15.147 -1.697 -23.760 1.00 89.94 767 GLU A N 1
ATOM 6192 C CA . GLU A 1 767 ? 15.232 -2.109 -25.165 1.00 89.94 767 GLU A CA 1
ATOM 6193 C C . GLU A 1 767 ? 14.112 -3.097 -25.541 1.00 89.94 767 GLU A C 1
ATOM 6195 O O . GLU A 1 767 ? 13.863 -4.083 -24.850 1.00 89.94 767 GLU A O 1
ATOM 6200 N N . LYS A 1 768 ? 13.426 -2.819 -26.663 1.00 88.50 768 LYS A N 1
ATOM 6201 C CA . LYS A 1 768 ? 12.233 -3.535 -27.172 1.00 88.50 768 LYS A CA 1
ATOM 6202 C C . LYS A 1 768 ? 11.003 -3.507 -26.252 1.00 88.50 768 LYS A C 1
ATOM 6204 O O . LYS A 1 768 ? 9.987 -4.103 -26.619 1.00 88.50 768 LYS A O 1
ATOM 6209 N N . LYS A 1 769 ? 11.058 -2.817 -25.108 1.00 92.62 769 LYS A N 1
ATOM 6210 C CA . LYS A 1 769 ? 9.965 -2.703 -24.127 1.00 92.62 769 LYS A CA 1
ATOM 6211 C C . LYS A 1 769 ? 9.247 -1.358 -24.172 1.00 92.62 769 LYS A C 1
ATOM 6213 O O . LYS A 1 769 ? 8.193 -1.233 -23.562 1.00 92.62 769 LYS A O 1
ATOM 6218 N N . LEU A 1 770 ? 9.751 -0.372 -24.913 1.00 91.75 770 LEU A N 1
ATOM 6219 C CA . LEU A 1 770 ? 9.032 0.890 -25.091 1.00 91.75 770 LEU A CA 1
ATOM 6220 C C . LEU A 1 770 ? 7.623 0.636 -25.652 1.00 91.75 770 LEU A C 1
ATOM 6222 O O . LEU A 1 770 ? 7.417 -0.249 -26.493 1.00 91.75 770 LEU A O 1
ATOM 6226 N N . LEU A 1 771 ? 6.648 1.386 -25.145 1.00 87.44 771 LEU A N 1
ATOM 6227 C CA . LEU A 1 771 ? 5.255 1.311 -25.572 1.00 87.44 771 LEU A CA 1
ATOM 6228 C C . LEU A 1 771 ? 5.108 1.871 -26.991 1.00 87.44 771 LEU A C 1
ATOM 6230 O O . LEU A 1 771 ? 4.493 1.228 -27.834 1.00 87.44 771 LEU A O 1
ATOM 6234 N N . CYS A 1 772 ? 5.769 2.993 -27.291 1.00 84.19 772 CYS A N 1
ATOM 6235 C CA . CYS A 1 772 ? 5.700 3.639 -28.601 1.00 84.19 772 CYS A CA 1
ATOM 6236 C C . CYS A 1 772 ? 6.203 2.766 -29.768 1.00 84.19 772 CYS A C 1
ATOM 6238 O O . CYS A 1 772 ? 5.769 2.975 -30.897 1.00 84.19 772 CYS A O 1
ATOM 6240 N N . ASP A 1 773 ? 7.053 1.758 -29.523 1.00 82.56 773 ASP A N 1
ATOM 6241 C CA . ASP A 1 773 ? 7.521 0.817 -30.556 1.00 82.56 773 ASP A CA 1
ATOM 6242 C C . ASP A 1 773 ? 6.381 -0.035 -31.159 1.00 82.56 773 ASP A C 1
ATOM 6244 O O . ASP A 1 773 ? 6.537 -0.576 -32.259 1.00 82.56 773 ASP A O 1
ATOM 6248 N N . THR A 1 774 ? 5.240 -0.175 -30.467 1.00 81.88 774 THR A N 1
ATOM 6249 C CA . THR A 1 774 ? 4.040 -0.849 -31.002 1.00 81.88 774 THR A CA 1
ATOM 6250 C C . THR A 1 774 ? 3.145 0.099 -31.806 1.00 81.88 774 THR A C 1
ATOM 6252 O O . THR A 1 774 ? 2.366 -0.346 -32.653 1.00 81.88 774 THR A O 1
ATOM 6255 N N . GLU A 1 775 ? 3.276 1.406 -31.587 1.00 77.88 775 GLU A N 1
ATOM 6256 C CA . GLU A 1 775 ? 2.493 2.440 -32.246 1.00 77.88 775 GLU A CA 1
ATOM 6257 C C . GLU A 1 775 ? 3.100 2.819 -33.607 1.00 77.88 775 GLU A C 1
ATOM 6259 O O . GLU A 1 775 ? 4.301 2.722 -33.851 1.00 77.88 775 GLU A O 1
ATOM 6264 N N . LYS A 1 776 ? 2.273 3.322 -34.529 1.00 81.69 776 LYS A N 1
ATOM 6265 C CA . LYS A 1 776 ? 2.761 3.921 -35.790 1.00 81.69 776 LYS A CA 1
ATOM 6266 C C . LYS A 1 776 ? 2.966 5.437 -35.685 1.00 81.69 776 LYS A C 1
ATOM 6268 O O . LYS A 1 776 ? 3.177 6.100 -36.700 1.00 81.69 776 LYS A O 1
ATOM 6273 N N . ASN A 1 777 ? 2.922 5.999 -34.474 1.00 87.69 777 ASN A N 1
ATOM 6274 C CA . ASN A 1 777 ? 3.087 7.430 -34.251 1.00 87.69 777 ASN A CA 1
ATOM 6275 C C . ASN A 1 777 ? 4.570 7.824 -34.156 1.00 87.69 777 ASN A C 1
ATOM 6277 O O . ASN A 1 777 ? 5.148 7.987 -33.082 1.00 87.69 777 ASN A O 1
ATOM 6281 N N . TYR A 1 778 ? 5.194 8.009 -35.319 1.00 88.56 778 TYR A N 1
ATOM 6282 C CA . TYR A 1 778 ? 6.616 8.345 -35.424 1.00 88.56 778 TYR A CA 1
ATOM 6283 C C . TYR A 1 778 ? 7.019 9.663 -34.740 1.00 88.56 778 TYR A C 1
ATOM 6285 O O . TYR A 1 778 ? 8.180 9.802 -34.357 1.00 88.56 778 TYR A O 1
ATOM 6293 N N . ALA A 1 779 ? 6.093 10.609 -34.544 1.00 87.19 779 ALA A N 1
ATOM 6294 C CA . ALA A 1 779 ? 6.370 11.836 -33.796 1.00 87.19 779 ALA A CA 1
ATOM 6295 C C . ALA A 1 779 ? 6.529 11.556 -32.290 1.00 87.19 779 ALA A C 1
ATOM 6297 O O . ALA A 1 779 ? 7.485 12.032 -31.676 1.00 87.19 779 ALA A O 1
ATOM 6298 N N . MET A 1 780 ? 5.651 10.725 -31.717 1.00 85.44 780 MET A N 1
ATOM 6299 C CA . MET A 1 780 ? 5.723 10.311 -30.310 1.00 85.44 780 MET A CA 1
ATOM 6300 C C . MET A 1 780 ? 6.948 9.422 -30.047 1.00 85.44 780 MET A C 1
ATOM 6302 O O . MET A 1 780 ? 7.707 9.706 -29.122 1.00 85.44 780 MET A O 1
ATOM 6306 N N . ILE A 1 781 ? 7.214 8.441 -30.923 1.00 89.88 781 ILE A N 1
ATOM 6307 C CA . ILE A 1 781 ? 8.431 7.604 -30.878 1.00 89.88 781 ILE A CA 1
ATOM 6308 C C . ILE A 1 781 ? 9.691 8.483 -30.839 1.00 89.88 781 ILE A C 1
ATOM 6310 O O . ILE A 1 781 ? 10.581 8.282 -30.012 1.00 89.88 781 ILE A O 1
ATOM 6314 N N . ARG A 1 782 ? 9.770 9.494 -31.716 1.00 90.75 782 ARG A N 1
ATOM 6315 C CA . ARG A 1 782 ? 10.904 10.426 -31.765 1.00 90.75 782 ARG A CA 1
ATOM 6316 C C . ARG A 1 782 ? 11.079 11.185 -30.447 1.00 90.75 782 ARG A C 1
ATOM 6318 O O . ARG A 1 782 ? 12.207 11.279 -29.975 1.00 90.75 782 ARG A O 1
ATOM 6325 N N . GLN A 1 783 ? 10.005 11.720 -29.861 1.00 89.94 783 GLN A N 1
ATOM 6326 C CA . GLN A 1 783 ? 10.075 12.440 -28.580 1.00 89.94 783 GLN A CA 1
ATOM 6327 C C . GLN A 1 783 ? 10.602 11.546 -27.449 1.00 89.94 783 GLN A C 1
ATOM 6329 O O . GLN A 1 783 ? 11.485 11.957 -26.699 1.00 89.94 783 GLN A O 1
ATOM 6334 N N . GLU A 1 784 ? 10.110 10.313 -27.355 1.00 91.06 784 GLU A N 1
ATOM 6335 C CA . GLU A 1 784 ? 10.491 9.380 -26.295 1.00 91.06 784 GLU A CA 1
ATOM 6336 C C . GLU A 1 784 ? 11.964 8.948 -26.391 1.00 91.06 784 GLU A C 1
ATOM 6338 O O . GLU A 1 784 ? 12.708 9.053 -25.413 1.00 91.06 784 GLU A O 1
ATOM 6343 N N . TYR A 1 785 ? 12.441 8.591 -27.588 1.00 93.06 785 TYR A N 1
ATOM 6344 C CA . TYR A 1 785 ? 13.863 8.302 -27.799 1.00 93.06 785 TYR A CA 1
ATOM 6345 C C . TYR A 1 785 ? 14.774 9.530 -27.616 1.00 93.06 785 TYR A C 1
ATOM 6347 O O . TYR A 1 785 ? 15.936 9.368 -27.243 1.00 93.06 785 TYR A O 1
ATOM 6355 N N . LEU A 1 786 ? 14.284 10.759 -27.828 1.00 91.94 786 LEU A N 1
ATOM 6356 C CA . LEU A 1 786 ? 15.040 11.976 -27.498 1.00 91.94 786 LEU A CA 1
ATOM 6357 C C . LEU A 1 786 ? 15.153 12.199 -25.981 1.00 91.94 786 LEU A C 1
ATOM 6359 O O . LEU A 1 786 ? 16.207 12.640 -25.521 1.00 91.94 786 LEU A O 1
ATOM 6363 N N . THR A 1 787 ? 14.132 11.854 -25.191 1.00 91.69 787 THR A N 1
ATOM 6364 C CA . THR A 1 787 ? 14.245 11.822 -23.721 1.00 91.69 787 THR A CA 1
ATOM 6365 C C . THR A 1 787 ? 15.274 10.782 -23.275 1.00 91.69 787 THR A C 1
ATOM 6367 O O . THR A 1 787 ? 16.202 11.139 -22.551 1.00 91.69 787 THR A O 1
ATOM 6370 N N . LEU A 1 788 ? 15.219 9.551 -23.799 1.00 92.56 788 LEU A N 1
ATOM 6371 C CA . LEU A 1 788 ? 16.235 8.528 -23.509 1.00 92.56 788 LEU A CA 1
ATOM 6372 C C . LEU A 1 788 ? 17.651 8.959 -23.928 1.00 92.56 788 LEU A C 1
ATOM 6374 O O . LEU A 1 788 ? 18.596 8.737 -23.176 1.00 92.56 788 LEU A O 1
ATOM 6378 N N . LYS A 1 789 ? 17.817 9.631 -25.080 1.00 92.38 789 LYS A N 1
ATOM 6379 C CA . LYS A 1 789 ? 19.117 10.189 -25.493 1.00 92.38 789 LYS A CA 1
ATOM 6380 C C . LYS A 1 789 ? 19.668 11.144 -24.432 1.00 92.38 789 LYS A C 1
ATOM 6382 O O . LYS A 1 789 ? 20.825 10.988 -24.055 1.00 92.38 789 LYS A O 1
ATOM 6387 N N . ARG A 1 790 ? 18.864 12.112 -23.963 1.00 91.12 790 ARG A N 1
ATOM 6388 C CA . ARG A 1 790 ? 19.283 13.103 -22.950 1.00 91.12 790 ARG A CA 1
ATOM 6389 C C . ARG A 1 790 ? 19.721 12.428 -21.646 1.00 91.12 790 ARG A C 1
ATOM 6391 O O . ARG A 1 790 ? 20.761 12.784 -21.104 1.00 91.12 790 ARG A O 1
ATOM 6398 N N . ILE A 1 791 ? 18.971 11.422 -21.199 1.00 91.38 791 ILE A N 1
ATOM 6399 C CA . ILE A 1 791 ? 19.271 10.638 -19.993 1.00 91.38 791 ILE A CA 1
ATOM 6400 C C . ILE A 1 791 ? 20.616 9.904 -20.129 1.00 91.38 791 ILE A C 1
ATOM 6402 O O . ILE A 1 791 ? 21.513 10.087 -19.308 1.00 91.38 791 ILE A O 1
ATOM 6406 N N . MET A 1 792 ? 20.800 9.131 -21.204 1.00 91.38 792 MET A N 1
ATOM 6407 C CA . MET A 1 792 ? 22.033 8.359 -21.431 1.00 91.38 792 MET A CA 1
ATOM 6408 C C . MET A 1 792 ? 23.263 9.257 -21.652 1.00 91.38 792 MET A C 1
ATOM 6410 O O . MET A 1 792 ? 24.383 8.886 -21.303 1.00 91.38 792 MET A O 1
ATOM 6414 N N . GLU A 1 793 ? 23.063 10.453 -22.213 1.00 90.62 793 GLU A N 1
ATOM 6415 C CA . GLU A 1 793 ? 24.094 11.483 -22.374 1.00 90.62 793 GLU A CA 1
ATOM 6416 C C . GLU A 1 793 ? 24.557 12.038 -21.019 1.00 90.62 793 GLU A C 1
ATOM 6418 O O . GLU A 1 793 ? 25.763 12.106 -20.781 1.00 90.62 793 GLU A O 1
ATOM 6423 N N . LYS A 1 794 ? 23.628 12.328 -20.094 1.00 88.69 794 LYS A N 1
ATOM 6424 C CA . LYS A 1 794 ? 23.952 12.754 -18.720 1.00 88.69 794 LYS A CA 1
ATOM 6425 C C . LYS A 1 794 ? 24.626 11.651 -17.896 1.00 88.69 794 LYS A C 1
ATOM 6427 O O . LYS A 1 794 ? 25.588 11.939 -17.189 1.00 88.69 794 LYS A O 1
ATOM 6432 N N . GLN A 1 795 ? 24.240 10.386 -18.082 1.00 87.25 795 GLN A N 1
ATOM 6433 C CA . GLN A 1 795 ? 24.949 9.224 -17.513 1.00 87.25 795 GLN A CA 1
ATOM 6434 C C . GLN A 1 795 ? 26.349 8.969 -18.128 1.00 87.25 795 GLN A C 1
ATOM 6436 O O . GLN A 1 795 ? 27.024 8.021 -17.735 1.00 87.25 795 GLN A O 1
ATOM 6441 N N . ARG A 1 796 ? 26.796 9.757 -19.122 1.00 87.81 796 ARG A N 1
ATOM 6442 C CA . ARG A 1 796 ? 28.046 9.550 -19.892 1.00 87.81 796 ARG A CA 1
ATOM 6443 C C . ARG A 1 796 ? 28.122 8.204 -20.644 1.00 87.81 796 ARG A C 1
ATOM 6445 O O . ARG A 1 796 ? 29.196 7.792 -21.086 1.00 87.81 796 ARG A O 1
ATOM 6452 N N . ARG A 1 797 ? 26.988 7.532 -20.881 1.00 87.06 797 ARG A N 1
ATOM 6453 C CA . ARG A 1 797 ? 26.899 6.236 -21.585 1.00 87.06 797 ARG A CA 1
ATOM 6454 C C . ARG A 1 797 ? 26.800 6.425 -23.095 1.00 87.06 797 ARG A C 1
ATOM 6456 O O . ARG A 1 797 ? 25.735 6.290 -23.700 1.00 87.06 797 ARG A O 1
ATOM 6463 N N . LEU A 1 798 ? 27.937 6.722 -23.722 1.00 85.44 798 LEU A N 1
ATOM 6464 C CA . LEU A 1 798 ? 28.018 7.075 -25.146 1.00 85.44 798 LEU A CA 1
ATOM 6465 C C . LEU A 1 798 ? 27.369 6.034 -26.081 1.00 85.44 798 LEU A C 1
ATOM 6467 O O . LEU A 1 798 ? 26.621 6.413 -26.978 1.00 85.44 798 LEU A O 1
ATOM 6471 N N . GLN A 1 799 ? 27.581 4.732 -25.849 1.00 87.50 799 GLN A N 1
ATOM 6472 C CA . GLN A 1 799 ? 27.022 3.676 -26.711 1.00 87.50 799 GLN A CA 1
ATOM 6473 C C . GLN A 1 799 ? 25.483 3.595 -26.659 1.00 87.50 799 GLN A C 1
ATOM 6475 O O . GLN A 1 799 ? 24.842 3.309 -27.675 1.00 87.50 799 GLN A O 1
ATOM 6480 N N . ASP A 1 800 ? 24.887 3.875 -25.497 1.00 91.56 800 ASP A N 1
ATOM 6481 C CA . ASP A 1 800 ? 23.437 3.807 -25.279 1.00 91.56 800 ASP A CA 1
ATOM 6482 C C . ASP A 1 800 ? 22.740 5.104 -25.709 1.00 91.56 800 ASP A C 1
ATOM 6484 O O . ASP A 1 800 ? 21.672 5.064 -26.327 1.00 91.56 800 ASP A O 1
ATOM 6488 N N . ARG A 1 801 ? 23.398 6.254 -25.504 1.00 91.69 801 ARG A N 1
ATOM 6489 C CA . ARG A 1 801 ? 23.029 7.540 -26.118 1.00 91.69 801 ARG A CA 1
ATOM 6490 C C . ARG A 1 801 ? 22.932 7.409 -27.636 1.00 91.69 801 ARG A C 1
ATOM 6492 O O . ARG A 1 801 ? 21.965 7.873 -28.239 1.00 91.69 801 ARG A O 1
ATOM 6499 N N . ASP A 1 802 ? 23.928 6.781 -28.251 1.00 89.88 802 ASP A N 1
ATOM 6500 C CA . ASP A 1 802 ? 24.007 6.611 -29.699 1.00 89.88 802 ASP A CA 1
ATOM 6501 C C . ASP A 1 802 ? 22.913 5.668 -30.223 1.00 89.88 802 ASP A C 1
ATOM 6503 O O . ASP A 1 802 ? 22.286 5.953 -31.246 1.00 89.88 802 ASP A O 1
ATOM 6507 N N . TRP A 1 803 ? 22.595 4.597 -29.486 1.00 92.31 803 TRP A N 1
ATOM 6508 C CA . TRP A 1 803 ? 21.428 3.754 -29.766 1.00 92.31 803 TRP A CA 1
ATOM 6509 C C . TRP A 1 803 ? 20.117 4.558 -29.751 1.00 92.31 803 TRP A C 1
ATOM 6511 O O . TRP A 1 803 ? 19.368 4.523 -30.733 1.00 92.31 803 TRP A O 1
ATOM 6521 N N . ALA A 1 804 ? 19.864 5.338 -28.696 1.00 92.56 804 ALA A N 1
ATOM 6522 C CA . ALA A 1 804 ? 18.660 6.162 -28.594 1.00 92.56 804 ALA A CA 1
ATOM 6523 C C . ALA A 1 804 ? 18.595 7.230 -29.707 1.00 92.56 804 ALA A C 1
ATOM 6525 O O . ALA A 1 804 ? 17.549 7.430 -30.328 1.00 92.56 804 ALA A O 1
ATOM 6526 N N . HIS A 1 805 ? 19.726 7.864 -30.036 1.00 92.38 805 HIS A N 1
ATOM 6527 C CA . HIS A 1 805 ? 19.817 8.841 -31.124 1.00 92.38 805 HIS A CA 1
ATOM 6528 C C . HIS A 1 805 ? 19.493 8.233 -32.499 1.00 92.38 805 HIS A C 1
ATOM 6530 O O . HIS A 1 805 ? 18.720 8.818 -33.262 1.00 92.38 805 HIS A O 1
ATOM 6536 N N . TYR A 1 806 ? 20.033 7.046 -32.797 1.00 91.38 806 TYR A N 1
ATOM 6537 C CA . TYR A 1 806 ? 19.738 6.304 -34.025 1.00 91.38 806 TYR A CA 1
ATOM 6538 C C . TYR A 1 806 ? 18.235 6.011 -34.160 1.00 91.38 806 TYR A C 1
ATOM 6540 O O . TYR A 1 806 ? 17.646 6.273 -35.212 1.00 91.38 806 TYR A O 1
ATOM 6548 N N . HIS A 1 807 ? 17.590 5.526 -33.093 1.00 91.12 807 HIS A N 1
ATOM 6549 C CA . HIS A 1 807 ? 16.152 5.250 -33.100 1.00 91.12 807 HIS A CA 1
ATOM 6550 C C . HIS A 1 807 ? 15.309 6.528 -33.281 1.00 91.12 807 HIS A C 1
ATOM 6552 O O . HIS A 1 807 ? 14.408 6.542 -34.125 1.00 91.12 807 HIS A O 1
ATOM 6558 N N . ALA A 1 808 ? 15.650 7.629 -32.597 1.00 91.88 808 ALA A N 1
ATOM 6559 C CA . ALA A 1 808 ? 14.984 8.922 -32.773 1.00 91.88 808 ALA A CA 1
ATOM 6560 C C . ALA A 1 808 ? 15.070 9.441 -34.222 1.00 91.88 808 ALA A C 1
ATOM 6562 O O . ALA A 1 808 ? 14.062 9.866 -34.793 1.00 91.88 808 ALA A O 1
ATOM 6563 N N . LYS A 1 809 ? 16.252 9.374 -34.854 1.00 90.88 809 LYS A N 1
ATOM 6564 C CA . LYS A 1 809 ? 16.438 9.823 -36.246 1.00 90.88 809 LYS A CA 1
ATOM 6565 C C . LYS A 1 809 ? 15.763 8.909 -37.267 1.00 90.88 809 LYS A C 1
ATOM 6567 O O . LYS A 1 809 ? 15.170 9.397 -38.229 1.00 90.88 809 LYS A O 1
ATOM 6572 N N . ARG A 1 810 ? 15.736 7.600 -37.017 1.00 89.69 810 ARG A N 1
ATOM 6573 C CA . ARG A 1 810 ? 14.967 6.644 -37.824 1.00 89.69 810 ARG A CA 1
ATOM 6574 C C . ARG A 1 810 ? 13.457 6.899 -37.753 1.00 89.69 810 ARG A C 1
ATOM 6576 O O . ARG A 1 810 ? 12.774 6.742 -38.766 1.00 89.69 810 ARG A O 1
ATOM 6583 N N . ALA A 1 811 ? 12.935 7.311 -36.596 1.00 89.75 811 ALA A N 1
ATOM 6584 C CA . ALA A 1 811 ? 11.545 7.740 -36.446 1.00 89.75 811 ALA A CA 1
ATOM 6585 C C . ALA A 1 811 ? 11.272 9.061 -37.193 1.00 89.75 811 ALA A C 1
ATOM 6587 O O . ALA A 1 811 ? 10.326 9.128 -37.972 1.00 89.75 811 ALA A O 1
ATOM 6588 N N . GLU A 1 812 ? 12.154 10.059 -37.066 1.00 89.62 812 GLU A N 1
ATOM 6589 C CA . GLU A 1 812 ? 12.092 11.334 -37.808 1.00 89.62 812 GLU A CA 1
ATOM 6590 C C . GLU A 1 812 ? 12.079 11.142 -39.338 1.00 89.62 812 GLU A C 1
ATOM 6592 O O . GLU A 1 812 ? 11.347 11.821 -40.053 1.00 89.62 812 GLU A O 1
ATOM 6597 N N . ARG A 1 813 ? 12.829 10.166 -39.865 1.00 87.44 813 ARG A N 1
ATOM 6598 C CA . ARG A 1 813 ? 12.770 9.789 -41.288 1.00 87.44 813 ARG A CA 1
ATOM 6599 C C . ARG A 1 813 ? 11.447 9.110 -41.663 1.00 87.44 813 ARG A C 1
ATOM 6601 O O . ARG A 1 813 ? 10.972 9.253 -42.788 1.00 87.44 813 ARG A O 1
ATOM 6608 N N . ARG A 1 814 ? 10.870 8.317 -40.755 1.00 85.56 814 ARG A N 1
ATOM 6609 C CA . ARG A 1 814 ? 9.631 7.558 -40.991 1.00 85.56 814 ARG A CA 1
ATOM 6610 C C . ARG A 1 814 ? 8.362 8.407 -40.877 1.00 85.56 814 ARG A C 1
ATOM 6612 O O . ARG A 1 814 ? 7.382 8.040 -41.517 1.00 85.56 814 ARG A O 1
ATOM 6619 N N . SER A 1 815 ? 8.382 9.521 -40.139 1.00 86.75 815 SER A N 1
ATOM 6620 C CA . SER A 1 815 ? 7.250 10.458 -40.050 1.00 86.75 815 SER A CA 1
ATOM 6621 C C . SER A 1 815 ? 7.006 11.248 -41.341 1.00 86.75 815 SER A C 1
ATOM 6623 O O . SER A 1 815 ? 5.864 11.612 -41.615 1.00 86.75 815 SER A O 1
ATOM 6625 N N . LYS A 1 816 ? 8.044 11.490 -42.156 1.00 83.88 816 LYS A N 1
ATOM 6626 C CA . LYS A 1 816 ? 7.906 12.182 -43.446 1.00 83.88 816 LYS A CA 1
ATOM 6627 C C . LYS A 1 816 ? 6.993 11.391 -44.397 1.00 83.88 816 LYS A C 1
ATOM 6629 O O . LYS A 1 816 ? 7.262 10.226 -44.710 1.00 83.88 816 LYS A O 1
ATOM 6634 N N . LYS A 1 817 ? 5.920 12.038 -44.872 1.00 73.25 817 LYS A N 1
ATOM 6635 C CA . LYS A 1 817 ? 5.011 11.492 -45.897 1.00 73.25 817 LYS A CA 1
ATOM 6636 C C . LYS A 1 817 ? 5.782 11.281 -47.207 1.00 73.25 817 LYS A C 1
ATOM 6638 O O . LYS A 1 817 ? 6.611 12.105 -47.576 1.00 73.25 817 LYS A O 1
ATOM 6643 N N . VAL A 1 818 ? 5.504 10.182 -47.908 1.00 69.50 818 VAL A N 1
ATOM 6644 C CA . VAL A 1 818 ? 6.131 9.861 -49.203 1.00 69.50 818 VAL A CA 1
ATOM 6645 C C . VAL A 1 818 ? 5.136 10.125 -50.315 1.00 69.50 818 VAL A C 1
ATOM 6647 O O . VAL A 1 818 ? 4.045 9.553 -50.304 1.00 69.50 818 VAL A O 1
ATOM 6650 N N . ASN A 1 819 ? 5.528 10.938 -51.293 1.00 74.31 819 ASN A N 1
ATOM 6651 C CA . ASN A 1 819 ? 4.742 11.130 -52.500 1.00 74.31 819 ASN A CA 1
ATOM 6652 C C . ASN A 1 819 ? 5.153 10.085 -53.548 1.00 74.31 819 ASN A C 1
ATOM 6654 O O . ASN A 1 819 ? 6.110 10.280 -54.291 1.00 74.31 819 ASN A O 1
ATOM 6658 N N . TRP A 1 820 ? 4.430 8.964 -53.595 1.00 67.12 820 TRP A N 1
ATOM 6659 C CA . TRP A 1 820 ? 4.733 7.829 -54.480 1.00 67.12 820 TRP A CA 1
ATOM 6660 C C . TRP A 1 820 ? 4.706 8.169 -55.979 1.00 67.12 820 TRP A C 1
ATOM 6662 O O . TRP A 1 820 ? 5.266 7.419 -56.773 1.00 67.12 820 TRP A O 1
ATOM 6672 N N . PHE A 1 821 ? 4.109 9.301 -56.361 1.00 71.56 821 PHE A N 1
ATOM 6673 C CA . PHE A 1 821 ? 4.111 9.808 -57.735 1.00 71.56 821 PHE A CA 1
ATOM 6674 C C . PHE A 1 821 ? 5.380 10.597 -58.100 1.00 71.56 821 PHE A C 1
ATOM 6676 O O . PHE A 1 821 ? 5.607 10.864 -59.276 1.00 71.56 821 PHE A O 1
ATOM 6683 N N . ASN A 1 822 ? 6.234 10.944 -57.127 1.00 76.50 822 ASN A N 1
ATOM 6684 C CA . ASN A 1 822 ? 7.538 11.556 -57.378 1.00 76.50 822 ASN A CA 1
ATOM 6685 C C . ASN A 1 822 ? 8.659 10.501 -57.223 1.00 76.50 822 ASN A C 1
ATOM 6687 O O . ASN A 1 822 ? 9.030 10.182 -56.083 1.00 76.50 822 ASN A O 1
ATOM 6691 N N . PRO A 1 823 ? 9.243 9.989 -58.329 1.00 73.88 823 PRO A N 1
ATOM 6692 C CA . PRO A 1 823 ? 10.269 8.944 -58.280 1.00 73.88 823 PRO A CA 1
ATOM 6693 C C . PRO A 1 823 ? 11.538 9.393 -57.544 1.00 73.88 823 PRO A C 1
ATOM 6695 O O . PRO A 1 823 ? 12.187 8.568 -56.898 1.00 73.88 823 PRO A O 1
ATOM 6698 N N . MET A 1 824 ? 11.854 10.694 -57.548 1.00 73.81 824 MET A N 1
ATOM 6699 C CA . MET A 1 824 ? 13.005 11.229 -56.817 1.00 73.81 824 MET A CA 1
ATOM 6700 C C . MET A 1 824 ? 12.838 11.062 -55.300 1.00 73.81 824 MET A C 1
ATOM 6702 O O . MET A 1 824 ? 13.783 10.675 -54.620 1.00 73.81 824 MET A O 1
ATOM 6706 N N . SER A 1 825 ? 11.623 11.247 -54.770 1.00 76.00 825 SER A N 1
ATOM 6707 C CA . SER A 1 825 ? 11.340 11.060 -53.336 1.00 76.00 825 SER A CA 1
ATOM 6708 C C . SER A 1 825 ? 11.422 9.591 -52.891 1.00 76.00 825 SER A C 1
ATOM 6710 O O . SER A 1 825 ? 11.792 9.288 -51.753 1.00 76.00 825 SER A O 1
ATOM 6712 N N . VAL A 1 826 ? 11.127 8.656 -53.801 1.00 78.88 826 VAL A N 1
ATOM 6713 C CA . VAL A 1 826 ? 11.280 7.213 -53.567 1.00 78.88 826 VAL A CA 1
ATOM 6714 C C . VAL A 1 826 ? 12.766 6.838 -53.555 1.00 78.88 826 VAL A C 1
ATOM 6716 O O . VAL A 1 826 ? 13.208 6.144 -52.636 1.00 78.88 826 VAL A O 1
ATOM 6719 N N . GLY A 1 827 ? 13.545 7.357 -54.512 1.00 78.31 827 GLY A N 1
ATOM 6720 C CA . GLY A 1 827 ? 15.002 7.205 -54.559 1.00 78.31 827 GLY A CA 1
ATOM 6721 C C . GLY A 1 827 ? 15.696 7.789 -53.325 1.00 78.31 827 GLY A C 1
ATOM 6722 O O . GLY A 1 827 ? 16.477 7.098 -52.674 1.00 78.31 827 GLY A O 1
ATOM 6723 N N . GLU A 1 828 ? 15.347 9.013 -52.925 1.00 80.19 828 GLU A N 1
ATOM 6724 C CA . GLU A 1 828 ? 15.868 9.658 -51.712 1.00 80.19 828 GLU A CA 1
ATOM 6725 C C . GLU A 1 828 ? 15.590 8.807 -50.461 1.00 80.19 828 GLU A C 1
ATOM 6727 O O . GLU A 1 828 ? 16.474 8.590 -49.630 1.00 80.19 828 GLU A O 1
ATOM 6732 N N . ARG A 1 829 ? 14.382 8.237 -50.335 1.00 81.81 829 ARG A N 1
ATOM 6733 C CA . ARG A 1 829 ? 14.038 7.351 -49.213 1.00 81.81 829 ARG A CA 1
ATOM 6734 C C . ARG A 1 829 ? 14.856 6.057 -49.212 1.00 81.81 829 ARG A C 1
ATOM 6736 O O . ARG A 1 829 ? 15.198 5.580 -48.127 1.00 81.81 829 ARG A O 1
ATOM 6743 N N . PHE A 1 830 ? 15.153 5.499 -50.387 1.00 83.94 830 PHE A N 1
ATOM 6744 C CA . PHE A 1 830 ? 16.010 4.323 -50.543 1.00 83.94 830 PHE A CA 1
ATOM 6745 C C . PHE A 1 830 ? 17.460 4.631 -50.148 1.00 83.94 830 PHE A C 1
ATOM 6747 O O . PHE A 1 830 ? 18.005 3.936 -49.292 1.00 83.94 830 PHE A O 1
ATOM 6754 N N . PHE A 1 831 ? 18.056 5.706 -50.671 1.00 83.75 831 PHE A N 1
ATOM 6755 C CA . PHE A 1 831 ? 19.425 6.103 -50.326 1.00 83.75 831 PHE A CA 1
ATOM 6756 C C . PHE A 1 831 ? 19.569 6.495 -48.851 1.00 83.75 831 PHE A C 1
ATOM 6758 O O . PHE A 1 831 ? 20.519 6.066 -48.198 1.00 83.75 831 PHE A O 1
ATOM 6765 N N . ASN A 1 832 ? 18.594 7.210 -48.280 1.00 84.88 832 ASN A N 1
ATOM 6766 C CA . ASN A 1 832 ? 18.557 7.492 -46.844 1.00 84.88 832 ASN A CA 1
ATOM 6767 C C . ASN A 1 832 ? 18.489 6.198 -46.012 1.00 84.88 832 ASN A C 1
ATOM 6769 O O . ASN A 1 832 ? 19.129 6.093 -44.971 1.00 84.88 832 ASN A O 1
ATOM 6773 N N . TRP A 1 833 ? 17.748 5.177 -46.448 1.00 87.75 833 TRP A N 1
ATOM 6774 C CA . TRP A 1 833 ? 17.740 3.881 -45.765 1.00 87.75 833 TRP A CA 1
ATOM 6775 C C . TRP A 1 833 ? 19.079 3.133 -45.913 1.00 87.75 833 TRP A C 1
ATOM 6777 O O . TRP A 1 833 ? 19.626 2.660 -44.916 1.00 87.75 833 TRP A O 1
ATOM 6787 N N . LEU A 1 834 ? 19.650 3.084 -47.117 1.00 84.94 834 LEU A N 1
ATOM 6788 C CA . LEU A 1 834 ? 20.915 2.399 -47.388 1.00 84.94 834 LEU A CA 1
ATOM 6789 C C . LEU A 1 834 ? 22.087 3.036 -46.616 1.00 84.94 834 LEU A C 1
ATOM 6791 O O . LEU A 1 834 ? 22.794 2.355 -45.873 1.00 84.94 834 LEU A O 1
ATOM 6795 N N . PHE A 1 835 ? 22.267 4.353 -46.728 1.00 84.06 835 PHE A N 1
ATOM 6796 C CA . PHE A 1 835 ? 23.420 5.052 -46.158 1.00 84.06 835 PHE A CA 1
ATOM 6797 C C . PHE A 1 835 ? 23.220 5.543 -44.715 1.00 84.06 835 PHE A C 1
ATOM 6799 O O . PHE A 1 835 ? 24.205 5.621 -43.973 1.00 84.06 835 PHE A O 1
ATOM 6806 N N . LEU A 1 836 ? 21.990 5.859 -44.279 1.00 84.69 836 LEU A N 1
ATOM 6807 C CA . LEU A 1 836 ? 21.734 6.350 -42.914 1.00 84.69 836 LEU A CA 1
ATOM 6808 C C . LEU A 1 836 ? 21.211 5.272 -41.960 1.00 84.69 836 LEU A C 1
ATOM 6810 O O . LEU A 1 836 ? 21.699 5.226 -40.835 1.00 84.69 836 LEU A O 1
ATOM 6814 N N . ASP A 1 837 ? 20.280 4.396 -42.366 1.00 83.00 837 ASP A N 1
ATOM 6815 C CA . ASP A 1 837 ? 19.798 3.318 -41.478 1.00 83.00 837 ASP A CA 1
ATOM 6816 C C . ASP A 1 837 ? 20.786 2.127 -41.427 1.00 83.00 837 ASP A C 1
ATOM 6818 O O . ASP A 1 837 ? 21.092 1.641 -40.336 1.00 83.00 837 ASP A O 1
ATOM 6822 N N . ILE A 1 838 ? 21.279 1.639 -42.577 1.00 82.56 838 ILE A N 1
ATOM 6823 C CA . ILE A 1 838 ? 22.173 0.460 -42.648 1.00 82.56 838 ILE A CA 1
ATOM 6824 C C . ILE A 1 838 ? 23.643 0.848 -42.463 1.00 82.56 838 ILE A C 1
ATOM 6826 O O . ILE A 1 838 ? 24.301 0.306 -41.570 1.00 82.56 838 ILE A O 1
ATOM 6830 N N . GLY A 1 839 ? 24.132 1.777 -43.294 1.00 83.19 839 GLY A N 1
ATOM 6831 C CA . GLY A 1 839 ? 25.503 2.286 -43.273 1.00 83.19 839 GLY A CA 1
ATOM 6832 C C . GLY A 1 839 ? 25.822 3.055 -41.992 1.00 83.19 839 GLY A C 1
ATOM 6833 O O . GLY A 1 839 ? 25.986 2.472 -40.928 1.00 83.19 839 GLY A O 1
ATOM 6834 N N . SER A 1 840 ? 25.903 4.381 -42.063 1.00 82.00 840 SER A N 1
ATOM 6835 C CA . SER A 1 840 ? 26.399 5.234 -40.970 1.00 82.00 840 SER A CA 1
ATOM 6836 C C . SER A 1 840 ? 25.683 5.088 -39.615 1.00 82.00 840 SER A C 1
ATOM 6838 O O . SER A 1 840 ? 26.238 5.500 -38.594 1.00 82.00 840 SER A O 1
ATOM 6840 N N . ARG A 1 841 ? 24.441 4.575 -39.591 1.00 84.62 841 ARG A N 1
ATOM 6841 C CA . ARG A 1 841 ? 23.508 4.651 -38.450 1.00 84.62 841 ARG A CA 1
ATOM 6842 C C . ARG A 1 841 ? 23.372 6.087 -37.929 1.00 84.62 841 ARG A C 1
ATOM 6844 O O . ARG A 1 841 ? 23.567 6.345 -36.742 1.00 84.62 841 ARG A O 1
ATOM 6851 N N . TYR A 1 842 ? 23.103 7.029 -38.836 1.00 83.44 842 TYR A N 1
ATOM 6852 C CA . TYR A 1 842 ? 23.120 8.486 -38.601 1.00 83.44 842 TYR A CA 1
ATOM 6853 C C . TYR A 1 842 ? 24.428 8.998 -37.956 1.00 83.44 842 TYR A C 1
ATOM 6855 O O . TYR A 1 842 ? 24.435 9.957 -37.187 1.00 83.44 842 TYR A O 1
ATOM 6863 N N . GLY A 1 843 ? 25.549 8.346 -38.277 1.00 78.75 843 GLY A N 1
ATOM 6864 C CA . GLY A 1 843 ? 26.894 8.678 -37.802 1.00 78.75 843 GLY A CA 1
ATOM 6865 C C . GLY A 1 843 ? 27.336 7.986 -36.510 1.00 78.75 843 GLY A C 1
ATOM 6866 O O . GLY A 1 843 ? 28.456 8.213 -36.069 1.00 78.75 843 GLY A O 1
ATOM 6867 N N . THR A 1 844 ? 26.505 7.123 -35.918 1.00 81.31 844 THR A N 1
ATOM 6868 C CA . THR A 1 844 ? 26.832 6.419 -34.661 1.00 81.31 844 THR A CA 1
ATOM 6869 C C . THR A 1 844 ? 27.787 5.234 -34.838 1.00 81.31 844 THR A C 1
ATOM 6871 O O . THR A 1 844 ? 28.419 4.804 -33.876 1.00 81.31 844 THR A O 1
ATOM 6874 N N . ARG A 1 845 ? 27.906 4.668 -36.049 1.00 81.81 845 ARG A N 1
ATOM 6875 C CA . ARG A 1 845 ? 28.813 3.540 -36.341 1.00 81.81 845 ARG A CA 1
ATOM 6876 C C . ARG A 1 845 ? 29.504 3.714 -37.699 1.00 81.81 845 ARG A C 1
ATOM 6878 O O . ARG A 1 845 ? 29.058 3.118 -38.677 1.00 81.81 845 ARG A O 1
ATOM 6885 N N . PRO A 1 846 ? 30.597 4.494 -37.797 1.00 81.19 846 PRO A N 1
ATOM 6886 C CA . PRO A 1 846 ? 31.284 4.727 -39.072 1.00 81.19 846 PRO A CA 1
ATOM 6887 C C . PRO A 1 846 ? 31.850 3.443 -39.703 1.00 81.19 846 PRO A C 1
ATOM 6889 O O . PRO A 1 846 ? 31.852 3.323 -40.924 1.00 81.19 846 PRO A O 1
ATOM 6892 N N . GLN A 1 847 ? 32.242 2.438 -38.910 1.00 83.38 847 GLN A N 1
ATOM 6893 C CA . GLN A 1 847 ? 32.741 1.152 -39.421 1.00 83.38 847 GLN A CA 1
ATOM 6894 C C . GLN A 1 847 ? 31.725 0.401 -40.300 1.00 83.38 847 GLN A C 1
ATOM 6896 O O . GLN A 1 847 ? 32.111 -0.334 -41.207 1.00 83.38 847 GLN A O 1
ATOM 6901 N N . ASN A 1 848 ? 30.424 0.630 -40.097 1.00 85.25 848 ASN A N 1
ATOM 6902 C CA . ASN A 1 848 ? 29.382 0.051 -40.940 1.00 85.25 848 ASN A CA 1
ATOM 6903 C C . ASN A 1 848 ? 29.434 0.568 -42.389 1.00 85.25 848 ASN A C 1
ATOM 6905 O O . ASN A 1 848 ? 28.933 -0.112 -43.275 1.00 85.25 848 ASN A O 1
ATOM 6909 N N . ILE A 1 849 ? 30.012 1.748 -42.650 1.00 85.44 849 ILE A N 1
ATOM 6910 C CA . ILE A 1 849 ? 30.179 2.285 -44.012 1.00 85.44 849 ILE A CA 1
ATOM 6911 C C . ILE A 1 849 ? 31.249 1.498 -44.761 1.00 85.44 849 ILE A C 1
ATOM 6913 O O . ILE A 1 849 ? 31.061 1.191 -45.931 1.00 85.44 849 ILE A O 1
ATOM 6917 N N . VAL A 1 850 ? 32.329 1.113 -44.076 1.00 85.31 850 VAL A N 1
ATOM 6918 C CA . VAL A 1 850 ? 33.375 0.251 -44.647 1.00 85.31 850 VAL A CA 1
ATOM 6919 C C . VAL A 1 850 ? 32.792 -1.126 -44.979 1.00 85.31 850 VAL A C 1
ATOM 6921 O O . VAL A 1 850 ? 32.989 -1.627 -46.082 1.00 85.31 850 VAL A O 1
ATOM 6924 N N . ILE A 1 851 ? 31.988 -1.697 -44.072 1.00 87.56 851 ILE A N 1
ATOM 6925 C CA . ILE A 1 851 ? 31.266 -2.957 -44.317 1.00 87.56 851 ILE A CA 1
ATOM 6926 C C . ILE A 1 851 ? 30.264 -2.807 -45.474 1.00 87.56 851 ILE A C 1
ATOM 6928 O O . ILE A 1 851 ? 30.201 -3.676 -46.337 1.00 87.56 851 ILE A O 1
ATOM 6932 N N . LEU A 1 852 ? 29.502 -1.710 -45.530 1.00 88.06 852 LEU A N 1
ATOM 6933 C CA . LEU A 1 852 ? 28.559 -1.436 -46.618 1.00 88.06 852 LEU A CA 1
ATOM 6934 C C . LEU A 1 852 ? 29.278 -1.277 -47.967 1.00 88.06 852 LEU A C 1
ATOM 6936 O O . LEU A 1 852 ? 28.784 -1.786 -48.966 1.00 88.06 852 LEU A O 1
ATOM 6940 N N . GLY A 1 853 ? 30.445 -0.631 -47.992 1.00 86.19 853 GLY A N 1
ATOM 6941 C CA . GLY A 1 853 ? 31.296 -0.528 -49.178 1.00 86.19 853 GLY A CA 1
ATOM 6942 C C . GLY A 1 853 ? 31.819 -1.885 -49.642 1.00 86.19 853 GLY A C 1
ATOM 6943 O O . GLY A 1 853 ? 31.723 -2.192 -50.824 1.00 86.19 853 GLY A O 1
ATOM 6944 N N . PHE A 1 854 ? 32.277 -2.736 -48.719 1.00 87.25 854 PHE A N 1
ATOM 6945 C CA . PHE A 1 854 ? 32.690 -4.107 -49.035 1.00 87.25 854 PHE A CA 1
ATOM 6946 C C . PHE A 1 854 ? 31.523 -4.972 -49.543 1.00 87.25 854 PHE A C 1
ATOM 6948 O O . PHE A 1 854 ? 31.687 -5.732 -50.491 1.00 87.25 854 PHE A O 1
ATOM 6955 N N . LEU A 1 855 ? 30.329 -4.843 -48.952 1.00 89.06 855 LEU A N 1
ATOM 6956 C CA . LEU A 1 855 ? 29.126 -5.542 -49.419 1.00 89.06 855 LEU A CA 1
ATOM 6957 C C . LEU A 1 855 ? 28.675 -5.055 -50.802 1.00 89.06 855 LEU A C 1
ATOM 6959 O O . LEU A 1 855 ? 28.275 -5.872 -51.630 1.00 89.06 855 LEU A O 1
ATOM 6963 N N . LEU A 1 856 ? 28.739 -3.746 -51.063 1.00 86.88 856 LEU A N 1
ATOM 6964 C CA . LEU A 1 856 ? 28.458 -3.178 -52.383 1.00 86.88 856 LEU A CA 1
ATOM 6965 C C . LEU A 1 856 ? 29.465 -3.688 -53.421 1.00 86.88 856 LEU A C 1
ATOM 6967 O O . LEU A 1 856 ? 29.041 -4.257 -54.419 1.00 86.88 856 LEU A O 1
ATOM 6971 N N . TRP A 1 857 ? 30.767 -3.624 -53.136 1.00 87.94 857 TRP A N 1
ATOM 6972 C CA . TRP A 1 857 ? 31.813 -4.232 -53.967 1.00 87.94 857 TRP A CA 1
ATOM 6973 C C . TRP A 1 857 ? 31.536 -5.718 -54.253 1.00 87.94 857 TRP A C 1
ATOM 6975 O O . TRP A 1 857 ? 31.468 -6.130 -55.406 1.00 87.94 857 TRP A O 1
ATOM 6985 N N . ALA A 1 858 ? 31.263 -6.528 -53.225 1.00 86.50 858 ALA A N 1
ATOM 6986 C CA . ALA A 1 858 ? 30.969 -7.952 -53.398 1.00 86.50 858 ALA A CA 1
ATOM 6987 C C . ALA A 1 858 ? 29.692 -8.214 -54.227 1.00 86.50 858 ALA A C 1
ATOM 6989 O O . ALA A 1 858 ? 29.648 -9.162 -55.014 1.00 86.50 858 ALA A O 1
ATOM 6990 N N . THR A 1 859 ? 28.652 -7.383 -54.085 1.00 88.12 859 THR A N 1
ATOM 6991 C CA . THR A 1 859 ? 27.425 -7.522 -54.891 1.00 88.12 859 THR A CA 1
ATOM 6992 C C . THR A 1 859 ? 27.630 -7.105 -56.341 1.00 88.12 859 THR A C 1
ATOM 6994 O O . THR A 1 859 ? 27.201 -7.842 -57.227 1.00 88.12 859 THR A O 1
ATOM 6997 N N . PHE A 1 860 ? 28.314 -5.992 -56.612 1.00 86.44 860 PHE A N 1
ATOM 6998 C CA . PHE A 1 860 ? 28.626 -5.576 -57.981 1.00 86.44 860 PHE A CA 1
ATOM 6999 C C . PHE A 1 860 ? 29.602 -6.545 -58.661 1.00 86.44 860 PHE A C 1
ATOM 7001 O O . PHE A 1 860 ? 29.358 -6.941 -59.799 1.00 86.44 860 PHE A O 1
ATOM 7008 N N . ALA A 1 861 ? 30.608 -7.052 -57.942 1.00 84.44 861 ALA A N 1
ATOM 7009 C CA . ALA A 1 861 ? 31.475 -8.136 -58.403 1.00 84.44 861 ALA A CA 1
ATOM 7010 C C . ALA A 1 861 ? 30.676 -9.362 -58.881 1.00 84.44 861 ALA A C 1
ATOM 7012 O O . ALA A 1 861 ? 30.924 -9.881 -59.971 1.00 84.44 861 ALA A O 1
ATOM 7013 N N . GLY A 1 862 ? 29.670 -9.782 -58.103 1.00 84.38 862 GLY A N 1
ATOM 7014 C CA . GLY A 1 862 ? 28.729 -10.833 -58.494 1.00 84.38 862 GLY A CA 1
ATOM 7015 C C . GLY A 1 862 ? 27.867 -10.459 -59.705 1.00 84.38 862 GLY A C 1
ATOM 7016 O O . GLY A 1 862 ? 27.709 -11.270 -60.615 1.00 84.38 862 GLY A O 1
ATOM 7017 N N . VAL A 1 863 ? 27.340 -9.230 -59.770 1.00 85.81 863 VAL A N 1
ATOM 7018 C CA . VAL A 1 863 ? 26.564 -8.748 -60.928 1.00 85.81 863 VAL A CA 1
ATOM 7019 C C . VAL A 1 863 ? 27.395 -8.815 -62.210 1.00 85.81 863 VAL A C 1
ATOM 7021 O O . VAL A 1 863 ? 26.916 -9.361 -63.202 1.00 85.81 863 VAL A O 1
ATOM 7024 N N . TYR A 1 864 ? 28.646 -8.352 -62.207 1.00 83.19 864 TYR A N 1
ATOM 7025 C CA . TYR A 1 864 ? 29.515 -8.473 -63.380 1.00 83.19 864 TYR A CA 1
ATOM 7026 C C . TYR A 1 864 ? 29.788 -9.939 -63.738 1.00 83.19 864 TYR A C 1
ATOM 7028 O O . TYR A 1 864 ? 29.638 -10.313 -64.900 1.00 83.19 864 TYR A O 1
ATOM 7036 N N . ALA A 1 865 ? 30.106 -10.778 -62.747 1.00 80.12 865 ALA A N 1
ATOM 7037 C CA . ALA A 1 865 ? 30.416 -12.193 -62.947 1.00 80.12 865 ALA A CA 1
ATOM 7038 C C . ALA A 1 865 ? 29.251 -13.014 -63.531 1.00 80.12 865 ALA A C 1
ATOM 7040 O O . ALA A 1 865 ? 29.482 -13.875 -64.377 1.00 80.12 865 ALA A O 1
ATOM 7041 N N . PHE A 1 866 ? 28.011 -12.762 -63.092 1.00 82.25 866 PHE A N 1
ATOM 7042 C CA . PHE A 1 866 ? 26.842 -13.576 -63.454 1.00 82.25 866 PHE A CA 1
ATOM 7043 C C . PHE A 1 866 ? 25.930 -12.946 -64.516 1.00 82.25 866 PHE A C 1
ATOM 7045 O O . PHE A 1 866 ? 25.331 -13.679 -65.300 1.00 82.25 866 PHE A O 1
ATOM 7052 N N . VAL A 1 867 ? 25.815 -11.614 -64.572 1.00 81.44 867 VAL A N 1
ATOM 7053 C CA . VAL A 1 867 ? 24.948 -10.907 -65.540 1.00 81.44 867 VAL A CA 1
ATOM 7054 C C . VAL A 1 867 ? 25.717 -10.508 -66.801 1.00 81.44 867 VAL A C 1
ATOM 7056 O O . VAL A 1 867 ? 25.141 -10.491 -67.887 1.00 81.44 867 VAL A O 1
ATOM 7059 N N . PHE A 1 868 ? 27.024 -10.247 -66.687 1.00 77.25 868 PHE A N 1
ATOM 7060 C CA . PHE A 1 868 ? 27.874 -9.813 -67.802 1.00 77.25 868 PHE A CA 1
ATOM 7061 C C . PHE A 1 868 ? 29.090 -10.735 -68.096 1.00 77.25 868 PHE A C 1
ATOM 7063 O O . PHE A 1 868 ? 30.130 -10.223 -68.522 1.00 77.25 868 PHE A O 1
ATOM 7070 N N . PRO A 1 869 ? 29.002 -12.083 -67.966 1.00 70.31 869 PRO A N 1
ATOM 7071 C CA . PRO A 1 869 ? 30.159 -12.975 -68.116 1.00 70.31 869 PRO A CA 1
ATOM 7072 C C . PRO A 1 869 ? 30.813 -12.891 -69.502 1.00 70.31 869 PRO A C 1
ATOM 7074 O O . PRO A 1 869 ? 32.032 -12.967 -69.616 1.00 70.31 869 PRO A O 1
ATOM 7077 N N . ALA A 1 870 ? 30.022 -12.671 -70.557 1.00 64.81 870 ALA A N 1
ATOM 7078 C CA . ALA A 1 870 ? 30.509 -12.544 -71.935 1.00 64.81 870 ALA A CA 1
ATOM 7079 C C . ALA A 1 870 ? 31.263 -11.226 -72.225 1.00 64.81 870 ALA A C 1
ATOM 7081 O O . ALA A 1 870 ? 31.797 -11.053 -73.320 1.00 64.81 870 ALA A O 1
ATOM 7082 N N . HIS A 1 871 ? 31.293 -10.286 -71.276 1.00 62.97 871 HIS A N 1
ATOM 7083 C CA . HIS A 1 871 ? 31.979 -8.997 -71.409 1.00 62.97 871 HIS A CA 1
ATOM 7084 C C . HIS A 1 871 ? 33.219 -8.881 -70.509 1.00 62.97 871 HIS A C 1
ATOM 7086 O O . HIS A 1 871 ? 33.976 -7.922 -70.633 1.00 62.97 871 HIS A O 1
ATOM 7092 N N . LEU A 1 872 ? 33.471 -9.876 -69.653 1.00 65.19 872 LEU A N 1
ATOM 7093 C CA . LEU A 1 872 ? 34.673 -9.979 -68.829 1.00 65.19 872 LEU A CA 1
ATOM 7094 C C . LEU A 1 872 ? 35.815 -10.611 -69.642 1.00 65.19 872 LEU A C 1
ATOM 7096 O O . LEU A 1 872 ? 36.032 -11.822 -69.601 1.00 65.19 872 LEU A O 1
ATOM 7100 N N . GLN A 1 873 ? 36.545 -9.794 -70.407 1.00 56.72 873 GLN A N 1
ATOM 7101 C CA . GLN A 1 873 ? 37.739 -10.261 -71.120 1.00 56.72 873 GLN A CA 1
ATOM 7102 C C . GLN A 1 873 ? 38.881 -10.560 -70.137 1.00 56.72 873 GLN A C 1
ATOM 7104 O O . GLN A 1 873 ? 39.218 -9.752 -69.275 1.00 56.72 873 GLN A O 1
ATOM 7109 N N . ALA A 1 874 ? 39.495 -11.737 -70.280 1.00 49.34 874 ALA A N 1
ATOM 7110 C CA . ALA A 1 874 ? 40.505 -12.242 -69.346 1.00 49.34 874 ALA A CA 1
ATOM 7111 C C . ALA A 1 874 ? 41.860 -11.498 -69.392 1.00 49.34 874 ALA A C 1
ATOM 7113 O O . ALA A 1 874 ? 42.724 -11.777 -68.566 1.00 49.34 874 ALA A O 1
ATOM 7114 N N . SER A 1 875 ? 42.058 -10.578 -70.342 1.00 48.47 875 SER A N 1
ATOM 7115 C CA . SER A 1 875 ? 43.308 -9.835 -70.562 1.00 48.47 875 SER A CA 1
ATOM 7116 C C . SER A 1 875 ? 43.574 -8.708 -69.560 1.00 48.47 875 SER A C 1
ATOM 7118 O O . SER A 1 875 ? 44.713 -8.265 -69.445 1.00 48.47 875 SER A O 1
ATOM 7120 N N . ASP A 1 876 ? 42.552 -8.251 -68.830 1.00 51.22 876 ASP A N 1
ATOM 7121 C CA . ASP A 1 876 ? 42.614 -7.005 -68.047 1.00 51.22 876 ASP A CA 1
ATOM 7122 C C . ASP A 1 876 ? 42.749 -7.242 -66.523 1.00 51.22 876 ASP A C 1
ATOM 7124 O O . ASP A 1 876 ? 42.590 -6.311 -65.727 1.00 51.22 876 ASP A O 1
ATOM 7128 N N . LEU A 1 877 ? 43.046 -8.486 -66.123 1.00 55.69 877 LEU A N 1
ATOM 7129 C CA . LEU A 1 877 ? 43.145 -9.010 -64.746 1.00 55.69 877 LEU A CA 1
ATOM 7130 C C . LEU A 1 877 ? 44.524 -8.751 -64.090 1.00 55.69 877 LEU A C 1
ATOM 7132 O O . LEU A 1 877 ? 45.222 -9.661 -63.642 1.00 55.69 877 LEU A O 1
ATOM 7136 N N . LEU A 1 878 ? 44.946 -7.486 -64.044 1.00 54.94 878 LEU A N 1
ATOM 7137 C CA . LEU A 1 878 ? 46.279 -7.080 -63.569 1.00 54.94 878 LEU A CA 1
ATOM 7138 C C . LEU A 1 878 ? 46.453 -7.155 -62.040 1.00 54.94 878 LEU A C 1
ATOM 7140 O O . LEU A 1 878 ? 47.586 -7.120 -61.547 1.00 54.94 878 LEU A O 1
ATOM 7144 N N . ILE A 1 879 ? 45.363 -7.200 -61.269 1.00 55.56 879 ILE A N 1
ATOM 7145 C CA . ILE A 1 879 ? 45.414 -7.148 -59.800 1.00 55.56 879 ILE A CA 1
ATOM 7146 C C . ILE A 1 879 ? 45.518 -8.556 -59.198 1.00 55.56 879 ILE A C 1
ATOM 7148 O O . ILE A 1 879 ? 46.260 -8.743 -58.230 1.00 55.56 879 ILE A O 1
ATOM 7152 N N . SER A 1 880 ? 44.853 -9.561 -59.782 1.00 55.69 880 SER A N 1
ATOM 7153 C CA . SER A 1 880 ? 44.929 -10.953 -59.300 1.00 55.69 880 SER A CA 1
ATOM 7154 C C . SER A 1 880 ? 46.340 -11.541 -59.408 1.00 55.69 880 SER A C 1
ATOM 7156 O O . SER A 1 880 ? 46.778 -12.271 -58.515 1.00 55.69 880 SER A O 1
ATOM 7158 N N . GLU A 1 881 ? 47.067 -11.169 -60.463 1.00 57.47 881 GLU A N 1
ATOM 7159 C CA . GLU A 1 881 ? 48.445 -11.584 -60.727 1.00 57.47 881 GLU A CA 1
ATOM 7160 C C . GLU A 1 881 ? 49.436 -10.895 -59.771 1.00 57.47 881 GLU A C 1
ATOM 7162 O O . GLU A 1 881 ? 50.272 -11.562 -59.162 1.00 57.47 881 GLU A O 1
ATOM 7167 N N . LYS A 1 882 ? 49.268 -9.586 -59.518 1.00 57.44 882 LYS A N 1
ATOM 7168 C CA . LYS A 1 882 ? 50.071 -8.827 -58.536 1.00 57.44 882 LYS A CA 1
ATOM 7169 C C . LYS A 1 882 ? 49.879 -9.264 -57.082 1.00 57.44 882 LYS A C 1
ATOM 7171 O O . LYS A 1 882 ? 50.808 -9.124 -56.291 1.00 57.44 882 LYS A O 1
ATOM 7176 N N . LEU A 1 883 ? 48.690 -9.742 -56.717 1.00 57.22 883 LEU A N 1
ATOM 7177 C CA . LEU A 1 883 ? 48.371 -10.202 -55.358 1.00 57.22 883 LEU A CA 1
ATOM 7178 C C . LEU A 1 883 ? 48.565 -11.718 -55.165 1.00 57.22 883 LEU A C 1
ATOM 7180 O O . LEU A 1 883 ? 48.299 -12.227 -54.079 1.00 57.22 883 LEU A O 1
ATOM 7184 N N . GLY A 1 884 ? 49.001 -12.456 -56.194 1.00 59.75 884 GLY A N 1
ATOM 7185 C CA . GLY A 1 884 ? 49.227 -13.906 -56.115 1.00 59.75 884 GLY A CA 1
ATOM 7186 C C . GLY A 1 884 ? 47.954 -14.745 -55.927 1.00 59.75 884 GLY A C 1
ATOM 7187 O O . GLY A 1 884 ? 48.038 -15.925 -55.577 1.00 59.75 884 GLY A O 1
ATOM 7188 N N . LEU A 1 885 ? 46.769 -14.171 -56.169 1.00 60.44 885 LEU A N 1
ATOM 7189 C CA . LEU A 1 885 ? 45.469 -14.799 -55.885 1.00 60.44 885 LEU A CA 1
ATOM 7190 C C . LEU A 1 885 ? 45.177 -16.010 -56.785 1.00 60.44 885 LEU A C 1
ATOM 7192 O O . LEU A 1 885 ? 44.430 -16.906 -56.394 1.00 60.44 885 LEU A O 1
ATOM 7196 N N . ASN A 1 886 ? 45.839 -16.085 -57.942 1.00 59.84 886 ASN A N 1
ATOM 7197 C CA . ASN A 1 886 ? 45.767 -17.208 -58.882 1.00 59.84 886 ASN A CA 1
ATOM 7198 C C . ASN A 1 886 ? 46.349 -18.527 -58.315 1.00 59.84 886 ASN A C 1
ATOM 7200 O O . ASN A 1 886 ? 46.213 -19.571 -58.945 1.00 59.84 886 ASN A O 1
ATOM 7204 N N . SER A 1 887 ? 46.974 -18.491 -57.130 1.00 58.78 887 SER A N 1
ATOM 7205 C CA . SER A 1 887 ? 47.531 -19.659 -56.426 1.00 58.78 887 SER A CA 1
ATOM 7206 C C . SER A 1 887 ? 46.491 -20.468 -55.633 1.00 58.78 887 SER A C 1
ATOM 7208 O O . SER A 1 887 ? 46.794 -21.565 -55.170 1.00 58.78 887 SER A O 1
ATOM 7210 N N . TYR A 1 888 ? 45.283 -19.930 -55.428 1.00 61.88 888 TYR A N 1
ATOM 7211 C CA . TYR A 1 888 ? 44.252 -20.524 -54.569 1.00 61.88 888 TYR A CA 1
ATOM 7212 C C . TYR A 1 888 ? 43.150 -21.199 -55.400 1.00 61.88 888 TYR A C 1
ATOM 7214 O O . TYR A 1 888 ? 42.527 -20.554 -56.246 1.00 61.88 888 TYR A O 1
ATOM 7222 N N . SER A 1 889 ? 42.857 -22.474 -55.117 1.00 61.03 889 SER A N 1
ATOM 7223 C CA . SER A 1 889 ? 41.912 -23.312 -55.886 1.00 61.03 889 SER A CA 1
ATOM 7224 C C . SER A 1 889 ? 40.548 -22.654 -56.121 1.00 61.03 889 SER A C 1
ATOM 7226 O O . SER A 1 889 ? 40.090 -22.584 -57.258 1.00 61.03 889 SER A O 1
ATOM 7228 N N . PHE A 1 890 ? 39.957 -22.070 -55.074 1.00 66.25 890 PHE A N 1
ATOM 7229 C CA . PHE A 1 890 ? 38.671 -21.365 -55.138 1.00 66.25 890 PHE A CA 1
ATOM 7230 C C . PHE A 1 890 ? 38.610 -20.301 -56.250 1.00 66.25 890 PHE A C 1
ATOM 7232 O O . PHE A 1 890 ? 37.607 -20.182 -56.954 1.00 66.25 890 PHE A O 1
ATOM 7239 N N . PHE A 1 891 ? 39.688 -19.535 -56.432 1.00 59.75 891 PHE A N 1
ATOM 7240 C CA . PHE A 1 891 ? 39.759 -18.469 -57.431 1.00 59.75 891 PHE A CA 1
ATOM 7241 C C . PHE A 1 891 ? 40.140 -18.984 -58.827 1.00 59.75 891 PHE A C 1
ATOM 7243 O O . PHE A 1 891 ? 39.711 -18.408 -59.828 1.00 59.75 891 PHE A O 1
ATOM 7250 N N . VAL A 1 892 ? 40.876 -20.098 -58.908 1.00 60.66 892 VAL A N 1
ATOM 7251 C CA . VAL A 1 892 ? 41.157 -20.812 -60.167 1.00 60.66 892 VAL A CA 1
ATOM 7252 C C . VAL A 1 892 ? 39.876 -21.393 -60.775 1.00 60.66 892 VAL A C 1
ATOM 7254 O O . VAL A 1 892 ? 39.709 -21.346 -61.995 1.00 60.66 892 VAL A O 1
ATOM 7257 N N . GLU A 1 893 ? 38.963 -21.888 -59.937 1.00 62.66 893 GLU A N 1
ATOM 7258 C CA . GLU A 1 893 ? 37.648 -22.405 -60.340 1.00 62.66 893 GLU A CA 1
ATOM 7259 C C . GLU A 1 893 ? 36.655 -21.279 -60.688 1.00 62.66 893 GLU A C 1
ATOM 7261 O O . GLU A 1 893 ? 35.880 -21.406 -61.633 1.00 62.66 893 GLU A O 1
ATOM 7266 N N . ASN A 1 894 ? 36.715 -20.135 -59.994 1.00 69.81 894 ASN A N 1
ATOM 7267 C CA . ASN A 1 894 ? 35.746 -19.035 -60.121 1.00 69.81 894 ASN A CA 1
ATOM 7268 C C . ASN A 1 894 ? 36.305 -17.791 -60.846 1.00 69.81 894 ASN A C 1
ATOM 7270 O O . ASN A 1 894 ? 36.141 -16.655 -60.392 1.00 69.81 894 ASN A O 1
ATOM 7274 N N . LYS A 1 895 ? 36.937 -17.977 -62.014 1.00 70.31 895 LYS A N 1
ATOM 7275 C CA . LYS A 1 895 ? 37.592 -16.890 -62.784 1.00 70.31 895 LYS A CA 1
ATOM 7276 C C . LYS A 1 895 ? 36.680 -15.706 -63.132 1.00 70.31 895 LYS A C 1
ATOM 7278 O O . LYS A 1 895 ? 37.134 -14.565 -63.109 1.00 70.31 895 LYS A O 1
ATOM 7283 N N . ALA A 1 896 ? 35.398 -15.949 -63.415 1.00 70.06 896 ALA A N 1
ATOM 7284 C CA . ALA A 1 896 ? 34.432 -14.878 -63.684 1.00 70.06 896 ALA A CA 1
ATOM 7285 C C . ALA A 1 896 ? 34.196 -13.979 -62.454 1.00 70.06 896 ALA A C 1
ATOM 7287 O O . ALA A 1 896 ? 34.023 -12.770 -62.596 1.00 70.06 896 ALA A O 1
ATOM 7288 N N . LEU A 1 897 ? 34.250 -14.552 -61.245 1.00 73.56 897 LEU A N 1
ATOM 7289 C CA . LEU A 1 897 ? 34.083 -13.829 -59.984 1.00 73.56 897 LEU A CA 1
ATOM 7290 C C . LEU A 1 897 ? 35.321 -12.986 -59.649 1.00 73.56 897 LEU A C 1
ATOM 7292 O O . LEU A 1 897 ? 35.166 -11.844 -59.224 1.00 73.56 897 LEU A O 1
ATOM 7296 N N . LEU A 1 898 ? 36.533 -13.488 -59.928 1.00 72.12 898 LEU A N 1
ATOM 7297 C CA . LEU A 1 898 ? 37.756 -12.670 -59.902 1.00 72.12 898 LEU A CA 1
ATOM 7298 C C . LEU A 1 898 ? 37.654 -11.466 -60.852 1.00 72.12 898 LEU A C 1
ATOM 7300 O O . LEU A 1 898 ? 37.930 -10.338 -60.448 1.00 72.12 898 LEU A O 1
ATOM 7304 N N . ALA A 1 899 ? 37.254 -11.698 -62.106 1.00 71.75 899 ALA A N 1
ATOM 7305 C CA . ALA A 1 899 ? 37.181 -10.637 -63.108 1.00 71.75 899 ALA A CA 1
ATOM 7306 C C . ALA A 1 899 ? 36.126 -9.581 -62.740 1.00 71.75 899 ALA A C 1
ATOM 7308 O O . ALA A 1 899 ? 36.404 -8.384 -62.804 1.00 71.75 899 ALA A O 1
ATOM 7309 N N . GLY A 1 900 ? 34.953 -10.009 -62.261 1.00 74.44 900 GLY A N 1
ATOM 7310 C CA . GLY A 1 900 ? 33.933 -9.107 -61.730 1.00 74.44 900 GLY A CA 1
ATOM 7311 C C . GLY A 1 900 ? 34.416 -8.296 -60.521 1.00 74.44 900 GLY A C 1
ATOM 7312 O O . GLY A 1 900 ? 34.158 -7.096 -60.448 1.00 74.44 900 GLY A O 1
ATOM 7313 N N . ALA A 1 901 ? 35.170 -8.913 -59.607 1.00 76.19 901 ALA A N 1
ATOM 7314 C CA . ALA A 1 901 ? 35.744 -8.241 -58.441 1.00 76.19 901 ALA A CA 1
ATOM 7315 C C . ALA A 1 901 ? 36.796 -7.179 -58.806 1.00 76.19 901 ALA A C 1
ATOM 7317 O O . ALA A 1 901 ? 36.840 -6.122 -58.171 1.00 76.19 901 ALA A O 1
ATOM 7318 N N . GLU A 1 902 ? 37.608 -7.415 -59.842 1.00 75.44 902 GLU A N 1
ATOM 7319 C CA . GLU A 1 902 ? 38.568 -6.428 -60.349 1.00 75.44 902 GLU A CA 1
ATOM 7320 C C . GLU A 1 902 ? 37.880 -5.271 -61.099 1.00 75.44 902 GLU A C 1
ATOM 7322 O O . GLU A 1 902 ? 38.264 -4.115 -60.917 1.00 75.44 902 GLU A O 1
ATOM 7327 N N . VAL A 1 903 ? 36.827 -5.549 -61.880 1.00 76.62 903 VAL A N 1
ATOM 7328 C CA . VAL A 1 903 ? 35.987 -4.517 -62.523 1.00 76.62 903 VAL A CA 1
ATOM 7329 C C . VAL A 1 903 ? 35.330 -3.611 -61.474 1.00 76.62 903 VAL A C 1
ATOM 7331 O O . VAL A 1 903 ? 35.454 -2.390 -61.559 1.00 76.62 903 VAL A O 1
ATOM 7334 N N . SER A 1 904 ? 34.721 -4.205 -60.446 1.00 80.25 904 SER A N 1
ATOM 7335 C CA . SER A 1 904 ? 34.109 -3.498 -59.313 1.00 80.25 904 SER A CA 1
ATOM 7336 C C . SER A 1 904 ? 35.127 -2.663 -58.516 1.00 80.25 904 SER A C 1
ATOM 7338 O O . SER A 1 904 ? 34.890 -1.495 -58.204 1.00 80.25 904 SER A O 1
ATOM 7340 N N . LEU A 1 905 ? 36.323 -3.205 -58.252 1.00 76.25 905 LEU A N 1
ATOM 7341 C CA . LEU A 1 905 ? 37.378 -2.479 -57.533 1.00 76.25 905 LEU A CA 1
ATOM 7342 C C . LEU A 1 905 ? 37.868 -1.238 -58.304 1.00 76.25 905 LEU A C 1
ATOM 7344 O O . LEU A 1 905 ? 38.088 -0.188 -57.697 1.00 76.25 905 LEU A O 1
ATOM 7348 N N . LYS A 1 906 ? 38.004 -1.338 -59.634 1.00 74.94 906 LYS A N 1
ATOM 7349 C CA . LYS A 1 906 ? 38.341 -0.202 -60.511 1.00 74.94 906 LYS A CA 1
ATOM 7350 C C . LYS A 1 906 ? 37.211 0.838 -60.542 1.00 74.94 906 LYS A C 1
ATOM 7352 O O . LYS A 1 906 ? 37.491 2.030 -60.459 1.00 74.94 906 LYS A O 1
ATOM 7357 N N . ALA A 1 907 ? 35.947 0.410 -60.575 1.00 74.50 907 ALA A N 1
ATOM 7358 C CA . ALA A 1 907 ? 34.795 1.316 -60.571 1.00 74.50 907 ALA A CA 1
ATOM 7359 C C . ALA A 1 907 ? 34.662 2.143 -59.272 1.00 74.50 907 ALA A C 1
ATOM 7361 O O . ALA A 1 907 ? 34.229 3.295 -59.326 1.00 74.50 907 ALA A O 1
ATOM 7362 N N . ILE A 1 908 ? 35.043 1.592 -58.113 1.00 72.50 908 ILE A N 1
ATOM 7363 C CA . ILE A 1 908 ? 34.919 2.268 -56.806 1.00 72.50 908 ILE A CA 1
ATOM 7364 C C . ILE A 1 908 ? 36.091 3.223 -56.507 1.00 72.50 908 ILE A C 1
ATOM 7366 O O . ILE A 1 908 ? 35.898 4.217 -55.803 1.00 72.50 908 ILE A O 1
ATOM 7370 N N . LEU A 1 909 ? 37.305 2.950 -57.003 1.00 66.88 909 LEU A N 1
ATOM 7371 C CA . LEU A 1 909 ? 38.506 3.723 -56.655 1.00 66.88 909 LEU A CA 1
ATOM 7372 C C . LEU A 1 909 ? 38.661 5.004 -57.507 1.00 66.88 909 LEU A C 1
ATOM 7374 O O . LEU A 1 909 ? 38.968 4.912 -58.703 1.00 66.88 909 LEU A O 1
ATOM 7378 N N . PRO A 1 910 ? 38.538 6.212 -56.915 1.00 55.06 910 PRO A N 1
ATOM 7379 C CA . PRO A 1 910 ? 38.672 7.460 -57.658 1.00 55.06 910 PRO A CA 1
ATOM 7380 C C . PRO A 1 910 ? 40.099 7.628 -58.191 1.00 55.06 910 PRO A C 1
ATOM 7382 O O . PRO A 1 910 ? 41.074 7.520 -57.448 1.00 55.06 910 PRO A O 1
ATOM 7385 N N . GLY A 1 911 ? 40.216 7.922 -59.486 1.00 53.72 911 GLY A N 1
ATOM 7386 C CA . GLY A 1 911 ? 41.499 8.135 -60.159 1.00 53.72 911 GLY A CA 1
ATOM 7387 C C . GLY A 1 911 ? 42.040 6.923 -60.919 1.00 53.72 911 GLY A C 1
ATOM 7388 O O . GLY A 1 911 ? 42.986 7.093 -61.687 1.00 53.72 911 GLY A O 1
ATOM 7389 N N . THR A 1 912 ? 41.431 5.732 -60.812 1.00 53.47 912 THR A N 1
ATOM 7390 C CA . THR A 1 912 ? 41.661 4.723 -61.856 1.00 53.47 912 THR A CA 1
ATOM 7391 C C . THR A 1 912 ? 40.874 5.142 -63.095 1.00 53.47 912 THR A C 1
ATOM 7393 O O . THR A 1 912 ? 39.647 5.229 -63.077 1.00 53.47 912 THR A O 1
ATOM 7396 N N . ALA A 1 913 ? 41.585 5.473 -64.174 1.00 44.94 913 ALA A N 1
ATOM 7397 C CA . ALA A 1 913 ? 40.965 5.696 -65.470 1.00 44.94 913 ALA A CA 1
ATOM 7398 C C . ALA A 1 913 ? 40.475 4.341 -65.991 1.00 44.94 913 ALA A C 1
ATOM 7400 O O . ALA A 1 913 ? 41.195 3.626 -66.689 1.00 44.94 913 ALA A O 1
ATOM 7401 N N . MET A 1 914 ? 39.257 3.961 -65.609 1.00 49.94 914 MET A N 1
ATOM 7402 C CA . MET A 1 914 ? 38.582 2.829 -66.216 1.00 49.94 914 MET A CA 1
ATOM 7403 C C . MET A 1 914 ? 38.389 3.174 -67.692 1.00 49.94 914 MET A C 1
ATOM 7405 O O . MET A 1 914 ? 37.590 4.048 -68.034 1.00 49.94 914 MET A O 1
ATOM 7409 N N . ASN A 1 915 ? 39.166 2.530 -68.567 1.00 48.25 915 ASN A N 1
ATOM 7410 C CA . ASN A 1 915 ? 39.003 2.676 -70.006 1.00 48.25 915 ASN A CA 1
ATOM 7411 C C . ASN A 1 915 ? 37.539 2.365 -70.336 1.00 48.25 915 ASN A C 1
ATOM 7413 O O . ASN A 1 915 ? 37.102 1.221 -70.200 1.00 48.25 915 ASN A O 1
ATOM 7417 N N . MET A 1 916 ? 36.786 3.374 -70.790 1.00 49.09 916 MET A N 1
ATOM 7418 C CA . MET A 1 916 ? 35.351 3.240 -71.091 1.00 49.09 916 MET A CA 1
ATOM 7419 C C . MET A 1 916 ? 35.050 2.221 -72.211 1.00 49.09 916 MET A C 1
ATOM 7421 O O . MET A 1 916 ? 33.890 1.919 -72.470 1.00 49.09 916 MET A O 1
ATOM 7425 N N . ALA A 1 917 ? 36.087 1.643 -72.825 1.00 47.97 917 ALA A N 1
ATOM 7426 C CA . ALA A 1 917 ? 36.032 0.521 -73.758 1.00 47.97 917 ALA A CA 1
ATOM 7427 C C . ALA A 1 917 ? 35.679 -0.846 -73.123 1.00 47.97 917 ALA A C 1
ATOM 7429 O O . ALA A 1 917 ? 35.352 -1.772 -73.857 1.00 47.97 917 ALA A O 1
ATOM 7430 N N . LEU A 1 918 ? 35.724 -1.003 -71.791 1.00 49.38 918 LEU A N 1
ATOM 7431 C CA . LEU A 1 918 ? 35.406 -2.282 -71.123 1.00 49.38 918 LEU A CA 1
ATOM 7432 C C . LEU A 1 918 ? 33.903 -2.626 -71.108 1.00 49.38 918 LEU A C 1
ATOM 7434 O O . LEU A 1 918 ? 33.532 -3.794 -70.998 1.00 49.38 918 LEU A O 1
ATOM 7438 N N . ALA A 1 919 ? 33.022 -1.630 -71.223 1.00 52.84 919 ALA A N 1
ATOM 7439 C CA . ALA A 1 919 ? 31.576 -1.828 -71.172 1.00 52.84 919 ALA A CA 1
ATOM 7440 C C . ALA A 1 919 ? 30.984 -2.070 -72.573 1.00 52.84 919 ALA A C 1
ATOM 7442 O O . ALA A 1 919 ? 30.389 -1.182 -73.177 1.00 52.84 919 ALA A O 1
ATOM 7443 N N . ASN A 1 920 ? 31.077 -3.309 -73.064 1.00 60.91 920 ASN A N 1
ATOM 7444 C CA . ASN A 1 920 ? 30.514 -3.727 -74.361 1.00 60.91 920 ASN A CA 1
ATOM 7445 C C . ASN A 1 920 ? 28.964 -3.735 -74.425 1.00 60.91 920 ASN A C 1
ATOM 7447 O O . ASN A 1 920 ? 28.384 -4.168 -75.420 1.00 60.91 920 ASN A O 1
ATOM 7451 N N . SER A 1 921 ? 28.270 -3.262 -73.383 1.00 70.06 921 SER A N 1
ATOM 7452 C CA . SER A 1 921 ? 26.823 -3.035 -73.398 1.00 70.06 921 SER A CA 1
ATOM 7453 C C . SER A 1 921 ? 26.428 -1.808 -72.571 1.00 70.06 921 SER A C 1
ATOM 7455 O O . SER A 1 921 ? 27.010 -1.520 -71.523 1.00 70.06 921 SER A O 1
ATOM 7457 N N . LEU A 1 922 ? 25.372 -1.115 -73.012 1.00 76.06 922 LEU A N 1
ATOM 7458 C CA . LEU A 1 922 ? 24.811 0.058 -72.328 1.00 76.06 922 LEU A CA 1
ATOM 7459 C C . LEU A 1 922 ? 24.374 -0.257 -70.883 1.00 76.06 922 LEU A C 1
ATOM 7461 O O . LEU A 1 922 ? 24.494 0.588 -70.000 1.00 76.06 922 LEU A O 1
ATOM 7465 N N . TRP A 1 923 ? 23.932 -1.489 -70.618 1.00 78.69 923 TRP A N 1
ATOM 7466 C CA . TRP A 1 923 ? 23.561 -1.950 -69.277 1.00 78.69 923 TRP A CA 1
ATOM 7467 C C . TRP A 1 923 ? 24.764 -2.125 -68.344 1.00 78.69 923 TRP A C 1
ATOM 7469 O O . TRP A 1 923 ? 24.680 -1.749 -67.177 1.00 78.69 923 TRP A O 1
ATOM 7479 N N . MET A 1 924 ? 25.891 -2.632 -68.853 1.00 77.25 924 MET A N 1
ATOM 7480 C CA . MET A 1 924 ? 27.137 -2.713 -68.086 1.00 77.25 924 MET A CA 1
ATOM 7481 C C . MET A 1 924 ? 27.703 -1.314 -67.801 1.00 77.25 924 MET A C 1
ATOM 7483 O O . MET A 1 924 ? 28.157 -1.056 -66.690 1.00 77.25 924 MET A O 1
ATOM 7487 N N . TRP A 1 925 ? 27.601 -0.385 -68.760 1.00 76.88 925 TRP A N 1
ATOM 7488 C CA . TRP A 1 925 ? 28.006 1.012 -68.565 1.00 76.88 925 TRP A CA 1
ATOM 7489 C C . TRP A 1 925 ? 27.180 1.708 -67.471 1.00 76.88 925 TRP A C 1
ATOM 7491 O O . TRP A 1 925 ? 27.743 2.337 -66.577 1.00 76.88 925 TRP A O 1
ATOM 7501 N N . LEU A 1 926 ? 25.852 1.532 -67.478 1.00 78.88 926 LEU A N 1
ATOM 7502 C CA . LEU A 1 926 ? 24.974 2.049 -66.421 1.00 78.88 926 LEU A CA 1
ATOM 7503 C C . LEU A 1 926 ? 25.273 1.434 -65.042 1.00 78.88 926 LEU A C 1
ATOM 7505 O O . LEU A 1 926 ? 25.194 2.145 -64.041 1.00 78.88 926 LEU A O 1
ATOM 7509 N N . ALA A 1 927 ? 25.633 0.147 -64.977 1.00 79.50 927 ALA A N 1
ATOM 7510 C CA . ALA A 1 927 ? 26.014 -0.513 -63.727 1.00 79.50 927 ALA A CA 1
ATOM 7511 C C . ALA A 1 927 ? 27.310 0.072 -63.138 1.00 79.50 927 ALA A C 1
ATOM 7513 O O . ALA A 1 927 ? 27.321 0.449 -61.967 1.00 79.50 927 ALA A O 1
ATOM 7514 N N . VAL A 1 928 ? 28.349 0.241 -63.964 1.00 79.25 928 VAL A N 1
ATOM 7515 C CA . VAL A 1 928 ? 29.624 0.869 -63.570 1.00 79.25 928 VAL A CA 1
ATOM 7516 C C . VAL A 1 928 ? 29.410 2.312 -63.108 1.00 79.25 928 VAL A C 1
ATOM 7518 O O . VAL A 1 928 ? 29.874 2.690 -62.037 1.00 79.25 928 VAL A O 1
ATOM 7521 N N . MET A 1 929 ? 28.647 3.113 -63.861 1.00 81.06 929 MET A N 1
ATOM 7522 C CA . MET A 1 929 ? 28.334 4.500 -63.490 1.00 81.06 929 MET A CA 1
ATOM 7523 C C . MET A 1 929 ? 27.593 4.597 -62.146 1.00 81.06 929 MET A C 1
ATOM 7525 O O . MET A 1 929 ? 27.887 5.479 -61.335 1.00 81.06 929 MET A O 1
ATOM 7529 N N . LEU A 1 930 ? 26.648 3.685 -61.888 1.00 83.50 930 LEU A N 1
ATOM 7530 C CA . LEU A 1 930 ? 25.928 3.606 -60.616 1.00 83.50 930 LEU A CA 1
ATOM 7531 C C . LEU A 1 930 ? 26.859 3.213 -59.460 1.00 83.50 930 LEU A C 1
ATOM 7533 O O . LEU A 1 930 ? 26.771 3.798 -58.381 1.00 83.50 930 LEU A O 1
ATOM 7537 N N . GLU A 1 931 ? 27.756 2.254 -59.678 1.00 84.62 931 GLU A N 1
ATOM 7538 C CA . GLU A 1 931 ? 28.736 1.814 -58.686 1.00 84.62 931 GLU A CA 1
ATOM 7539 C C . GLU A 1 931 ? 29.739 2.918 -58.330 1.00 84.62 931 GLU A C 1
ATOM 7541 O O . GLU A 1 931 ? 29.927 3.206 -57.147 1.00 84.62 931 GLU A O 1
ATOM 7546 N N . SER A 1 932 ? 30.319 3.599 -59.323 1.00 82.75 932 SER A N 1
ATOM 7547 C CA . SER A 1 932 ? 31.215 4.738 -59.093 1.00 82.75 932 SER A CA 1
ATOM 7548 C C . SER A 1 932 ? 30.519 5.862 -58.322 1.00 82.75 932 SER A C 1
ATOM 7550 O O . SER A 1 932 ? 31.095 6.422 -57.388 1.00 82.75 932 SER A O 1
ATOM 7552 N N . PHE A 1 933 ? 29.254 6.160 -58.641 1.00 84.50 933 PHE A N 1
ATOM 7553 C CA . PHE A 1 933 ? 28.455 7.132 -57.891 1.00 84.50 933 PHE A CA 1
ATOM 7554 C C . PHE A 1 933 ? 28.250 6.708 -56.425 1.00 84.50 933 PHE A C 1
ATOM 7556 O O . PHE A 1 933 ? 28.489 7.502 -55.512 1.00 84.50 933 PHE A O 1
ATOM 7563 N N . LEU A 1 934 ? 27.870 5.448 -56.179 1.00 84.50 934 LEU A N 1
ATOM 7564 C CA . LEU A 1 934 ? 27.740 4.887 -54.827 1.00 84.50 934 LEU A CA 1
ATOM 7565 C C . LEU A 1 934 ? 29.073 4.943 -54.056 1.00 84.50 934 LEU A C 1
ATOM 7567 O O . LEU A 1 934 ? 29.080 5.311 -52.880 1.00 84.50 934 LEU A O 1
ATOM 7571 N N . GLY A 1 935 ? 30.193 4.631 -54.715 1.00 81.88 935 GLY A N 1
ATOM 7572 C CA . GLY A 1 935 ? 31.546 4.693 -54.157 1.00 81.88 935 GLY A CA 1
ATOM 7573 C C . GLY A 1 935 ? 31.950 6.103 -53.719 1.00 81.88 935 GLY A C 1
ATOM 7574 O O . GLY A 1 935 ? 32.409 6.290 -52.591 1.00 81.88 935 GLY A O 1
ATOM 7575 N N . ILE A 1 936 ? 31.693 7.114 -54.556 1.00 83.75 936 ILE A N 1
ATOM 7576 C CA . ILE A 1 936 ? 31.938 8.529 -54.225 1.00 83.75 936 ILE A CA 1
ATOM 7577 C C . ILE A 1 936 ? 31.099 8.960 -53.010 1.00 83.75 936 ILE A C 1
ATOM 7579 O O . ILE A 1 936 ? 31.627 9.585 -52.087 1.00 83.75 936 ILE A O 1
ATOM 7583 N N . VAL A 1 937 ? 29.815 8.584 -52.957 1.00 83.06 937 VAL A N 1
ATOM 7584 C CA . VAL A 1 937 ? 28.931 8.902 -51.820 1.00 83.06 937 VAL A CA 1
ATOM 7585 C C . VAL A 1 937 ? 29.413 8.238 -50.523 1.00 83.06 937 VAL A C 1
ATOM 7587 O O . VAL A 1 937 ? 29.410 8.882 -49.471 1.00 83.06 937 VAL A O 1
ATOM 7590 N N . LEU A 1 938 ? 29.881 6.985 -50.575 1.00 83.38 938 LEU A N 1
ATOM 7591 C CA . LEU A 1 938 ? 30.483 6.299 -49.423 1.00 83.38 938 LEU A CA 1
ATOM 7592 C C . LEU A 1 938 ? 31.763 6.989 -48.943 1.00 83.38 938 LEU A C 1
ATOM 7594 O O . LEU A 1 938 ? 31.918 7.201 -47.740 1.00 83.38 938 LEU A O 1
ATOM 7598 N N . ALA A 1 939 ? 32.662 7.356 -49.860 1.00 81.75 939 ALA A N 1
ATOM 7599 C CA . ALA A 1 939 ? 33.914 8.034 -49.532 1.00 81.75 939 ALA A CA 1
ATOM 7600 C C . ALA A 1 939 ? 33.664 9.402 -48.872 1.00 81.75 939 ALA A C 1
ATOM 7602 O O . ALA A 1 939 ? 34.301 9.731 -47.870 1.00 81.75 939 ALA A O 1
ATOM 7603 N N . PHE A 1 940 ? 32.685 10.160 -49.374 1.00 84.50 940 PHE A N 1
ATOM 7604 C CA . PHE A 1 940 ? 32.276 11.449 -48.811 1.00 84.50 940 PHE A CA 1
ATOM 7605 C C . PHE A 1 940 ? 31.585 11.312 -47.441 1.00 84.50 940 PHE A C 1
ATOM 7607 O O . PHE A 1 940 ? 31.868 12.069 -46.514 1.00 84.50 940 PHE A O 1
ATOM 7614 N N . MET A 1 941 ? 30.729 10.300 -47.260 1.00 81.56 941 MET A N 1
ATOM 7615 C CA . MET A 1 941 ? 30.156 9.965 -45.948 1.00 81.56 941 MET A CA 1
ATOM 7616 C C . MET A 1 941 ? 31.239 9.571 -44.934 1.00 81.56 941 MET A C 1
ATOM 7618 O O . MET A 1 941 ? 31.188 9.988 -43.775 1.00 81.56 941 MET A O 1
ATOM 7622 N N . LEU A 1 942 ? 32.224 8.773 -45.359 1.00 82.62 942 LEU A N 1
ATOM 7623 C CA . LEU A 1 942 ? 33.329 8.335 -44.511 1.00 82.62 942 LEU A CA 1
ATOM 7624 C C . LEU A 1 942 ? 34.213 9.519 -44.098 1.00 82.62 942 LEU A C 1
ATOM 7626 O O . LEU A 1 942 ? 34.536 9.633 -42.918 1.00 82.62 942 LEU A O 1
ATOM 7630 N N . SER A 1 943 ? 34.557 10.424 -45.022 1.00 82.75 943 SER A N 1
ATOM 7631 C CA . SER A 1 943 ? 35.377 11.600 -44.710 1.00 82.75 943 SER A CA 1
ATOM 7632 C C . SER A 1 943 ? 34.670 12.557 -43.744 1.00 82.75 943 SER A C 1
ATOM 7634 O O . SER A 1 943 ? 35.267 12.931 -42.735 1.00 82.75 943 SER A O 1
ATOM 7636 N N . ILE A 1 944 ? 33.381 12.860 -43.956 1.00 82.06 944 ILE A N 1
ATOM 7637 C CA . ILE A 1 944 ? 32.574 13.667 -43.020 1.00 82.06 944 ILE A CA 1
ATOM 7638 C C . ILE A 1 944 ? 32.565 13.047 -41.619 1.00 82.06 944 ILE A C 1
ATOM 7640 O O . ILE A 1 944 ? 32.699 13.760 -40.624 1.00 82.06 944 ILE A O 1
ATOM 7644 N N . LEU A 1 945 ? 32.409 11.726 -41.511 1.00 79.44 945 LEU A N 1
ATOM 7645 C CA . LEU A 1 945 ? 32.336 11.058 -40.211 1.00 79.44 945 LEU A CA 1
ATOM 7646 C C . LEU A 1 945 ? 33.694 10.905 -39.528 1.00 79.44 945 LEU A C 1
ATOM 7648 O O . LEU A 1 945 ? 33.744 10.971 -38.302 1.00 79.44 945 LEU A O 1
ATOM 7652 N N . LEU A 1 946 ? 34.784 10.757 -40.283 1.00 79.25 946 LEU A N 1
ATOM 7653 C CA . LEU A 1 946 ? 36.140 10.814 -39.739 1.00 79.25 946 LEU A CA 1
ATOM 7654 C C . LEU A 1 946 ? 36.444 12.214 -39.195 1.00 79.25 946 LEU A C 1
ATOM 7656 O O . LEU A 1 946 ? 36.842 12.325 -38.039 1.00 79.25 946 LEU A O 1
ATOM 7660 N N . VAL A 1 947 ? 36.158 13.275 -39.961 1.00 81.19 947 VAL A N 1
ATOM 7661 C CA . VAL A 1 947 ? 36.293 14.671 -39.506 1.00 81.19 947 VAL A CA 1
ATOM 7662 C C . VAL A 1 947 ? 35.441 14.923 -38.261 1.00 81.19 947 VAL A C 1
ATOM 7664 O O . VAL A 1 947 ? 35.943 15.421 -37.259 1.00 81.19 947 VAL A O 1
ATOM 7667 N N . ARG A 1 948 ? 34.167 14.510 -38.266 1.00 74.06 948 ARG A N 1
ATOM 7668 C CA . ARG A 1 948 ? 33.281 14.670 -37.104 1.00 74.06 948 ARG A CA 1
ATOM 7669 C C . ARG A 1 948 ? 33.770 13.904 -35.875 1.00 74.06 948 ARG A C 1
ATOM 7671 O O . ARG A 1 948 ? 33.607 14.403 -34.769 1.00 74.06 948 ARG A O 1
ATOM 7678 N N . LYS A 1 949 ? 34.348 12.712 -36.051 1.00 68.94 949 LYS A N 1
ATOM 7679 C CA . LYS A 1 949 ? 34.884 11.915 -34.941 1.00 68.94 949 LYS A CA 1
ATOM 7680 C C . LYS A 1 949 ? 36.169 12.526 -34.375 1.00 68.94 949 LYS A C 1
ATOM 7682 O O . LYS A 1 949 ? 36.301 12.556 -33.161 1.00 68.94 949 LYS A O 1
ATOM 7687 N N . LEU A 1 950 ? 37.042 13.064 -35.231 1.00 72.81 950 LEU A N 1
ATOM 7688 C CA . LEU A 1 950 ? 38.240 13.822 -34.838 1.00 72.81 950 LEU A CA 1
ATOM 7689 C C . LEU A 1 950 ? 37.907 15.137 -34.113 1.00 72.81 950 LEU A C 1
ATOM 7691 O O . LEU A 1 950 ? 38.685 15.584 -33.286 1.00 72.81 950 LEU A O 1
ATOM 7695 N N . LEU A 1 951 ? 36.750 15.744 -34.397 1.00 70.25 951 LEU A N 1
ATOM 7696 C CA . LEU A 1 951 ? 36.232 16.920 -33.680 1.00 70.25 951 LEU A CA 1
ATOM 7697 C C . LEU A 1 951 ? 35.500 16.576 -32.365 1.00 70.25 951 LEU A C 1
ATOM 7699 O O . LEU A 1 951 ? 35.048 17.482 -31.668 1.00 70.25 951 LEU A O 1
ATOM 7703 N N . GLN A 1 952 ? 35.308 15.289 -32.056 1.00 57.28 952 GLN A N 1
ATOM 7704 C CA . GLN A 1 952 ? 34.616 14.806 -30.850 1.00 57.28 952 GLN A CA 1
ATOM 7705 C C . GLN A 1 952 ? 35.526 14.030 -29.885 1.00 57.28 952 GLN A C 1
ATOM 7707 O O . GLN A 1 952 ? 35.090 13.730 -28.773 1.00 57.28 952 GLN A O 1
ATOM 7712 N N . SER A 1 953 ? 36.738 13.681 -30.325 1.00 47.09 953 SER A N 1
ATOM 7713 C CA . SER A 1 953 ? 37.833 13.120 -29.525 1.00 47.09 953 SER A CA 1
ATOM 7714 C C . SER A 1 953 ? 38.742 14.219 -28.997 1.00 47.09 953 SER A C 1
ATOM 7716 O O . SER A 1 953 ? 39.048 14.167 -27.791 1.00 47.09 953 SER A O 1
#

Organism: Uabimicrobium amorphum (NCBI:txid2596890)

Sequence (953 aa):
MVQTNFFQKEISLKFIYYGRDSVGKKTTLRSLHKHLESKQKTKIQDENFDDVIVHHFIHIPKKALAGMKIKCGIYCIPEQGLQSKKVLSLLEGVDGIIFVADLNSDVEEASESYKKLETAFTKIDEKLLFRSMIMQYTKKDLVSDVEERITNFNNTFNKLKKKHFATEESSEQDILEAWECVYSQVMIEVRAKLDSTTKSMPKTKLKFNFNRKKSGDQSENKEERKEESADSDEKKGLKIPKKFAKKEELASSTQKADSDSQETTEEGKKEESLSKADDKKAQDKFNETQVDLEFSEEEERRKASETETIAEHNQHLIKKQVQQISENNFFEDSADEGMASAKTEAFSNDEKEMDSINRLKVTNQLLSELDTSLREQRTPETLFFESTSDQEGTRVDENLYSETISLRSSPITKELENKSSDQALEKIKNGEVLQNAKLDVLDLRNYNFVDPIRISKCQIGSILCDGSDFNGPFIIEDTKILRHFSLSSNIGSLFRDSIKLKRVEVEGEIVWDGVVASKEVTILDSTWTNSAQIQKCAFEKEVFIANSNIFGLNCRESNFRGEFTMTGCRFENSAEFQNSSIEDRLYVSSSYFQKVYFCNTQCKGNVEIINSTFDKLGSFKKMNIAKGFCLEGCVFNGRADFSEVRINGEFEVRRTEFFEDTFFHKAMATTNQCFENVTFSAMTDFSKASFNQVDFIQTYFKGITHFHEAIFSEDASFLESNFENTTNFSRAIFYKKVDFTECTFKGRISFRGMIGDYVIIHREQVEKKLLCDTEKNYAMIRQEYLTLKRIMEKQRRLQDRDWAHYHAKRAERRSKKVNWFNPMSVGERFFNWLFLDIGSRYGTRPQNIVILGFLLWATFAGVYAFVFPAHLQASDLLISEKLGLNSYSFFVENKALLAGAEVSLKAILPGTAMNMALANSLWMWLAVMLESFLGIVLAFMLSILLVRKLLQS

Secondary structure (DSSP, 8-state):
--EEETTTTEEEEEEEEEESTTSSHHHHHHHHHHHHHTTS-EEE----BTTBEEEEEEE--SS-BTTBEEEEEEEE--GGGGG-HHHHHHHTT-SEEEEEEETTS-HHHHHHHHHHHHHHHHTT-GGGGGSEEEEEEE-GGG-S-HHHHHHHHHHHH-TT---EEE--SS-HHHHHHHHHHHHHHHHHHHHHHHHHHHTTS-------------------------------------PPP-------------------------------------SSHHHHHHHHHHHHHHHHHHHHHHHHHHHHHHHHHHHHHHHHHHHHHHHHTSSSS---S-------------TTSHHHHHHHHHHHHHHHHHHTTSSS--PPPP-------------------SS--S--SPP--SPPEE--HHHHHHHHHTT--EESEEEEEEE-TT-EE-SPEEEES-EEEEEE-TT-EE-S-EEEES-EEEEEEEEESSS--EESS-EEEES-EE-SEEEESS-EESS-EEEES-EEEEEEE--S-EESS-EEEES-EEEEEE-TT-EE-S-EEEES-EEEEEEE-TT-EESS-EEEES-EEEEEE-TT-EESS-EEEES-EEEEEEE-TT-EESS-EEEES-EESSEEE-TT-EESS-EEEES-EE-S-EE-TT-EESS-EEEES-EE-S-EE-TT-EESSEEEES-EE-S-EE-TT-EE-S-EE-TT-EE-S-EE-TT-EEEEEEE-TT-EE-S-EE-TT-EEEEEE--HHHHTTTBSGGGS--HHHHHHHHHHHHHHHHHTT-HHHHHHHHHHHHHHHHHHS---TT-HHHHHHHHHHIIIIIIISTTTT-THHHHHHHHHHHHHHHHHHHHHSGGG--GGG-HHHHHTTGGGSHHHHH-HHHHHHHHHHHHHHSTT----GGG--SHHHHHHHHHHHHHHHHHHHHHHHHHHHHHTT-

InterPro domains:
  IPR001646 Pentapeptide repeat [PF13576] (707-754)
  IPR027417 P-loop containing nucleoside triphosphate hydrolase [G3DSA:3.40.50.300] (1-192)
  IPR027417 P-loop containing nucleoside triphosphate hydrolase [SSF52540] (9-213)

pLDDT: mean 71.99, std 26.36, range [20.56, 98.5]

Radius of gyration: 42.87 Å; chains: 1; bounding box: 90×99×122 Å